Protein 4RIF (pdb70)

InterPro domains:
  IPR002213 UDP-glucuronosyl/UDP-glucosyltransferase [cd03784] (1-369)
  IPR010610 Erythromycin biosynthesis protein CIII-like, C-terminal domain [PF06722] (233-371)
  IPR048284 Erythromycin biosynthesis protein CIII-like, N-terminal domain [PF21036] (23-218)
  IPR050426 Glycosyltransferase 28 [PTHR48050] (197-358)

Radius of gyration: 26.52 Å; Cα contacts (8 Å, |Δi|>4): 1611; chains: 2; bounding box: 67×76×68 Å

B-factor: mean 25.2, std 16.49, range [6.06, 137.05]

Solvent-accessible surface area: 28889 Å² total; per-residue (Å²): 58,76,1,0,0,2,5,8,11,17,3,26,11,0,14,2,0,1,3,0,0,0,5,0,22,5,13,27,23,68,7,8,0,0,0,3,83,57,15,8,80,55,0,12,42,9,7,4,6,0,3,22,5,5,76,40,48,8,71,150,70,25,126,93,65,98,172,74,181,156,78,61,76,96,2,0,33,24,28,0,22,9,6,19,32,8,4,106,28,0,100,124,13,4,74,80,15,142,4,56,0,0,0,0,0,4,15,8,4,3,0,2,0,2,1,39,69,29,68,34,38,18,0,17,0,1,19,17,4,6,21,4,67,56,1,30,99,12,0,13,61,23,0,114,68,26,2,150,94,54,66,59,130,159,20,42,134,36,44,12,16,0,5,0,4,0,85,58,8,62,29,118,118,18,47,129,32,42,38,3,38,6,2,20,12,17,11,12,83,113,6,80,79,44,9,18,47,88,51,168,112,31,5,0,0,0,5,1,19,16,88,68,84,42,0,126,135,21,37,27,0,87,31,2,11,62,18,2,88,86,32,111,12,34,18,1,2,5,5,15,63,122,10,0,117,117,1,103,119,87,30,115,88,29,112,10,10,37,6,0,21,29,10,0,0,76,18,10,39,0,0,0,0,24,10,12,8,27,16,0,0,5,0,0,35,40,9,9,6,0,0,0,1,38,66,36,35,36,9,41,124,5,0,78,54,0,23,129,52,18,0,2,33,25,13,159,125,78,48,90,126,34,0,56,129,5,0,28,76,4,59,57,66,86,39,33,23,72,73,0,129,76,0,25,62,42,0,45,88,21,42,45,0,34,108,0,3,32,9,1,49,4,6,36,111,99,129,113,98,157,56,79,1,0,0,2,5,10,13,17,3,27,12,0,13,2,0,1,2,0,0,1,5,0,22,5,13,27,23,69,8,8,0,0,0,7,80,56,16,8,81,56,0,12,44,9,8,4,6,0,3,23,5,6,74,42,71,9,73,111,24,24,85,73,35,92,150,47,72,126,42,156,149,21,134,57,101,123,59,35,58,75,36,0,0,34,37,22,0,7,12,6,20,28,9,4,104,27,0,102,124,14,3,73,72,15,141,4,55,0,0,0,0,0,4,17,9,4,3,0,3,0,2,1,38,70,30,63,31,14,18,0,18,0,4,19,24,4,13,12,17,52,100,2,33,98,12,0,12,60,24,0,113,66,26,2,150,94,53,68,59,132,160,19,40,137,36,58,37,21,0,5,0,3,0,85,58,8,60,29,110,128,13,45,129,33,51,39,3,41,5,2,19,12,17,12,13,83,102,5,66,70,49,13,20,34,97,51,170,114,33,5,0,0,0,6,1,20,15,102,67,87,28,0,125,131,12,51,30,0,114,34,9,10,63,20,2,88,83,31,110,12,33,19,1,1,6,4,16,77,129,15,0,107,89,0,96,103,54,18,119,90,27,116,10,9,35,6,0,22,29,10,0,0,79,15,8,38,0,0,0,0,34,9,12,9,26,15,0,0,7,0,0,35,40,9,7,6,0,0,1,3,32,78,38,40,58,12,39,91,3,0,80,52,0,24,128,52,19,1,3,36,28,10,150,123,86,60,87,131,29,0,51,157,7,0,28,77,4,56,57,52,102,48,35,24,61,76,0,120,66,0,26,62,44,0,46,88,23,43,45,0,36,111,0,2,40,31,0,42,29,43,31,127,76,93,194,153,194

CATH classification: 3.40.50.2000 (+1 more: 3.40.50.2000)

Secondary structure (DSSP, 8-state):
-EEEEE--SSHHHHHHHHHHHHHHHHTT-EEEEEEEGGGHHHHHTBTS-EEEEE-GGGGGGGT--TT--HHHHHHHHHHHHHHHTTHHHHHHHHHHS--SEEEE-TT-HHHHHHHHHHT--EEEE-SSSS-TTTTHHHHHHHTHHHHHHTT-SSPPPPSEEEE---GGGS-TTPPP-EE----------B--HHHH---SS-EEEEE--S-HHHHT-HHHHHHHHHHTTTS--EEEEE--HHHHHHHHHHSTT-EEE---HHHHGGG-SEEEESS-HHHHHHHHHTT--EEE---SSS-HHHHHHHHHHTSEEE-SS--HHHHHHHHHHHHH-HHHHHHHHHHHHHHHTSPPHHHHHHHHHHHHTT-S--/-EEEEE--SSHHHHHHHHHHHHHHHHTT-EEEEEEEGGGHHHHHTBTS-EEEEE-GGGGGGGTB-TTS-B-PPP-SHHHHHHHHHHHHHHHHHTTHHHHHHHHHHS--SEEEE-TT-HHHHHHHHHHT--EEEE-SSSS-GGGGHHHHHHHTHHHHHHTT-SSPPPPSEEEE---GGGS-TTPPP-EE----------B--HHHH---SS-EEEEE--S-HHHHT-THHHHHHHHHTTTS--EEEEE--HHHHHHHHHHSTT-EEE---HHHHGGG-SEEEESS-HHHHHHHHHTT--EEE---SSTTHHHHHHHHHHTSEEE-SS--HHHHHHHHHHHHH-HHHHHHHHHHHHHHHTSPPHHHHHHHHHHHHHTGGG-

Structure (mmCIF, N/CA/C/O backbone):
data_4RIF
#
_entry.id   4RIF
#
_cell.length_a   57.970
_cell.length_b   59.710
_cell.length_c   71.990
_cell.angle_alpha   87.30
_cell.angle_beta   73.97
_cell.angle_gamma   64.92
#
_symmetry.space_group_name_H-M   'P 1'
#
loop_
_entity.id
_entity.type
_entity.pdbx_description
1 polymer 'Glycosyl transferase homolog'
2 non-polymer "2'-deoxy-5'-O-[(R)-{[(R)-{[(1S,3R,4R,5S)-3,4-dihydroxy-5-methylcyclohexyl]oxy}(hydroxy)phosphoryl]oxy}(hydroxy)phosphoryl]-3,4-dihydrothymidine"
3 water water
#
loop_
_atom_site.group_PDB
_atom_site.id
_atom_site.type_symbol
_atom_site.label_atom_id
_atom_site.label_alt_id
_atom_site.label_comp_id
_atom_site.label_asym_id
_atom_site.label_entity_id
_atom_site.label_seq_id
_atom_site.pdbx_PDB_ins_code
_atom_site.Cartn_x
_atom_site.Cartn_y
_atom_site.Cartn_z
_atom_site.occupancy
_atom_site.B_iso_or_equiv
_atom_site.auth_seq_id
_atom_site.auth_comp_id
_atom_site.auth_asym_id
_atom_site.auth_atom_id
_atom_site.pdbx_PDB_model_num
ATOM 1 N N . MET A 1 1 ? -9.221 -4.350 -24.032 1.00 15.75 1 MET A N 1
ATOM 2 C CA . MET A 1 1 ? -9.749 -5.505 -23.306 1.00 15.44 1 MET A CA 1
ATOM 3 C C . MET A 1 1 ? -10.376 -5.050 -21.983 1.00 15.86 1 MET A C 1
ATOM 4 O O . MET A 1 1 ? -10.214 -3.883 -21.600 1.00 14.50 1 MET A O 1
ATOM 9 N N . LYS A 1 2 ? -11.099 -5.960 -21.307 1.00 13.01 2 LYS A N 1
ATOM 10 C CA . LYS A 1 2 ? -11.720 -5.691 -20.009 1.00 12.50 2 LYS A CA 1
ATOM 11 C C . LYS A 1 2 ? -10.775 -6.159 -18.917 1.00 15.81 2 LYS A C 1
ATOM 12 O O . LYS A 1 2 ? -10.306 -7.305 -18.945 1.00 15.23 2 LYS A O 1
ATOM 18 N N . ILE A 1 3 ? -10.427 -5.260 -17.998 1.00 12.34 3 ILE A N 1
ATOM 19 C CA . ILE A 1 3 ? -9.509 -5.583 -16.906 1.00 9.39 3 ILE A CA 1
ATOM 20 C C . ILE A 1 3 ? -10.181 -5.274 -15.568 1.00 10.62 3 ILE A C 1
ATOM 21 O O . ILE A 1 3 ? -10.602 -4.144 -15.337 1.00 10.81 3 ILE A O 1
ATOM 26 N N . LEU A 1 4 ? -10.227 -6.261 -14.675 1.00 8.54 4 LEU A N 1
ATOM 27 C CA . LEU A 1 4 ? -10.795 -6.054 -13.362 1.00 8.95 4 LEU A CA 1
ATOM 28 C C . LEU A 1 4 ? -9.675 -5.902 -12.337 1.00 12.78 4 LEU A C 1
ATOM 29 O O . LEU A 1 4 ? -8.810 -6.782 -12.224 1.00 11.38 4 LEU A O 1
ATOM 34 N N . PHE A 1 5 ? -9.676 -4.782 -11.603 1.00 9.21 5 PHE A N 1
ATOM 35 C CA . PHE A 1 5 ? -8.707 -4.608 -10.508 1.00 9.12 5 PHE A CA 1
ATOM 36 C C . PHE A 1 5 ? -9.415 -4.910 -9.197 1.00 13.47 5 PHE A C 1
ATOM 37 O O . PHE A 1 5 ? -10.588 -4.549 -9.043 1.00 13.48 5 PHE A O 1
ATOM 45 N N . VAL A 1 6 ? -8.729 -5.580 -8.266 1.00 10.40 6 VAL A N 1
ATOM 46 C CA . VAL A 1 6 ? -9.303 -5.918 -6.961 1.00 10.25 6 VAL A CA 1
ATOM 47 C C . VAL A 1 6 ? -8.398 -5.323 -5.873 1.00 14.91 6 VAL A C 1
ATOM 48 O O . VAL A 1 6 ? -7.252 -5.758 -5.707 1.00 14.06 6 VAL A O 1
ATOM 52 N N . ALA A 1 7 ? -8.913 -4.300 -5.170 1.00 13.05 7 ALA A N 1
ATOM 53 C CA . ALA A 1 7 ? -8.195 -3.634 -4.081 1.00 14.00 7 ALA A CA 1
ATOM 54 C C . ALA A 1 7 ? -8.680 -4.240 -2.754 1.00 22.58 7 ALA A C 1
ATOM 55 O O . ALA A 1 7 ? -9.309 -5.306 -2.784 1.00 22.77 7 ALA A O 1
ATOM 57 N N . SER A 1 8 ? -8.367 -3.632 -1.598 1.00 22.25 8 SER A N 1
ATOM 58 C CA . SER A 1 8 ? -8.757 -4.254 -0.334 1.00 22.32 8 SER A CA 1
ATOM 59 C C . SER A 1 8 ? -9.595 -3.310 0.579 1.00 26.25 8 SER A C 1
ATOM 60 O O . SER A 1 8 ? -10.514 -2.642 0.095 1.00 26.17 8 SER A O 1
ATOM 63 N N . GLY A 1 9 ? -9.322 -3.338 1.888 1.00 21.71 9 GLY A N 1
ATOM 64 C CA . GLY A 1 9 ? -10.101 -2.609 2.877 1.00 21.56 9 GLY A CA 1
ATOM 65 C C . GLY A 1 9 ? -9.585 -1.261 3.328 1.00 24.79 9 GLY A C 1
ATOM 66 O O . GLY A 1 9 ? -10.220 -0.625 4.177 1.00 25.36 9 GLY A O 1
ATOM 67 N N . SER A 1 10 ? -8.442 -0.821 2.787 1.00 18.62 10 SER A N 1
ATOM 68 C CA . SER A 1 10 ? -7.851 0.463 3.191 1.00 16.80 10 SER A CA 1
ATOM 69 C C . SER A 1 10 ? -7.537 1.354 1.974 1.00 15.95 10 SER A C 1
ATOM 70 O O . SER A 1 10 ? -7.247 0.836 0.888 1.00 14.04 10 SER A O 1
ATOM 73 N N . PRO A 1 11 ? -7.601 2.699 2.128 1.00 12.98 11 PRO A N 1
ATOM 74 C CA . PRO A 1 11 ? -7.367 3.577 0.964 1.00 12.70 11 PRO A CA 1
ATOM 75 C C . PRO A 1 11 ? -6.017 3.335 0.275 1.00 13.64 11 PRO A C 1
ATOM 76 O O . PRO A 1 11 ? -5.966 3.407 -0.951 1.00 12.14 11 PRO A O 1
ATOM 80 N N . ALA A 1 12 ? -4.949 3.015 1.028 1.00 12.03 12 ALA A N 1
ATOM 81 C CA . ALA A 1 12 ? -3.615 2.773 0.457 1.00 12.19 12 ALA A CA 1
ATOM 82 C C . ALA A 1 12 ? -3.617 1.640 -0.582 1.00 14.72 12 ALA A C 1
ATOM 83 O O . ALA A 1 12 ? -2.846 1.706 -1.528 1.00 13.65 12 ALA A O 1
ATOM 85 N N . THR A 1 13 ? -4.489 0.624 -0.423 1.00 12.46 13 THR A N 1
ATOM 86 C CA . THR A 1 13 ? -4.569 -0.507 -1.355 1.00 12.38 13 THR A CA 1
ATOM 87 C C . THR A 1 13 ? -5.151 -0.036 -2.692 1.00 16.06 13 THR A C 1
ATOM 88 O O . THR A 1 13 ? -4.776 -0.569 -3.725 1.00 18.03 13 THR A O 1
ATOM 92 N N . VAL A 1 14 ? -6.022 0.986 -2.672 1.00 11.39 14 VAL A N 1
ATOM 93 C CA . VAL A 1 14 ? -6.591 1.594 -3.882 1.00 9.78 14 VAL A CA 1
ATOM 94 C C . VAL A 1 14 ? -5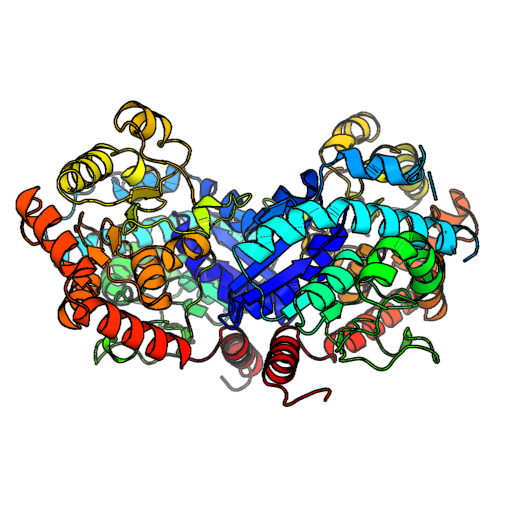.499 2.417 -4.558 1.00 12.89 14 VAL A C 1
ATOM 95 O O . VAL A 1 14 ? -5.278 2.303 -5.762 1.00 12.61 14 VAL A O 1
ATOM 99 N N . PHE A 1 15 ? -4.816 3.255 -3.768 1.00 9.70 15 PHE A N 1
ATOM 100 C CA . PHE A 1 15 ? -3.765 4.161 -4.241 1.00 9.11 15 PHE A CA 1
ATOM 101 C C . PHE A 1 15 ? -2.610 3.364 -4.900 1.00 14.39 15 PHE A C 1
ATOM 102 O O . PHE A 1 15 ? -2.123 3.751 -5.952 1.00 12.76 15 PHE A O 1
ATOM 110 N N . ALA A 1 16 ? -2.239 2.228 -4.318 1.00 12.37 16 ALA A N 1
ATOM 111 C CA . ALA A 1 16 ? -1.182 1.339 -4.823 1.00 13.20 16 ALA A CA 1
ATOM 112 C C . ALA A 1 16 ? -1.500 0.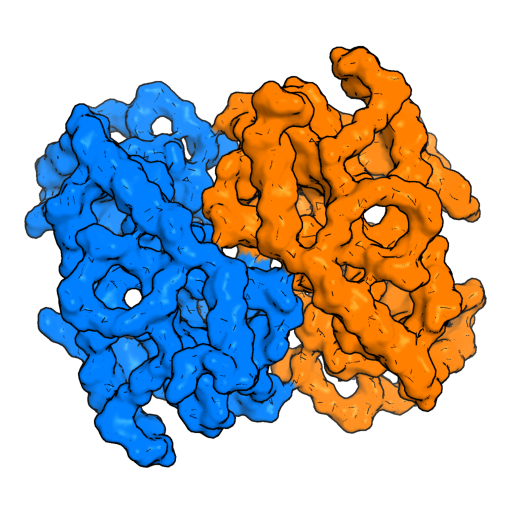761 -6.221 1.00 14.99 16 ALA A C 1
ATOM 113 O O . ALA A 1 16 ? -0.582 0.546 -7.015 1.00 15.54 16 ALA A O 1
ATOM 115 N N . LEU A 1 17 ? -2.789 0.513 -6.516 1.00 10.19 17 LEU A N 1
ATOM 116 C CA . LEU A 1 17 ? -3.211 -0.039 -7.804 1.00 10.11 17 LEU A CA 1
ATOM 117 C C . LEU A 1 17 ? -3.621 1.031 -8.842 1.00 13.97 17 LEU A C 1
ATOM 118 O O . LEU A 1 17 ? -3.702 0.716 -10.040 1.00 11.96 17 LEU A O 1
ATOM 123 N N . ALA A 1 18 ? -3.932 2.260 -8.395 1.00 11.54 18 ALA A N 1
ATOM 124 C CA . ALA A 1 18 ? -4.388 3.353 -9.291 1.00 12.04 18 ALA A CA 1
ATOM 125 C C . ALA A 1 18 ? -3.387 3.672 -10.440 1.00 13.97 18 ALA A C 1
ATOM 126 O O . ALA A 1 18 ? -3.863 3.818 -11.571 1.00 14.14 18 ALA A O 1
ATOM 128 N N . PRO A 1 19 ? -2.046 3.706 -10.269 1.00 11.37 19 PRO A N 1
ATOM 129 C CA . PRO A 1 19 ? -1.179 3.962 -11.444 1.00 11.34 19 PRO A CA 1
ATOM 130 C C . PRO A 1 19 ? -1.333 2.906 -12.553 1.00 11.97 19 PRO A C 1
ATOM 131 O O . PRO A 1 19 ? -1.531 3.279 -13.699 1.00 9.63 19 PRO A O 1
ATOM 135 N N . LEU A 1 20 ? -1.301 1.601 -12.226 1.00 8.28 20 LEU A N 1
ATOM 136 C CA . LEU A 1 20 ? -1.457 0.584 -13.280 1.00 7.28 20 LEU A CA 1
ATOM 137 C C . LEU A 1 20 ? -2.878 0.603 -13.868 1.00 11.40 20 LEU A C 1
ATOM 138 O O . LEU A 1 20 ? -3.032 0.450 -15.082 1.00 9.03 20 LEU A O 1
ATOM 143 N N . ALA A 1 21 ? -3.911 0.842 -13.028 1.00 7.90 21 ALA A N 1
ATOM 144 C CA . ALA A 1 21 ? -5.287 0.891 -13.549 1.00 8.14 21 ALA A CA 1
ATOM 145 C C . ALA A 1 21 ? -5.486 2.083 -14.487 1.00 10.86 21 ALA A C 1
ATOM 146 O O . ALA A 1 21 ? -6.089 1.925 -15.544 1.00 10.70 21 ALA A O 1
ATOM 148 N N . THR A 1 22 ? -4.941 3.262 -14.123 1.00 7.36 22 THR A N 1
ATOM 149 C CA . THR A 1 22 ? -5.096 4.448 -14.964 1.00 7.85 22 THR A CA 1
ATOM 150 C C . THR A 1 22 ? -4.224 4.301 -16.202 1.00 10.66 22 THR A C 1
ATOM 151 O O . THR A 1 22 ? -4.647 4.730 -17.262 1.00 11.11 22 THR A O 1
ATOM 155 N N . ALA A 1 23 ? -3.046 3.672 -16.088 1.00 10.05 23 ALA A N 1
ATOM 156 C CA . ALA A 1 23 ? -2.187 3.423 -17.255 1.00 10.75 23 ALA A CA 1
ATOM 157 C C . ALA A 1 23 ? -2.915 2.483 -18.258 1.00 11.23 23 ALA A C 1
ATOM 158 O O . ALA A 1 23 ? -2.827 2.686 -19.483 1.00 11.59 23 ALA A O 1
ATOM 160 N N . ALA A 1 24 ? -3.675 1.482 -17.755 1.00 9.64 24 ALA A N 1
ATOM 161 C CA . ALA A 1 24 ? -4.432 0.591 -18.635 1.00 9.10 24 ALA A CA 1
ATOM 162 C C . ALA A 1 24 ? -5.598 1.350 -19.300 1.00 11.79 24 ALA A C 1
ATOM 163 O O . ALA A 1 24 ? -5.836 1.180 -20.500 1.00 10.65 24 ALA A O 1
ATOM 165 N N . ARG A 1 25 ? -6.309 2.215 -18.539 1.00 9.60 25 ARG A N 1
ATOM 166 C CA . ARG A 1 25 ? -7.395 3.031 -19.104 1.00 9.26 25 ARG A CA 1
ATOM 167 C C . ARG A 1 25 ? -6.830 3.960 -20.199 1.00 10.38 25 ARG A C 1
ATOM 168 O O . ARG A 1 25 ? -7.443 4.133 -21.261 1.00 9.96 25 ARG A O 1
ATOM 176 N N . ASN A 1 26 ? -5.638 4.543 -19.945 1.00 9.01 26 ASN A N 1
ATOM 177 C CA . ASN A 1 26 ? -4.964 5.457 -20.890 1.00 7.88 26 ASN A CA 1
ATOM 178 C C . ASN A 1 26 ? -4.505 4.729 -22.154 1.00 12.11 26 ASN A C 1
ATOM 179 O O . ASN A 1 26 ? -4.266 5.379 -23.170 1.00 13.05 26 ASN A O 1
ATOM 184 N N . ALA A 1 27 ? -4.407 3.380 -22.098 1.00 8.94 27 ALA A N 1
ATOM 185 C CA . ALA A 1 27 ? -4.013 2.574 -23.254 1.00 9.50 27 ALA A CA 1
ATOM 186 C C . ALA A 1 27 ? -5.274 2.103 -24.048 1.00 14.73 27 ALA A C 1
ATOM 187 O O . ALA A 1 27 ? -5.145 1.434 -25.070 1.00 14.92 27 ALA A O 1
ATOM 189 N N . GLY A 1 28 ? -6.469 2.532 -23.607 1.00 11.27 28 GLY A N 1
ATOM 190 C CA . GLY A 1 28 ? -7.732 2.254 -24.285 1.00 9.85 28 GLY A CA 1
ATOM 191 C C . GLY A 1 28 ? -8.499 1.068 -23.731 1.00 15.89 28 GLY A C 1
ATOM 192 O O . GLY A 1 28 ? -9.493 0.649 -24.323 1.00 14.61 28 GLY A O 1
ATOM 193 N N . HIS A 1 29 ? -8.056 0.516 -22.594 1.00 12.97 29 HIS A N 1
ATOM 194 C CA . HIS A 1 29 ? -8.732 -0.663 -22.021 1.00 13.11 29 HIS A CA 1
ATOM 195 C C . HIS A 1 29 ? -9.910 -0.242 -21.147 1.00 14.31 29 HIS A C 1
ATOM 196 O O . HIS A 1 29 ? -9.954 0.898 -20.695 1.00 12.36 29 HIS A O 1
ATOM 203 N N . ASP A 1 30 ? -10.871 -1.157 -20.952 1.00 11.32 30 ASP A N 1
ATOM 204 C CA . ASP A 1 30 ? -12.064 -0.964 -20.122 1.00 10.44 30 ASP A CA 1
ATOM 205 C C . ASP A 1 30 ? -11.717 -1.486 -18.740 1.00 14.32 30 ASP A C 1
ATOM 206 O O . ASP A 1 30 ? -11.528 -2.696 -18.570 1.00 14.22 30 ASP A O 1
ATOM 211 N N . VAL A 1 31 ? -11.561 -0.577 -17.768 1.00 10.08 31 VAL A N 1
ATOM 212 C CA . VAL A 1 31 ? -11.062 -0.932 -16.438 1.00 10.11 31 VAL A CA 1
ATOM 213 C C . VAL A 1 31 ? -12.062 -0.615 -15.343 1.00 14.79 31 VAL A C 1
ATOM 214 O O . VAL A 1 31 ? -12.468 0.536 -15.178 1.00 12.32 31 VAL A O 1
ATOM 218 N N . PHE A 1 32 ? -12.355 -1.627 -14.520 1.00 11.81 32 PHE A N 1
ATOM 219 C CA . PHE A 1 32 ? -13.185 -1.515 -13.324 1.00 11.18 32 PHE A CA 1
ATOM 220 C C . PHE A 1 32 ? -12.326 -1.905 -12.128 1.00 11.92 32 PHE A C 1
ATOM 221 O O . PHE A 1 32 ? -11.473 -2.768 -12.266 1.00 10.56 32 PHE A O 1
ATOM 229 N N . MET A 1 33 ? -12.549 -1.282 -10.976 1.00 9.74 33 MET A N 1
ATOM 230 C CA . MET A 1 33 ? -11.830 -1.653 -9.753 1.00 8.36 33 MET A CA 1
ATOM 231 C C . MET A 1 33 ? -12.828 -1.880 -8.645 1.00 13.01 33 MET A C 1
ATOM 232 O O . MET A 1 33 ? -13.730 -1.069 -8.450 1.00 12.19 33 MET A O 1
ATOM 237 N N . GLY A 1 34 ? -12.637 -2.973 -7.911 1.00 11.91 34 GLY A N 1
ATOM 238 C CA . GLY A 1 34 ? -13.502 -3.317 -6.796 1.00 12.98 34 GLY A CA 1
ATOM 239 C C . GLY A 1 34 ? -12.789 -3.296 -5.463 1.00 15.14 34 GLY A C 1
ATOM 240 O O . GLY A 1 34 ? -11.596 -3.600 -5.373 1.00 14.89 34 GLY A O 1
ATOM 241 N N . ALA A 1 35 ? -13.553 -2.959 -4.408 1.00 11.40 35 ALA A N 1
ATOM 242 C CA . ALA A 1 35 ? -13.095 -2.964 -3.019 1.00 11.98 35 ALA A CA 1
ATOM 243 C C . ALA A 1 35 ? -14.282 -3.004 -2.052 1.00 16.98 35 ALA A C 1
ATOM 244 O O . ALA A 1 35 ? -15.455 -3.010 -2.454 1.00 16.07 35 ALA A O 1
ATOM 246 N N . VAL A 1 36 ? -13.967 -3.023 -0.758 1.00 15.39 36 VAL A N 1
ATOM 247 C CA . VAL A 1 36 ? -14.941 -2.974 0.325 1.00 16.20 36 VAL A CA 1
ATOM 248 C C . VAL A 1 36 ? -15.771 -1.709 0.106 1.00 17.51 36 VAL A C 1
ATOM 249 O O . VAL A 1 36 ? -15.230 -0.699 -0.340 1.00 15.12 36 VAL A O 1
ATOM 253 N N . GLU A 1 37 ? -17.076 -1.785 0.379 1.00 16.65 37 GLU A N 1
ATOM 254 C CA . GLU A 1 37 ? -18.060 -0.719 0.180 1.00 16.69 37 GLU A CA 1
ATOM 255 C C . GLU A 1 37 ? -17.558 0.696 0.571 1.00 19.59 37 GLU A C 1
ATOM 256 O O . GLU A 1 37 ? -17.719 1.620 -0.220 1.00 17.86 37 GLU A O 1
ATOM 262 N N . ASP A 1 38 ? -16.945 0.875 1.744 1.00 18.78 38 ASP A N 1
ATOM 263 C CA . ASP A 1 38 ? -16.522 2.221 2.139 1.00 19.16 38 ASP A CA 1
ATOM 264 C C . ASP A 1 38 ? -15.221 2.679 1.424 1.00 20.59 38 ASP A C 1
ATOM 265 O O . ASP A 1 38 ? -14.850 3.838 1.548 1.00 19.86 38 ASP A O 1
ATOM 270 N N . MET A 1 39 ? -14.585 1.815 0.613 1.00 16.53 39 MET A N 1
ATOM 271 C CA . MET A 1 39 ? -13.395 2.203 -0.172 1.00 13.82 39 MET A CA 1
ATOM 272 C C . MET A 1 39 ? -13.788 2.671 -1.570 1.00 16.44 39 MET A C 1
ATOM 273 O O . MET A 1 39 ? -12.976 3.276 -2.266 1.00 13.33 39 MET A O 1
ATOM 278 N N . VAL A 1 40 ? -15.056 2.427 -1.963 1.00 14.48 40 VAL A N 1
ATOM 279 C CA . VAL A 1 40 ? -15.602 2.804 -3.273 1.00 13.78 40 VAL A CA 1
ATOM 280 C C . VAL A 1 40 ? -15.407 4.324 -3.546 1.00 16.87 40 VAL A C 1
ATOM 281 O O . VAL A 1 40 ? -14.953 4.622 -4.649 1.00 15.83 40 VAL A O 1
ATOM 285 N N . PRO A 1 41 ? -15.647 5.286 -2.604 1.00 14.87 41 PRO A N 1
ATOM 286 C CA . PRO A 1 41 ? -15.394 6.702 -2.931 1.00 14.68 41 PRO A CA 1
ATOM 287 C C . PRO A 1 41 ? -13.918 6.991 -3.268 1.00 16.49 41 PRO A C 1
ATOM 288 O O . PRO A 1 41 ? -13.659 7.844 -4.101 1.00 14.27 41 PRO A O 1
ATOM 292 N N . TYR A 1 42 ? -12.961 6.235 -2.698 1.00 12.14 42 TYR A N 1
ATOM 293 C CA . TYR A 1 42 ? -11.532 6.413 -3.005 1.00 11.94 42 TYR A CA 1
ATOM 294 C C . TYR A 1 42 ? -11.203 5.947 -4.416 1.00 14.10 42 TYR A C 1
ATOM 295 O O . TYR A 1 42 ? -10.382 6.569 -5.086 1.00 13.02 42 TYR A O 1
ATOM 304 N N . ILE A 1 43 ? -11.852 4.871 -4.880 1.00 9.47 43 ILE A N 1
ATOM 305 C CA . ILE A 1 43 ? -11.664 4.383 -6.255 1.00 8.17 43 ILE A CA 1
ATOM 306 C C . ILE A 1 43 ? -12.231 5.410 -7.222 1.00 12.27 43 ILE A C 1
ATOM 307 O O . ILE A 1 43 ? -11.553 5.798 -8.181 1.00 11.12 43 ILE A O 1
ATOM 312 N N . ALA A 1 44 ? -13.470 5.859 -6.960 1.00 10.59 44 ALA A N 1
ATOM 313 C CA . ALA A 1 44 ? -14.154 6.833 -7.825 1.00 11.47 44 ALA A CA 1
ATOM 314 C C . ALA A 1 44 ? -13.351 8.145 -7.912 1.00 12.81 44 ALA A C 1
ATOM 315 O O . ALA A 1 44 ? -13.238 8.711 -8.997 1.00 11.99 44 ALA A O 1
ATOM 317 N N . SER A 1 45 ? -12.769 8.589 -6.789 1.00 10.41 45 SER A N 1
ATOM 318 C CA . SER A 1 45 ? -11.968 9.835 -6.740 1.00 11.87 45 SER A CA 1
ATOM 319 C C . SER A 1 45 ? -10.540 9.638 -7.269 1.00 15.65 45 SER A C 1
ATOM 320 O O . SER A 1 45 ? -9.773 10.602 -7.321 1.00 14.96 45 SER A O 1
ATOM 323 N N . ALA A 1 46 ? -10.202 8.412 -7.711 1.00 12.28 46 ALA A N 1
ATOM 324 C CA . ALA A 1 46 ? -8.946 8.128 -8.400 1.00 12.22 46 ALA A CA 1
ATOM 325 C C . ALA A 1 46 ? -9.250 8.106 -9.908 1.00 16.29 46 ALA A C 1
ATOM 326 O O . ALA A 1 46 ? -8.359 7.872 -10.740 1.00 14.77 46 ALA A O 1
ATOM 328 N N . GLY A 1 47 ? -10.512 8.408 -10.239 1.00 11.88 47 GLY A N 1
ATOM 329 C CA . GLY A 1 47 ? -11.020 8.488 -11.612 1.00 12.18 47 GLY A CA 1
ATOM 330 C C . GLY A 1 47 ? -11.242 7.151 -12.281 1.00 16.03 47 GLY A C 1
ATOM 331 O O . GLY A 1 47 ? -11.187 7.057 -13.521 1.00 15.75 47 GLY A O 1
ATOM 332 N N . ILE A 1 48 ? -11.510 6.101 -11.459 1.00 11.58 48 ILE A N 1
ATOM 333 C CA A ILE A 1 48 ? -11.710 4.721 -11.918 0.50 10.44 48 ILE A CA 1
ATOM 334 C CA B ILE A 1 48 ? -11.711 4.758 -11.977 0.50 10.72 48 ILE A CA 1
ATOM 335 C C . ILE A 1 48 ? -13.150 4.250 -11.664 1.00 13.82 48 ILE A C 1
ATOM 336 O O . ILE A 1 48 ? -13.616 4.438 -10.551 1.00 15.06 48 ILE A O 1
ATOM 345 N N . PRO A 1 49 ? -13.836 3.579 -12.634 1.00 12.44 49 PRO A N 1
ATOM 346 C CA . PRO A 1 49 ? -15.182 3.018 -12.356 1.00 11.99 49 PRO A CA 1
ATOM 347 C C . PRO A 1 49 ? -15.095 2.066 -11.147 1.00 13.72 49 PRO A C 1
ATOM 348 O O . PRO A 1 49 ? -14.193 1.226 -11.085 1.00 12.59 49 PRO A O 1
ATOM 352 N N . ALA A 1 50 ? -15.934 2.319 -10.131 1.00 12.02 50 ALA A N 1
ATOM 353 C CA . ALA A 1 50 ? -15.853 1.715 -8.795 1.00 12.22 50 ALA A CA 1
ATOM 354 C C . ALA A 1 50 ? -16.944 0.694 -8.460 1.00 15.17 50 ALA A C 1
ATOM 355 O O . ALA A 1 50 ? -18.134 1.011 -8.516 1.00 14.73 50 ALA A O 1
ATOM 357 N N . LEU A 1 51 ? -16.521 -0.517 -8.016 1.00 12.64 51 LEU A N 1
ATOM 358 C CA . LEU A 1 51 ? -17.453 -1.574 -7.629 1.00 12.45 51 LEU A CA 1
ATOM 359 C C . LEU A 1 51 ? -17.343 -1.861 -6.162 1.00 14.08 51 LEU A C 1
ATOM 360 O O . LEU A 1 51 ? -16.233 -1.936 -5.649 1.00 13.15 51 LEU A O 1
ATOM 365 N N . SER A 1 52 ? -18.487 -2.061 -5.489 1.00 13.67 52 SER A N 1
ATOM 366 C CA . SER A 1 52 ? -18.490 -2.514 -4.099 1.00 13.68 52 SER A CA 1
ATOM 367 C C . SER A 1 52 ? -18.522 -4.032 -4.141 1.00 17.03 52 SER A C 1
ATOM 368 O O . SER A 1 52 ? -19.475 -4.597 -4.696 1.00 16.07 52 SER A O 1
ATOM 371 N N . ILE A 1 53 ? -17.501 -4.696 -3.575 1.00 13.55 53 ILE A N 1
ATOM 372 C CA . ILE A 1 53 ? -17.465 -6.176 -3.620 1.00 13.01 53 ILE A CA 1
ATOM 373 C C . ILE A 1 53 ? -17.647 -6.835 -2.231 1.00 18.56 53 ILE A C 1
ATOM 374 O O . ILE A 1 53 ? -17.727 -8.070 -2.145 1.00 16.86 53 ILE A O 1
ATOM 379 N N . ALA A 1 54 ? -17.765 -6.032 -1.166 1.00 16.39 54 ALA A N 1
ATOM 380 C CA . ALA A 1 54 ? -17.958 -6.545 0.194 1.00 16.67 54 ALA A CA 1
ATOM 381 C C . ALA A 1 54 ? -18.552 -5.467 1.086 1.00 23.91 54 ALA A C 1
ATOM 382 O O . ALA A 1 54 ? -18.199 -4.294 0.922 1.00 23.96 54 ALA A O 1
ATOM 384 N N . PRO A 1 55 ? -19.435 -5.808 2.047 1.00 23.87 55 PRO A N 1
ATOM 385 C CA . PRO A 1 55 ? -19.935 -4.762 2.960 1.00 24.28 55 PRO A CA 1
ATOM 386 C C . PRO A 1 55 ? -18.825 -4.342 3.933 1.00 27.81 55 PRO A C 1
ATOM 387 O O . PRO A 1 55 ? -17.894 -5.116 4.174 1.00 27.25 55 PRO A O 1
ATOM 391 N N . SER A 1 56 ? -18.890 -3.110 4.462 1.00 25.80 56 SER A N 1
ATOM 392 C CA . SER A 1 56 ? -17.913 -2.575 5.422 1.00 26.19 56 SER A CA 1
ATOM 393 C C . SER A 1 56 ? -17.793 -3.448 6.679 1.00 31.68 56 SER A C 1
ATOM 394 O O . SER A 1 56 ? -16.735 -3.454 7.316 1.00 29.76 56 SER A O 1
ATOM 397 N N . SER A 1 57 ? -18.862 -4.207 6.999 1.00 31.81 57 SER A N 1
ATOM 398 C CA . SER A 1 57 ? -18.925 -5.118 8.152 1.00 33.91 57 SER A CA 1
ATOM 399 C C . SER A 1 57 ? -17.911 -6.280 8.052 1.00 39.80 57 SER A C 1
ATOM 400 O O . SER A 1 57 ? -17.640 -6.917 9.068 1.00 40.28 57 SER A O 1
ATOM 403 N N . ILE A 1 58 ? -17.339 -6.545 6.853 1.00 36.23 58 ILE A N 1
ATOM 404 C CA . ILE A 1 58 ? -16.362 -7.627 6.638 1.00 36.65 58 ILE A CA 1
ATOM 405 C C . ILE A 1 58 ? -15.075 -7.421 7.490 1.00 43.65 58 ILE A C 1
ATOM 406 O O . ILE A 1 58 ? -14.281 -8.358 7.641 1.00 40.79 58 ILE A O 1
ATOM 411 N N . ARG A 1 59 ? -14.897 -6.214 8.070 1.00 44.68 59 ARG A N 1
ATOM 412 C CA . ARG A 1 59 ? -13.758 -5.933 8.947 1.00 46.76 59 ARG A CA 1
ATOM 413 C C . ARG A 1 59 ? -13.950 -6.606 10.318 1.00 55.76 59 ARG A C 1
ATOM 414 O O . ARG A 1 59 ? -13.008 -6.635 11.107 1.00 56.31 59 ARG A O 1
ATOM 422 N N . ARG A 1 60 ? -15.138 -7.225 10.562 1.00 56.33 60 ARG A N 1
ATOM 423 C CA . ARG A 1 60 ? -15.437 -8.022 11.763 1.00 58.31 60 ARG A CA 1
ATOM 424 C C . ARG A 1 60 ? -14.594 -9.297 11.758 1.00 65.24 60 ARG A C 1
ATOM 425 O O . ARG A 1 60 ? -14.361 -9.878 12.817 1.00 65.46 60 ARG A O 1
ATOM 433 N N . TYR A 1 61 ? -14.122 -9.716 10.561 1.00 63.42 61 TYR A N 1
ATOM 434 C CA . TYR A 1 61 ? -13.290 -10.900 10.351 1.00 64.04 61 TYR A CA 1
ATOM 435 C C . TYR A 1 61 ? -11.829 -10.695 10.821 1.00 68.58 61 TYR A C 1
ATOM 436 O O . TYR A 1 61 ? -11.019 -11.621 10.723 1.00 66.70 61 TYR A O 1
ATOM 445 N N . ALA A 1 62 ? -11.510 -9.499 11.350 1.00 67.66 62 ALA A N 1
ATOM 446 C CA . ALA A 1 62 ? -10.202 -9.185 11.930 1.00 68.87 62 ALA A CA 1
ATOM 447 C C . ALA A 1 62 ? -10.171 -9.640 13.388 1.00 76.38 62 ALA A C 1
ATOM 448 O O . ALA A 1 62 ? -9.104 -9.937 13.913 1.00 76.14 62 ALA A O 1
ATOM 450 N N . THR A 1 63 ? -11.352 -9.713 14.031 1.00 76.15 63 THR A N 1
ATOM 451 C CA . THR A 1 63 ? -11.508 -10.135 15.426 1.00 77.71 63 THR A CA 1
ATOM 452 C C . THR A 1 63 ? -12.298 -11.455 15.528 1.00 84.14 63 THR A C 1
ATOM 453 O O . THR A 1 63 ? -12.351 -12.045 16.610 1.00 84.80 63 THR A O 1
ATOM 457 N N . MET A 1 64 ? -12.899 -11.918 14.413 1.00 81.48 64 MET A N 1
ATOM 458 C CA . MET A 1 64 ? -13.685 -13.158 14.366 1.00 82.47 64 MET A CA 1
ATOM 459 C C . MET A 1 64 ? -13.207 -14.094 13.260 1.00 86.64 64 MET A C 1
ATOM 460 O O . MET A 1 64 ? -12.579 -13.647 12.299 1.00 85.75 64 MET A O 1
ATOM 465 N N . ASP A 1 65 ? -13.542 -15.389 13.382 1.00 83.81 65 ASP A N 1
ATOM 466 C CA . ASP A 1 65 ? -13.244 -16.396 12.367 1.00 83.75 65 ASP A CA 1
ATOM 467 C C . ASP A 1 65 ? -14.556 -16.731 11.617 1.00 87.89 65 ASP A C 1
ATOM 468 O O . ASP A 1 65 ? -15.592 -16.126 11.913 1.00 87.18 65 ASP A O 1
ATOM 473 N N . ARG A 1 66 ? -14.511 -17.668 10.645 1.00 85.28 66 ARG A N 1
ATOM 474 C CA . ARG A 1 66 ? -15.670 -18.077 9.837 1.00 85.60 66 ARG A CA 1
ATOM 475 C C . ARG A 1 66 ? -16.791 -18.724 10.659 1.00 92.70 66 ARG A C 1
ATOM 476 O O . ARG A 1 66 ? -17.948 -18.691 10.230 1.00 92.94 66 ARG A O 1
ATOM 484 N N . GLU A 1 67 ? -16.455 -19.295 11.830 1.00 91.41 67 GLU A N 1
ATOM 485 C CA . GLU A 1 67 ? -17.413 -19.920 12.749 1.00 92.71 67 GLU A CA 1
ATOM 486 C C . GLU A 1 67 ? -18.040 -18.896 13.721 1.00 96.91 67 GLU A C 1
ATOM 487 O O . GLU A 1 67 ? -19.087 -19.183 14.309 1.00 97.22 67 GLU A O 1
ATOM 493 N N . GLY A 1 68 ? -17.376 -17.756 13.919 1.00 92.78 68 GLY A N 1
ATOM 494 C CA . GLY A 1 68 ? -17.837 -16.695 14.809 1.00 116.42 68 GLY A CA 1
ATOM 495 C C . GLY A 1 68 ? -17.105 -16.652 16.134 1.00 129.71 68 GLY A C 1
ATOM 496 O O . GLY A 1 68 ? -17.172 -15.655 16.854 1.00 84.22 68 GLY A O 1
ATOM 497 N N . GLU A 1 78 ? 5.944 -13.748 13.479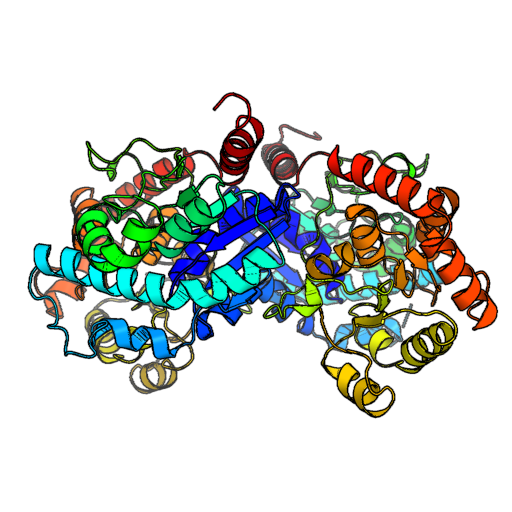 1.00 69.32 78 GLU A N 1
ATOM 498 C CA . GLU A 1 78 ? 5.413 -15.002 12.942 1.00 69.25 78 GLU A CA 1
ATOM 499 C C . GLU A 1 78 ? 3.889 -15.047 13.106 1.00 71.12 78 GLU A C 1
ATOM 500 O O . GLU A 1 78 ? 3.181 -15.463 12.182 1.00 70.19 78 GLU A O 1
ATOM 506 N N . GLU A 1 79 ? 3.392 -14.613 14.282 1.00 66.25 79 GLU A N 1
ATOM 507 C CA . GLU A 1 79 ? 1.959 -14.562 14.595 1.00 65.50 79 GLU A CA 1
ATOM 508 C C . GLU A 1 79 ? 1.246 -13.510 13.741 1.00 66.10 79 GLU A C 1
ATOM 509 O O . GLU A 1 79 ? 0.111 -13.745 13.325 1.00 65.35 79 GLU A O 1
ATOM 515 N N . GLU A 1 80 ? 1.920 -12.359 13.477 1.00 59.74 80 GLU A N 1
ATOM 516 C CA . GLU A 1 80 ? 1.414 -11.260 12.648 1.00 57.73 80 GLU A CA 1
ATOM 517 C C . GLU A 1 80 ? 1.179 -11.734 11.213 1.00 56.80 80 GLU A C 1
ATOM 518 O O . GLU A 1 80 ? 0.173 -11.355 10.616 1.00 55.68 80 GLU A O 1
ATOM 524 N N . LEU A 1 81 ? 2.103 -12.566 10.672 1.00 50.17 81 LEU A N 1
ATOM 525 C CA . LEU A 1 81 ? 2.006 -13.138 9.326 1.00 48.30 81 LEU A CA 1
ATOM 526 C C . LEU A 1 81 ? 0.800 -14.054 9.230 1.00 49.13 81 LEU A C 1
ATOM 527 O O . LEU A 1 81 ? 0.006 -13.916 8.300 1.00 48.15 81 LEU A O 1
ATOM 532 N N . ASP A 1 82 ? 0.658 -14.974 10.207 1.00 43.48 82 ASP A N 1
ATOM 533 C CA . ASP A 1 82 ? -0.441 -15.936 10.278 1.00 42.74 82 ASP A CA 1
ATOM 534 C C . ASP A 1 82 ? -1.773 -15.206 10.393 1.00 43.52 82 ASP A C 1
ATOM 535 O O . ASP A 1 82 ? -2.675 -15.480 9.602 1.00 41.70 82 ASP A O 1
ATOM 540 N N . PHE A 1 83 ? -1.870 -14.240 11.332 1.00 39.26 83 PHE A N 1
ATOM 541 C CA . PHE A 1 83 ? -3.066 -13.424 11.553 1.00 38.22 83 PHE A CA 1
ATOM 542 C C . PHE A 1 83 ? -3.496 -12.667 10.275 1.00 38.13 83 PHE A C 1
ATOM 543 O O . PHE A 1 83 ? -4.684 -12.665 9.970 1.00 36.31 83 PHE A O 1
ATOM 551 N N . ALA A 1 84 ? -2.551 -11.994 9.571 1.00 33.14 84 ALA A N 1
ATOM 552 C CA . ALA A 1 84 ? -2.842 -11.224 8.344 1.00 32.27 84 ALA A CA 1
ATOM 553 C C . ALA A 1 84 ? -3.336 -12.143 7.212 1.00 33.45 84 ALA A C 1
ATOM 554 O O . ALA A 1 84 ? -4.298 -11.802 6.521 1.00 32.55 84 ALA A O 1
ATOM 556 N N . GLY A 1 85 ? -2.688 -13.298 7.046 1.00 28.77 85 GLY A N 1
ATOM 557 C CA . GLY A 1 85 ? -3.065 -14.282 6.038 1.00 27.61 85 GLY A CA 1
ATOM 558 C C . GLY A 1 85 ? -4.499 -14.738 6.232 1.00 28.71 85 GLY A C 1
ATOM 559 O O . GLY A 1 85 ? -5.281 -14.746 5.278 1.00 25.59 85 GLY A O 1
ATOM 560 N N . HIS A 1 86 ? -4.868 -15.049 7.493 1.00 26.20 86 HIS A N 1
ATOM 561 C CA . HIS A 1 86 ? -6.222 -15.486 7.847 1.00 27.11 86 HIS A CA 1
ATOM 562 C C . HIS A 1 86 ? -7.228 -14.319 7.741 1.00 29.71 86 HIS A C 1
ATOM 563 O O . HIS A 1 86 ? -8.322 -14.535 7.230 1.00 27.84 86 HIS A O 1
ATOM 570 N N . TRP A 1 87 ? -6.846 -13.082 8.151 1.00 28.23 87 TRP A N 1
ATOM 571 C CA . TRP A 1 87 ? -7.744 -11.929 8.010 1.00 29.87 87 TRP A CA 1
ATOM 572 C C . TRP A 1 87 ? -8.043 -11.632 6.526 1.00 27.92 87 TRP A C 1
ATOM 573 O O . TRP A 1 87 ? -9.212 -11.583 6.150 1.00 26.74 87 TRP A O 1
ATOM 584 N N . PHE A 1 88 ? -7.001 -11.441 5.699 1.00 21.27 88 PHE A N 1
ATOM 585 C CA . PHE A 1 88 ? -7.180 -11.164 4.268 1.00 19.08 88 PHE A CA 1
ATOM 586 C C . PHE A 1 88 ? -7.872 -12.356 3.532 1.00 20.83 88 PHE A C 1
ATOM 587 O O . PHE A 1 88 ? -8.621 -12.130 2.580 1.00 19.65 88 PHE A O 1
ATOM 595 N N . GLY A 1 89 ? -7.675 -13.578 4.021 1.00 17.07 89 GLY A N 1
ATOM 596 C CA . GLY A 1 89 ? -8.330 -14.770 3.495 1.00 16.97 89 GLY A CA 1
ATOM 597 C C . GLY A 1 89 ? -9.835 -14.727 3.725 1.00 23.84 89 GLY A C 1
ATOM 598 O O . GLY A 1 89 ? -10.624 -15.046 2.823 1.00 22.29 89 GLY A O 1
ATOM 599 N N . ARG A 1 90 ? -10.255 -14.310 4.940 1.00 21.69 90 ARG A N 1
ATOM 600 C CA . ARG A 1 90 ? -11.677 -14.225 5.294 1.00 22.10 90 ARG A CA 1
ATOM 601 C C . ARG A 1 90 ? -12.331 -13.097 4.537 1.00 23.97 90 ARG A C 1
ATOM 602 O O . ARG A 1 90 ? -13.485 -13.232 4.124 1.00 21.37 90 ARG A O 1
ATOM 610 N N . MET A 1 91 ? -11.576 -11.992 4.331 1.00 21.11 91 MET A N 1
ATOM 611 C CA . MET A 1 91 ? -12.017 -10.837 3.561 1.00 22.31 91 MET A CA 1
ATOM 612 C C . MET A 1 91 ? -12.183 -11.218 2.096 1.00 23.41 91 MET A C 1
ATOM 613 O O . MET A 1 91 ? -13.163 -10.799 1.482 1.00 23.48 91 MET A O 1
ATOM 618 N N . ALA A 1 92 ? -11.257 -12.041 1.549 1.00 18.59 92 ALA A N 1
ATOM 619 C CA . ALA A 1 92 ? -11.355 -12.568 0.175 1.00 18.48 92 ALA A CA 1
ATOM 620 C C . ALA A 1 92 ? -12.611 -13.468 0.033 1.00 20.21 92 ALA A C 1
ATOM 621 O O . ALA A 1 92 ? -13.398 -13.298 -0.910 1.00 17.89 92 ALA A O 1
ATOM 623 N N . ALA A 1 93 ? -12.809 -14.394 0.991 1.00 18.19 93 ALA A N 1
ATOM 624 C CA . ALA A 1 93 ? -13.965 -15.297 1.007 1.00 17.90 93 ALA A CA 1
ATOM 625 C C . ALA A 1 93 ? -15.295 -14.502 1.026 1.00 21.40 93 ALA A C 1
ATOM 626 O O . ALA A 1 93 ? -16.231 -14.843 0.297 1.00 21.07 93 ALA A O 1
ATOM 628 N N . GLY A 1 94 ? -15.330 -13.414 1.801 1.00 17.74 94 GLY A N 1
ATOM 629 C CA . GLY A 1 94 ? -16.517 -12.568 1.910 1.00 17.36 94 GLY A CA 1
ATOM 630 C C . GLY A 1 94 ? -16.749 -11.663 0.710 1.00 20.74 94 GLY A C 1
ATOM 631 O O . GLY A 1 94 ? -17.782 -10.992 0.639 1.00 22.01 94 GLY A O 1
ATOM 632 N N . SER A 1 95 ? -15.778 -11.609 -0.221 1.00 15.13 95 SER A N 1
ATOM 633 C CA . SER A 1 95 ? -15.854 -10.769 -1.418 1.00 13.94 95 SER A CA 1
ATOM 634 C C . SER A 1 95 ? -16.301 -11.555 -2.649 1.00 15.86 95 SER A C 1
ATOM 635 O O . SER A 1 95 ? -16.640 -10.947 -3.658 1.00 13.38 95 SER A O 1
ATOM 638 N N . MET A 1 96 ? -16.277 -12.901 -2.579 1.00 14.31 96 MET A N 1
ATOM 639 C CA . MET A 1 96 ? -16.580 -13.757 -3.727 1.00 14.76 96 MET A CA 1
ATOM 640 C C . MET A 1 96 ? -18.013 -13.599 -4.259 1.00 17.68 96 MET A C 1
ATOM 641 O O . MET A 1 96 ? -18.169 -13.548 -5.476 1.00 17.49 96 MET A O 1
ATOM 646 N N . ASP A 1 97 ? -19.047 -13.529 -3.391 1.00 14.66 97 ASP A N 1
ATOM 647 C CA . ASP A 1 97 ? -20.443 -13.409 -3.870 1.00 14.94 97 ASP A CA 1
ATOM 648 C C . ASP A 1 97 ? -20.636 -12.211 -4.826 1.00 16.62 97 ASP A C 1
ATOM 649 O O . ASP A 1 97 ? -21.203 -12.383 -5.909 1.00 15.29 97 ASP A O 1
ATOM 654 N N . ALA A 1 98 ? -20.131 -11.017 -4.451 1.00 14.93 98 ALA A N 1
ATOM 655 C CA . ALA A 1 98 ? -20.291 -9.830 -5.301 1.00 14.97 98 ALA A CA 1
ATOM 656 C C . ALA A 1 98 ? -19.416 -9.905 -6.563 1.00 17.66 98 ALA A C 1
ATOM 657 O O . ALA A 1 98 ? -19.869 -9.496 -7.632 1.00 18.17 98 ALA A O 1
ATOM 659 N N . LEU A 1 99 ? -18.185 -10.457 -6.452 1.00 13.89 99 LEU A N 1
ATOM 660 C CA . LEU A 1 99 ? -17.291 -10.617 -7.615 1.00 13.09 99 LEU A CA 1
ATOM 661 C C . LEU A 1 99 ? -17.904 -11.553 -8.671 1.00 14.96 99 LEU A C 1
ATOM 662 O O . LEU A 1 99 ? -17.771 -11.311 -9.870 1.00 12.81 99 LEU A O 1
ATOM 667 N N . ARG A 1 100 ? -18.574 -12.610 -8.224 1.00 13.55 100 ARG A N 1
ATOM 668 C CA . ARG A 1 100 ? -19.251 -13.556 -9.120 1.00 13.47 100 ARG A CA 1
ATOM 669 C C . ARG A 1 100 ? -20.440 -12.880 -9.815 1.00 17.95 100 ARG A C 1
ATOM 670 O O . ARG A 1 100 ? -20.635 -13.078 -11.019 1.00 18.19 100 ARG A O 1
ATOM 678 N N . GLU A 1 101 ? -21.203 -12.055 -9.079 1.00 14.76 101 GLU A N 1
ATOM 679 C CA . GLU A 1 101 ? -22.354 -11.324 -9.645 1.00 14.81 101 GLU A CA 1
ATOM 680 C C . GLU A 1 101 ? -21.899 -10.309 -10.700 1.00 15.53 101 GLU A C 1
ATOM 681 O O . GLU A 1 101 ? -22.492 -10.196 -11.770 1.00 13.65 101 GLU A O 1
ATOM 687 N N . VAL A 1 102 ? -20.838 -9.569 -10.400 1.00 12.65 102 VAL A N 1
ATOM 688 C CA . VAL A 1 102 ? -20.346 -8.563 -11.335 1.00 11.32 102 VAL A CA 1
ATOM 689 C C . VAL A 1 102 ? -19.810 -9.240 -12.610 1.00 16.35 102 VAL A C 1
ATOM 690 O O . VAL A 1 102 ? -20.196 -8.853 -13.714 1.00 15.44 102 VAL A O 1
ATOM 694 N N . THR A 1 103 ? -18.935 -10.249 -12.451 1.00 15.18 103 THR A N 1
ATOM 695 C CA . THR A 1 103 ? -18.268 -10.887 -13.593 1.00 14.52 103 THR A CA 1
ATOM 696 C C . THR A 1 103 ? -19.209 -11.730 -14.446 1.00 18.78 103 THR A C 1
ATOM 697 O O . THR A 1 103 ? -18.881 -11.984 -15.599 1.00 18.66 103 THR A O 1
ATOM 701 N N . ALA A 1 104 ? -20.402 -12.074 -13.946 1.00 16.76 104 ALA A N 1
ATOM 702 C CA . ALA A 1 104 ? -21.391 -12.770 -14.775 1.00 17.46 104 ALA A CA 1
ATOM 703 C C . ALA A 1 104 ? -21.958 -11.778 -15.837 1.00 19.15 104 ALA A C 1
ATOM 704 O O . ALA A 1 104 ? -22.323 -12.175 -16.934 1.00 18.81 104 ALA A O 1
ATOM 706 N N . ASN A 1 105 ? -21.982 -10.491 -15.510 1.00 15.47 105 ASN A N 1
ATOM 707 C CA . ASN A 1 105 ? -22.503 -9.427 -16.378 1.00 14.34 105 ASN A CA 1
ATOM 708 C C . ASN A 1 105 ? -21.404 -8.688 -17.158 1.00 17.28 105 ASN A C 1
ATOM 709 O O . ASN A 1 105 ? -21.685 -8.138 -18.213 1.00 14.12 105 ASN A O 1
ATOM 714 N N . TRP A 1 106 ? -20.184 -8.629 -16.607 1.00 14.92 106 TRP A N 1
ATOM 715 C CA . TRP A 1 106 ? -19.043 -7.931 -17.219 1.00 14.09 106 TRP A CA 1
ATOM 716 C C . TRP A 1 106 ? -17.860 -8.835 -17.037 1.00 15.36 106 TRP A C 1
ATOM 717 O O . TRP A 1 106 ? -17.319 -8.903 -15.940 1.00 13.75 106 TRP A O 1
ATOM 728 N N . ARG A 1 107 ? -17.524 -9.610 -18.079 1.00 12.83 107 ARG A N 1
ATOM 729 C CA . ARG A 1 107 ? -16.499 -10.659 -17.997 1.00 11.98 107 ARG A CA 1
ATOM 730 C C . ARG A 1 107 ? -15.107 -10.116 -18.316 1.00 14.78 107 ARG A C 1
ATOM 731 O O . ARG A 1 107 ? -14.824 -9.767 -19.471 1.00 12.87 107 ARG A O 1
ATOM 739 N N . PRO A 1 108 ? -14.216 -10.000 -17.316 1.00 10.26 108 PRO A N 1
ATOM 740 C CA . PRO A 1 108 ? -12.888 -9.449 -17.620 1.00 11.26 108 PRO A CA 1
ATOM 741 C C . PRO A 1 108 ? -12.040 -10.451 -18.386 1.00 15.88 108 PRO A C 1
ATOM 742 O O . PRO A 1 108 ? -12.243 -11.663 -18.276 1.00 16.83 108 PRO A O 1
ATOM 746 N N . ASP A 1 109 ? -11.125 -9.936 -19.177 1.00 11.71 109 ASP A N 1
ATOM 747 C CA . ASP A 1 109 ? -10.145 -10.728 -19.935 1.00 11.57 109 ASP A CA 1
ATOM 748 C C . ASP A 1 109 ? -8.898 -10.991 -19.072 1.00 13.97 109 ASP A C 1
ATOM 749 O O . ASP A 1 109 ? -8.058 -11.830 -19.397 1.00 12.24 109 ASP A O 1
ATOM 754 N N . LEU A 1 110 ? -8.767 -10.235 -17.979 1.00 11.76 110 LEU A N 1
ATOM 755 C CA . LEU A 1 110 ? -7.620 -10.252 -17.073 1.00 11.19 110 LEU A CA 1
ATOM 756 C C . LEU A 1 110 ? -8.027 -9.718 -15.712 1.00 13.16 110 LEU A C 1
ATOM 757 O O . LEU A 1 110 ? -8.860 -8.825 -15.643 1.00 14.31 110 LEU A O 1
ATOM 762 N N . VAL A 1 111 ? -7.451 -10.268 -14.633 1.00 9.91 111 VAL A N 1
ATOM 763 C CA . VAL A 1 111 ? -7.734 -9.801 -13.279 1.00 9.31 111 VAL A CA 1
ATOM 764 C C . VAL A 1 111 ? -6.398 -9.397 -12.632 1.00 12.90 111 VAL A C 1
ATOM 765 O O . VAL A 1 111 ? -5.442 -10.173 -12.644 1.00 11.27 111 VAL A O 1
ATOM 769 N N . VAL A 1 112 ? -6.362 -8.186 -12.059 1.00 9.88 112 VAL A N 1
ATOM 770 C CA . VAL A 1 112 ? -5.182 -7.703 -11.341 1.00 8.95 112 VAL A CA 1
ATOM 771 C C . VAL A 1 112 ? -5.578 -7.533 -9.895 1.00 16.25 112 VAL A C 1
ATOM 772 O O . VAL A 1 112 ? -6.606 -6.919 -9.601 1.00 16.11 112 VAL A O 1
ATOM 776 N N . GLY A 1 113 ? -4.754 -8.061 -9.004 1.00 15.24 113 GLY A N 1
ATOM 777 C CA . GLY A 1 113 ? -4.962 -7.911 -7.571 1.00 15.18 113 GLY A CA 1
ATOM 778 C C . GLY A 1 113 ? -3.726 -7.347 -6.891 1.00 18.68 113 GLY A C 1
ATOM 779 O O . GLY A 1 113 ? -2.610 -7.504 -7.386 1.00 18.57 113 GLY A O 1
ATOM 780 N N . GLY A 1 114 ? -3.932 -6.717 -5.742 1.00 14.54 114 GLY A N 1
ATOM 781 C CA . GLY A 1 114 ? -2.855 -6.221 -4.892 1.00 14.07 114 GLY A CA 1
ATOM 782 C C . GLY A 1 114 ? -2.206 -7.389 -4.156 1.00 19.16 114 GLY A C 1
ATOM 783 O O . GLY A 1 114 ? -2.656 -8.531 -4.284 1.00 17.81 114 GLY A O 1
ATOM 784 N N . SER A 1 115 ? -1.162 -7.122 -3.356 1.00 16.81 115 SER A N 1
ATOM 785 C CA . SER A 1 115 ? -0.390 -8.158 -2.620 1.00 16.27 115 SER A CA 1
ATOM 786 C C . SER A 1 115 ? -1.249 -9.219 -1.893 1.00 19.72 115 SER A C 1
ATOM 787 O O . SER A 1 115 ? -0.945 -10.410 -1.992 1.00 18.75 115 SER A O 1
ATOM 790 N N . MET A 1 116 ? -2.275 -8.790 -1.138 1.00 16.69 116 MET A N 1
ATOM 791 C CA . MET A 1 116 ? -3.086 -9.732 -0.376 1.00 18.72 116 MET A CA 1
ATOM 792 C C . MET A 1 116 ? -4.581 -9.670 -0.752 1.00 20.49 116 MET A C 1
ATOM 793 O O . MET A 1 116 ? -5.442 -9.986 0.068 1.00 20.34 116 MET A O 1
ATOM 798 N N . SER A 1 117 ? -4.873 -9.336 -2.024 1.00 15.43 117 SER A N 1
ATOM 799 C CA . SER A 1 117 ? -6.237 -9.327 -2.574 1.00 14.13 117 SER A CA 1
ATOM 800 C C . SER A 1 117 ? -6.492 -10.715 -3.139 1.00 18.65 117 SER A C 1
ATOM 801 O O . SER A 1 117 ? -6.538 -10.907 -4.355 1.00 17.07 117 SER A O 1
ATOM 804 N N . PHE A 1 118 ? -6.575 -11.705 -2.261 1.00 13.55 118 PHE A N 1
ATOM 805 C CA . PHE A 1 118 ? -6.682 -13.111 -2.656 1.00 13.15 118 PHE A CA 1
ATOM 806 C C . PHE A 1 118 ? -7.939 -13.442 -3.467 1.00 15.59 118 PHE A C 1
ATOM 807 O O . PHE A 1 118 ? -7.926 -14.429 -4.202 1.00 14.99 118 PHE A O 1
ATOM 815 N N . ALA A 1 119 ? -9.008 -12.635 -3.361 1.00 12.98 119 ALA A N 1
ATOM 816 C CA . ALA A 1 119 ? -10.226 -12.898 -4.137 1.00 13.31 119 ALA A CA 1
ATOM 817 C C . ALA A 1 119 ? -9.949 -12.742 -5.643 1.00 16.18 119 ALA A C 1
ATOM 818 O O . ALA A 1 119 ? -10.644 -13.352 -6.448 1.00 15.35 119 ALA A O 1
ATOM 820 N N . ALA A 1 120 ? -8.931 -11.919 -6.012 1.00 13.11 120 ALA A N 1
ATOM 821 C CA . ALA A 1 120 ? -8.528 -11.719 -7.409 1.00 12.70 120 ALA A CA 1
ATOM 822 C C . ALA A 1 120 ? -8.005 -13.046 -7.979 1.00 15.29 120 ALA A C 1
ATOM 823 O O . ALA A 1 120 ? -8.338 -13.395 -9.112 1.00 13.58 120 ALA A O 1
ATOM 825 N N . ALA A 1 121 ? -7.215 -13.792 -7.180 1.00 11.39 121 ALA A N 1
ATOM 826 C CA . ALA A 1 121 ? -6.669 -15.101 -7.582 1.00 12.00 121 ALA A CA 1
ATOM 827 C C . ALA A 1 121 ? -7.808 -16.099 -7.835 1.00 16.18 121 ALA A C 1
ATOM 828 O O . ALA A 1 121 ? -7.814 -16.780 -8.862 1.00 15.43 121 ALA A O 1
ATOM 830 N N . LEU A 1 122 ? -8.783 -16.143 -6.914 1.00 12.13 122 LEU A N 1
ATOM 831 C CA . LEU A 1 122 ? -9.950 -17.024 -6.963 1.00 12.73 122 LEU A CA 1
ATOM 832 C C . LEU A 1 122 ? -10.897 -16.666 -8.116 1.00 14.49 122 LEU A C 1
ATOM 833 O O . LEU A 1 122 ? -11.301 -17.560 -8.837 1.00 14.29 122 LEU A O 1
ATOM 838 N N . ILE A 1 123 ? -11.226 -15.380 -8.320 1.00 11.19 123 ILE A N 1
ATOM 839 C CA . ILE A 1 123 ? -12.166 -15.044 -9.399 1.00 10.24 123 ILE A CA 1
ATOM 840 C C . ILE A 1 123 ? -11.515 -15.292 -10.791 1.00 15.49 123 ILE A C 1
ATOM 841 O O . ILE A 1 123 ? -12.196 -15.779 -11.698 1.00 13.62 123 ILE A O 1
ATOM 846 N N . ALA A 1 124 ? -10.197 -15.041 -10.923 1.00 13.20 124 ALA A N 1
ATOM 847 C CA . ALA A 1 124 ? -9.482 -15.278 -12.183 1.00 12.81 124 ALA A CA 1
ATOM 848 C C . ALA A 1 124 ? -9.494 -16.768 -12.539 1.00 13.73 124 ALA A C 1
ATOM 849 O O . ALA A 1 124 ? -9.694 -17.113 -13.702 1.00 13.35 124 ALA A O 1
ATOM 851 N N . ALA A 1 125 ? -9.303 -17.642 -11.529 1.00 10.69 125 ALA A N 1
ATOM 852 C CA . ALA A 1 125 ? -9.318 -19.091 -11.726 1.00 10.69 125 ALA A CA 1
ATOM 853 C C . ALA A 1 125 ? -10.722 -19.549 -12.099 1.00 14.98 125 ALA A C 1
ATOM 854 O O . ALA A 1 125 ? -10.888 -20.380 -12.977 1.00 15.86 125 ALA A O 1
ATOM 856 N N . GLU A 1 126 ? -11.744 -18.975 -11.459 1.00 12.39 126 GLU A N 1
ATOM 857 C CA . GLU A 1 126 ? -13.137 -19.338 -11.768 1.00 12.42 126 GLU A CA 1
ATOM 858 C C . GLU A 1 126 ? -13.499 -18.909 -13.202 1.00 16.95 126 GLU A C 1
ATOM 859 O O . GLU A 1 126 ? -14.171 -19.656 -13.911 1.00 17.09 126 GLU A O 1
ATOM 865 N N . LEU A 1 127 ? -12.980 -17.757 -13.653 1.00 13.24 127 LEU A N 1
ATOM 866 C CA . LEU A 1 127 ? -13.236 -17.255 -15.003 1.00 12.58 127 LEU A CA 1
ATOM 867 C C . LEU A 1 127 ? -12.344 -17.910 -16.073 1.00 16.64 127 LEU A C 1
ATOM 868 O O . LEU A 1 127 ? -12.661 -17.819 -17.261 1.00 14.69 127 LEU A O 1
ATOM 873 N N . GLY A 1 128 ? -11.243 -18.533 -15.652 1.00 14.95 128 GLY A N 1
ATOM 874 C CA . GLY A 1 128 ? -10.272 -19.108 -16.582 1.00 15.39 128 GLY A CA 1
ATOM 875 C C . GLY A 1 128 ? -9.511 -18.015 -17.325 1.00 18.17 128 GLY A C 1
ATOM 876 O O . GLY A 1 128 ? -9.287 -18.120 -18.534 1.00 17.93 128 GLY A O 1
ATOM 877 N N . VAL A 1 129 ? -9.159 -16.917 -16.626 1.00 13.12 129 VAL A N 1
ATOM 878 C CA . VAL A 1 129 ? -8.435 -15.793 -17.238 1.00 10.60 129 VAL A CA 1
ATOM 879 C C . VAL A 1 129 ? -7.123 -15.567 -16.466 1.00 15.06 129 VAL A C 1
ATOM 880 O O . VAL A 1 129 ? -7.050 -15.932 -15.279 1.00 14.19 129 VAL A O 1
ATOM 884 N N . PRO A 1 130 ? -6.080 -14.960 -17.076 1.00 12.54 130 PRO A N 1
ATOM 885 C CA . PRO A 1 130 ? -4.829 -14.749 -16.312 1.00 12.51 130 PRO A CA 1
ATOM 886 C C . PRO A 1 130 ? -5.013 -13.844 -15.097 1.00 15.24 130 PRO A C 1
ATOM 887 O O . PRO A 1 130 ? -5.791 -12.887 -15.109 1.00 13.46 130 PRO A O 1
ATOM 891 N N . TYR A 1 131 ? -4.299 -14.191 -14.024 1.00 12.78 131 TYR A N 1
ATOM 892 C CA . TYR A 1 131 ? -4.273 -13.452 -12.769 1.00 12.39 131 TYR A CA 1
ATOM 893 C C . TYR A 1 131 ? -2.907 -12.774 -12.616 1.00 13.80 131 TYR A C 1
ATOM 894 O O . TYR A 1 131 ? -1.865 -13.441 -12.696 1.00 12.90 131 TYR A O 1
ATOM 903 N N . VAL A 1 132 ? -2.925 -11.453 -12.395 1.00 10.32 132 VAL A N 1
ATOM 904 C CA . VAL A 1 132 ? -1.706 -10.666 -12.173 1.00 9.29 132 VAL A CA 1
ATOM 905 C C . VAL A 1 132 ? -1.713 -10.193 -10.717 1.00 13.26 132 VAL A C 1
ATOM 906 O O . VAL A 1 132 ? -2.686 -9.600 -10.255 1.00 10.66 132 VAL A O 1
ATOM 910 N N . ARG A 1 133 ? -0.619 -10.447 -10.000 1.00 11.97 133 ARG A N 1
ATOM 911 C CA . ARG A 1 133 ? -0.476 -9.972 -8.629 1.00 11.41 133 ARG A CA 1
ATOM 912 C C . ARG A 1 133 ? 0.475 -8.798 -8.641 1.00 14.23 133 ARG A C 1
ATOM 913 O O . ARG A 1 133 ? 1.614 -8.931 -9.095 1.00 13.91 133 ARG A O 1
ATOM 921 N N . GLN A 1 134 ? 0.010 -7.646 -8.155 1.00 9.30 134 GLN A N 1
ATOM 922 C CA . GLN A 1 134 ? 0.858 -6.463 -8.096 1.00 9.97 134 GLN A CA 1
ATOM 923 C C . GLN A 1 134 ? 1.199 -6.154 -6.649 1.00 14.74 134 GLN A C 1
ATOM 924 O O . GLN A 1 134 ? 0.291 -6.021 -5.831 1.00 13.10 134 GLN A O 1
ATOM 930 N N . ALA A 1 135 ? 2.502 -6.064 -6.328 1.00 13.18 135 ALA A N 1
ATOM 931 C CA . ALA A 1 135 ? 2.937 -5.721 -4.966 1.00 13.92 135 ALA A CA 1
ATOM 932 C C . ALA A 1 135 ? 2.403 -4.312 -4.608 1.00 19.22 135 ALA A C 1
ATOM 933 O O . ALA A 1 135 ? 2.479 -3.425 -5.458 1.00 18.85 135 ALA A O 1
ATOM 935 N N . TRP A 1 136 ? 1.822 -4.118 -3.396 1.00 16.14 136 TRP A N 1
ATOM 936 C CA . TRP A 1 136 ? 1.349 -2.779 -3.028 1.00 16.22 136 TRP A CA 1
ATOM 937 C C . TRP A 1 136 ? 2.371 -2.034 -2.150 1.00 19.33 136 TRP A C 1
ATOM 938 O O . TRP A 1 136 ? 2.151 -0.870 -1.799 1.00 18.29 136 TRP A O 1
ATOM 949 N N . ASP A 1 137 ? 3.494 -2.688 -1.832 1.00 14.75 137 AS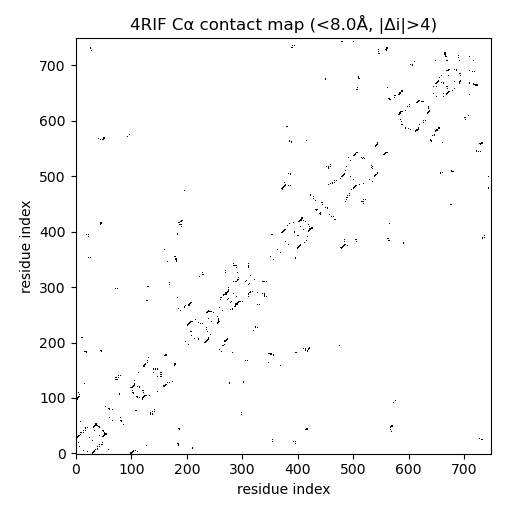P A N 1
ATOM 950 C CA . ASP A 1 137 ? 4.603 -2.059 -1.107 1.00 15.19 137 ASP A CA 1
ATOM 951 C C . ASP A 1 137 ? 5.902 -2.879 -1.305 1.00 18.76 137 ASP A C 1
ATOM 952 O O . ASP A 1 137 ? 5.916 -3.853 -2.069 1.00 17.17 137 ASP A O 1
ATOM 957 N N . THR A 1 138 ? 6.980 -2.502 -0.612 1.00 16.34 138 THR A N 1
ATOM 958 C CA . THR A 1 138 ? 8.267 -3.181 -0.767 1.00 17.63 138 THR A CA 1
ATOM 959 C C . THR A 1 138 ? 8.383 -4.437 0.123 1.00 23.58 138 THR A C 1
ATOM 960 O O . THR A 1 138 ? 9.415 -5.110 0.076 1.00 24.47 138 THR A O 1
ATOM 964 N N . GLY A 1 139 ? 7.339 -4.735 0.898 1.00 21.22 139 GLY A N 1
ATOM 965 C CA . GLY A 1 139 ? 7.267 -5.921 1.742 1.00 21.95 139 GLY A CA 1
ATOM 966 C C . GLY A 1 139 ? 7.078 -7.185 0.925 1.00 26.51 139 GLY A C 1
ATOM 967 O O . GLY A 1 139 ? 6.652 -7.130 -0.229 1.00 26.91 139 GLY A O 1
ATOM 968 N N . ASP A 1 140 ? 7.448 -8.317 1.491 1.00 24.51 140 ASP A N 1
ATOM 969 C CA . ASP A 1 140 ? 7.323 -9.586 0.778 1.00 25.72 140 ASP A CA 1
ATOM 970 C C . ASP A 1 140 ? 5.831 -9.889 0.547 1.00 33.49 140 ASP A C 1
ATOM 971 O O . ASP A 1 140 ? 5.097 -10.134 1.482 1.00 33.53 140 ASP A O 1
ATOM 976 N N . ALA A 1 141 ? 5.376 -9.697 -0.688 1.00 33.51 141 ALA A N 1
ATOM 977 C CA . ALA A 1 141 ? 3.964 -9.853 -1.064 1.00 35.10 141 ALA A CA 1
ATOM 978 C C . ALA A 1 141 ? 3.399 -11.253 -0.751 1.00 39.78 141 ALA A C 1
ATOM 979 O O . ALA A 1 141 ? 2.200 -11.347 -0.474 1.00 40.54 141 ALA A O 1
ATOM 981 N N . TRP A 1 142 ? 4.262 -12.302 -0.745 1.00 34.68 142 TRP A N 1
ATOM 982 C CA . TRP A 1 142 ? 3.985 -13.740 -0.613 1.00 34.94 142 TRP A CA 1
ATOM 983 C C . TRP A 1 142 ? 4.138 -14.386 0.804 1.00 39.44 142 TRP A C 1
ATOM 984 O O . TRP A 1 142 ? 3.850 -15.578 0.933 1.00 38.53 142 TRP A O 1
ATOM 995 N N . ARG A 1 143 ? 4.646 -13.662 1.814 1.00 37.00 143 ARG A N 1
ATOM 996 C CA . ARG A 1 143 ? 4.888 -14.173 3.191 1.00 37.55 143 ARG A CA 1
ATOM 997 C C . ARG A 1 143 ? 3.599 -14.687 3.897 1.00 40.62 143 ARG A C 1
ATOM 998 O O . ARG A 1 143 ? 3.698 -15.532 4.791 1.00 41.26 143 ARG A O 1
ATOM 1006 N N . THR A 1 144 ? 2.407 -14.189 3.495 1.00 33.50 144 THR A N 1
ATOM 1007 C CA . THR A 1 144 ? 1.123 -14.526 4.130 1.00 31.46 144 THR A CA 1
ATOM 1008 C C . THR A 1 144 ? 0.322 -15.613 3.369 1.00 32.06 144 THR A C 1
ATOM 1009 O O . THR A 1 144 ? -0.709 -16.061 3.880 1.00 32.38 144 THR A O 1
ATOM 1013 N N . ASP A 1 145 ? 0.801 -16.039 2.176 1.00 25.01 145 ASP A N 1
ATOM 1014 C CA . ASP A 1 145 ? 0.159 -17.032 1.305 1.00 23.56 145 ASP A CA 1
ATOM 1015 C C . ASP A 1 145 ? -0.125 -18.392 1.993 1.00 28.83 145 ASP A C 1
ATOM 1016 O O . ASP A 1 145 ? -1.246 -18.877 1.829 1.00 28.94 145 ASP A O 1
ATOM 1021 N N . PRO A 1 146 ? 0.782 -19.037 2.774 1.00 25.74 146 PRO A N 1
ATOM 1022 C CA . PRO A 1 146 ? 0.395 -20.312 3.391 1.00 25.54 146 PRO A CA 1
ATOM 1023 C C . PRO A 1 146 ? -0.802 -20.173 4.342 1.00 27.77 146 PRO A C 1
ATOM 1024 O O . PRO A 1 146 ? -1.674 -21.042 4.310 1.00 27.66 146 PRO A O 1
ATOM 1028 N N . ALA A 1 147 ? -0.870 -19.090 5.151 1.00 24.44 147 ALA A N 1
ATOM 1029 C CA . ALA A 1 147 ? -1.997 -18.857 6.082 1.00 24.34 147 ALA A CA 1
ATOM 1030 C C . ALA A 1 147 ? -3.288 -18.534 5.307 1.00 26.82 147 ALA A C 1
ATOM 1031 O O . ALA A 1 147 ? -4.379 -19.010 5.665 1.00 23.62 147 ALA A O 1
ATOM 1033 N N . ALA A 1 148 ? -3.151 -17.736 4.223 1.00 22.91 148 ALA A N 1
ATOM 1034 C CA . ALA A 1 148 ? -4.287 -17.416 3.364 1.00 22.00 148 ALA A CA 1
ATOM 1035 C C . ALA A 1 148 ? -4.808 -18.684 2.679 1.00 22.19 148 ALA A C 1
ATOM 1036 O O . ALA A 1 148 ? -6.022 -18.870 2.621 1.00 21.74 148 ALA A O 1
ATOM 1038 N N . SER A 1 149 ? -3.899 -19.563 2.176 1.00 19.36 149 SER A N 1
ATOM 1039 C CA . SER A 1 149 ? -4.293 -20.826 1.528 1.00 19.79 149 SER A CA 1
ATOM 1040 C C . SER A 1 149 ? -5.056 -21.724 2.507 1.00 22.83 149 SER A C 1
ATOM 1041 O O . SER A 1 149 ? -6.024 -22.358 2.108 1.00 20.84 149 SER A O 1
ATOM 1044 N N . ASP A 1 150 ? -4.648 -21.737 3.796 1.00 22.44 150 ASP A N 1
ATOM 1045 C CA . ASP A 1 150 ? -5.339 -22.508 4.836 1.00 23.82 150 ASP A CA 1
ATOM 1046 C C . ASP A 1 150 ? -6.764 -21.985 5.027 1.00 24.97 150 ASP A C 1
ATOM 1047 O O . ASP A 1 150 ? -7.712 -22.773 5.051 1.00 24.03 150 ASP A O 1
ATOM 1052 N N . GLU A 1 151 ? -6.910 -20.642 5.107 1.00 21.12 151 GLU A N 1
ATOM 1053 C CA . GLU A 1 151 ? -8.197 -19.988 5.305 1.00 20.74 151 GLU A CA 1
ATOM 1054 C C . GLU A 1 151 ? -9.157 -20.238 4.132 1.00 23.85 151 GLU A C 1
ATOM 1055 O O . GLU A 1 151 ? -10.359 -20.391 4.346 1.00 23.36 151 GLU A O 1
ATOM 1061 N N . LEU A 1 152 ? -8.623 -20.237 2.903 1.00 18.48 152 LEU A N 1
ATOM 1062 C CA . LEU A 1 152 ? -9.421 -20.366 1.693 1.00 17.99 152 LEU A CA 1
ATOM 1063 C C . LEU A 1 152 ? -9.517 -21.807 1.169 1.00 22.33 152 LEU A C 1
ATOM 1064 O O . LEU A 1 152 ? -9.995 -22.011 0.050 1.00 20.94 152 LEU A O 1
ATOM 1069 N N . ARG A 1 153 ? -9.158 -22.809 2.000 1.00 21.02 153 ARG A N 1
ATOM 1070 C CA . ARG A 1 153 ? -9.250 -24.220 1.618 1.00 22.33 153 ARG A CA 1
ATOM 1071 C C . ARG A 1 153 ? -10.637 -24.552 0.974 1.00 25.72 153 ARG A C 1
ATOM 1072 O O . ARG A 1 153 ? -10.598 -25.165 -0.092 1.00 24.13 153 ARG A O 1
ATOM 1080 N N . PRO A 1 154 ? -11.830 -24.095 1.480 1.00 24.04 154 PRO A N 1
ATOM 1081 C CA . PRO A 1 154 ? -13.106 -24.448 0.800 1.00 23.44 154 PRO A CA 1
ATOM 1082 C C . PRO A 1 154 ? -13.228 -23.910 -0.633 1.00 24.96 154 PRO A C 1
ATOM 1083 O O . PRO A 1 154 ? -13.687 -24.633 -1.528 1.00 23.63 154 PRO A O 1
ATOM 1087 N N . GLU A 1 155 ? -12.787 -22.651 -0.864 1.00 18.99 155 GLU A N 1
ATOM 1088 C CA . GLU A 1 155 ? -12.855 -22.023 -2.186 1.00 17.41 155 GLU A CA 1
ATOM 1089 C C . GLU A 1 155 ? -11.838 -22.680 -3.122 1.00 20.40 155 GLU A C 1
ATOM 1090 O O . GLU A 1 155 ? -12.140 -22.905 -4.291 1.00 19.44 155 GLU A O 1
ATOM 1096 N N . LEU A 1 156 ? -10.653 -23.038 -2.589 1.00 17.19 156 LEU A N 1
ATOM 1097 C CA . LEU A 1 156 ? -9.586 -23.687 -3.355 1.00 16.59 156 LEU A CA 1
ATOM 1098 C C . LEU A 1 156 ? -9.969 -25.119 -3.748 1.00 20.58 156 LEU A C 1
ATOM 1099 O O . LEU A 1 156 ? -9.721 -25.523 -4.881 1.00 20.03 156 LEU A O 1
ATOM 1104 N N . ARG A 1 157 ? -10.615 -25.860 -2.832 1.00 17.93 157 ARG A N 1
ATOM 1105 C CA . ARG A 1 157 ? -11.089 -27.236 -3.063 1.00 19.14 157 ARG A CA 1
ATOM 1106 C C . ARG A 1 157 ? -12.080 -27.280 -4.256 1.00 22.97 157 ARG A C 1
ATOM 1107 O O . ARG A 1 157 ? -11.975 -28.159 -5.117 1.00 22.04 157 ARG A O 1
ATOM 1115 N N . ALA A 1 158 ? -12.985 -26.294 -4.349 1.00 19.57 158 ALA A N 1
ATOM 1116 C CA . ALA A 1 158 ? -13.947 -26.213 -5.452 1.00 19.32 158 ALA A CA 1
ATOM 1117 C C . ALA A 1 158 ? -13.239 -26.115 -6.814 1.00 21.80 158 ALA A C 1
ATOM 1118 O O . ALA A 1 158 ? -13.751 -26.649 -7.798 1.00 22.01 158 ALA A O 1
ATOM 1120 N N . LEU A 1 159 ? -12.043 -25.486 -6.851 1.00 16.28 159 LEU A N 1
ATOM 1121 C CA . LEU A 1 159 ? -11.239 -25.305 -8.064 1.00 15.44 159 LEU A CA 1
ATOM 1122 C C . LEU A 1 159 ? -10.230 -26.446 -8.259 1.00 21.89 159 LEU A C 1
ATOM 1123 O O . LEU A 1 159 ? -9.454 -26.409 -9.216 1.00 23.18 159 LEU A O 1
ATOM 1128 N N . GLY A 1 160 ? -10.232 -27.415 -7.347 1.00 20.29 160 GLY A N 1
ATOM 1129 C CA . GLY A 1 160 ? -9.318 -28.556 -7.345 1.00 21.81 160 GLY A CA 1
ATOM 1130 C C . GLY A 1 160 ? -7.890 -28.138 -7.043 1.00 28.02 160 GLY A C 1
ATOM 1131 O O . GLY A 1 160 ? -6.947 -28.744 -7.557 1.00 28.46 160 GLY A O 1
ATOM 1132 N N . LEU A 1 161 ? -7.722 -27.080 -6.225 1.00 24.63 161 LEU A N 1
ATOM 1133 C CA . LEU A 1 161 ? -6.397 -26.525 -5.870 1.00 24.39 161 LEU A CA 1
ATOM 1134 C C . LEU A 1 161 ? -6.045 -26.832 -4.418 1.00 29.34 161 LEU A C 1
ATOM 1135 O O . LEU A 1 161 ? -6.928 -26.828 -3.562 1.00 28.05 161 LEU A O 1
ATOM 1140 N N . ASP A 1 162 ? -4.757 -27.135 -4.149 1.00 28.45 162 ASP A N 1
ATOM 1141 C CA . ASP A 1 162 ? -4.280 -27.483 -2.801 1.00 29.84 162 ASP A CA 1
ATOM 1142 C C . ASP A 1 162 ? -3.770 -26.252 -2.045 1.00 31.13 162 ASP A C 1
ATOM 1143 O O . ASP A 1 162 ? -3.568 -26.307 -0.830 1.00 32.58 162 ASP A O 1
ATOM 1148 N N . ARG A 1 163 ? -3.583 -25.140 -2.764 1.00 22.14 163 ARG A N 1
ATOM 1149 C CA . ARG A 1 163 ? -3.100 -23.861 -2.227 1.00 21.01 163 ARG A CA 1
ATOM 1150 C C . ARG A 1 163 ? -3.443 -22.739 -3.205 1.00 21.93 163 ARG A C 1
ATOM 1151 O O . ARG A 1 163 ? -3.852 -23.016 -4.335 1.00 21.03 163 ARG A O 1
ATOM 1159 N N . LEU A 1 164 ? -3.213 -21.484 -2.815 1.00 19.60 164 LEU A N 1
ATOM 1160 C CA . LEU A 1 164 ? -3.430 -20.371 -3.749 1.00 19.48 164 LEU A CA 1
ATOM 1161 C C . LEU A 1 164 ? -2.551 -20.577 -4.997 1.00 23.66 164 LEU A C 1
ATOM 1162 O O . LEU A 1 164 ? -1.398 -20.994 -4.861 1.00 23.03 164 LEU A O 1
ATOM 1167 N N . PRO A 1 165 ? -3.092 -20.400 -6.216 1.00 22.65 165 PRO A N 1
ATOM 1168 C CA . PRO A 1 165 ? -2.268 -20.637 -7.404 1.00 23.73 165 PRO A CA 1
ATOM 1169 C C . PRO A 1 165 ? -1.242 -19.533 -7.621 1.00 28.47 165 PRO A C 1
ATOM 1170 O O . PRO A 1 165 ? -1.468 -18.383 -7.217 1.00 27.46 165 PRO A O 1
ATOM 1174 N N . ASP A 1 166 ? -0.108 -19.879 -8.263 1.00 25.07 166 ASP A N 1
ATOM 1175 C CA . ASP A 1 166 ? 0.892 -18.875 -8.634 1.00 23.72 166 ASP A CA 1
ATOM 1176 C C . ASP A 1 166 ? 0.275 -17.916 -9.645 1.00 22.44 166 ASP A C 1
ATOM 1177 O O . ASP A 1 166 ? -0.454 -18.362 -10.535 1.00 22.65 166 ASP A O 1
ATOM 1182 N N . PRO A 1 167 ? 0.521 -16.602 -9.551 1.00 16.56 167 PRO A N 1
ATOM 1183 C CA . PRO A 1 167 ? -0.040 -15.696 -10.573 1.00 14.24 167 PRO A CA 1
ATOM 1184 C C . PRO A 1 167 ? 0.574 -15.971 -11.944 1.00 17.47 167 PRO A C 1
ATOM 1185 O O . PRO A 1 167 ? 1.680 -16.525 -12.016 1.00 17.92 167 PRO A O 1
ATOM 1189 N N . ALA A 1 168 ? -0.126 -15.602 -13.028 1.00 13.07 168 ALA A N 1
ATOM 1190 C CA . ALA A 1 168 ? 0.417 -15.729 -14.389 1.00 13.87 168 ALA A CA 1
ATOM 1191 C C . ALA A 1 168 ? 1.616 -14.767 -14.520 1.00 17.24 168 ALA A C 1
ATOM 1192 O O . ALA A 1 168 ? 2.583 -15.039 -15.245 1.00 14.85 168 ALA A O 1
ATOM 1194 N N . LEU A 1 169 ? 1.547 -13.657 -13.766 1.00 13.87 169 LEU A N 1
ATOM 1195 C CA . LEU A 1 169 ? 2.609 -12.663 -13.688 1.00 13.44 169 LEU A CA 1
ATOM 1196 C C . LEU A 1 169 ? 2.606 -11.966 -12.349 1.00 14.78 169 LEU A C 1
ATOM 1197 O O . LEU A 1 169 ? 1.546 -11.552 -11.881 1.00 12.62 169 LEU A O 1
ATOM 1202 N N . PHE A 1 170 ? 3.820 -11.779 -11.762 1.00 11.84 170 PHE A N 1
ATOM 1203 C CA . PHE A 1 170 ? 4.011 -11.003 -10.534 1.00 11.08 170 PHE A CA 1
ATOM 1204 C C . PHE A 1 170 ? 4.616 -9.662 -10.942 1.00 13.77 170 PHE A C 1
ATOM 1205 O O . PHE A 1 170 ? 5.622 -9.647 -11.644 1.00 14.70 170 PHE A O 1
ATOM 1213 N N . VAL A 1 171 ? 3.958 -8.549 -10.577 1.00 9.77 171 VAL A N 1
ATOM 1214 C CA . VAL A 1 171 ? 4.441 -7.193 -10.867 1.00 9.57 171 VAL A CA 1
ATOM 1215 C C . VAL A 1 171 ? 4.975 -6.656 -9.554 1.00 14.47 171 VAL A C 1
ATOM 1216 O O . VAL A 1 171 ? 4.217 -6.489 -8.582 1.00 13.37 171 VAL A O 1
ATOM 1220 N N . ASP A 1 172 ? 6.298 -6.406 -9.513 1.00 11.84 172 ASP A N 1
ATOM 1221 C CA . ASP A 1 172 ? 6.932 -5.958 -8.274 1.00 11.38 172 ASP A CA 1
ATOM 1222 C C . ASP A 1 172 ? 7.479 -4.544 -8.419 1.00 15.50 172 ASP A C 1
ATOM 1223 O O . ASP A 1 172 ? 8.006 -4.170 -9.467 1.00 15.67 172 ASP A O 1
ATOM 1228 N N . ILE A 1 173 ? 7.333 -3.758 -7.355 1.00 11.53 173 ILE A N 1
ATOM 1229 C CA . ILE A 1 173 ? 7.754 -2.341 -7.332 1.00 11.21 173 ILE A CA 1
ATOM 1230 C C . ILE A 1 173 ? 8.939 -2.141 -6.372 1.00 17.03 173 ILE A C 1
ATOM 1231 O O . ILE A 1 173 ? 9.375 -0.999 -6.160 1.00 15.53 173 ILE A O 1
ATOM 1236 N N . CYS A 1 174 ? 9.451 -3.247 -5.783 1.00 14.49 174 CYS A N 1
ATOM 1237 C CA . CYS A 1 174 ? 10.565 -3.176 -4.850 1.00 15.15 174 CYS A CA 1
ATOM 1238 C C . CYS A 1 174 ? 11.875 -2.843 -5.569 1.00 20.25 174 CYS A C 1
ATOM 1239 O O . CYS A 1 174 ? 12.309 -3.624 -6.410 1.00 21.45 174 CYS A O 1
ATOM 1242 N N . PRO A 1 175 ? 12.544 -1.718 -5.225 1.00 16.54 175 PRO A N 1
ATOM 1243 C CA . PRO A 1 175 ? 13.846 -1.419 -5.855 1.00 16.89 175 PRO A CA 1
ATOM 1244 C C . PRO A 1 175 ? 14.896 -2.514 -5.570 1.00 20.46 175 PRO A C 1
ATOM 1245 O O . PRO A 1 175 ? 14.846 -3.134 -4.501 1.00 19.19 175 PRO A O 1
ATOM 1249 N N . PRO A 1 176 ? 15.828 -2.775 -6.527 1.00 18.83 176 PRO A N 1
ATOM 1250 C CA . PRO A 1 176 ? 16.800 -3.886 -6.356 1.00 19.73 176 PRO A CA 1
ATOM 1251 C C . PRO A 1 176 ? 17.569 -3.919 -5.030 1.00 24.63 176 PRO A C 1
ATOM 1252 O O . PRO A 1 176 ? 17.793 -5.012 -4.516 1.00 25.66 176 PRO A O 1
ATOM 1256 N N . SER A 1 177 ? 17.964 -2.758 -4.468 1.00 19.10 177 SER A N 1
ATOM 1257 C CA . SER A 1 177 ? 18.719 -2.764 -3.208 1.00 18.91 177 SER A CA 1
ATOM 1258 C C . SER A 1 177 ? 17.902 -3.245 -1.994 1.00 22.59 177 SER A C 1
ATOM 1259 O O . SER A 1 177 ? 18.493 -3.674 -0.999 1.00 22.88 177 SER A O 1
ATOM 1262 N N . LEU A 1 178 ? 16.573 -3.238 -2.082 1.00 17.82 178 LEU A N 1
ATOM 1263 C CA . LEU A 1 178 ? 15.741 -3.695 -0.957 1.00 17.74 178 LEU A CA 1
ATOM 1264 C C . LEU A 1 178 ? 15.071 -5.052 -1.219 1.00 21.36 178 LEU A C 1
ATOM 1265 O O . LEU A 1 178 ? 14.333 -5.543 -0.360 1.00 20.92 178 LEU A O 1
ATOM 1270 N N . ARG A 1 179 ? 15.271 -5.616 -2.420 1.00 18.98 179 ARG A N 1
ATOM 1271 C CA . ARG A 1 179 ? 14.611 -6.855 -2.820 1.00 19.33 179 ARG A CA 1
ATOM 1272 C C . ARG A 1 179 ? 15.353 -8.064 -2.240 1.00 25.97 179 ARG A C 1
ATOM 1273 O O . ARG A 1 179 ? 16.553 -8.219 -2.486 1.00 22.51 179 ARG A O 1
ATOM 1281 N N . PRO A 1 180 ? 14.663 -8.922 -1.439 1.00 26.52 180 PRO A N 1
ATOM 1282 C CA . PRO A 1 180 ? 15.360 -10.075 -0.841 1.00 28.26 180 PRO A CA 1
ATOM 1283 C C . PRO A 1 180 ? 15.856 -11.061 -1.891 1.00 33.75 180 PRO A C 1
ATOM 1284 O O . PRO A 1 180 ? 15.330 -11.118 -3.007 1.00 32.76 180 PRO A O 1
ATOM 1288 N N . ALA A 1 181 ? 16.913 -11.805 -1.527 1.00 34.37 181 ALA A N 1
ATOM 1289 C CA . ALA A 1 181 ? 17.574 -12.809 -2.372 1.00 35.89 181 ALA A CA 1
ATOM 1290 C C . ALA A 1 181 ? 16.628 -13.933 -2.827 1.00 40.23 181 ALA A C 1
ATOM 1291 O O . ALA A 1 181 ? 16.803 -14.455 -3.929 1.00 41.85 181 ALA A O 1
ATOM 1293 N N . THR A 1 182 ? 15.617 -14.153 -1.989 1.00 35.14 182 THR A N 1
ATOM 1294 C CA . THR A 1 182 ? 14.609 -15.183 -2.124 1.00 34.77 182 THR A CA 1
ATOM 1295 C C . THR A 1 182 ? 13.337 -14.755 -2.903 1.00 36.57 182 THR A C 1
ATOM 1296 O O . THR A 1 182 ? 12.400 -15.550 -3.055 1.00 36.20 182 THR A O 1
ATOM 1300 N N . ALA A 1 183 ? 13.323 -13.519 -3.409 1.00 30.30 183 ALA A N 1
ATOM 1301 C CA . ALA A 1 183 ? 12.125 -12.927 -4.028 1.00 28.49 183 ALA A CA 1
ATOM 1302 C C . ALA A 1 183 ? 11.751 -13.656 -5.347 1.00 30.70 183 ALA A C 1
ATOM 1303 O O . ALA A 1 183 ? 12.670 -14.013 -6.098 1.00 29.16 183 ALA A O 1
ATOM 1305 N N . PRO A 1 184 ? 10.442 -13.941 -5.614 1.00 27.45 184 PRO A N 1
ATOM 1306 C CA . PRO A 1 184 ? 10.085 -14.675 -6.848 1.00 27.70 184 PRO A CA 1
ATOM 1307 C C . PRO A 1 184 ? 10.326 -13.839 -8.112 1.00 30.18 184 PRO A C 1
ATOM 1308 O O . PRO A 1 184 ? 10.320 -12.602 -8.013 1.00 28.33 184 PRO A O 1
ATOM 1312 N N . PRO A 1 185 ? 10.545 -14.460 -9.304 1.00 25.73 185 PRO A N 1
ATOM 1313 C CA . PRO A 1 185 ? 10.763 -13.652 -10.524 1.00 24.48 185 PRO A CA 1
ATOM 1314 C C . PRO A 1 185 ? 9.578 -12.723 -10.802 1.00 24.40 185 PRO A C 1
ATOM 1315 O O . PRO A 1 185 ? 8.421 -13.080 -10.542 1.00 22.81 185 PRO A O 1
ATOM 1319 N N . ALA A 1 186 ? 9.866 -11.510 -11.283 1.00 19.26 186 ALA A N 1
ATOM 1320 C CA . ALA A 1 186 ? 8.794 -10.565 -11.528 1.00 17.72 186 ALA A CA 1
ATOM 1321 C C . ALA A 1 186 ? 9.050 -9.633 -12.677 1.00 18.41 186 ALA A C 1
ATOM 1322 O O . ALA A 1 186 ? 10.193 -9.360 -13.035 1.00 17.47 186 ALA A O 1
ATOM 1324 N N . GLN A 1 187 ? 7.958 -9.091 -13.202 1.00 14.28 187 GLN A N 1
ATOM 1325 C CA . GLN A 1 187 ? 7.979 -7.952 -14.110 1.00 12.71 187 GLN A CA 1
ATOM 1326 C C . GLN A 1 187 ? 8.160 -6.764 -13.175 1.00 15.34 187 GLN A C 1
ATOM 1327 O O . GLN A 1 187 ? 7.303 -6.550 -12.317 1.00 14.98 187 GLN A O 1
ATOM 1333 N N . MET A 1 188 ? 9.276 -6.047 -13.255 1.00 12.30 188 MET A N 1
ATOM 1334 C CA . MET A 1 188 ? 9.491 -4.884 -12.389 1.00 11.09 188 MET A CA 1
ATOM 1335 C C . MET A 1 188 ? 8.668 -3.691 -12.880 1.00 12.03 188 MET A C 1
ATOM 1336 O O . MET A 1 188 ? 8.349 -3.600 -14.073 1.00 11.04 188 MET A O 1
ATOM 1341 N N . MET A 1 189 ? 8.320 -2.778 -11.954 1.00 9.56 189 MET A N 1
ATOM 1342 C CA . MET A 1 189 ? 7.561 -1.575 -12.300 1.00 9.09 189 MET A CA 1
ATOM 1343 C C . MET A 1 189 ? 7.998 -0.392 -11.454 1.00 13.53 189 MET A C 1
ATOM 1344 O O . MET A 1 189 ? 8.260 -0.549 -10.265 1.00 13.90 189 MET A O 1
ATOM 1349 N N . ARG A 1 190 ? 8.026 0.789 -12.058 1.00 9.90 190 ARG A N 1
ATOM 1350 C CA . ARG A 1 190 ? 8.310 2.022 -11.349 1.00 11.36 190 ARG A CA 1
ATOM 1351 C C . ARG A 1 190 ? 7.060 2.424 -10.564 1.00 17.34 190 ARG A C 1
ATOM 1352 O O . ARG A 1 190 ? 6.026 2.736 -11.170 1.00 16.54 190 ARG A O 1
ATOM 1360 N N . TRP A 1 191 ? 7.165 2.457 -9.232 1.00 14.51 191 TRP A N 1
ATOM 1361 C CA . TRP A 1 191 ? 6.049 2.893 -8.400 1.00 13.99 191 TRP A CA 1
ATOM 1362 C C . TRP A 1 191 ? 5.873 4.416 -8.545 1.00 14.66 191 TRP A C 1
ATOM 1363 O O . TRP A 1 191 ? 6.877 5.140 -8.593 1.00 12.67 191 TRP A O 1
ATOM 1374 N N . VAL A 1 192 ? 4.616 4.900 -8.574 1.00 9.39 192 VAL A N 1
ATOM 1375 C CA . VAL A 1 192 ? 4.344 6.345 -8.589 1.00 10.34 192 VAL A CA 1
ATOM 1376 C C . VAL A 1 192 ? 3.202 6.604 -7.586 1.00 14.87 192 VAL A C 1
ATOM 1377 O O . VAL A 1 192 ? 2.342 5.732 -7.393 1.00 12.04 192 VAL A O 1
ATOM 1381 N N . PRO A 1 193 ? 3.203 7.758 -6.893 1.00 14.14 193 PRO A N 1
ATOM 1382 C CA . PRO A 1 193 ? 2.112 8.012 -5.931 1.00 14.59 193 PRO A CA 1
ATOM 1383 C C . PRO A 1 193 ? 0.796 8.315 -6.638 1.00 18.81 193 PRO A C 1
ATOM 1384 O O . PRO A 1 193 ? 0.795 8.899 -7.718 1.00 17.83 193 PRO A O 1
ATOM 1388 N N . ALA A 1 194 ? -0.316 7.884 -6.049 1.00 16.13 194 ALA A N 1
ATOM 1389 C CA . ALA A 1 194 ? -1.664 8.150 -6.574 1.00 16.08 194 ALA A CA 1
ATOM 1390 C C . ALA A 1 194 ? -2.634 8.255 -5.390 1.00 19.09 194 ALA A C 1
ATOM 1391 O O . ALA A 1 194 ? -3.708 7.647 -5.388 1.00 17.37 194 ALA A O 1
ATOM 1393 N N . ASN A 1 195 ? -2.223 9.009 -4.357 1.00 13.76 195 ASN A N 1
ATOM 1394 C CA . ASN A 1 195 ? -3.012 9.143 -3.135 1.00 13.60 195 ASN A CA 1
ATOM 1395 C C . ASN A 1 195 ? -4.163 10.114 -3.348 1.00 16.08 195 ASN A C 1
ATOM 1396 O O . ASN A 1 195 ? -4.142 10.863 -4.323 1.00 15.50 195 ASN A O 1
ATOM 1401 N N . GLY A 1 196 ? -5.151 10.089 -2.441 1.00 12.35 196 GLY A N 1
ATOM 1402 C CA . GLY A 1 196 ? -6.334 10.949 -2.483 1.00 11.39 196 GLY A CA 1
ATOM 1403 C C . GLY A 1 196 ? -5.963 12.413 -2.566 1.00 13.75 196 GLY A C 1
ATOM 1404 O O . GLY A 1 196 ? -5.035 12.865 -1.895 1.00 12.22 196 GLY A O 1
ATOM 1405 N N . GLN A 1 197 ? -6.660 13.149 -3.422 1.00 11.52 197 GLN A N 1
ATOM 1406 C CA . GLN A 1 197 ? -6.362 14.552 -3.662 1.00 12.83 197 GLN A CA 1
ATOM 1407 C C . GLN A 1 197 ? -7.377 15.502 -3.038 1.00 16.82 197 GLN A C 1
ATOM 1408 O O . GLN A 1 197 ? -8.487 15.111 -2.691 1.00 14.08 197 GLN A O 1
ATOM 1414 N N . ARG A 1 198 ? -6.965 16.771 -2.893 1.00 15.52 198 ARG A N 1
ATOM 1415 C CA . ARG A 1 198 ? -7.747 17.857 -2.286 1.00 16.74 198 ARG A CA 1
ATOM 1416 C C . ARG A 1 198 ? -7.422 19.152 -2.985 1.00 19.58 198 ARG A C 1
ATOM 1417 O O . ARG A 1 198 ? -6.472 19.193 -3.778 1.00 18.93 198 ARG A O 1
ATOM 1425 N N . ARG A 1 199 ? -8.157 20.233 -2.646 1.00 14.38 199 ARG A N 1
ATOM 1426 C CA . ARG A 1 199 ? -7.814 21.570 -3.127 1.00 13.11 199 ARG A CA 1
ATOM 1427 C C . ARG A 1 199 ? -6.470 21.910 -2.492 1.00 15.68 199 ARG A C 1
ATOM 1428 O O . ARG A 1 199 ? -6.331 21.799 -1.267 1.00 13.93 199 ARG A O 1
ATOM 1436 N N . LEU A 1 200 ? -5.474 22.286 -3.295 1.00 13.99 200 LEU A N 1
ATOM 1437 C CA . LEU A 1 200 ? -4.163 22.622 -2.726 1.00 14.10 200 LEU A CA 1
ATOM 1438 C C . LEU A 1 200 ? -4.151 24.020 -2.112 1.00 17.73 200 LEU A C 1
ATOM 1439 O O . LEU A 1 200 ? -4.773 24.953 -2.641 1.00 16.35 200 LEU A O 1
ATOM 1444 N N . GLU A 1 201 ? -3.430 24.159 -0.992 1.00 15.87 201 GLU A N 1
ATOM 1445 C CA . GLU A 1 201 ? -3.227 25.444 -0.311 1.00 16.13 201 GLU A CA 1
ATOM 1446 C C . GLU A 1 201 ? -1.725 25.721 -0.382 1.00 18.27 201 GLU A C 1
ATOM 1447 O O . GLU A 1 201 ? -0.965 24.750 -0.416 1.00 15.62 201 GLU A O 1
ATOM 1453 N N . PRO A 1 202 ? -1.273 27.000 -0.434 1.00 14.87 202 PRO A N 1
ATOM 1454 C CA . PRO A 1 202 ? 0.163 27.270 -0.613 1.00 14.23 202 PRO A CA 1
ATOM 1455 C C . PRO A 1 202 ? 1.119 26.595 0.381 1.00 18.27 202 PRO A C 1
ATOM 1456 O O . PRO A 1 202 ? 2.182 26.161 -0.058 1.00 18.71 202 PRO A O 1
ATOM 1460 N N . TRP A 1 203 ? 0.747 26.434 1.670 1.00 15.65 203 TRP A N 1
ATOM 1461 C CA . TRP A 1 203 ? 1.624 25.781 2.647 1.00 16.00 203 TRP A CA 1
ATOM 1462 C C . TRP A 1 203 ? 1.996 24.319 2.242 1.00 18.43 203 TRP A C 1
ATOM 1463 O O . TRP A 1 203 ? 3.044 23.813 2.664 1.00 18.62 203 TRP A O 1
ATOM 1474 N N . MET A 1 204 ? 1.122 23.644 1.464 1.00 13.29 204 MET A N 1
ATOM 1475 C CA . MET A 1 204 ? 1.332 22.253 1.039 1.00 12.46 204 MET A CA 1
ATOM 1476 C C . MET A 1 204 ? 2.518 22.078 0.088 1.00 17.97 204 MET A C 1
ATOM 1477 O O . MET A 1 204 ? 3.145 21.020 0.102 1.00 16.77 204 MET A O 1
ATOM 1482 N N . TYR A 1 205 ? 2.799 23.075 -0.757 1.00 15.70 205 TYR A N 1
ATOM 1483 C CA . TYR A 1 205 ? 3.872 22.960 -1.756 1.00 15.96 205 TYR A CA 1
ATOM 1484 C C . TYR A 1 205 ? 4.987 23.984 -1.547 1.00 22.54 205 TYR A C 1
ATOM 1485 O O . TYR A 1 205 ? 5.910 24.044 -2.354 1.00 23.51 205 TYR A O 1
ATOM 1494 N N . THR A 1 206 ? 4.927 24.747 -0.455 1.00 21.64 206 THR A N 1
ATOM 1495 C CA . THR A 1 206 ? 5.932 25.749 -0.096 1.00 24.11 206 THR A CA 1
ATOM 1496 C C . THR A 1 206 ? 6.516 25.387 1.267 1.00 32.66 206 THR A C 1
ATOM 1497 O O . THR A 1 206 ? 5.786 24.929 2.141 1.00 32.57 206 THR A O 1
ATOM 1501 N N . LYS A 1 207 ? 7.812 25.611 1.455 1.00 33.31 207 LYS A N 1
ATOM 1502 C CA . LYS A 1 207 ? 8.473 25.392 2.740 1.00 33.97 207 LYS A CA 1
ATOM 1503 C C . LYS A 1 207 ? 8.937 26.752 3.316 1.00 38.52 207 LYS A C 1
ATOM 1504 O O . LYS A 1 207 ? 9.074 27.719 2.563 1.00 38.81 207 LYS A O 1
ATOM 1510 N N . GLY A 1 208 ? 9.096 26.817 4.638 1.00 35.01 208 GLY A N 1
ATOM 1511 C CA . GLY A 1 208 ? 9.575 27.990 5.367 1.00 35.38 208 GLY A CA 1
ATOM 1512 C C . GLY A 1 208 ? 11.064 27.897 5.639 1.00 39.03 208 GLY A C 1
ATOM 1513 O O . GLY A 1 208 ? 11.767 27.130 4.974 1.00 36.32 208 GLY A O 1
ATOM 1514 N N . ASN A 1 209 ? 11.561 28.669 6.622 1.00 38.05 209 ASN A N 1
ATOM 1515 C CA . ASN A 1 209 ? 12.986 28.682 6.973 1.00 38.48 209 ASN A CA 1
ATOM 1516 C C . ASN A 1 209 ? 13.368 27.519 7.896 1.00 42.72 209 ASN A C 1
ATOM 1517 O O . ASN A 1 209 ? 14.544 27.133 7.944 1.00 44.97 209 ASN A O 1
ATOM 1522 N N . ARG A 1 210 ? 12.389 26.953 8.611 1.00 35.07 210 ARG A N 1
ATOM 1523 C CA . ARG A 1 210 ? 12.638 25.841 9.524 1.00 32.31 210 ARG A CA 1
ATOM 1524 C C . ARG A 1 210 ? 12.513 24.502 8.810 1.00 27.85 210 ARG A C 1
ATOM 1525 O O . ARG A 1 210 ? 11.679 24.405 7.917 1.00 22.16 210 ARG A O 1
ATOM 1533 N N . PRO A 1 211 ? 13.218 23.423 9.243 1.00 25.00 211 PRO A N 1
ATOM 1534 C CA . PRO A 1 211 ? 12.943 22.109 8.652 1.00 24.17 211 PRO A CA 1
ATOM 1535 C C . PRO A 1 211 ? 11.476 21.715 8.910 1.00 24.37 211 PRO A C 1
ATOM 1536 O O . PRO A 1 211 ? 10.870 22.148 9.908 1.00 21.88 211 PRO A O 1
ATOM 1540 N N . ARG A 1 212 ? 10.899 20.948 7.984 1.00 18.44 212 ARG A N 1
ATOM 1541 C CA . ARG A 1 212 ? 9.520 20.505 8.077 1.00 16.40 212 ARG A CA 1
ATOM 1542 C C . ARG A 1 212 ? 9.491 18.990 8.319 1.00 18.19 212 ARG A C 1
ATOM 1543 O O . ARG A 1 212 ? 10.129 18.219 7.590 1.00 17.94 212 ARG A O 1
ATOM 1551 N N . ILE A 1 213 ? 8.765 18.596 9.373 1.00 12.99 213 ILE A N 1
ATOM 1552 C CA . ILE A 1 213 ? 8.585 17.194 9.777 1.00 12.05 213 ILE A CA 1
ATOM 1553 C C . ILE A 1 213 ? 7.126 16.854 9.566 1.00 18.11 213 ILE A C 1
ATOM 1554 O O . ILE A 1 213 ? 6.243 17.524 10.120 1.00 17.92 213 ILE A O 1
ATOM 1559 N N . LEU A 1 214 ? 6.875 15.831 8.758 1.00 13.23 214 LEU A N 1
ATOM 1560 C CA . LEU A 1 214 ? 5.534 15.321 8.567 1.00 14.38 214 LEU A CA 1
ATOM 1561 C C . LEU A 1 214 ? 5.368 14.108 9.472 1.00 18.18 214 LEU A C 1
ATOM 1562 O O . LEU A 1 214 ? 6.248 13.247 9.487 1.00 17.58 214 LEU A O 1
ATOM 1567 N N . VAL A 1 215 ? 4.254 14.033 10.205 1.00 14.90 215 VAL A N 1
ATOM 1568 C CA . VAL A 1 215 ? 3.923 12.903 11.100 1.00 15.54 215 VAL A CA 1
ATOM 1569 C C . VAL A 1 215 ? 2.602 12.290 10.604 1.00 15.99 215 VAL A C 1
ATOM 1570 O O . VAL A 1 215 ? 1.664 13.033 10.302 1.00 15.61 215 VAL A O 1
ATOM 1574 N N . THR A 1 216 ? 2.528 10.957 10.517 1.00 12.49 216 THR A N 1
ATOM 1575 C CA . THR A 1 216 ? 1.294 10.325 10.014 1.00 14.01 216 THR A CA 1
ATOM 1576 C C . THR A 1 216 ? 1.137 8.930 10.594 1.00 17.07 216 THR A C 1
ATOM 1577 O O . THR A 1 216 ? 2.121 8.314 10.990 1.00 17.62 216 THR A O 1
ATOM 1581 N N . SER A 1 217 ? -0.100 8.431 10.648 1.00 14.24 217 SER A N 1
ATOM 1582 C CA . SER A 1 217 ? -0.360 7.051 11.074 1.00 15.03 217 SER A CA 1
ATOM 1583 C C . SER A 1 217 ? -1.156 6.308 9.979 1.00 18.91 217 SER A C 1
ATOM 1584 O O . SER A 1 217 ? -1.775 5.286 10.252 1.00 18.82 217 SER A O 1
ATOM 1587 N N . GLY A 1 218 ? -1.087 6.804 8.736 1.00 15.73 218 GLY A N 1
ATOM 1588 C CA . GLY A 1 218 ? -1.759 6.155 7.610 1.00 15.05 218 GLY A CA 1
ATOM 1589 C C . GLY A 1 218 ? -3.212 6.518 7.395 1.00 18.06 218 GLY A C 1
ATOM 1590 O O . GLY A 1 218 ? -3.736 7.433 8.030 1.00 18.25 218 GLY A O 1
ATOM 1591 N N . SER A 1 219 ? -3.881 5.748 6.524 1.00 15.12 219 SER A N 1
ATOM 1592 C CA . SER A 1 219 ? -5.244 6.020 6.080 1.00 15.36 219 SER A CA 1
ATOM 1593 C C . SER A 1 219 ? -6.316 5.068 6.653 1.00 19.88 219 SER A C 1
ATOM 1594 O O . SER A 1 219 ? -7.484 5.203 6.285 1.00 18.87 219 SER A O 1
ATOM 1597 N N . ARG A 1 220 ? -5.942 4.136 7.553 1.00 18.55 220 ARG A N 1
ATOM 1598 C CA . ARG A 1 220 ? -6.899 3.202 8.167 1.00 19.81 220 ARG A CA 1
ATOM 1599 C C . ARG A 1 220 ? -7.557 3.864 9.363 1.00 25.59 220 ARG A C 1
ATOM 1600 O O . ARG A 1 220 ? -6.858 4.310 10.284 1.00 24.73 220 ARG A O 1
ATOM 1608 N N . LEU A 1 221 ? -8.893 3.928 9.365 1.00 24.81 221 LEU A N 1
ATOM 1609 C CA . LEU A 1 221 ? -9.633 4.570 10.457 1.00 27.25 221 LEU A CA 1
ATOM 1610 C C . LEU A 1 221 ? -9.273 3.994 11.846 1.00 32.71 221 LEU A C 1
ATOM 1611 O O . LEU A 1 221 ? -9.120 4.781 12.782 1.00 31.93 221 LEU A O 1
ATOM 1616 N N . VAL A 1 222 ? -9.081 2.659 11.970 1.00 32.24 222 VAL A N 1
ATOM 1617 C CA . VAL A 1 222 ? -8.740 2.013 13.252 1.00 34.31 222 VAL A CA 1
ATOM 1618 C C . VAL A 1 222 ? -7.425 2.589 13.839 1.00 39.95 222 VAL A C 1
ATOM 1619 O O . VAL A 1 222 ? -7.385 2.916 15.027 1.00 40.17 222 VAL A O 1
ATOM 1623 N N . PHE A 1 223 ? -6.395 2.781 12.997 1.00 37.15 223 PHE A N 1
ATOM 1624 C CA . PHE A 1 223 ? -5.110 3.347 13.403 1.00 37.52 223 PHE A CA 1
ATOM 1625 C C . PHE A 1 223 ? -5.212 4.849 13.681 1.00 38.12 223 PHE A C 1
ATOM 1626 O O . PHE A 1 223 ? -4.754 5.304 14.731 1.00 38.32 223 PHE A O 1
ATOM 1634 N N . ALA A 1 224 ? -5.811 5.611 12.745 1.00 30.39 224 ALA A N 1
ATOM 1635 C CA . ALA A 1 224 ? -5.964 7.061 12.827 1.00 29.47 224 ALA A CA 1
ATOM 1636 C C . ALA A 1 224 ? -6.732 7.534 14.075 1.00 31.94 224 ALA A C 1
ATOM 1637 O O . ALA A 1 224 ? -6.431 8.615 14.581 1.00 30.85 224 ALA A O 1
ATOM 1639 N N . LYS A 1 225 ? -7.704 6.733 14.572 1.00 27.69 225 LYS A N 1
ATOM 1640 C CA . LYS A 1 225 ? -8.506 7.061 15.760 1.00 28.34 225 LYS A CA 1
ATOM 1641 C C . LYS A 1 225 ? -7.648 7.110 17.048 1.00 33.19 225 LYS A C 1
ATOM 1642 O O . LYS A 1 225 ? -8.029 7.777 18.006 1.00 33.93 225 LYS A O 1
ATOM 1648 N N . LYS A 1 226 ? -6.493 6.424 17.060 1.00 30.15 226 LYS A N 1
ATOM 1649 C CA . LYS A 1 226 ? -5.574 6.397 18.213 1.00 30.48 226 LYS A CA 1
ATOM 1650 C C . LYS A 1 226 ? -4.678 7.633 18.108 1.00 34.25 226 LYS A C 1
ATOM 1651 O O . LYS A 1 226 ? -3.499 7.540 17.770 1.00 33.23 226 LYS A O 1
ATOM 1657 N N . THR A 1 227 ? -5.268 8.807 18.367 1.00 31.50 227 THR A N 1
ATOM 1658 C CA . THR A 1 227 ? -4.643 10.124 18.214 1.00 31.65 227 THR A CA 1
ATOM 1659 C C . THR A 1 227 ? -3.457 10.362 19.161 1.00 36.72 227 THR A C 1
ATOM 1660 O O . THR A 1 227 ? -2.627 11.222 18.858 1.00 36.66 227 THR A O 1
ATOM 1664 N N . GLY A 1 228 ? -3.369 9.581 20.245 1.00 32.46 228 GLY A N 1
ATOM 1665 C CA . GLY A 1 228 ? -2.285 9.658 21.217 1.00 32.65 228 GLY A CA 1
ATOM 1666 C C . GLY A 1 228 ? -0.933 9.369 20.595 1.00 33.73 228 GLY A C 1
ATOM 1667 O O . GLY A 1 228 ? 0.070 9.946 21.023 1.00 32.86 228 GLY A O 1
ATOM 1668 N N . PHE A 1 229 ? -0.912 8.492 19.559 1.00 27.86 229 PHE A N 1
ATOM 1669 C CA . PHE A 1 229 ? 0.286 8.136 18.795 1.00 26.23 229 PHE A CA 1
ATOM 1670 C C . PHE A 1 229 ? 0.832 9.390 18.115 1.00 27.93 229 PHE A C 1
ATOM 1671 O O . PHE A 1 229 ? 2.004 9.706 18.298 1.00 25.62 229 PHE A O 1
ATOM 1679 N N . LEU A 1 230 ? -0.017 10.121 17.365 1.00 25.00 230 LEU A N 1
ATOM 1680 C CA . LEU A 1 230 ? 0.408 11.332 16.666 1.00 24.88 230 LEU A CA 1
ATOM 1681 C C . LEU A 1 230 ? 0.705 12.472 17.641 1.00 28.00 230 LEU A C 1
ATOM 1682 O O . LEU A 1 230 ? 1.676 13.196 17.440 1.00 24.80 230 LEU A O 1
ATOM 1687 N N . ARG A 1 231 ? -0.094 12.604 18.715 1.00 27.02 231 ARG A N 1
ATOM 1688 C CA . ARG A 1 231 ? 0.069 13.658 19.723 1.00 28.55 231 ARG A CA 1
ATOM 1689 C C . ARG A 1 231 ? 1.423 13.537 20.451 1.00 32.10 231 ARG A C 1
ATOM 1690 O O . ARG A 1 231 ? 2.094 14.556 20.662 1.00 31.49 231 ARG A O 1
ATOM 1698 N N . GLY A 1 232 ? 1.800 12.301 20.793 1.00 28.08 232 GLY A N 1
ATOM 1699 C CA . GLY A 1 232 ? 3.061 11.981 21.450 1.00 27.26 232 GLY A CA 1
ATOM 1700 C C . GLY A 1 232 ? 4.233 12.316 20.557 1.00 29.08 232 GLY A C 1
ATOM 1701 O O . GLY A 1 232 ? 5.158 12.991 20.996 1.00 27.85 232 GLY A O 1
ATOM 1702 N N . LEU A 1 233 ? 4.160 11.916 19.265 1.00 24.95 233 LEU A N 1
ATOM 1703 C CA . LEU A 1 233 ? 5.209 12.184 18.274 1.00 24.36 233 LEU A CA 1
ATOM 1704 C C . LEU A 1 233 ? 5.399 13.678 18.028 1.00 25.30 233 LEU A C 1
ATOM 1705 O O . LEU A 1 233 ? 6.543 14.137 17.967 1.00 23.33 233 LEU A O 1
ATOM 1710 N N . VAL A 1 234 ? 4.298 14.447 17.974 1.00 21.85 234 VAL A N 1
ATOM 1711 C CA . VAL A 1 234 ? 4.384 15.906 17.785 1.00 22.30 234 VAL A CA 1
ATOM 1712 C C . VAL A 1 234 ? 5.062 16.549 19.023 1.00 25.31 234 VAL A C 1
ATOM 1713 O O . VAL A 1 234 ? 5.947 17.402 18.878 1.00 23.67 234 VAL A O 1
ATOM 1717 N N . ALA A 1 235 ? 4.683 16.091 20.227 1.00 23.88 235 ALA A N 1
ATOM 1718 C CA . ALA A 1 235 ? 5.280 16.559 21.487 1.00 24.36 235 ALA A CA 1
ATOM 1719 C C . ALA A 1 235 ? 6.788 16.260 21.541 1.00 29.05 235 ALA A C 1
ATOM 1720 O O . ALA A 1 235 ? 7.541 17.096 22.027 1.00 29.29 235 ALA A O 1
ATOM 1722 N N . ASP A 1 236 ? 7.231 15.095 21.001 1.00 25.53 236 ASP A N 1
ATOM 1723 C CA . ASP A 1 236 ? 8.648 14.690 20.950 1.00 24.80 236 ASP A CA 1
ATOM 1724 C C . ASP A 1 236 ? 9.528 15.664 20.144 1.00 29.31 236 ASP A C 1
ATOM 1725 O O . ASP A 1 236 ? 10.732 15.709 20.361 1.00 28.15 236 ASP A O 1
ATOM 1730 N N . MET A 1 237 ? 8.942 16.409 19.192 1.00 26.68 237 MET A N 1
ATOM 1731 C CA . MET A 1 237 ? 9.708 17.293 18.316 1.00 27.27 237 MET A CA 1
ATOM 1732 C C . MET A 1 237 ? 9.810 18.732 18.824 1.00 34.83 237 MET A C 1
ATOM 1733 O O . MET A 1 237 ? 10.423 19.543 18.142 1.00 34.26 237 MET A O 1
ATOM 1738 N N . ALA A 1 238 ? 9.269 19.032 20.024 1.00 35.13 238 ALA A N 1
ATOM 1739 C CA . ALA A 1 238 ? 9.292 20.371 20.631 1.00 37.54 238 ALA A CA 1
ATOM 1740 C C . ALA A 1 238 ? 10.710 20.975 20.711 1.00 43.39 238 ALA A C 1
ATOM 1741 O O . ALA A 1 238 ? 10.871 22.151 20.392 1.00 43.77 238 ALA A O 1
ATOM 1743 N N . ALA A 1 239 ? 11.730 20.173 21.087 1.00 41.19 239 ALA A N 1
ATOM 1744 C CA . ALA A 1 239 ? 13.122 20.636 21.226 1.00 42.35 239 ALA A CA 1
ATOM 1745 C C . ALA A 1 239 ? 13.756 21.018 19.885 1.00 45.61 239 ALA A C 1
ATOM 1746 O O . ALA A 1 239 ? 14.713 21.797 19.865 1.00 45.53 239 ALA A O 1
ATOM 1748 N N . LEU A 1 240 ? 13.230 20.476 18.770 1.00 40.05 240 LEU A N 1
ATOM 1749 C CA . LEU A 1 240 ? 13.738 20.799 17.438 1.00 38.71 240 LEU A CA 1
ATOM 1750 C C . LEU A 1 240 ? 13.133 22.119 16.979 1.00 39.43 240 LEU A C 1
ATOM 1751 O O . LEU A 1 240 ? 11.979 22.420 17.298 1.00 37.41 240 LEU A O 1
ATOM 1756 N N . ASP A 1 241 ? 13.905 22.932 16.270 1.00 36.04 241 ASP A N 1
ATOM 1757 C CA . ASP A 1 241 ? 13.349 24.185 15.752 1.00 36.29 241 ASP A CA 1
ATOM 1758 C C . ASP A 1 241 ? 12.733 23.792 14.425 1.00 36.42 241 ASP A C 1
ATOM 1759 O O . ASP A 1 241 ? 13.398 23.896 13.395 1.00 36.43 241 ASP A O 1
ATOM 1764 N N . ALA A 1 242 ? 11.539 23.173 14.467 1.00 29.29 242 ALA A N 1
ATOM 1765 C CA . ALA A 1 242 ? 10.944 22.612 13.254 1.00 26.72 242 ALA A CA 1
ATOM 1766 C C . ALA A 1 242 ? 9.456 22.803 13.163 1.00 27.85 242 ALA A C 1
ATOM 1767 O O . ALA A 1 242 ? 8.759 22.824 14.180 1.00 28.27 242 ALA A O 1
ATOM 1769 N N . GLU A 1 243 ? 8.964 22.908 11.915 1.00 19.82 243 GLU A N 1
ATOM 1770 C CA . GLU A 1 243 ? 7.547 22.984 11.614 1.00 18.60 243 GLU A CA 1
ATOM 1771 C C . GLU A 1 243 ? 7.034 21.548 11.573 1.00 23.17 243 GLU A C 1
ATOM 1772 O O . GLU A 1 243 ? 7.642 20.706 10.906 1.00 23.22 243 GLU A O 1
ATOM 1778 N N . VAL A 1 244 ? 5.946 21.264 12.301 1.00 19.59 244 VAL A N 1
ATOM 1779 C CA . VAL A 1 244 ? 5.382 19.905 12.349 1.00 19.06 244 VAL A CA 1
ATOM 1780 C C . VAL A 1 244 ? 3.994 19.922 11.720 1.00 22.50 244 VAL A C 1
ATOM 1781 O O . VAL A 1 244 ? 3.149 20.739 12.091 1.00 23.56 244 VAL A O 1
ATOM 1785 N N . VAL A 1 245 ? 3.787 19.022 10.748 1.00 18.07 245 VAL A N 1
ATOM 1786 C CA . VAL A 1 245 ? 2.528 18.865 10.018 1.00 17.39 245 VAL A CA 1
ATOM 1787 C C . VAL A 1 245 ? 1.994 17.456 10.275 1.00 19.21 245 VAL A C 1
ATOM 1788 O O . VAL A 1 245 ? 2.748 16.495 10.136 1.00 17.94 245 VAL A O 1
ATOM 1792 N N . ILE A 1 246 ? 0.699 17.329 10.628 1.00 15.49 246 ILE A N 1
ATOM 1793 C CA . ILE A 1 246 ? 0.096 16.010 10.850 1.00 16.07 246 ILE A CA 1
ATOM 1794 C C . ILE A 1 246 ? -0.742 15.641 9.630 1.00 20.08 246 ILE A C 1
ATOM 1795 O O . ILE A 1 246 ? -1.691 16.352 9.314 1.00 19.68 246 ILE A O 1
ATOM 1800 N N . ALA A 1 247 ? -0.415 14.520 8.969 1.00 17.39 247 ALA A N 1
ATOM 1801 C CA . ALA A 1 247 ? -1.232 14.020 7.868 1.00 16.22 247 ALA A CA 1
ATOM 1802 C C . ALA A 1 247 ? -2.078 12.883 8.442 1.00 17.96 247 ALA A C 1
ATOM 1803 O O . ALA A 1 247 ? -1.535 11.873 8.896 1.00 17.84 247 ALA A O 1
ATOM 1805 N N . THR A 1 248 ? -3.388 13.090 8.547 1.00 13.29 248 THR A N 1
ATOM 1806 C CA . THR A 1 248 ? -4.281 12.075 9.119 1.00 14.04 248 THR A CA 1
ATOM 1807 C C . THR A 1 248 ? -5.662 12.229 8.486 1.00 18.25 248 THR A C 1
ATOM 1808 O O . THR A 1 248 ? -5.855 13.100 7.643 1.00 17.83 248 THR A O 1
ATOM 1812 N N . LEU A 1 249 ? -6.596 11.344 8.841 1.00 16.12 249 LEU A N 1
ATOM 1813 C CA . LEU A 1 249 ? -7.951 11.416 8.301 1.00 15.70 249 LEU A CA 1
ATOM 1814 C C . LEU A 1 249 ? -8.658 12.680 8.812 1.00 19.19 249 LEU A C 1
ATOM 1815 O O . LEU A 1 249 ? -8.509 13.042 9.978 1.00 17.55 249 LEU A O 1
ATOM 1820 N N . ASP A 1 250 ? -9.426 13.350 7.938 1.00 18.04 250 ASP A N 1
ATOM 1821 C CA . ASP A 1 250 ? -10.164 14.550 8.327 1.00 19.79 250 ASP A CA 1
ATOM 1822 C C . ASP A 1 250 ? -11.134 14.262 9.480 1.00 26.03 250 ASP A C 1
ATOM 1823 O O . ASP A 1 250 ? -11.285 15.102 10.355 1.00 26.91 250 ASP A O 1
ATOM 1828 N N . GLU A 1 251 ? -11.703 13.048 9.526 1.00 25.07 251 GLU A N 1
ATOM 1829 C CA . GLU A 1 251 ? -12.641 12.568 10.546 1.00 26.37 251 GLU A CA 1
ATOM 1830 C C . GLU A 1 251 ? -12.030 12.580 11.968 1.00 31.38 251 GLU A C 1
ATOM 1831 O O . GLU A 1 251 ? -12.774 12.731 12.932 1.00 32.38 251 GLU A O 1
ATOM 1837 N N . VAL A 1 252 ? -10.699 12.420 12.103 1.00 27.49 252 VAL A N 1
ATOM 1838 C CA . VAL A 1 252 ? -10.042 12.379 13.421 1.00 27.67 252 VAL A CA 1
ATOM 1839 C C . VAL A 1 252 ? -9.220 13.662 13.709 1.00 33.22 252 VAL A C 1
ATOM 1840 O O . VAL A 1 252 ? -8.789 13.866 14.849 1.00 32.22 252 VAL A O 1
ATOM 1844 N N . ALA A 1 253 ? -9.048 14.504 12.693 1.00 31.54 253 ALA A N 1
ATOM 1845 C CA . ALA A 1 253 ? -8.206 15.668 12.766 1.00 32.22 253 ALA A CA 1
ATOM 1846 C C . ALA A 1 253 ? -8.731 16.677 13.752 1.00 39.60 253 ALA A C 1
ATOM 1847 O O . ALA A 1 253 ? -7.987 17.324 14.412 1.00 37.57 253 ALA A O 1
ATOM 1849 N N . GLU A 1 254 ? -10.034 16.792 13.821 1.00 41.29 254 GLU A N 1
ATOM 1850 C CA . GLU A 1 254 ? -10.666 17.815 14.647 1.00 44.12 254 GLU A CA 1
ATOM 1851 C C . GLU A 1 254 ? -10.231 17.826 16.105 1.00 51.13 254 GLU A C 1
ATOM 1852 O O . GLU A 1 254 ? -9.818 18.834 16.627 1.00 50.38 254 GLU A O 1
ATOM 1858 N N . GLU A 1 255 ? -10.291 16.653 16.718 1.00 49.58 255 GLU A N 1
ATOM 1859 C CA . GLU A 1 255 ? -9.829 16.396 18.082 1.00 50.61 255 GLU A CA 1
ATOM 1860 C C . GLU A 1 255 ? -8.362 16.818 18.253 1.00 54.43 255 GLU A C 1
ATOM 1861 O O . GLU A 1 255 ? -8.026 17.444 19.263 1.00 54.55 255 GLU A O 1
ATOM 1867 N N . LEU A 1 256 ? -7.508 16.532 17.245 1.00 50.03 256 LEU A N 1
ATOM 1868 C CA . LEU A 1 256 ? -6.084 16.891 17.265 1.00 49.93 256 LEU A CA 1
ATOM 1869 C C . LEU A 1 256 ? -5.849 18.403 17.153 1.00 55.79 256 LEU A C 1
ATOM 1870 O O . LEU A 1 256 ? -4.864 18.899 17.707 1.00 56.14 256 LEU A O 1
ATOM 1875 N N . ARG A 1 257 ? -6.732 19.125 16.431 1.00 53.00 257 ARG A N 1
ATOM 1876 C CA . ARG A 1 257 ? -6.623 20.572 16.227 1.00 53.48 257 ARG A CA 1
ATOM 1877 C C . ARG A 1 257 ? -6.790 21.338 17.547 1.00 60.39 257 ARG A C 1
ATOM 1878 O O . ARG A 1 257 ? -5.992 22.240 17.818 1.00 60.24 257 ARG A O 1
ATOM 1886 N N . THR A 1 258 ? -7.795 20.956 18.371 1.00 59.08 258 THR A N 1
ATOM 1887 C CA . THR A 1 258 ? -8.098 21.585 19.663 1.00 60.60 258 THR A CA 1
ATOM 1888 C C . THR A 1 258 ? -6.978 21.328 20.686 1.00 66.32 258 THR A C 1
ATOM 1889 O O . THR A 1 258 ? -6.652 22.225 21.468 1.00 66.85 258 THR A O 1
ATOM 1893 N N . GLU A 1 259 ? -6.393 20.112 20.669 1.00 62.58 259 GLU A N 1
ATOM 1894 C CA . GLU A 1 259 ? -5.313 19.699 21.572 1.00 62.36 259 GLU A CA 1
ATOM 1895 C C . GLU A 1 259 ? -3.965 20.295 21.174 1.00 65.05 259 GLU A C 1
ATOM 1896 O O . GLU A 1 259 ? -3.153 20.570 22.057 1.00 64.39 259 GLU A O 1
ATOM 1902 N N . LEU A 1 260 ? -3.709 20.470 19.856 1.00 60.95 260 LEU A N 1
ATOM 1903 C CA . LEU A 1 260 ? -2.422 20.980 19.377 1.00 60.57 260 LEU A CA 1
ATOM 1904 C C . LEU A 1 260 ? -2.533 22.295 18.567 1.00 65.76 260 LEU A C 1
ATOM 1905 O O . LEU A 1 260 ? -2.461 22.269 17.333 1.00 65.80 260 LEU A O 1
ATOM 1910 N N . PRO A 1 261 ? -2.605 23.463 19.256 1.00 62.73 261 PRO A N 1
ATOM 1911 C CA . PRO A 1 261 ? -2.661 24.748 18.532 1.00 61.98 261 PRO A CA 1
ATOM 1912 C C . PRO A 1 261 ? -1.392 25.014 17.699 1.00 62.53 261 PRO A C 1
ATOM 1913 O O . PRO A 1 261 ? -0.286 24.610 18.075 1.00 62.69 261 PRO A O 1
ATOM 1917 N N . GLY A 1 262 ? -1.591 25.617 16.529 1.00 55.15 262 GLY A N 1
ATOM 1918 C CA . GLY A 1 262 ? -0.520 25.947 15.597 1.00 52.82 262 GLY A CA 1
ATOM 1919 C C . GLY A 1 262 ? -0.022 24.809 14.727 1.00 51.02 262 GLY A C 1
ATOM 1920 O O . GLY A 1 262 ? 0.802 25.046 13.842 1.00 50.43 262 GLY A O 1
ATOM 1921 N N . VAL A 1 263 ? -0.496 23.565 14.965 1.00 42.60 263 VAL A N 1
ATOM 1922 C CA . VAL A 1 263 ? -0.101 22.395 14.181 1.00 39.17 263 VAL A CA 1
ATOM 1923 C C . VAL A 1 263 ? -1.243 22.050 13.209 1.00 36.00 263 VAL A C 1
ATOM 1924 O O . VAL A 1 263 ? -2.385 21.824 13.626 1.00 34.60 263 VAL A O 1
ATOM 1928 N N . ARG A 1 264 ? -0.918 21.986 11.920 1.00 27.32 264 ARG A N 1
ATOM 1929 C CA . ARG A 1 264 ? -1.878 21.611 10.890 1.00 25.56 264 ARG A CA 1
ATOM 1930 C C . ARG A 1 264 ? -2.163 20.128 10.988 1.00 24.95 264 ARG A C 1
ATOM 1931 O O . ARG A 1 264 ? -1.229 19.335 11.151 1.00 23.11 264 ARG A O 1
ATOM 1939 N N . ALA A 1 265 ? -3.452 19.761 10.984 1.00 18.93 265 ALA A N 1
ATOM 1940 C CA . ALA A 1 265 ? -3.854 18.354 11.070 1.00 17.45 265 ALA A CA 1
ATOM 1941 C C . ALA A 1 265 ? -5.006 18.109 10.120 1.00 19.95 265 ALA A C 1
ATOM 1942 O O . ALA A 1 265 ? -5.942 18.897 10.085 1.00 18.18 265 ALA A O 1
ATOM 1944 N N . GLY A 1 266 ? -4.901 17.052 9.326 1.00 17.14 266 GLY A N 1
ATOM 1945 C CA . GLY A 1 266 ? -5.934 16.711 8.352 1.00 16.57 266 GLY A CA 1
ATOM 1946 C C . GLY A 1 266 ? -5.338 16.065 7.131 1.00 19.47 266 GLY A C 1
ATOM 1947 O O . GLY A 1 266 ? -4.126 15.821 7.088 1.00 17.70 266 GLY A O 1
ATOM 1948 N N . TRP A 1 267 ? -6.189 15.749 6.141 1.00 16.85 267 TRP A N 1
ATOM 1949 C CA . TRP A 1 267 ? -5.708 15.083 4.933 1.00 15.57 267 TRP A CA 1
ATOM 1950 C C . TRP A 1 267 ? -4.942 16.054 4.086 1.00 18.06 267 TRP A C 1
ATOM 1951 O O . TRP A 1 267 ? -5.454 17.102 3.722 1.00 17.94 267 TRP A O 1
ATOM 1962 N N . VAL A 1 268 ? -3.707 15.707 3.783 1.00 13.67 268 VAL A N 1
ATOM 1963 C CA . VAL A 1 268 ? -2.855 16.483 2.890 1.00 12.33 268 VAL A CA 1
ATOM 1964 C C . VAL A 1 268 ? -2.298 15.474 1.876 1.00 15.78 268 VAL A C 1
ATOM 1965 O O . VAL A 1 268 ? -1.759 14.461 2.303 1.00 14.28 268 VAL A O 1
ATOM 1969 N N . PRO A 1 269 ? -2.479 15.675 0.549 1.00 13.00 269 PRO A N 1
ATOM 1970 C CA . PRO A 1 269 ? -1.952 14.687 -0.410 1.00 13.42 269 PRO A CA 1
ATOM 1971 C C . PRO A 1 269 ? -0.464 14.505 -0.184 1.00 16.30 269 PRO A C 1
ATOM 1972 O O . PRO A 1 269 ? 0.301 15.458 -0.314 1.00 14.31 269 PRO A O 1
ATOM 1976 N N . LEU A 1 270 ? -0.064 13.293 0.220 1.00 13.03 270 LEU A N 1
ATOM 1977 C CA . LEU A 1 270 ? 1.330 13.045 0.595 1.00 13.54 270 LEU A CA 1
ATOM 1978 C C . LEU A 1 270 ? 2.306 13.332 -0.534 1.00 16.32 270 LEU A C 1
ATOM 1979 O O . LEU A 1 270 ? 3.345 13.906 -0.256 1.00 17.32 270 LEU A O 1
ATOM 1984 N N . ASP A 1 271 ? 1.958 13.015 -1.788 1.00 13.16 271 ASP A N 1
ATOM 1985 C CA . ASP A 1 271 ? 2.820 13.257 -2.950 1.00 13.69 271 ASP A CA 1
ATOM 1986 C C . ASP A 1 271 ? 3.151 14.756 -3.126 1.00 16.48 271 ASP A C 1
ATOM 1987 O O . ASP A 1 271 ? 4.225 15.098 -3.617 1.00 14.55 271 ASP A O 1
ATOM 1992 N N . VAL A 1 272 ? 2.235 15.636 -2.707 1.00 12.30 272 VAL A N 1
ATOM 1993 C CA . VAL A 1 272 ? 2.417 17.089 -2.843 1.00 12.29 272 VAL A CA 1
ATOM 1994 C C . VAL A 1 272 ? 3.342 17.626 -1.736 1.00 17.09 272 VAL A C 1
ATOM 1995 O O . VAL A 1 272 ? 4.285 18.379 -2.021 1.00 16.03 272 VAL A O 1
ATOM 1999 N N . VAL A 1 273 ? 3.049 17.271 -0.480 1.00 12.51 273 VAL A N 1
ATOM 2000 C CA . VAL A 1 273 ? 3.743 17.823 0.688 1.00 11.95 273 VAL A CA 1
ATOM 2001 C C . VAL A 1 273 ? 5.099 17.144 0.995 1.00 16.34 273 VAL A C 1
ATOM 2002 O O . VAL A 1 273 ? 6.012 17.851 1.419 1.00 15.12 273 VAL A O 1
ATOM 2006 N N . VAL A 1 274 ? 5.250 15.825 0.759 1.00 13.38 274 VAL A N 1
ATOM 2007 C CA . VAL A 1 274 ? 6.492 15.111 1.086 1.00 14.10 274 VAL A CA 1
ATOM 2008 C C . VAL A 1 274 ? 7.744 15.783 0.436 1.00 19.00 274 VAL A C 1
ATOM 2009 O O . VAL A 1 274 ? 8.693 15.987 1.189 1.00 20.34 274 VAL A O 1
ATOM 2013 N N . PRO A 1 275 ? 7.768 16.238 -0.846 1.00 16.06 275 PRO A N 1
ATOM 2014 C CA . PRO A 1 275 ? 8.978 16.903 -1.365 1.00 16.71 275 PRO A CA 1
ATOM 2015 C C . PRO A 1 275 ? 9.384 18.173 -0.593 1.00 21.37 275 PRO A C 1
ATOM 2016 O O . PRO A 1 275 ? 10.539 18.580 -0.710 1.00 23.65 275 PRO A O 1
ATOM 2020 N N . THR A 1 276 ? 8.473 18.769 0.222 1.00 16.27 276 THR A N 1
ATOM 2021 C CA . THR A 1 276 ? 8.775 19.956 1.050 1.00 16.59 276 THR A CA 1
ATOM 2022 C C . THR A 1 276 ? 9.323 19.554 2.447 1.00 20.02 276 THR A C 1
ATOM 2023 O O . THR A 1 276 ? 9.707 20.436 3.222 1.00 18.49 276 THR A O 1
ATOM 2027 N N . CYS A 1 277 ? 9.298 18.250 2.778 1.00 15.58 277 CYS A N 1
ATOM 2028 C CA . CYS A 1 277 ? 9.667 17.751 4.102 1.00 15.64 277 CYS A CA 1
ATOM 2029 C C . CYS A 1 277 ? 11.134 17.338 4.199 1.00 19.60 277 CYS A C 1
ATOM 2030 O O . CYS A 1 277 ? 11.711 16.802 3.249 1.00 18.72 277 CYS A O 1
ATOM 2033 N N . ASP A 1 278 ? 11.714 17.536 5.399 1.00 16.45 278 ASP A N 1
ATOM 2034 C CA . ASP A 1 278 ? 13.067 17.064 5.702 1.00 15.72 278 ASP A CA 1
ATOM 2035 C C . ASP A 1 278 ? 13.003 15.606 6.208 1.00 19.60 278 ASP A C 1
ATOM 2036 O O . ASP A 1 278 ? 13.964 14.847 6.064 1.00 18.82 278 ASP A O 1
ATOM 2041 N N . VAL A 1 279 ? 11.891 15.255 6.876 1.00 15.92 279 VAL A N 1
ATOM 2042 C CA . VAL A 1 279 ? 11.685 13.920 7.472 1.00 15.09 279 VAL A CA 1
ATOM 2043 C C . VAL A 1 279 ? 10.206 13.561 7.396 1.00 16.99 279 VAL A C 1
ATOM 2044 O O . VAL A 1 279 ? 9.342 14.415 7.652 1.00 15.40 279 VAL A O 1
ATOM 2048 N N . VAL A 1 280 ? 9.932 12.285 7.135 1.00 12.42 280 VAL A N 1
ATOM 2049 C CA . VAL A 1 280 ? 8.584 11.709 7.186 1.00 12.35 280 VAL A CA 1
ATOM 2050 C C . VAL A 1 280 ? 8.593 10.705 8.340 1.00 16.62 280 VAL A C 1
ATOM 2051 O O . VAL A 1 280 ? 9.362 9.740 8.300 1.00 16.40 280 VAL A O 1
ATOM 2055 N N . VAL A 1 281 ? 7.741 10.931 9.354 1.00 13.66 281 VAL A N 1
ATOM 2056 C CA . VAL A 1 281 ? 7.630 10.075 10.549 1.00 13.29 281 VAL A CA 1
ATOM 2057 C C . VAL A 1 281 ? 6.338 9.292 10.432 1.00 16.68 281 VAL A C 1
ATOM 2058 O O . VAL A 1 281 ? 5.279 9.896 10.254 1.00 17.13 281 VAL A O 1
ATOM 2062 N N . HIS A 1 282 ? 6.414 7.950 10.505 1.00 13.95 282 HIS A N 1
ATOM 2063 C CA . HIS A 1 282 ? 5.215 7.126 10.353 1.00 14.51 282 HIS A CA 1
ATOM 2064 C C . HIS A 1 282 ? 5.244 5.838 11.184 1.00 18.25 282 HIS A C 1
ATOM 2065 O O . HIS A 1 282 ? 6.222 5.545 11.868 1.00 17.25 282 HIS A O 1
ATOM 2072 N N . HIS A 1 283 ? 4.122 5.098 11.135 1.00 17.24 283 HIS A N 1
ATOM 2073 C CA . HIS A 1 283 ? 3.806 3.872 11.893 1.00 16.42 283 HIS A CA 1
ATOM 2074 C C . HIS A 1 283 ? 4.272 2.549 11.270 1.00 22.92 283 HIS A C 1
ATOM 2075 O O . HIS A 1 283 ? 3.876 1.495 11.780 1.00 23.96 283 HIS A O 1
ATOM 2082 N N . ALA A 1 284 ? 5.075 2.589 10.192 1.00 18.46 284 ALA A N 1
ATOM 2083 C CA . ALA A 1 284 ? 5.522 1.441 9.365 1.00 17.30 284 ALA A CA 1
ATOM 2084 C C . ALA A 1 284 ? 4.524 1.145 8.239 1.00 19.94 284 ALA A C 1
ATOM 2085 O O . ALA A 1 284 ? 4.091 -0.003 8.043 1.00 19.80 284 ALA A O 1
ATOM 2087 N N . GLY A 1 285 ? 4.048 2.205 7.616 1.00 16.14 285 GLY A N 1
ATOM 2088 C CA . GLY A 1 285 ? 3.137 2.139 6.478 1.00 16.23 285 GLY A CA 1
ATOM 2089 C C . GLY A 1 285 ? 3.942 2.071 5.196 1.00 18.74 285 GLY A C 1
ATOM 2090 O O . GLY A 1 285 ? 4.730 2.976 4.919 1.00 17.71 285 GLY A O 1
ATOM 2091 N N . GLY A 1 286 ? 3.782 0.980 4.448 1.00 13.97 286 GLY A N 1
ATOM 2092 C CA . GLY A 1 286 ? 4.539 0.725 3.228 1.00 13.24 286 GLY A CA 1
ATOM 2093 C C . GLY A 1 286 ? 4.403 1.730 2.092 1.00 15.79 286 GLY A C 1
ATOM 2094 O O . GLY A 1 286 ? 5.383 1.985 1.375 1.00 15.16 286 GLY A O 1
ATOM 2095 N N . VAL A 1 287 ? 3.192 2.290 1.900 1.00 10.95 287 VAL A N 1
ATOM 2096 C CA . VAL A 1 287 ? 2.945 3.246 0.802 1.00 9.64 287 VAL A CA 1
ATOM 2097 C C . VAL A 1 287 ? 3.484 4.616 1.211 1.00 14.48 287 VAL A C 1
ATOM 2098 O O . VAL A 1 287 ? 4.037 5.318 0.362 1.00 13.68 287 VAL A O 1
ATOM 2102 N N . THR A 1 288 ? 3.404 4.973 2.515 1.00 11.26 288 THR A N 1
ATOM 2103 C CA . THR A 1 288 ? 4.033 6.213 3.008 1.00 10.50 288 THR A CA 1
ATOM 2104 C C . THR A 1 288 ? 5.562 6.055 2.847 1.00 14.90 288 THR A C 1
ATOM 2105 O O . THR A 1 288 ? 6.235 6.997 2.418 1.00 15.28 288 THR A O 1
ATOM 2109 N N . ALA A 1 289 ? 6.107 4.848 3.151 1.00 10.69 289 ALA A N 1
ATOM 2110 C CA . ALA A 1 289 ? 7.541 4.583 2.998 1.00 11.58 289 ALA A CA 1
ATOM 2111 C C . ALA A 1 289 ? 7.984 4.782 1.549 1.00 16.35 289 ALA A C 1
ATOM 2112 O O . ALA A 1 289 ? 9.015 5.422 1.304 1.00 16.05 289 ALA A O 1
ATOM 2114 N N . LEU A 1 290 ? 7.186 4.265 0.589 1.00 11.63 290 LEU A N 1
ATOM 2115 C CA . LEU A 1 290 ? 7.479 4.432 -0.830 1.00 12.18 290 LEU A CA 1
ATOM 2116 C C . LEU A 1 290 ? 7.407 5.905 -1.236 1.00 15.22 290 LEU A C 1
ATOM 2117 O O . LEU A 1 290 ? 8.249 6.345 -2.025 1.00 14.64 290 LEU A O 1
ATOM 2122 N N . THR A 1 291 ? 6.406 6.667 -0.717 1.00 10.86 291 THR A N 1
ATOM 2123 C CA . THR A 1 291 ? 6.262 8.096 -1.043 1.00 10.75 291 THR A CA 1
ATOM 2124 C C . THR A 1 291 ? 7.537 8.889 -0.616 1.00 12.83 291 THR A C 1
ATOM 2125 O O . THR A 1 291 ? 8.016 9.724 -1.372 1.00 12.11 291 THR A O 1
ATOM 2129 N N . ALA A 1 292 ? 8.084 8.589 0.574 1.00 11.86 292 ALA A N 1
ATOM 2130 C C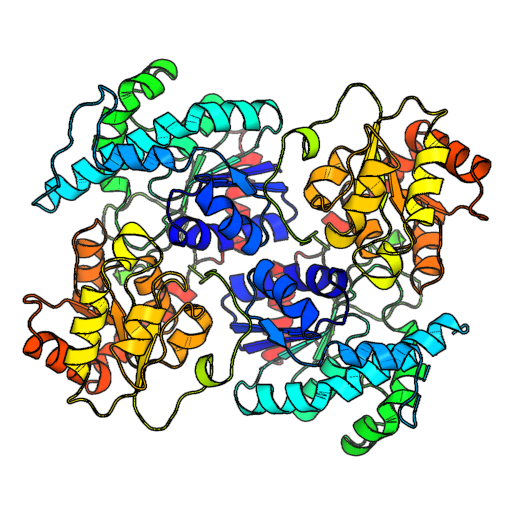A . ALA A 1 292 ? 9.294 9.241 1.095 1.00 11.68 292 ALA A CA 1
ATOM 2131 C C . ALA A 1 292 ? 10.520 8.852 0.261 1.00 13.45 292 ALA A C 1
ATOM 2132 O O . ALA A 1 292 ? 11.239 9.738 -0.193 1.00 11.80 292 ALA A O 1
ATOM 2134 N N . MET A 1 293 ? 10.715 7.543 0.006 1.00 12.52 293 MET A N 1
ATOM 2135 C CA . MET A 1 293 ? 11.844 7.027 -0.802 1.00 13.81 293 MET A CA 1
ATOM 2136 C C . MET A 1 293 ? 11.824 7.604 -2.217 1.00 18.33 293 MET A C 1
ATOM 2137 O O . MET A 1 293 ? 12.873 7.984 -2.743 1.00 18.66 293 MET A O 1
ATOM 2142 N N . ASN A 1 294 ? 10.627 7.667 -2.818 1.00 12.55 294 ASN A N 1
ATOM 2143 C CA . ASN A 1 294 ? 10.446 8.195 -4.171 1.00 11.43 294 ASN A CA 1
ATOM 2144 C C . ASN A 1 294 ? 10.872 9.671 -4.261 1.00 15.99 294 ASN A C 1
ATOM 2145 O O . ASN A 1 294 ? 11.437 10.085 -5.284 1.00 14.99 294 ASN A O 1
ATOM 2150 N N . ALA A 1 295 ? 10.572 10.472 -3.209 1.00 13.02 295 ALA A N 1
ATOM 2151 C CA . ALA A 1 295 ? 10.912 11.898 -3.193 1.00 14.54 295 ALA A CA 1
ATOM 2152 C C . ALA A 1 295 ? 12.330 12.161 -2.630 1.00 17.72 295 ALA A C 1
ATOM 2153 O O . ALA A 1 295 ? 12.730 13.324 -2.539 1.00 17.33 295 ALA A O 1
ATOM 2155 N N . GLY A 1 296 ? 13.076 11.101 -2.291 1.00 13.51 296 GLY A N 1
ATOM 2156 C CA . GLY A 1 296 ? 14.426 11.202 -1.726 1.00 13.59 296 GLY A CA 1
ATOM 2157 C C . GLY A 1 296 ? 14.439 11.810 -0.336 1.00 19.18 296 GLY A C 1
ATOM 2158 O O . GLY A 1 296 ? 15.397 12.487 0.042 1.00 18.26 296 GLY A O 1
ATOM 2159 N N . VAL A 1 297 ? 13.381 11.546 0.453 1.00 14.59 297 VAL A N 1
ATOM 2160 C CA . VAL A 1 297 ? 13.213 12.139 1.788 1.00 13.88 297 VAL A CA 1
ATOM 2161 C C . VAL A 1 297 ? 13.491 11.084 2.868 1.00 15.83 297 VAL A C 1
ATOM 2162 O O . VAL A 1 297 ? 12.870 10.025 2.858 1.00 15.44 297 VAL A O 1
ATOM 2166 N N . PRO A 1 298 ? 14.388 11.385 3.833 1.00 13.70 298 PRO A N 1
ATOM 2167 C CA . PRO A 1 298 ? 14.626 10.425 4.944 1.00 13.16 298 PRO A CA 1
ATOM 2168 C C . PRO A 1 298 ? 13.349 10.164 5.752 1.00 18.44 298 PRO A C 1
ATOM 2169 O O . PRO A 1 298 ? 12.459 11.014 5.814 1.00 17.42 298 PRO A O 1
ATOM 2173 N N . GLN A 1 299 ? 13.250 8.987 6.370 1.00 16.21 299 GLN A N 1
ATOM 2174 C CA . GLN A 1 299 ? 12.043 8.679 7.132 1.00 14.95 299 GLN A CA 1
ATOM 2175 C C . GLN A 1 299 ? 12.369 8.088 8.489 1.00 16.08 299 GLN A C 1
ATOM 2176 O O . GLN A 1 299 ? 13.419 7.477 8.672 1.00 14.80 299 GLN A O 1
ATOM 2182 N N . LEU A 1 300 ? 11.476 8.325 9.446 1.00 13.70 300 LEU A N 1
ATOM 2183 C CA . LEU A 1 300 ? 11.570 7.789 10.793 1.00 14.37 300 LEU A CA 1
ATOM 2184 C C . LEU A 1 300 ? 10.430 6.798 10.962 1.00 16.25 300 LEU A C 1
ATOM 2185 O O . LEU A 1 300 ? 9.269 7.185 10.888 1.00 14.51 300 LEU A O 1
ATOM 2190 N N . ILE A 1 301 ? 10.763 5.519 11.151 1.00 14.28 301 ILE A N 1
ATOM 2191 C CA . ILE A 1 301 ? 9.741 4.488 11.321 1.00 13.34 301 ILE A CA 1
ATOM 2192 C C . ILE A 1 301 ? 9.593 4.174 12.815 1.00 18.04 301 ILE A C 1
ATOM 2193 O O . ILE A 1 301 ? 10.578 3.825 13.469 1.00 17.52 301 ILE A O 1
ATOM 2198 N N . VAL A 1 302 ? 8.372 4.354 13.356 1.00 14.75 302 VAL A N 1
ATOM 2199 C CA . VAL A 1 302 ? 8.023 4.091 14.757 1.00 16.29 302 VAL A CA 1
ATOM 2200 C C . VAL A 1 302 ? 7.030 2.916 14.700 1.00 23.36 302 VAL A C 1
ATOM 2201 O O . VAL A 1 302 ? 5.821 3.155 14.620 1.00 21.65 302 VAL A O 1
ATOM 2205 N N . PRO A 1 303 ? 7.542 1.657 14.585 1.00 23.64 303 PRO A N 1
ATOM 2206 C CA . PRO A 1 303 ? 6.648 0.504 14.371 1.00 25.22 303 PRO A CA 1
ATOM 2207 C C . PRO A 1 303 ? 5.532 0.350 15.390 1.00 33.60 303 PRO A C 1
ATOM 2208 O O . PRO A 1 303 ? 5.764 0.413 16.598 1.00 33.73 303 PRO A O 1
ATOM 2212 N N . GLN A 1 304 ? 4.302 0.203 14.869 1.00 33.30 304 GLN A N 1
ATOM 2213 C CA . GLN A 1 304 ? 3.075 -0.002 15.642 1.00 34.52 304 GLN A CA 1
ATOM 2214 C C . GLN A 1 304 ? 2.455 -1.366 15.265 1.00 41.52 304 GLN A C 1
ATOM 2215 O O . GLN A 1 304 ? 1.237 -1.478 15.099 1.00 41.26 304 GLN A O 1
ATOM 2221 N N . GLY A 1 305 ? 3.308 -2.381 15.120 1.00 40.71 305 GLY A N 1
ATOM 2222 C CA . GLY A 1 305 ? 2.899 -3.713 14.693 1.00 41.58 305 GLY A CA 1
ATOM 2223 C C . GLY A 1 305 ? 2.685 -3.712 13.193 1.00 46.61 305 GLY A C 1
ATOM 2224 O O . GLY A 1 305 ? 3.219 -2.852 12.487 1.00 47.19 305 GLY A O 1
ATOM 2225 N N . GLY A 1 306 ? 1.887 -4.641 12.701 1.00 42.56 306 GLY A N 1
ATOM 2226 C CA . GLY A 1 306 ? 1.648 -4.713 11.267 1.00 41.87 306 GLY A CA 1
ATOM 2227 C C . GLY A 1 306 ? 2.684 -5.557 10.555 1.00 44.48 306 GLY A C 1
ATOM 2228 O O . GLY A 1 306 ? 3.654 -6.021 11.168 1.00 44.83 306 GLY A O 1
ATOM 2229 N N . ASN A 1 307 ? 2.494 -5.749 9.248 1.00 39.19 307 ASN A N 1
ATOM 2230 C CA . ASN A 1 307 ? 3.338 -6.644 8.464 1.00 37.92 307 ASN A CA 1
ATOM 2231 C C . ASN A 1 307 ? 4.427 -5.950 7.610 1.00 36.25 307 ASN A C 1
ATOM 2232 O O . ASN A 1 307 ? 5.107 -6.639 6.850 1.00 36.34 307 ASN A O 1
ATOM 2237 N N . PHE A 1 308 ? 4.659 -4.631 7.783 1.00 27.18 308 PHE A N 1
ATOM 2238 C CA . PHE A 1 308 ? 5.704 -3.942 7.012 1.00 24.85 308 PHE A CA 1
ATOM 2239 C C . PHE A 1 308 ? 6.990 -3.680 7.851 1.00 29.49 308 PHE A C 1
ATOM 2240 O O . PHE A 1 308 ? 8.000 -3.229 7.300 1.00 27.84 308 PHE A O 1
ATOM 2248 N N . VAL A 1 309 ? 6.962 -3.982 9.164 1.00 27.18 309 VAL A N 1
ATOM 2249 C CA . VAL A 1 309 ? 8.083 -3.727 10.081 1.00 27.60 309 VAL A CA 1
ATOM 2250 C C . VAL A 1 309 ? 9.408 -4.328 9.531 1.00 30.53 309 VAL A C 1
ATOM 2251 O O . VAL A 1 309 ? 10.384 -3.588 9.406 1.00 29.75 309 VAL A O 1
ATOM 2255 N N . GLU A 1 310 ? 9.417 -5.617 9.138 1.00 27.77 310 GLU A N 1
ATOM 2256 C CA . GLU A 1 310 ? 10.611 -6.255 8.569 1.00 28.25 310 GLU A CA 1
ATOM 2257 C C . GLU A 1 310 ? 11.097 -5.513 7.303 1.00 29.51 310 GLU A C 1
ATOM 2258 O O . GLU A 1 310 ? 12.292 -5.265 7.199 1.00 27.96 310 GLU A O 1
ATOM 2264 N N . ALA A 1 311 ? 10.189 -5.132 6.369 1.00 25.02 311 ALA A N 1
ATOM 2265 C CA . ALA A 1 311 ? 10.584 -4.410 5.151 1.00 25.01 311 ALA A CA 1
ATOM 2266 C C . ALA A 1 311 ? 11.090 -3.000 5.463 1.00 28.06 311 ALA A C 1
ATOM 2267 O O . ALA A 1 311 ? 12.013 -2.513 4.803 1.00 27.54 311 ALA A O 1
ATOM 2269 N N . GLY A 1 312 ? 10.503 -2.373 6.485 1.00 24.44 312 GLY A N 1
ATOM 2270 C CA . GLY A 1 312 ? 10.946 -1.062 6.960 1.00 22.73 312 GLY A CA 1
ATOM 2271 C C . GLY A 1 312 ? 12.364 -1.124 7.501 1.00 23.24 312 GLY A C 1
ATOM 2272 O O . GLY A 1 312 ? 13.148 -0.188 7.324 1.00 22.32 312 GLY A O 1
ATOM 2273 N N . LEU A 1 313 ? 12.724 -2.276 8.121 1.00 19.84 313 LEU A N 1
ATOM 2274 C CA . LEU A 1 313 ? 14.069 -2.505 8.646 1.00 18.38 313 LEU A CA 1
ATOM 2275 C C . LEU A 1 313 ? 15.101 -2.575 7.506 1.00 21.89 313 LEU A C 1
ATOM 2276 O O . LEU A 1 313 ? 16.230 -2.162 7.703 1.00 23.53 313 LEU A O 1
ATOM 2281 N N . ARG A 1 314 ? 14.700 -3.014 6.297 1.00 18.80 314 ARG A N 1
ATOM 2282 C CA . ARG A 1 314 ? 15.589 -3.034 5.115 1.00 17.58 314 ARG A CA 1
ATOM 2283 C C . ARG A 1 314 ? 15.927 -1.629 4.642 1.00 19.22 314 ARG A C 1
ATOM 2284 O O . ARG A 1 314 ? 17.039 -1.396 4.154 1.00 19.65 314 ARG A O 1
ATOM 2292 N N . ILE A 1 315 ? 14.967 -0.692 4.776 1.00 14.87 315 ILE A N 1
ATOM 2293 C CA . ILE A 1 315 ? 15.161 0.715 4.396 1.00 14.69 315 ILE A CA 1
ATOM 2294 C C . ILE A 1 315 ? 16.157 1.343 5.375 1.00 18.90 315 ILE A C 1
ATOM 2295 O O . ILE A 1 315 ? 17.053 2.075 4.956 1.00 18.49 315 ILE A O 1
ATOM 2300 N N . SER A 1 316 ? 16.000 1.036 6.670 1.00 18.30 316 SER A N 1
ATOM 2301 C CA . SER A 1 316 ? 16.881 1.479 7.759 1.00 19.79 316 SER A CA 1
ATOM 2302 C C . SER A 1 316 ? 18.307 0.937 7.562 1.00 24.20 316 SER A C 1
ATOM 2303 O O . SER A 1 316 ? 19.267 1.698 7.675 1.00 23.02 316 SER A O 1
ATOM 2306 N N . ASP A 1 317 ? 18.438 -0.380 7.261 1.00 22.83 317 ASP A N 1
ATOM 2307 C CA . ASP A 1 317 ? 19.730 -1.050 7.021 1.00 23.16 317 ASP A CA 1
ATOM 2308 C C . ASP A 1 317 ? 20.440 -0.454 5.814 1.00 25.10 317 ASP A C 1
ATOM 2309 O O . ASP A 1 317 ? 21.664 -0.347 5.827 1.00 24.11 317 ASP A O 1
ATOM 2314 N N . PHE A 1 318 ? 19.665 -0.009 4.789 1.00 19.90 318 PHE A N 1
ATOM 2315 C CA . PHE A 1 318 ? 20.218 0.639 3.603 1.00 18.97 318 PHE A CA 1
ATOM 2316 C C . PHE A 1 318 ? 20.769 2.030 3.983 1.00 24.29 318 PHE A C 1
ATOM 2317 O O . PHE A 1 318 ? 21.695 2.531 3.338 1.00 24.26 318 PHE A O 1
ATOM 2325 N N . GLY A 1 319 ? 20.190 2.632 5.025 1.00 19.41 319 GLY A N 1
ATOM 2326 C CA . GLY A 1 319 ? 20.605 3.933 5.514 1.00 18.27 319 GLY A CA 1
ATOM 2327 C C . GLY A 1 319 ? 19.740 5.098 5.065 1.00 19.37 319 GLY A C 1
ATOM 2328 O O . GLY A 1 319 ? 20.137 6.248 5.254 1.00 18.02 319 GLY A O 1
ATOM 2329 N N . ALA A 1 320 ? 18.548 4.826 4.494 1.00 15.25 320 ALA A N 1
ATOM 2330 C CA . ALA A 1 320 ? 17.624 5.892 4.053 1.00 14.18 320 ALA A CA 1
ATOM 2331 C C . ALA A 1 320 ? 16.561 6.190 5.126 1.00 18.40 320 ALA A C 1
ATOM 2332 O O . ALA A 1 320 ? 15.628 6.963 4.891 1.00 18.16 320 ALA A O 1
ATOM 2334 N N . ALA A 1 321 ? 16.695 5.545 6.292 1.00 15.58 321 ALA A N 1
ATOM 2335 C CA . ALA A 1 321 ? 15.748 5.663 7.395 1.00 14.88 321 ALA A CA 1
ATOM 2336 C C . ALA A 1 321 ? 16.370 5.276 8.705 1.00 18.45 321 ALA A C 1
ATOM 2337 O O . ALA A 1 321 ? 17.462 4.710 8.735 1.00 17.07 321 ALA A O 1
ATOM 2339 N N . ILE A 1 322 ? 15.625 5.519 9.790 1.00 15.68 322 ILE A N 1
ATOM 2340 C CA . ILE A 1 322 ? 15.927 5.024 11.137 1.00 16.27 322 ILE A CA 1
ATOM 2341 C C . ILE A 1 322 ? 14.651 4.348 11.647 1.00 19.01 322 ILE A C 1
ATOM 2342 O O . ILE A 1 322 ? 13.576 4.929 11.556 1.00 17.30 322 ILE A O 1
ATOM 2347 N N . THR A 1 323 ? 14.765 3.107 12.125 1.00 17.13 323 THR A N 1
ATOM 2348 C CA . THR A 1 323 ? 13.667 2.426 12.791 1.00 17.76 323 THR A CA 1
ATOM 2349 C C . THR A 1 323 ? 13.992 2.517 14.269 1.00 22.50 323 THR A C 1
ATOM 2350 O O . THR A 1 323 ? 15.064 2.058 14.660 1.00 20.67 323 THR A O 1
ATOM 2354 N N . VAL A 1 324 ? 13.124 3.144 15.079 1.00 21.54 324 VAL A N 1
ATOM 2355 C CA . VAL A 1 324 ? 13.412 3.249 16.518 1.00 23.47 324 VAL A CA 1
ATOM 2356 C C . VAL A 1 324 ? 13.185 1.877 17.198 1.00 28.92 324 VAL A C 1
ATOM 2357 O O . VAL A 1 324 ? 12.212 1.194 16.880 1.00 27.07 324 VAL A O 1
ATOM 2361 N N . ASP A 1 325 ? 14.092 1.475 18.111 1.00 30.00 325 ASP A N 1
ATOM 2362 C CA . ASP A 1 325 ? 13.987 0.196 18.847 1.00 31.62 325 ASP A CA 1
ATOM 2363 C C . ASP A 1 325 ? 12.778 0.198 19.802 1.00 35.67 325 ASP A C 1
ATOM 2364 O O . ASP A 1 325 ? 12.144 -0.839 20.004 1.00 36.44 325 ASP A O 1
ATOM 2369 N N . GLU A 1 326 ? 12.457 1.374 20.359 1.00 31.21 326 GLU A N 1
ATOM 2370 C CA . GLU A 1 326 ? 11.345 1.642 21.281 1.00 30.81 326 GLU A CA 1
ATOM 2371 C C . GLU A 1 326 ? 10.770 3.002 20.985 1.00 28.85 326 GLU A C 1
ATOM 2372 O O . GLU A 1 326 ? 11.540 3.917 20.681 1.00 27.84 326 GLU A O 1
ATOM 2378 N N . ASN A 1 327 ? 9.446 3.164 21.124 1.00 21.75 327 ASN A N 1
ATOM 2379 C CA . ASN A 1 327 ? 8.816 4.455 20.940 1.00 20.76 327 ASN A CA 1
ATOM 2380 C C . ASN A 1 327 ? 8.963 5.257 22.236 1.00 22.10 327 ASN A C 1
ATOM 2381 O O . ASN A 1 327 ? 8.080 5.216 23.096 1.00 21.45 327 ASN A O 1
ATOM 2386 N N . THR A 1 328 ? 10.077 5.971 22.380 1.00 19.04 328 THR A N 1
ATOM 2387 C CA . THR A 1 328 ? 10.308 6.844 23.544 1.00 19.65 328 THR A CA 1
ATOM 2388 C C . THR A 1 328 ? 10.551 8.258 23.026 1.00 23.83 328 THR A C 1
ATOM 2389 O O . THR A 1 328 ? 11.128 8.370 21.947 1.00 23.62 328 THR A O 1
ATOM 2393 N N . PRO A 1 329 ? 10.219 9.346 23.768 1.00 20.05 329 PRO A N 1
ATOM 2394 C CA . PRO A 1 329 ? 10.462 10.699 23.220 1.00 19.66 329 PRO A CA 1
ATOM 2395 C C . PRO A 1 329 ? 11.928 10.966 22.890 1.00 23.46 329 PRO A C 1
ATOM 2396 O O . PRO A 1 329 ? 12.204 11.574 21.850 1.00 22.87 329 PRO A O 1
ATOM 2400 N N . GLU A 1 330 ? 12.857 10.481 23.746 1.00 21.55 330 GLU A N 1
ATOM 2401 C CA . GLU A 1 330 ? 14.300 10.650 23.568 1.00 22.68 330 GLU A CA 1
ATOM 2402 C C . GLU A 1 330 ? 14.773 9.995 22.262 1.00 25.73 330 GLU A C 1
ATOM 2403 O O . GLU A 1 330 ? 15.531 10.620 21.520 1.00 26.26 330 GLU A O 1
ATOM 2409 N N . ALA A 1 331 ? 14.340 8.757 21.992 1.00 22.00 331 ALA A N 1
ATOM 2410 C CA . ALA A 1 331 ? 14.724 8.022 20.787 1.00 21.81 331 ALA A CA 1
ATOM 2411 C C . ALA A 1 331 ? 14.155 8.694 19.529 1.00 23.56 331 ALA A C 1
ATOM 2412 O O . ALA A 1 331 ? 14.862 8.808 18.535 1.00 23.14 331 ALA A O 1
ATOM 2414 N N . VAL A 1 332 ? 12.903 9.164 19.585 1.00 18.73 332 VAL A N 1
ATOM 2415 C CA . VAL A 1 332 ? 12.248 9.824 18.452 1.00 18.50 332 VAL A CA 1
ATOM 2416 C C . VAL A 1 332 ? 12.942 11.167 18.145 1.00 22.26 332 VAL A C 1
ATOM 2417 O O . VAL A 1 332 ? 13.310 11.381 16.992 1.00 21.05 332 VAL A O 1
ATOM 2421 N N . GLU A 1 333 ? 13.146 12.042 19.153 1.00 21.53 333 GLU A N 1
ATOM 2422 C CA . GLU A 1 333 ? 13.790 13.346 18.932 1.00 21.92 333 GLU A CA 1
ATOM 2423 C C . GLU A 1 333 ? 15.239 13.184 18.425 1.00 25.78 333 GLU A C 1
ATOM 2424 O O . GLU A 1 333 ? 15.628 13.914 17.511 1.00 25.06 333 GLU A O 1
ATOM 2430 N N . LYS A 1 334 ? 16.016 12.222 18.987 1.00 22.61 334 LYS A N 1
ATOM 2431 C CA . LYS A 1 334 ? 17.411 11.987 18.574 1.00 23.25 334 LYS A CA 1
ATOM 2432 C C . LYS A 1 334 ? 17.479 11.512 17.114 1.00 24.97 334 LYS A C 1
ATOM 2433 O O . LYS A 1 334 ? 18.292 12.026 16.346 1.00 23.33 334 LYS A O 1
ATOM 2439 N N . ALA A 1 335 ? 16.614 10.554 16.736 1.00 21.04 335 ALA A N 1
ATOM 2440 C CA . ALA A 1 335 ? 16.556 10.026 15.369 1.00 20.59 335 ALA A CA 1
ATOM 2441 C C . ALA A 1 335 ? 16.161 11.126 14.376 1.00 23.56 335 ALA A C 1
ATOM 2442 O O . ALA A 1 335 ? 16.796 11.235 13.334 1.00 22.12 335 ALA A O 1
ATOM 2444 N N . CYS A 1 336 ? 15.194 11.987 14.733 1.00 22.87 336 CYS A N 1
ATOM 2445 C CA . CYS A 1 336 ? 14.760 13.114 13.904 1.00 25.24 336 CYS A CA 1
ATOM 2446 C C . CYS A 1 336 ? 15.881 14.113 13.681 1.00 26.07 336 CYS A C 1
ATOM 2447 O O . CYS A 1 336 ? 16.012 14.626 12.574 1.00 22.37 336 CYS A O 1
ATOM 2450 N N . GLY A 1 337 ? 16.655 14.393 14.730 1.00 23.42 337 GLY A N 1
ATOM 2451 C CA . GLY A 1 337 ? 17.798 15.304 14.652 1.00 22.82 337 GLY A CA 1
ATOM 2452 C C . GLY A 1 337 ? 18.843 14.772 13.692 1.00 25.41 337 GLY A C 1
ATOM 2453 O O . GLY A 1 337 ? 19.400 15.528 12.895 1.00 25.64 337 GLY A O 1
ATOM 2454 N N . GLU A 1 338 ? 19.069 13.449 13.737 1.00 23.29 338 GLU A N 1
ATOM 2455 C CA . GLU A 1 338 ? 20.030 12.738 12.898 1.00 23.36 338 GLU A CA 1
ATOM 2456 C C . GLU A 1 338 ? 19.568 12.743 11.432 1.00 25.66 338 GLU A C 1
ATOM 2457 O O . GLU A 1 338 ? 20.347 13.085 10.542 1.00 26.25 338 GLU A O 1
ATOM 2463 N N . LEU A 1 339 ? 18.292 12.434 11.188 1.00 20.45 339 LEU A N 1
ATOM 2464 C CA . LEU A 1 339 ? 17.724 12.412 9.835 1.00 20.65 339 LEU A CA 1
ATOM 2465 C C . LEU A 1 339 ? 17.770 13.799 9.164 1.00 27.31 339 LEU A C 1
ATOM 2466 O O . LEU A 1 339 ? 18.006 13.872 7.959 1.00 26.52 339 LEU A O 1
ATOM 2471 N N . ILE A 1 340 ? 17.600 14.884 9.951 1.00 27.01 340 ILE A N 1
ATOM 2472 C CA . ILE A 1 340 ? 17.687 16.271 9.470 1.00 27.44 340 ILE A CA 1
ATOM 2473 C C . ILE A 1 340 ? 19.170 16.668 9.279 1.00 31.90 340 ILE A C 1
ATOM 2474 O O . ILE A 1 340 ? 19.532 17.175 8.215 1.00 30.83 340 ILE A O 1
ATOM 2479 N N . GLY A 1 341 ? 19.977 16.440 10.322 1.00 29.22 341 GLY A N 1
ATOM 2480 C CA . GLY A 1 341 ? 21.379 16.848 10.439 1.00 29.64 341 GLY A CA 1
ATOM 2481 C C . GLY A 1 341 ? 22.458 16.087 9.693 1.00 33.32 341 GLY A C 1
ATOM 2482 O O . GLY A 1 341 ? 23.434 16.700 9.255 1.00 34.05 341 GLY A O 1
ATOM 2483 N N . ASN A 1 342 ? 22.340 14.761 9.593 1.00 27.40 342 ASN A N 1
ATOM 2484 C CA . ASN A 1 342 ? 23.339 13.946 8.899 1.00 26.45 342 ASN A CA 1
ATOM 2485 C C . ASN A 1 342 ? 22.905 13.792 7.431 1.00 29.73 342 ASN A C 1
ATOM 2486 O O . ASN A 1 342 ? 21.881 13.151 7.186 1.00 27.80 342 ASN A O 1
ATOM 2491 N N . PRO A 1 343 ? 23.663 14.357 6.453 1.00 26.54 343 PRO A N 1
ATOM 2492 C CA . PRO A 1 343 ? 23.237 14.280 5.037 1.00 25.61 343 PRO A CA 1
ATOM 2493 C C . PRO A 1 343 ? 23.270 12.883 4.401 1.00 27.59 343 PRO A C 1
ATOM 2494 O O . PRO A 1 343 ? 22.700 12.724 3.307 1.00 26.39 343 PRO A O 1
ATOM 2498 N N . SER A 1 344 ? 23.885 11.876 5.067 1.00 23.91 344 SER A N 1
ATOM 2499 C CA . SER A 1 344 ? 23.964 10.515 4.536 1.00 23.22 344 SER A CA 1
ATOM 2500 C C . SER A 1 344 ? 22.575 9.896 4.353 1.00 24.53 344 SER A C 1
ATOM 2501 O O . SER A 1 344 ? 22.372 9.200 3.362 1.00 23.46 344 SER A O 1
ATOM 2504 N N . TYR A 1 345 ? 21.620 10.170 5.276 1.00 19.42 345 TYR A N 1
ATOM 2505 C CA . TYR A 1 345 ? 20.252 9.636 5.185 1.00 18.65 345 TYR A CA 1
ATOM 2506 C C . TYR A 1 345 ? 19.542 10.135 3.928 1.00 20.77 345 TYR A C 1
ATOM 2507 O O . TYR A 1 345 ? 18.966 9.311 3.212 1.00 19.92 345 TYR A O 1
ATOM 2516 N N . ALA A 1 346 ? 19.616 11.451 3.629 1.00 17.10 346 ALA A N 1
ATOM 2517 C CA . ALA A 1 346 ? 18.992 12.000 2.422 1.00 17.50 346 ALA A CA 1
ATOM 2518 C C . ALA A 1 346 ? 19.704 11.486 1.167 1.00 21.23 346 ALA A C 1
ATOM 2519 O O . ALA A 1 346 ? 19.033 11.226 0.184 1.00 19.66 346 ALA A O 1
ATOM 2521 N N . GLU A 1 347 ? 21.043 11.306 1.215 1.00 19.31 347 GLU A N 1
ATOM 2522 C CA . GLU A 1 347 ? 21.854 10.767 0.115 1.00 19.50 347 GLU A CA 1
ATOM 2523 C C . GLU A 1 347 ? 21.382 9.340 -0.238 1.00 20.98 347 GLU A C 1
ATOM 2524 O O . GLU A 1 347 ? 21.177 9.043 -1.408 1.00 19.93 347 GLU A O 1
ATOM 2530 N N . ARG A 1 348 ? 21.160 8.475 0.777 1.00 17.45 348 ARG A N 1
ATOM 2531 C CA . ARG A 1 348 ? 20.683 7.098 0.569 1.00 15.89 348 ARG A CA 1
ATOM 2532 C C . ARG A 1 348 ? 19.244 7.096 0.059 1.00 18.34 348 ARG A C 1
ATOM 2533 O O . ARG A 1 348 ? 18.924 6.301 -0.822 1.00 17.23 348 ARG A O 1
ATOM 2541 N N . ALA A 1 349 ? 18.390 8.021 0.560 1.00 14.19 349 ALA A N 1
ATOM 2542 C CA . ALA A 1 349 ? 16.995 8.139 0.108 1.00 14.17 349 ALA A CA 1
ATOM 2543 C C . ALA A 1 349 ? 16.978 8.512 -1.365 1.00 17.67 349 ALA A C 1
ATOM 2544 O O . ALA A 1 349 ? 16.199 7.937 -2.119 1.00 15.59 349 ALA A O 1
ATOM 2546 N N . ARG A 1 350 ? 17.888 9.418 -1.800 1.00 13.87 350 ARG A N 1
ATOM 2547 C CA . ARG A 1 350 ? 17.979 9.806 -3.209 1.00 13.93 350 ARG A CA 1
ATOM 2548 C C . ARG A 1 350 ? 18.442 8.624 -4.089 1.00 17.51 350 ARG A C 1
ATOM 2549 O O . ARG A 1 350 ? 18.006 8.541 -5.239 1.00 16.83 350 ARG A O 1
ATOM 2557 N N . GLU A 1 351 ? 19.286 7.712 -3.552 1.00 15.55 351 GLU A N 1
ATOM 2558 C CA . GLU A 1 351 ? 19.741 6.511 -4.276 1.00 15.53 351 GLU A CA 1
ATOM 2559 C C . GLU A 1 351 ? 18.550 5.564 -4.514 1.00 18.29 351 GLU A C 1
ATOM 2560 O O . GLU A 1 351 ? 18.408 5.029 -5.609 1.00 15.88 351 GLU A O 1
ATOM 2566 N N . LEU A 1 352 ? 17.670 5.418 -3.516 1.00 14.24 352 LEU A N 1
ATOM 2567 C CA . LEU A 1 352 ? 16.461 4.599 -3.653 1.00 13.75 352 LEU A CA 1
ATOM 2568 C C . LEU A 1 352 ? 15.501 5.230 -4.633 1.00 17.08 352 LEU A C 1
ATOM 2569 O O . LEU A 1 352 ? 14.914 4.503 -5.450 1.00 16.68 352 LEU A O 1
ATOM 2574 N N . SER A 1 353 ? 15.393 6.574 -4.622 1.00 14.68 353 SER A N 1
ATOM 2575 C CA . SER A 1 353 ? 14.555 7.306 -5.595 1.00 14.34 353 SER A CA 1
ATOM 2576 C C . SER A 1 353 ? 15.031 7.000 -7.027 1.00 18.02 353 SER A C 1
ATOM 2577 O O . SER A 1 353 ? 14.211 6.739 -7.911 1.00 16.92 353 SER A O 1
ATOM 2580 N N . ALA A 1 354 ? 16.366 7.033 -7.239 1.00 16.63 354 ALA A N 1
ATOM 2581 C CA . ALA A 1 354 ? 17.013 6.763 -8.524 1.00 16.77 354 ALA A CA 1
ATOM 2582 C C . ALA A 1 354 ? 16.762 5.307 -8.971 1.00 17.37 354 ALA A C 1
ATOM 2583 O O . ALA A 1 354 ? 16.522 5.072 -10.156 1.00 17.72 354 ALA A O 1
ATOM 2585 N N . GLU A 1 355 ? 16.795 4.342 -8.040 1.00 14.39 355 GLU A N 1
ATOM 2586 C CA . GLU A 1 355 ? 16.515 2.932 -8.359 1.00 13.40 355 GLU A CA 1
ATOM 2587 C C . GLU A 1 355 ? 15.059 2.754 -8.812 1.00 16.15 355 GLU A C 1
ATOM 2588 O O . GLU A 1 355 ? 14.808 2.075 -9.813 1.00 16.87 355 GLU A O 1
ATOM 2594 N N . ILE A 1 356 ? 14.106 3.386 -8.091 1.00 12.39 356 ILE A N 1
ATOM 2595 C CA . ILE A 1 356 ? 12.671 3.329 -8.452 1.00 11.50 356 ILE A CA 1
ATOM 2596 C C . ILE A 1 356 ? 12.489 3.928 -9.872 1.00 15.56 356 ILE A C 1
ATOM 2597 O O . ILE A 1 356 ? 11.833 3.309 -10.715 1.00 13.71 356 ILE A O 1
ATOM 2602 N N . ALA A 1 357 ? 13.122 5.110 -10.136 1.00 12.80 357 ALA A N 1
ATOM 2603 C CA . ALA A 1 357 ? 13.010 5.838 -11.407 1.00 12.06 357 ALA A CA 1
ATOM 2604 C C . ALA A 1 357 ? 13.492 5.026 -12.618 1.00 15.24 357 ALA A C 1
ATOM 2605 O O . ALA A 1 357 ? 12.976 5.229 -13.721 1.00 15.74 357 ALA A O 1
ATOM 2607 N N . ALA A 1 358 ? 14.464 4.122 -12.424 1.00 11.83 358 ALA A N 1
ATOM 2608 C CA . ALA A 1 358 ? 15.055 3.306 -13.492 1.00 12.29 358 ALA A CA 1
ATOM 2609 C C . ALA A 1 358 ? 14.177 2.093 -13.860 1.00 16.61 358 ALA A C 1
ATOM 2610 O O . ALA A 1 358 ? 14.468 1.402 -14.843 1.00 17.55 358 ALA A O 1
ATOM 2612 N N . LEU A 1 359 ? 13.117 1.829 -13.090 1.00 10.87 359 LEU A N 1
ATOM 2613 C CA . LEU A 1 359 ? 12.279 0.637 -13.357 1.00 10.68 359 LEU A CA 1
ATOM 2614 C C . LEU A 1 359 ? 11.233 0.889 -14.477 1.00 13.10 359 LEU A C 1
ATOM 2615 O O . LEU A 1 359 ? 10.937 2.065 -14.771 1.00 12.84 359 LEU A O 1
ATOM 2620 N N . PRO A 1 360 ? 10.716 -0.180 -15.151 1.00 10.67 360 PRO A N 1
ATOM 2621 C CA . PRO A 1 360 ? 9.742 0.027 -16.253 1.00 10.51 360 PRO A CA 1
ATOM 2622 C C . PRO A 1 360 ? 8.503 0.810 -15.809 1.00 14.08 360 PRO A C 1
ATOM 2623 O O . PRO A 1 360 ? 7.946 0.568 -14.726 1.00 12.13 360 PRO A O 1
ATOM 2627 N N . LEU A 1 361 ? 8.081 1.765 -16.636 1.00 9.84 361 LEU A N 1
ATOM 2628 C CA . LEU A 1 361 ? 6.915 2.584 -16.305 1.00 9.17 361 LEU A CA 1
ATOM 2629 C C . LEU A 1 361 ? 5.628 1.773 -16.279 1.00 13.13 361 LEU A C 1
ATOM 2630 O O . LEU A 1 361 ? 5.515 0.833 -17.059 1.00 11.39 361 LEU A O 1
ATOM 2635 N N . PRO A 1 362 ? 4.595 2.180 -15.495 1.00 11.70 362 PRO A N 1
ATOM 2636 C CA . PRO A 1 362 ? 3.296 1.492 -15.575 1.00 11.26 362 PRO A CA 1
ATOM 2637 C C . PRO A 1 362 ? 2.794 1.379 -17.021 1.00 14.71 362 PRO A C 1
ATOM 2638 O O . PRO A 1 362 ? 2.296 0.324 -17.377 1.00 11.99 362 PRO A O 1
ATOM 2642 N N . ALA A 1 363 ? 2.991 2.420 -17.881 1.00 12.22 363 ALA A N 1
ATOM 2643 C CA . ALA A 1 363 ? 2.557 2.361 -19.293 1.00 11.44 363 ALA A CA 1
ATOM 2644 C C . ALA A 1 363 ? 3.235 1.193 -20.035 1.00 15.38 363 ALA A C 1
ATOM 2645 O O . ALA A 1 363 ? 2.583 0.533 -20.848 1.00 15.89 363 ALA A O 1
ATOM 2647 N N . GLU A 1 364 ? 4.516 0.918 -19.724 1.00 11.47 364 GLU A N 1
ATOM 2648 C CA . GLU A 1 364 ? 5.263 -0.186 -20.336 1.00 11.99 364 GLU A CA 1
ATOM 2649 C C . GLU A 1 364 ? 4.748 -1.517 -19.802 1.00 13.28 364 GLU A C 1
ATOM 2650 O O . GLU A 1 364 ? 4.662 -2.475 -20.559 1.00 13.82 364 GLU A O 1
ATOM 2656 N N . VAL A 1 365 ? 4.370 -1.577 -18.503 1.00 9.50 365 VAL A N 1
ATOM 2657 C CA . VAL A 1 365 ? 3.842 -2.802 -17.873 1.00 9.09 365 VAL A CA 1
ATOM 2658 C C . VAL A 1 365 ? 2.486 -3.166 -18.485 1.00 13.11 365 VAL A C 1
ATOM 2659 O O . VAL A 1 365 ? 2.235 -4.343 -18.679 1.00 14.00 365 VAL A O 1
ATOM 2663 N N . VAL A 1 366 ? 1.677 -2.177 -18.908 1.00 8.98 366 VAL A N 1
ATOM 2664 C CA . VAL A 1 366 ? 0.396 -2.455 -19.596 1.00 8.60 366 VAL A CA 1
ATOM 2665 C C . VAL A 1 366 ? 0.649 -3.325 -20.861 1.00 13.95 366 VAL A C 1
ATOM 2666 O O . VAL A 1 366 ? -0.132 -4.235 -21.142 1.00 12.55 366 VAL A O 1
ATOM 2670 N N . GLY A 1 367 ? 1.758 -3.063 -21.561 1.00 13.09 367 GLY A N 1
ATOM 2671 C CA . GLY A 1 367 ? 2.187 -3.841 -22.727 1.00 14.32 367 GLY A CA 1
ATOM 2672 C C . GLY A 1 367 ? 2.427 -5.304 -22.400 1.00 18.93 367 GLY A C 1
ATOM 2673 O O . GLY A 1 367 ? 2.080 -6.188 -23.195 1.00 18.55 367 GLY A O 1
ATOM 2674 N N . ALA A 1 368 ? 2.990 -5.579 -21.194 1.00 14.59 368 ALA A N 1
ATOM 2675 C CA . ALA A 1 368 ? 3.214 -6.945 -20.703 1.00 14.94 368 ALA A CA 1
ATOM 2676 C C . ALA A 1 368 ? 1.862 -7.611 -20.420 1.00 17.82 368 ALA A C 1
ATOM 2677 O O . ALA A 1 368 ? 1.695 -8.781 -20.746 1.00 16.72 368 ALA A O 1
ATOM 2679 N N . LEU A 1 369 ? 0.883 -6.859 -19.873 1.00 14.73 369 LEU A N 1
ATOM 2680 C CA . LEU A 1 369 ? -0.477 -7.376 -19.610 1.00 14.80 369 LEU A CA 1
ATOM 2681 C C . LEU A 1 369 ? -1.177 -7.751 -20.913 1.00 17.34 369 LEU A C 1
ATOM 2682 O O . LEU A 1 369 ? -1.811 -8.808 -20.991 1.00 15.66 369 LEU A O 1
ATOM 2687 N N . GLU A 1 370 ? -1.034 -6.895 -21.951 1.00 14.59 370 GLU A N 1
ATOM 2688 C CA . GLU A 1 370 ? -1.615 -7.138 -23.286 1.00 13.08 370 GLU A CA 1
ATOM 2689 C C . GLU A 1 370 ? -1.023 -8.425 -23.895 1.00 17.06 370 GLU A C 1
ATOM 2690 O O . GLU A 1 370 ? -1.764 -9.293 -24.360 1.00 15.97 370 GLU A O 1
ATOM 2696 N N . GLY A 1 371 ? 0.297 -8.550 -23.820 1.00 15.24 371 GLY A N 1
ATOM 2697 C CA . GLY A 1 371 ? 1.028 -9.709 -24.324 1.00 15.53 371 GLY A CA 1
ATOM 2698 C C . GLY A 1 371 ? 0.672 -10.990 -23.600 1.00 19.56 371 GLY A C 1
ATOM 2699 O O . GLY A 1 371 ? 0.596 -12.061 -24.206 1.00 18.97 371 GLY A O 1
ATOM 2700 N N . LEU A 1 372 ? 0.408 -10.857 -22.286 1.00 16.46 372 LEU A N 1
ATOM 2701 C CA . LEU A 1 372 ? 0.009 -11.967 -21.439 1.00 17.30 372 LEU A CA 1
ATOM 2702 C C . LEU A 1 372 ? -1.379 -12.488 -21.893 1.00 21.47 372 LEU A C 1
ATOM 2703 O O . LEU A 1 372 ? -1.547 -13.686 -22.099 1.00 22.49 372 LEU A O 1
ATOM 2708 N N . VAL A 1 373 ? -2.336 -11.578 -22.105 1.00 17.75 373 VAL A N 1
ATOM 2709 C CA . VAL A 1 373 ? -3.694 -11.899 -22.557 1.00 17.63 373 VAL A CA 1
ATOM 2710 C C . VAL A 1 373 ? -3.679 -12.415 -24.024 1.00 21.19 373 VAL A C 1
ATOM 2711 O O . VAL A 1 373 ? -4.479 -13.282 -24.363 1.00 20.91 373 VAL A O 1
ATOM 2715 N N . GLU A 1 374 ? -2.762 -11.927 -24.868 1.00 19.58 374 GLU A N 1
ATOM 2716 C CA . GLU A 1 374 ? -2.694 -12.391 -26.266 1.00 21.17 374 GLU A CA 1
ATOM 2717 C C . GLU A 1 374 ? -1.905 -13.709 -26.385 1.00 26.25 374 GLU A C 1
ATOM 2718 O O . GLU A 1 374 ? -1.635 -14.143 -27.500 1.00 27.04 374 GLU A O 1
ATOM 2724 N N . ASN A 1 375 ? -1.522 -14.331 -25.237 1.00 22.17 375 ASN A N 1
ATOM 2725 C CA . ASN A 1 375 ? -0.745 -15.578 -25.133 1.00 23.24 375 ASN A CA 1
ATOM 2726 C C . ASN A 1 375 ? 0.643 -15.485 -25.805 1.00 28.04 375 ASN A C 1
ATOM 2727 O O . ASN A 1 375 ? 1.159 -16.503 -26.291 1.00 28.25 375 ASN A O 1
ATOM 2732 N N . LEU A 1 376 ? 1.274 -14.293 -25.766 1.00 24.32 376 LEU A N 1
ATOM 2733 C CA . LEU A 1 376 ? 2.607 -14.077 -26.351 1.00 24.14 376 LEU A CA 1
ATOM 2734 C C . LEU A 1 376 ? 3.720 -14.106 -25.287 1.00 26.39 376 LEU A C 1
ATOM 2735 O O . LEU A 1 376 ? 4.842 -14.530 -25.581 1.00 26.01 376 LEU A O 1
ATOM 2740 N N . TYR A 1 377 ? 3.406 -13.628 -24.070 1.00 20.54 377 TYR A N 1
ATOM 2741 C CA . TYR A 1 377 ? 4.331 -13.504 -22.940 1.00 19.83 377 TYR A CA 1
ATOM 2742 C C . TYR A 1 377 ? 3.975 -14.393 -21.761 1.00 23.89 377 TYR A C 1
ATOM 2743 O O . TYR A 1 377 ? 2.798 -14.672 -21.535 1.00 21.90 377 TYR A O 1
ATOM 2752 N N . PHE A 1 378 ? 5.002 -14.771 -20.958 1.00 22.55 378 PHE A N 1
ATOM 2753 C CA . PHE A 1 378 ? 4.902 -15.585 -19.732 1.00 22.80 378 PHE A CA 1
ATOM 2754 C C . PHE A 1 378 ? 4.065 -16.864 -19.981 1.00 28.09 378 PHE A C 1
ATOM 2755 O O . PHE A 1 378 ? 3.195 -17.222 -19.184 1.00 28.62 378 PHE A O 1
ATOM 2763 N N . GLN A 1 379 ? 4.336 -17.526 -21.118 1.00 25.17 379 GLN A N 1
ATOM 2764 C CA . GLN A 1 379 ? 3.685 -18.763 -21.541 1.00 42.99 379 GLN A CA 1
ATOM 2765 C C . GLN A 1 379 ? 4.550 -19.965 -21.192 1.00 88.09 379 GLN A C 1
ATOM 2766 O O . GLN A 1 379 ? 4.070 -20.899 -20.556 1.00 59.50 379 GLN A O 1
ATOM 2772 N N . MET B 1 1 ? 9.819 16.113 -14.001 1.00 14.55 1 MET B N 1
ATOM 2773 C CA . MET B 1 1 ? 9.721 17.565 -14.080 1.00 15.50 1 MET B CA 1
ATOM 2774 C C . MET B 1 1 ? 8.372 18.032 -13.519 1.00 17.29 1 MET B C 1
ATOM 2775 O O . MET B 1 1 ? 7.493 17.200 -13.257 1.00 14.87 1 MET B O 1
ATOM 2780 N N . LYS B 1 2 ? 8.220 19.363 -13.325 1.00 14.37 2 LYS B N 1
ATOM 2781 C CA . LYS B 1 2 ? 6.970 19.956 -12.852 1.00 12.43 2 LYS B CA 1
ATOM 2782 C C . LYS B 1 2 ? 6.142 20.368 -14.064 1.00 13.83 2 LYS B C 1
ATOM 2783 O O . LYS B 1 2 ? 6.642 21.080 -14.933 1.00 16.09 2 LYS B O 1
ATOM 2789 N N . ILE B 1 3 ? 4.900 19.883 -14.155 1.00 8.43 3 ILE B N 1
ATOM 2790 C CA . ILE B 1 3 ? 4.017 20.200 -15.273 1.00 6.06 3 ILE B CA 1
ATOM 2791 C C . ILE B 1 3 ? 2.722 20.807 -14.739 1.00 10.03 3 ILE B C 1
ATOM 2792 O O . ILE B 1 3 ? 2.038 20.184 -13.926 1.00 9.78 3 ILE B O 1
ATOM 2797 N N . LEU B 1 4 ? 2.376 22.008 -15.216 1.00 8.18 4 LEU B N 1
ATOM 2798 C CA . LEU B 1 4 ? 1.125 22.637 -14.813 1.00 7.93 4 LEU B CA 1
ATOM 2799 C C . LEU B 1 4 ? 0.071 22.449 -15.913 1.00 12.69 4 LEU B C 1
ATOM 2800 O O . LEU B 1 4 ? 0.310 22.826 -17.066 1.00 11.82 4 LEU B O 1
ATOM 2805 N N . PHE B 1 5 ? -1.091 21.872 -15.557 1.00 7.84 5 PHE B N 1
ATOM 2806 C CA . PHE B 1 5 ? -2.199 21.770 -16.513 1.00 7.27 5 PHE B CA 1
ATOM 2807 C C . PHE B 1 5 ? -3.197 22.881 -16.194 1.00 12.55 5 PHE B C 1
ATOM 2808 O O . PHE B 1 5 ? -3.413 23.175 -15.019 1.00 11.32 5 PHE B O 1
ATOM 2816 N N . VAL B 1 6 ? -3.766 23.518 -17.225 1.00 8.44 6 VAL B N 1
ATOM 2817 C CA . VAL B 1 6 ? -4.754 24.590 -17.034 1.00 8.11 6 VAL B CA 1
ATOM 2818 C C . VAL B 1 6 ? -6.051 24.171 -17.749 1.00 12.92 6 VAL B C 1
ATOM 2819 O O . VAL B 1 6 ? -6.087 24.096 -18.984 1.00 10.70 6 VAL B O 1
ATOM 2823 N N . ALA B 1 7 ? -7.099 23.864 -16.960 1.00 10.34 7 ALA B N 1
ATOM 2824 C CA . ALA B 1 7 ? -8.414 23.485 -17.494 1.00 10.94 7 ALA B CA 1
ATOM 2825 C C . ALA B 1 7 ? -9.312 24.751 -17.509 1.00 17.44 7 ALA B C 1
ATOM 2826 O O . ALA B 1 7 ? -8.778 25.856 -17.403 1.00 18.45 7 ALA B O 1
ATOM 2828 N N . SER B 1 8 ? -10.633 24.618 -17.670 1.00 16.41 8 SER B N 1
ATOM 2829 C CA . SER B 1 8 ? -11.471 25.809 -17.762 1.00 16.96 8 SER B CA 1
ATOM 2830 C C . SER B 1 8 ? -12.652 25.798 -16.762 1.00 21.36 8 SER B C 1
ATOM 2831 O O . SER B 1 8 ? -12.458 25.462 -15.590 1.00 22.35 8 SER B O 1
ATOM 2834 N N . GLY B 1 9 ? -13.823 26.246 -17.212 1.00 16.21 9 GLY B N 1
ATOM 2835 C CA . GLY B 1 9 ? -14.988 26.427 -16.358 1.00 16.49 9 GLY B CA 1
ATOM 2836 C C . GLY B 1 9 ? -16.025 25.337 -16.337 1.00 19.99 9 GLY B C 1
ATOM 2837 O O . GLY B 1 9 ? -17.030 25.478 -15.634 1.00 21.02 9 GLY B O 1
ATOM 2838 N N . SER B 1 10 ? -15.801 24.248 -17.080 1.00 15.60 10 SER B N 1
ATOM 2839 C CA . SER B 1 10 ? -16.762 23.140 -17.122 1.00 15.34 10 SER B CA 1
ATOM 2840 C C . SER B 1 10 ? -16.085 21.780 -16.855 1.00 16.02 10 SER B C 1
ATOM 2841 O O . SER B 1 10 ? -14.903 21.611 -17.175 1.00 14.11 10 SER B O 1
ATOM 2844 N N . PRO B 1 11 ? -16.804 20.804 -16.239 1.00 11.71 11 PRO B N 1
ATOM 2845 C CA . PRO B 1 11 ? -16.169 19.506 -15.920 1.00 10.76 11 PRO B CA 1
ATOM 2846 C C . PRO B 1 11 ? -15.542 18.819 -17.137 1.00 12.60 11 PRO B C 1
ATOM 2847 O O . PRO B 1 11 ? -14.479 18.231 -16.976 1.00 11.31 11 PRO B O 1
ATOM 2851 N N . ALA B 1 12 ? -16.147 18.934 -18.347 1.00 10.98 12 ALA B N 1
ATOM 2852 C CA . ALA B 1 12 ? -15.607 18.310 -19.564 1.00 11.19 12 ALA B CA 1
ATOM 2853 C C . ALA B 1 12 ? -14.181 18.780 -19.885 1.00 14.27 12 ALA B C 1
ATOM 2854 O O . ALA B 1 12 ? -13.416 18.002 -20.433 1.00 14.16 12 ALA B O 1
ATOM 2856 N N . THR B 1 13 ? -13.829 20.032 -19.555 1.00 12.65 13 THR B N 1
ATOM 2857 C CA . THR B 1 13 ? -12.484 20.581 -19.816 1.00 12.11 13 THR B CA 1
ATOM 2858 C C . THR B 1 13 ? -11.454 19.890 -18.917 1.00 16.94 13 THR B C 1
ATOM 2859 O O . THR B 1 13 ? -10.313 19.720 -19.331 1.00 18.07 13 THR B O 1
ATOM 2863 N N . VAL B 1 14 ? -11.869 19.466 -17.712 1.00 12.19 14 VAL B N 1
ATOM 2864 C CA . VAL B 1 14 ? -11.014 18.717 -16.774 1.00 10.52 14 VAL B CA 1
ATOM 2865 C C . VAL B 1 14 ? -10.839 17.301 -17.322 1.00 13.82 14 VAL B C 1
ATOM 2866 O O . VAL B 1 14 ? -9.723 16.794 -17.398 1.00 13.32 14 VAL B O 1
ATOM 2870 N N . PHE B 1 15 ? -11.958 16.664 -17.692 1.00 10.64 15 PHE B N 1
ATOM 2871 C CA . PHE B 1 15 ? -12.000 15.293 -18.194 1.00 9.61 15 PHE B CA 1
ATOM 2872 C C . PHE B 1 15 ? -11.148 15.146 -19.466 1.00 13.55 15 PHE B C 1
ATOM 2873 O O . PHE B 1 15 ? -10.423 14.173 -19.609 1.00 12.43 15 PHE B O 1
ATOM 2881 N N . ALA B 1 16 ? -11.197 16.145 -20.354 1.00 11.01 16 ALA B N 1
ATOM 2882 C CA . ALA B 1 16 ? -10.421 16.163 -21.595 1.00 12.78 16 ALA B CA 1
ATOM 2883 C C . ALA B 1 16 ? -8.892 16.154 -21.353 1.00 14.58 16 ALA B C 1
ATOM 2884 O O . ALA B 1 16 ? -8.158 15.568 -22.155 1.00 15.56 16 ALA B O 1
ATOM 2886 N N . LEU B 1 17 ? -8.429 16.784 -20.267 1.00 11.09 17 LEU B N 1
ATOM 2887 C CA . LEU B 1 17 ? -7.007 16.871 -19.928 1.00 12.24 17 LEU B CA 1
ATOM 2888 C C . LEU B 1 17 ? -6.517 15.776 -18.957 1.00 14.72 17 LEU B C 1
ATOM 2889 O O . LEU B 1 17 ? -5.301 15.561 -18.850 1.00 14.04 17 LEU B O 1
ATOM 2894 N N . ALA B 1 18 ? -7.442 15.107 -18.238 1.00 12.26 18 ALA B N 1
ATOM 2895 C CA . ALA B 1 18 ? -7.091 14.065 -17.252 1.00 11.78 18 ALA B CA 1
ATOM 2896 C C . ALA B 1 18 ? -6.265 12.888 -17.860 1.00 13.41 18 ALA B C 1
ATOM 2897 O O . ALA B 1 18 ? -5.286 12.504 -17.223 1.00 14.28 18 ALA B O 1
ATOM 2899 N N . PRO B 1 19 ? -6.530 12.340 -19.066 1.00 10.32 19 PRO B N 1
ATOM 2900 C CA . PRO B 1 19 ? -5.644 11.265 -19.581 1.00 10.46 19 PRO B CA 1
ATOM 2901 C C . PRO B 1 19 ? -4.180 11.703 -19.729 1.00 14.67 19 PRO B C 1
ATOM 2902 O O . PRO B 1 19 ? -3.300 11.007 -19.232 1.00 14.06 19 PRO B O 1
ATOM 2906 N N . LEU B 1 20 ? -3.904 12.858 -20.359 1.00 11.18 20 LEU B N 1
ATOM 2907 C CA . LEU B 1 20 ? -2.508 13.295 -20.493 1.00 10.47 20 LEU B CA 1
ATOM 2908 C C . LEU B 1 20 ? -1.889 13.654 -19.124 1.00 11.88 20 LEU B C 1
ATOM 2909 O O . LEU B 1 20 ? -0.715 13.331 -18.893 1.00 10.53 20 LEU B O 1
ATOM 2914 N N . ALA B 1 21 ? -2.664 14.259 -18.211 1.00 8.56 21 ALA B N 1
ATOM 2915 C CA . ALA B 1 21 ? -2.132 14.616 -16.891 1.00 7.51 21 ALA B CA 1
ATOM 2916 C C . ALA B 1 21 ? -1.804 13.363 -16.079 1.00 10.56 21 ALA B C 1
ATOM 2917 O O . ALA B 1 21 ? -0.748 13.311 -15.449 1.00 10.03 21 ALA B O 1
ATOM 2919 N N . THR B 1 22 ? -2.678 12.334 -16.137 1.00 7.06 22 THR B N 1
ATOM 2920 C CA . THR B 1 22 ? -2.434 11.107 -15.389 1.00 6.41 22 THR B CA 1
ATOM 2921 C C . THR B 1 22 ? -1.313 10.324 -16.059 1.00 9.32 22 THR B C 1
ATOM 2922 O O . THR B 1 22 ? -0.531 9.717 -15.364 1.00 9.50 22 THR B O 1
ATOM 2926 N N . ALA B 1 23 ? -1.209 10.377 -17.394 1.00 9.18 23 ALA B N 1
ATOM 2927 C CA . ALA B 1 23 ? -0.114 9.697 -18.108 1.00 10.14 23 ALA B CA 1
ATOM 2928 C C . ALA B 1 23 ? 1.245 10.347 -17.716 1.00 11.17 23 ALA B C 1
ATOM 2929 O O . ALA B 1 23 ? 2.243 9.629 -17.546 1.00 10.65 23 ALA B O 1
ATOM 2931 N N . ALA B 1 24 ? 1.278 11.702 -17.512 1.00 7.72 24 ALA B N 1
ATOM 2932 C CA . ALA B 1 24 ? 2.510 12.367 -17.084 1.00 7.68 24 ALA B CA 1
ATOM 2933 C C . ALA B 1 24 ? 2.849 11.992 -15.629 1.00 9.72 24 ALA B C 1
ATOM 2934 O O . ALA B 1 24 ? 4.015 11.721 -15.315 1.00 10.25 24 ALA B O 1
ATOM 2936 N N . ARG B 1 25 ? 1.832 11.925 -14.743 1.00 8.34 25 ARG B N 1
ATOM 2937 C CA . ARG B 1 25 ? 2.057 11.504 -13.340 1.00 8.80 25 ARG B CA 1
ATOM 2938 C C . ARG B 1 25 ? 2.595 10.047 -13.315 1.00 11.80 25 ARG B C 1
ATOM 2939 O O . ARG B 1 25 ? 3.513 9.730 -12.546 1.00 11.29 25 ARG B O 1
ATOM 2947 N N . ASN B 1 26 ? 2.029 9.181 -14.166 1.00 11.86 26 ASN B N 1
ATOM 2948 C CA . ASN B 1 26 ? 2.438 7.766 -14.284 1.00 11.24 26 ASN B CA 1
ATOM 2949 C C . ASN B 1 26 ? 3.858 7.619 -14.843 1.00 12.93 26 ASN B C 1
ATOM 2950 O O . ASN B 1 26 ? 4.461 6.551 -14.702 1.00 14.01 26 ASN B O 1
ATOM 2955 N N . ALA B 1 27 ? 4.393 8.685 -15.486 1.00 10.13 27 ALA B N 1
ATOM 2956 C CA . ALA B 1 27 ? 5.758 8.680 -16.011 1.00 10.72 27 ALA B CA 1
ATOM 2957 C C . ALA B 1 27 ? 6.755 9.247 -14.964 1.00 14.10 27 ALA B C 1
ATOM 2958 O O . ALA B 1 27 ? 7.960 9.288 -15.222 1.00 15.05 27 ALA B O 1
ATOM 2960 N N . GLY B 1 28 ? 6.250 9.588 -13.765 1.00 10.63 28 GLY B N 1
ATOM 2961 C CA . GLY B 1 28 ? 7.067 10.069 -12.653 1.00 8.90 28 GLY B CA 1
ATOM 2962 C C . GLY B 1 28 ? 7.131 11.586 -12.518 1.00 14.71 28 GLY B C 1
ATOM 2963 O O . GLY B 1 28 ? 7.926 12.104 -11.720 1.00 14.37 28 GLY B O 1
ATOM 2964 N N . HIS B 1 29 ? 6.321 12.314 -13.299 1.00 10.01 29 HIS B N 1
ATOM 2965 C CA . HIS B 1 29 ? 6.369 13.792 -13.234 1.00 10.76 29 HIS B CA 1
ATOM 2966 C C . HIS B 1 29 ? 5.477 14.327 -12.113 1.00 13.13 29 HIS B C 1
ATOM 2967 O O . HIS B 1 29 ? 4.569 13.628 -11.668 1.00 11.58 29 HIS B O 1
ATOM 2974 N N . ASP B 1 30 ? 5.758 15.562 -11.658 1.00 10.81 30 ASP B N 1
ATOM 2975 C CA . ASP B 1 30 ? 4.999 16.267 -10.616 1.00 10.98 30 ASP B CA 1
ATOM 2976 C C . ASP B 1 30 ? 3.968 17.121 -11.330 1.00 13.22 30 ASP B C 1
ATOM 2977 O O . ASP B 1 30 ? 4.337 18.075 -12.017 1.00 11.63 30 ASP B O 1
ATOM 2982 N N . VAL B 1 31 ? 2.688 16.728 -11.245 1.00 9.88 31 VAL B N 1
ATOM 2983 C CA . VAL B 1 31 ? 1.624 17.363 -12.042 1.00 9.77 31 VAL B CA 1
ATOM 2984 C C . VAL B 1 31 ? 0.556 18.019 -11.177 1.00 14.48 31 VAL B C 1
ATOM 2985 O O . VAL B 1 31 ? -0.083 17.343 -10.370 1.00 13.92 31 VAL B O 1
ATOM 2989 N N . PHE B 1 32 ? 0.298 19.305 -11.434 1.00 10.15 32 PHE B N 1
ATOM 2990 C CA . PHE B 1 32 ? -0.775 20.092 -10.820 1.00 10.67 32 PHE B CA 1
ATOM 2991 C C . PHE B 1 32 ? -1.725 20.527 -11.920 1.00 12.60 32 PHE B C 1
ATOM 2992 O O . PHE B 1 32 ? -1.270 20.797 -13.025 1.00 11.90 32 PHE B O 1
ATOM 3000 N N . MET B 1 33 ? -3.022 20.605 -11.635 1.00 9.12 33 MET B N 1
ATOM 3001 C CA . MET B 1 33 ? -3.996 21.104 -12.608 1.00 8.91 33 MET B CA 1
ATOM 3002 C C . MET B 1 33 ? -4.826 22.198 -11.961 1.00 14.69 33 MET B C 1
ATOM 3003 O O . MET B 1 33 ? -5.272 22.046 -10.831 1.00 12.55 33 MET B O 1
ATOM 3008 N N . GLY B 1 34 ? -5.023 23.285 -12.693 1.00 13.11 34 GLY B N 1
ATOM 3009 C CA . GLY B 1 34 ? -5.807 24.417 -12.220 1.00 12.42 34 GLY B CA 1
ATOM 3010 C C . GLY B 1 34 ? -7.049 24.650 -13.048 1.00 14.30 34 GLY B C 1
ATOM 3011 O O . GLY B 1 34 ? -7.060 24.392 -14.255 1.00 13.03 34 GLY B O 1
ATOM 3012 N N . ALA B 1 35 ? -8.101 25.162 -12.408 1.00 10.08 35 ALA B N 1
ATOM 3013 C CA . ALA B 1 35 ? -9.363 25.551 -13.056 1.00 9.69 35 ALA B CA 1
ATOM 3014 C C . ALA B 1 35 ? -10.101 26.556 -12.162 1.00 14.84 35 ALA B C 1
ATOM 3015 O O . ALA B 1 35 ? -9.624 26.899 -11.072 1.00 14.68 35 ALA B O 1
ATOM 3017 N N . VAL B 1 36 ? -11.290 26.989 -12.602 1.00 12.73 36 VAL B N 1
ATOM 3018 C CA . VAL B 1 36 ? -12.151 27.858 -11.815 1.00 14.41 36 VAL B CA 1
ATOM 3019 C C . VAL B 1 36 ? -12.478 27.104 -10.507 1.00 16.07 36 VAL B C 1
ATOM 3020 O O . VAL B 1 36 ? -12.529 25.870 -10.496 1.00 15.93 36 VAL B O 1
ATOM 3024 N N . GLU B 1 37 ? -12.643 27.844 -9.412 1.00 13.82 37 GLU B N 1
ATOM 3025 C CA . GLU B 1 37 ? -12.870 27.338 -8.056 1.00 14.64 37 GLU B CA 1
ATOM 3026 C C . GLU B 1 37 ? -13.886 26.158 -7.962 1.00 18.80 37 GLU B C 1
ATOM 3027 O O . GLU B 1 37 ? -13.595 25.159 -7.296 1.00 18.67 37 GLU B O 1
ATOM 3033 N N . ASP B 1 38 ? -15.044 26.255 -8.613 1.00 15.85 38 ASP B N 1
ATOM 3034 C CA . ASP B 1 38 ? -16.022 25.177 -8.487 1.00 16.16 38 ASP B CA 1
ATOM 3035 C C . ASP B 1 38 ? -15.673 23.928 -9.348 1.00 17.69 38 ASP B C 1
ATOM 3036 O O . ASP B 1 38 ? -16.329 22.904 -9.206 1.00 16.61 38 ASP B O 1
ATOM 3041 N N . MET B 1 39 ? -14.595 23.981 -10.165 1.00 14.25 39 MET B N 1
ATOM 3042 C CA . MET B 1 39 ? -14.161 22.812 -10.941 1.00 12.52 39 MET B CA 1
ATOM 3043 C C . MET B 1 39 ? -13.092 22.023 -10.194 1.00 16.53 39 MET B C 1
ATOM 3044 O O . MET B 1 39 ? -12.778 20.897 -10.575 1.00 14.96 39 MET B O 1
ATOM 3049 N N . VAL B 1 40 ? -12.559 22.602 -9.101 1.00 14.82 40 VAL B N 1
ATOM 3050 C CA . VAL B 1 40 ? -11.521 21.984 -8.269 1.00 14.10 40 VAL B CA 1
ATOM 3051 C C . VAL B 1 40 ? -11.969 20.575 -7.768 1.00 16.59 40 VAL B C 1
ATOM 3052 O O . VAL B 1 40 ? -11.150 19.661 -7.877 1.00 14.53 40 VAL B O 1
ATOM 3056 N N . PRO B 1 41 ? -13.226 20.323 -7.298 1.00 15.03 41 PRO B N 1
ATOM 3057 C CA . PRO B 1 41 ? -13.573 18.948 -6.868 1.00 14.68 41 PRO B CA 1
ATOM 3058 C C . PRO B 1 41 ? -13.476 17.927 -8.016 1.00 16.33 41 PRO B C 1
ATOM 3059 O O . PRO B 1 41 ? -13.119 16.789 -7.763 1.00 14.07 41 PRO B O 1
ATOM 3063 N N . TYR B 1 42 ? -13.729 18.341 -9.274 1.00 11.61 42 TYR B N 1
ATOM 3064 C CA . TYR B 1 42 ? -13.623 17.448 -10.433 1.00 11.67 42 TYR B CA 1
ATOM 3065 C C . TYR B 1 42 ? -12.180 17.077 -10.721 1.00 13.82 42 TYR B C 1
ATOM 3066 O O . TYR B 1 42 ? -11.906 15.949 -11.117 1.00 12.13 42 TYR B O 1
ATOM 3075 N N . ILE B 1 43 ? -11.246 18.029 -10.538 1.00 9.80 43 ILE B N 1
ATOM 3076 C CA . ILE B 1 43 ? -9.818 17.740 -10.726 1.00 8.32 43 ILE B CA 1
ATOM 3077 C C . ILE B 1 43 ? -9.374 16.764 -9.653 1.00 11.05 43 ILE B C 1
ATOM 3078 O O . ILE B 1 43 ? -8.730 15.746 -9.963 1.00 10.25 43 ILE B O 1
ATOM 3083 N N . ALA B 1 44 ? -9.722 17.063 -8.386 1.00 8.72 44 ALA B N 1
ATOM 3084 C CA . ALA B 1 44 ? -9.320 16.207 -7.258 1.00 9.29 44 ALA B CA 1
ATOM 3085 C C . ALA B 1 44 ? -9.881 14.774 -7.409 1.00 13.53 44 ALA B C 1
ATOM 3086 O O . ALA B 1 44 ? -9.171 13.802 -7.118 1.00 12.21 44 ALA B O 1
ATOM 3088 N N . SER B 1 45 ? -11.115 14.648 -7.911 1.00 11.88 45 SER B N 1
ATOM 3089 C CA . SER B 1 45 ? -11.763 13.336 -8.119 1.00 13.11 45 SER B CA 1
ATOM 3090 C C . SER B 1 45 ? -11.309 12.651 -9.424 1.00 17.50 45 SER B C 1
ATOM 3091 O O . SER B 1 45 ? -11.757 11.540 -9.729 1.00 17.68 45 SER B O 1
ATOM 3094 N N . ALA B 1 46 ? -10.382 13.281 -10.154 1.00 13.30 46 ALA B N 1
ATOM 3095 C CA . ALA B 1 46 ? -9.712 12.682 -11.318 1.00 14.35 46 ALA B CA 1
ATOM 3096 C C . ALA B 1 46 ? -8.348 12.178 -10.850 1.00 15.98 46 ALA B C 1
ATOM 3097 O O . ALA B 1 46 ? -7.574 11.599 -11.628 1.00 13.97 46 ALA B O 1
ATOM 3099 N N . GLY B 1 47 ? -8.089 12.370 -9.552 1.00 12.60 47 GLY B N 1
ATOM 3100 C CA . GLY B 1 47 ? -6.873 11.934 -8.870 1.00 12.94 47 GLY B CA 1
ATOM 3101 C C . GLY B 1 47 ? -5.662 12.801 -9.134 1.00 15.36 47 GLY B C 1
ATOM 3102 O O . GLY B 1 47 ? -4.518 12.335 -9.063 1.00 13.69 47 GLY B O 1
ATOM 3103 N N . ILE B 1 48 ? -5.907 14.076 -9.460 1.00 11.85 48 ILE B N 1
ATOM 3104 C CA . ILE B 1 48 ? -4.851 15.048 -9.770 1.00 10.89 48 ILE B CA 1
ATOM 3105 C C . ILE B 1 48 ? -4.823 16.187 -8.717 1.00 13.47 48 ILE B C 1
ATOM 3106 O O . ILE B 1 48 ? -5.887 16.708 -8.367 1.00 12.04 48 ILE B O 1
ATOM 3111 N N . PRO B 1 49 ? -3.612 16.624 -8.240 1.00 11.08 49 PRO B N 1
ATOM 3112 C CA . PRO B 1 49 ? -3.541 17.781 -7.311 1.00 10.80 49 PRO B CA 1
ATOM 3113 C C . PRO B 1 49 ? -4.213 18.994 -7.948 1.00 14.25 49 PRO B C 1
ATOM 3114 O O . PRO B 1 49 ? -3.956 19.293 -9.108 1.00 12.19 49 PRO B O 1
ATOM 3118 N N . ALA B 1 50 ? -5.172 19.610 -7.216 1.00 11.64 50 ALA B N 1
ATOM 3119 C CA . ALA B 1 50 ? -6.097 20.613 -7.728 1.00 11.47 50 ALA B CA 1
ATOM 3120 C C . ALA B 1 50 ? -5.880 22.040 -7.219 1.00 13.99 50 ALA B C 1
ATOM 3121 O O . ALA B 1 50 ? -5.892 22.297 -6.008 1.00 15.41 50 ALA B O 1
ATOM 3123 N N . LEU B 1 51 ? -5.758 22.986 -8.166 1.00 11.91 51 LEU B N 1
ATOM 3124 C CA . LEU B 1 51 ? -5.573 24.407 -7.830 1.00 12.31 51 LEU B CA 1
ATOM 3125 C C . LEU B 1 51 ? -6.760 25.223 -8.268 1.00 14.32 51 LEU B C 1
ATOM 3126 O O . LEU B 1 51 ? -7.249 25.025 -9.377 1.00 13.02 51 LEU B O 1
ATOM 3131 N N . SER B 1 52 ? -7.193 26.164 -7.421 1.00 12.83 52 SER B N 1
ATOM 3132 C CA . SER B 1 52 ? -8.226 27.123 -7.821 1.00 13.02 52 SER B CA 1
ATOM 3133 C C . SER B 1 52 ? -7.506 28.319 -8.439 1.00 16.15 52 SER B C 1
ATOM 3134 O O . SER B 1 52 ? -6.677 28.941 -7.764 1.00 15.55 52 SER B O 1
ATOM 3137 N N . ILE B 1 53 ? -7.788 28.638 -9.712 1.00 12.93 53 ILE B N 1
ATOM 3138 C CA . ILE B 1 53 ? -7.085 29.773 -10.358 1.00 12.66 53 ILE B CA 1
ATOM 3139 C C . ILE B 1 53 ? -8.030 30.975 -10.671 1.00 16.62 53 ILE B C 1
ATOM 3140 O O . ILE B 1 53 ? -7.566 32.031 -11.135 1.00 15.87 53 ILE B O 1
ATOM 3145 N N . ALA B 1 54 ? -9.334 30.825 -10.387 1.00 14.12 54 ALA B N 1
ATOM 3146 C CA . ALA B 1 54 ? -10.303 31.913 -10.606 1.00 13.34 54 ALA B CA 1
ATOM 3147 C C . ALA B 1 54 ? -11.528 31.697 -9.730 1.00 17.23 54 ALA B C 1
ATOM 3148 O O . ALA B 1 54 ? -11.941 30.541 -9.559 1.00 14.42 54 ALA B O 1
ATOM 3150 N N . PRO B 1 55 ? -12.158 32.765 -9.187 1.00 15.95 55 PRO B N 1
ATOM 3151 C CA . PRO B 1 55 ? -13.419 32.554 -8.447 1.00 15.78 55 PRO B CA 1
ATOM 3152 C C . PRO B 1 55 ? -14.550 32.156 -9.406 1.00 18.67 55 PRO B C 1
ATOM 3153 O O . PRO B 1 55 ? -14.476 32.455 -10.600 1.00 16.76 55 PRO B O 1
ATOM 3157 N N . SER B 1 56 ? -15.584 31.458 -8.902 1.00 16.05 56 SER B N 1
ATOM 3158 C CA . SER B 1 56 ? -16.731 31.010 -9.703 1.00 16.64 56 SER B CA 1
ATOM 3159 C C . SER B 1 56 ? -17.457 32.187 -10.387 1.00 21.92 56 SER B C 1
ATOM 3160 O O . SER B 1 56 ? -18.058 31.994 -11.443 1.00 22.33 56 SER B O 1
ATOM 3163 N N . SER B 1 57 ? -17.324 33.404 -9.825 1.00 17.95 57 SER B N 1
ATOM 3164 C CA . SER B 1 57 ? -17.908 34.647 -10.363 1.00 18.16 57 SER B CA 1
ATOM 3165 C C . SER B 1 57 ? -17.316 35.048 -11.742 1.00 21.73 57 SER B C 1
ATOM 3166 O O . SER B 1 57 ? -17.911 35.878 -12.444 1.00 21.95 57 SER B O 1
ATOM 3169 N N . ILE B 1 58 ? -16.162 34.467 -12.136 1.00 17.15 58 ILE B N 1
ATOM 3170 C CA . ILE B 1 58 ? -15.513 34.713 -13.431 1.00 17.15 58 ILE B CA 1
ATOM 3171 C C . ILE B 1 58 ? -16.457 34.415 -14.614 1.00 19.67 58 ILE B C 1
ATOM 3172 O O . ILE B 1 58 ? -16.238 34.935 -15.713 1.00 17.05 58 ILE B O 1
ATOM 3177 N N . ARG B 1 59 ? -17.504 33.601 -14.385 1.00 18.83 59 ARG B N 1
ATOM 3178 C CA . ARG B 1 59 ? -18.490 33.261 -15.423 1.00 20.17 59 ARG B CA 1
ATOM 3179 C C . ARG B 1 59 ? -19.350 34.463 -15.810 1.00 24.92 59 ARG B C 1
ATOM 3180 O O . ARG B 1 59 ? -19.974 34.417 -16.864 1.00 24.42 59 ARG B O 1
ATOM 3188 N N . ARG B 1 60 ? -19.279 35.581 -15.051 1.00 22.58 60 ARG B N 1
ATOM 3189 C CA . ARG B 1 60 ? -19.969 36.833 -15.409 1.00 21.60 60 ARG B CA 1
ATOM 3190 C C . ARG B 1 60 ? -19.451 37.366 -16.765 1.00 24.70 60 ARG B C 1
ATOM 3191 O O . ARG B 1 60 ? -20.150 38.140 -17.426 1.00 23.90 60 ARG B O 1
ATOM 3199 N N . TYR B 1 61 ? -18.210 36.950 -17.168 1.00 19.25 61 TYR B N 1
ATOM 3200 C CA . TYR B 1 61 ? -17.545 37.392 -18.397 1.00 18.50 61 TYR B CA 1
ATOM 3201 C C . TYR B 1 61 ? -18.211 36.848 -19.678 1.00 20.69 61 TYR B C 1
ATOM 3202 O O . TYR B 1 61 ? -17.910 37.325 -20.785 1.00 19.67 61 TYR B O 1
ATOM 3211 N N . ALA B 1 62 ? -19.156 35.919 -19.531 1.00 18.45 62 ALA B N 1
ATOM 3212 C CA . ALA B 1 62 ? -19.967 35.452 -20.662 1.00 19.47 62 ALA B CA 1
ATOM 3213 C C . ALA B 1 62 ? -21.058 36.507 -20.979 1.00 25.24 62 ALA B C 1
ATOM 3214 O O . ALA B 1 62 ? -21.535 36.557 -22.111 1.00 26.61 62 ALA B O 1
ATOM 3216 N N . THR B 1 63 ? -21.419 37.380 -19.996 1.00 21.39 63 THR B N 1
ATOM 3217 C CA . THR B 1 63 ? -22.503 38.364 -20.185 1.00 21.30 63 THR B CA 1
ATOM 3218 C C . THR B 1 63 ? -22.062 39.833 -20.024 1.00 26.40 63 THR B C 1
ATOM 3219 O O . THR B 1 63 ? -22.822 40.734 -20.404 1.00 25.89 63 THR B O 1
ATOM 3223 N N . MET B 1 64 ? -20.857 40.086 -19.475 1.00 22.89 64 MET B N 1
ATOM 3224 C CA . MET B 1 64 ? -20.296 41.434 -19.315 1.00 24.54 64 MET B CA 1
ATOM 3225 C C . MET B 1 64 ? -18.879 41.441 -19.838 1.00 24.70 64 MET B C 1
ATOM 3226 O O . MET B 1 64 ? -18.223 40.400 -19.803 1.00 23.14 64 MET B O 1
ATOM 3231 N N . ASP B 1 65 ? -18.401 42.592 -20.322 1.00 20.92 65 ASP B N 1
ATOM 3232 C CA . ASP B 1 65 ? -17.022 42.699 -20.779 1.00 21.00 65 ASP B CA 1
ATOM 3233 C C . ASP B 1 65 ? -16.139 43.246 -19.639 1.00 26.03 65 ASP B C 1
ATOM 3234 O O . ASP B 1 65 ? -16.621 43.423 -18.524 1.00 25.57 65 ASP B O 1
ATOM 3239 N N . ARG B 1 66 ? -14.862 43.519 -19.929 1.00 25.31 66 ARG B N 1
ATOM 3240 C CA . ARG B 1 66 ? -13.879 44.049 -18.972 1.00 26.17 66 ARG B CA 1
ATOM 3241 C C . ARG B 1 66 ? -14.203 45.464 -18.489 1.00 33.14 66 ARG B C 1
ATOM 3242 O O . ARG B 1 66 ? -13.771 45.837 -17.393 1.00 33.18 66 ARG B O 1
ATOM 3250 N N . GLU B 1 67 ? -14.929 46.252 -19.309 1.00 31.20 67 GLU B N 1
ATOM 3251 C CA . GLU B 1 67 ? -15.348 47.618 -18.962 1.00 32.25 67 GLU B CA 1
ATOM 3252 C C . GLU B 1 67 ? -16.667 47.586 -18.146 1.00 35.29 67 GLU B C 1
ATOM 3253 O O . GLU B 1 67 ? -17.107 48.617 -17.653 1.00 35.15 67 GLU B O 1
ATOM 3259 N N . GLY B 1 68 ? -17.226 46.382 -17.967 1.00 31.00 68 GLY B N 1
ATOM 3260 C CA . GLY B 1 68 ? -18.463 46.122 -17.231 1.00 30.64 68 GLY B CA 1
ATOM 3261 C C . GLY B 1 68 ? -19.720 46.283 -18.069 1.00 33.90 68 GLY B C 1
ATOM 3262 O O . GLY B 1 68 ? -20.833 46.259 -17.529 1.00 34.57 68 GLY B O 1
ATOM 3263 N N . ASN B 1 69 ? -19.561 46.438 -19.399 1.00 28.03 69 ASN B N 1
ATOM 3264 C CA . ASN B 1 69 ? -20.681 46.669 -20.320 1.00 27.47 69 ASN B CA 1
ATOM 3265 C C . ASN B 1 69 ? -21.348 45.352 -20.790 1.00 27.72 69 ASN B C 1
ATOM 3266 O O . ASN B 1 69 ? -20.658 44.332 -20.910 1.00 24.79 69 ASN B O 1
ATOM 3271 N N . PRO B 1 70 ? -22.684 45.373 -21.063 1.00 23.30 70 PRO B N 1
ATOM 3272 C CA . PRO B 1 70 ? -23.371 44.139 -21.507 1.00 23.31 70 PRO B CA 1
ATOM 3273 C C . PRO B 1 70 ? -22.812 43.594 -22.817 1.00 25.75 70 PRO B C 1
ATOM 3274 O O . PRO B 1 70 ? -22.353 44.367 -23.673 1.00 24.72 70 PRO B O 1
ATOM 3278 N N . VAL B 1 71 ? -22.858 42.258 -22.959 1.00 23.36 71 VAL B N 1
ATOM 3279 C CA . VAL B 1 71 ? -22.366 41.533 -24.129 1.00 23.22 71 VAL B CA 1
ATOM 3280 C C . VAL B 1 71 ? -23.532 40.864 -24.846 1.00 25.25 71 VAL B C 1
ATOM 3281 O O . VAL B 1 71 ? -24.261 40.067 -24.269 1.00 22.78 71 VAL B O 1
ATOM 3285 N N . ARG B 1 72 ? -23.670 41.169 -26.132 1.00 24.19 72 ARG B N 1
ATOM 3286 C CA . ARG B 1 72 ? -24.706 40.599 -26.974 1.00 25.43 72 ARG B CA 1
ATOM 3287 C C . ARG B 1 72 ? -24.521 39.107 -27.208 1.00 29.76 72 ARG B C 1
ATOM 3288 O O . ARG B 1 72 ? -23.413 38.640 -27.443 1.00 27.71 72 ARG B O 1
ATOM 3296 N N . MET B 1 73 ? -25.622 38.363 -27.113 1.00 29.41 73 MET B N 1
ATOM 3297 C CA . MET B 1 73 ? -25.659 36.922 -27.352 1.00 30.69 73 MET B CA 1
ATOM 3298 C C . MET B 1 73 ? -25.380 36.681 -28.853 1.00 34.15 73 MET B C 1
ATOM 3299 O O . MET B 1 73 ? -25.918 37.426 -29.677 1.00 33.06 73 MET B O 1
ATOM 3304 N N . PRO B 1 74 ? -24.469 35.745 -29.228 1.00 30.51 74 PRO B N 1
ATOM 3305 C CA . PRO B 1 74 ? -24.201 35.525 -30.665 1.00 31.25 74 PRO B CA 1
ATOM 3306 C C . PRO B 1 74 ? -25.424 34.945 -31.388 1.00 38.19 74 PRO B C 1
ATOM 3307 O O . PRO B 1 74 ? -26.166 34.140 -30.808 1.00 36.98 74 PRO B O 1
ATOM 3311 N N . GLU B 1 75 ? -25.622 35.342 -32.648 1.00 38.26 75 GLU B N 1
ATOM 3312 C CA . GLU B 1 75 ? -26.76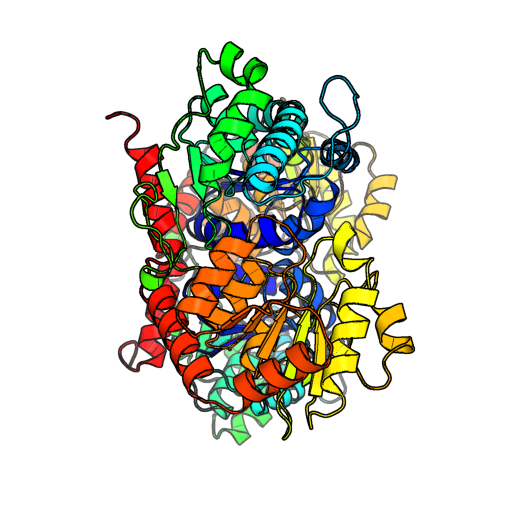2 34.882 -33.452 1.00 40.35 75 GLU B CA 1
ATOM 3313 C C . GLU B 1 75 ? -26.348 34.070 -34.704 1.00 46.20 75 GLU B C 1
ATOM 3314 O O . GLU B 1 75 ? -27.219 33.420 -35.299 1.00 47.33 75 GLU B O 1
ATOM 3320 N N . THR B 1 76 ? -25.049 34.133 -35.122 1.00 41.35 76 THR B N 1
ATOM 3321 C CA . THR B 1 76 ? -24.519 33.432 -36.311 1.00 40.55 76 THR B CA 1
ATOM 3322 C C . THR B 1 76 ? -23.249 32.587 -35.973 1.00 42.45 76 THR B C 1
ATOM 3323 O O . THR B 1 76 ? -22.637 32.841 -34.928 1.00 40.51 76 THR B O 1
ATOM 3327 N N . PRO B 1 77 ? -22.814 31.607 -36.832 1.00 38.48 77 PRO B N 1
ATOM 3328 C CA . PRO B 1 77 ? -21.602 30.825 -36.507 1.00 36.80 77 PRO B CA 1
ATOM 3329 C C . PRO B 1 77 ? -20.357 31.706 -36.362 1.00 36.82 77 PRO B C 1
ATOM 3330 O O . PRO B 1 77 ? -19.544 31.474 -35.457 1.00 34.18 77 PRO B O 1
ATOM 3334 N N . GLU B 1 78 ? -20.232 32.735 -37.232 1.00 32.00 78 GLU B N 1
ATOM 3335 C CA . GLU B 1 78 ? -19.140 33.710 -37.206 1.00 31.91 78 GLU B CA 1
ATOM 3336 C C . GLU B 1 78 ? -19.165 34.478 -35.873 1.00 34.52 78 GLU B C 1
ATOM 3337 O O . GLU B 1 78 ? -18.106 34.713 -35.281 1.00 31.85 78 GLU B O 1
ATOM 3343 N N . GLU B 1 79 ? -20.387 34.866 -35.405 1.00 30.19 79 GLU B N 1
ATOM 3344 C CA . GLU B 1 79 ? -20.584 35.589 -34.152 1.00 28.83 79 GLU B CA 1
ATOM 3345 C C . GLU B 1 79 ? -20.247 34.695 -32.965 1.00 29.63 79 GLU B C 1
ATOM 3346 O O . GLU B 1 79 ? -19.706 35.203 -31.984 1.00 28.00 79 GLU B O 1
ATOM 3352 N N . GLU B 1 80 ? -20.574 33.380 -33.049 1.00 25.41 80 GLU B N 1
ATOM 3353 C CA . GLU B 1 80 ? -20.296 32.389 -32.005 1.00 26.05 80 GLU B CA 1
ATOM 3354 C C . GLU B 1 80 ? -18.790 32.253 -31.777 1.00 28.12 80 GLU B C 1
ATOM 3355 O O . GLU B 1 80 ? -18.369 32.146 -30.627 1.00 25.13 80 GLU B O 1
ATOM 3361 N N . LEU B 1 81 ? -17.990 32.269 -32.873 1.00 25.60 81 LEU B N 1
ATOM 3362 C CA . LEU B 1 81 ? -16.529 32.181 -32.820 1.00 25.93 81 LEU B CA 1
ATOM 3363 C C . LEU B 1 81 ? -15.960 33.398 -32.115 1.00 26.11 81 LEU B C 1
ATOM 3364 O O . LEU B 1 81 ? -15.146 33.246 -31.203 1.00 25.15 81 LEU B O 1
ATOM 3369 N N . ASP B 1 82 ? -16.412 34.600 -32.527 1.00 22.02 82 ASP B N 1
ATOM 3370 C CA . ASP B 1 82 ? -15.975 35.879 -31.956 1.00 22.25 82 ASP B CA 1
ATOM 3371 C C . ASP B 1 82 ? -16.333 35.947 -30.477 1.00 24.62 82 ASP B C 1
ATOM 3372 O O . ASP B 1 82 ? -15.449 36.226 -29.658 1.00 23.57 82 ASP B O 1
ATOM 3377 N N . PHE B 1 83 ? -17.605 35.633 -30.131 1.00 20.03 83 PHE B N 1
ATOM 3378 C CA . PHE B 1 83 ? -18.105 35.618 -28.753 1.00 19.99 83 PHE B CA 1
ATOM 3379 C C . PHE B 1 83 ? -17.276 34.665 -27.856 1.00 22.07 83 PHE B C 1
ATOM 3380 O O . PHE B 1 83 ? -16.938 35.053 -26.747 1.00 21.83 83 PHE B O 1
ATOM 3388 N N . ALA B 1 84 ? -16.996 33.428 -28.309 1.00 18.34 84 ALA B N 1
ATOM 3389 C CA . ALA B 1 84 ? -16.243 32.437 -27.521 1.00 17.38 84 ALA B CA 1
ATOM 3390 C C . ALA B 1 84 ? -14.795 32.904 -27.277 1.00 18.97 84 ALA B C 1
ATOM 3391 O O . ALA B 1 84 ? -14.293 32.783 -26.151 1.00 16.73 84 ALA B O 1
ATOM 3393 N N . GLY B 1 85 ? -14.169 33.475 -28.302 1.00 14.24 85 GLY B N 1
ATOM 3394 C CA . GLY B 1 85 ? -12.806 33.999 -28.192 1.00 14.94 85 GLY B CA 1
ATOM 3395 C C . GLY B 1 85 ? -12.712 35.098 -27.146 1.00 17.19 85 GLY B C 1
ATOM 3396 O O . GLY B 1 85 ? -11.802 35.096 -26.307 1.00 14.31 85 GLY B O 1
ATOM 3397 N N . HIS B 1 86 ? -13.702 36.004 -27.146 1.00 13.78 86 HIS B N 1
ATOM 3398 C CA . HIS B 1 86 ? -13.751 37.103 -26.182 1.00 13.80 86 HIS B CA 1
ATOM 3399 C C . HIS B 1 86 ? -14.129 36.601 -24.776 1.00 16.34 86 HIS B C 1
ATOM 3400 O O . HIS B 1 86 ? -13.512 37.029 -23.805 1.00 14.22 86 HIS B O 1
ATOM 3407 N N . TRP B 1 87 ? -15.103 35.686 -24.656 1.00 16.07 87 TRP B N 1
ATOM 3408 C CA . TRP B 1 87 ? -15.512 35.169 -23.357 1.00 17.34 87 TRP B CA 1
ATOM 3409 C C . TRP B 1 87 ? -14.341 34.393 -22.695 1.00 17.53 87 TRP B C 1
ATOM 3410 O O . TRP B 1 87 ? -14.000 34.689 -21.545 1.00 14.29 87 TRP B O 1
ATOM 3421 N N . PHE B 1 88 ? -13.718 33.434 -23.425 1.00 12.57 88 PHE B N 1
ATOM 3422 C CA . PHE B 1 88 ? -12.590 32.656 -22.900 1.00 11.02 88 PHE B CA 1
ATOM 3423 C C . PHE B 1 88 ? -11.355 33.529 -22.671 1.00 12.24 88 PHE B C 1
ATOM 3424 O O . PHE B 1 88 ? -10.616 33.287 -21.709 1.00 11.39 88 PHE B O 1
ATOM 3432 N N . GLY B 1 89 ? -11.164 34.550 -23.511 1.00 10.02 89 GLY B N 1
ATOM 3433 C CA . GLY B 1 89 ? -10.111 35.543 -23.358 1.00 9.98 89 GLY B CA 1
ATOM 3434 C C . GLY B 1 89 ? -10.255 36.311 -22.048 1.00 15.17 89 GLY B C 1
ATOM 3435 O O . GLY B 1 89 ? -9.271 36.521 -21.341 1.00 14.70 89 GLY B O 1
ATOM 3436 N N . ARG B 1 90 ? -11.493 36.684 -21.676 1.00 13.05 90 ARG B N 1
ATOM 3437 C CA . ARG B 1 90 ? -11.758 37.418 -20.429 1.00 13.47 90 ARG B CA 1
ATOM 3438 C C . ARG B 1 90 ? -11.540 36.505 -19.211 1.00 17.85 90 ARG B C 1
ATOM 3439 O O . ARG B 1 90 ? -10.970 36.938 -18.198 1.00 17.78 90 ARG B O 1
ATOM 3447 N N . MET B 1 91 ? -11.985 35.248 -19.318 1.00 13.70 91 MET B N 1
ATOM 3448 C CA . MET B 1 91 ? -11.791 34.265 -18.248 1.00 13.93 91 MET B CA 1
ATOM 3449 C C . MET B 1 91 ? -10.303 34.006 -18.040 1.00 17.63 91 MET B C 1
ATOM 3450 O O . MET B 1 91 ? -9.876 33.849 -16.896 1.00 15.48 91 MET B O 1
ATOM 3455 N N . ALA B 1 92 ? -9.510 34.001 -19.137 1.00 14.77 92 ALA B N 1
ATOM 3456 C CA . ALA B 1 92 ? -8.044 33.832 -19.084 1.00 14.51 92 ALA B CA 1
ATOM 3457 C C . ALA B 1 92 ? -7.432 35.002 -18.320 1.00 16.08 92 ALA B C 1
ATOM 3458 O O . ALA B 1 92 ? -6.685 34.796 -17.364 1.00 16.37 92 ALA B O 1
ATOM 3460 N N . ALA B 1 93 ? -7.813 36.234 -18.695 1.00 12.21 93 ALA B N 1
ATOM 3461 C CA . ALA B 1 93 ? -7.331 37.459 -18.035 1.00 13.38 93 ALA B CA 1
ATOM 3462 C C . ALA B 1 93 ? -7.633 37.413 -16.510 1.00 17.58 93 ALA B C 1
ATOM 3463 O O . ALA B 1 93 ? -6.786 37.795 -15.700 1.00 15.95 93 ALA B O 1
ATOM 3465 N N . GLY B 1 94 ? -8.807 36.889 -16.143 1.00 15.39 94 GLY B N 1
ATOM 3466 C CA . GLY B 1 94 ? -9.206 36.814 -14.737 1.00 15.71 94 GLY B CA 1
ATOM 3467 C C . GLY B 1 94 ? -8.567 35.677 -13.960 1.00 17.46 94 GLY B C 1
ATOM 3468 O O . GLY B 1 94 ? -8.772 35.567 -12.745 1.00 15.94 94 GLY B O 1
ATOM 3469 N N . SER B 1 95 ? -7.810 34.801 -14.662 1.00 11.26 95 SER B N 1
ATOM 3470 C CA . SER B 1 95 ? -7.132 33.665 -14.054 1.00 10.82 95 SER B CA 1
ATOM 3471 C C . SER B 1 95 ? -5.652 33.959 -13.797 1.00 14.95 95 SER B C 1
ATOM 3472 O O . SER B 1 95 ? -4.999 33.195 -13.097 1.00 13.04 95 SER B O 1
ATOM 3475 N N . MET B 1 96 ? -5.117 35.037 -14.400 1.00 12.80 96 MET B N 1
ATOM 3476 C CA . MET B 1 96 ? -3.690 35.371 -14.303 1.00 12.47 96 MET B CA 1
ATOM 3477 C C . MET B 1 96 ? -3.217 35.659 -12.870 1.00 16.04 96 MET B C 1
ATOM 3478 O O . MET B 1 96 ? -2.138 35.198 -12.525 1.00 15.86 96 MET B O 1
ATOM 3483 N N . ASP B 1 97 ? -3.976 36.423 -12.047 1.00 11.99 97 ASP B N 1
ATOM 3484 C CA . ASP B 1 97 ? -3.525 36.746 -10.678 1.00 12.76 97 ASP B CA 1
ATOM 3485 C C . ASP B 1 97 ? -3.183 35.480 -9.860 1.00 14.88 97 ASP B C 1
ATOM 3486 O O . ASP B 1 97 ? -2.106 35.416 -9.266 1.00 13.51 97 ASP B O 1
ATOM 3491 N N . ALA B 1 98 ? -4.066 34.460 -9.878 1.00 12.00 98 ALA B N 1
ATOM 3492 C CA . ALA B 1 98 ? -3.828 33.245 -9.107 1.00 11.22 98 ALA B CA 1
ATOM 3493 C C . ALA B 1 98 ? -2.709 32.381 -9.726 1.00 15.54 98 ALA B C 1
ATOM 3494 O O . ALA B 1 98 ? -1.912 31.812 -8.987 1.00 14.57 98 ALA B O 1
ATOM 3496 N N . LEU B 1 99 ? -2.622 32.323 -11.077 1.00 12.35 99 LEU B N 1
ATOM 3497 C CA . LEU B 1 99 ? -1.568 31.564 -11.765 1.00 11.34 99 LEU B CA 1
ATOM 3498 C C . LEU B 1 99 ? -0.184 32.135 -11.460 1.00 13.80 99 LEU B C 1
ATOM 3499 O O . LEU B 1 99 ? 0.765 31.376 -11.310 1.00 12.49 99 LEU B O 1
ATOM 3504 N N . ARG B 1 100 ? -0.074 33.464 -11.362 1.00 10.75 100 ARG B N 1
ATOM 3505 C CA . ARG B 1 100 ? 1.182 34.128 -11.018 1.00 11.04 100 ARG B CA 1
ATOM 3506 C C . ARG B 1 100 ? 1.565 33.826 -9.563 1.00 15.40 100 ARG B C 1
ATOM 3507 O O . ARG B 1 100 ? 2.732 33.578 -9.284 1.00 15.48 100 ARG B O 1
ATOM 3515 N N . GLU B 1 101 ? 0.582 33.813 -8.644 1.00 13.11 101 GLU B N 1
ATOM 3516 C CA . GLU B 1 101 ? 0.827 33.505 -7.228 1.00 12.57 101 GLU B CA 1
ATOM 3517 C C . GLU B 1 101 ? 1.295 32.057 -7.053 1.00 15.49 101 GLU B C 1
ATOM 3518 O O . GLU B 1 101 ? 2.264 31.813 -6.337 1.00 13.69 101 GLU B O 1
ATOM 3524 N N . VAL B 1 102 ? 0.620 31.104 -7.698 1.00 12.30 102 VAL B N 1
ATOM 3525 C CA . VAL B 1 102 ? 1.001 29.683 -7.600 1.00 11.17 102 VAL B CA 1
ATOM 3526 C C . VAL B 1 102 ? 2.411 29.457 -8.161 1.00 16.41 102 VAL B C 1
ATOM 3527 O O . VAL B 1 102 ? 3.263 28.884 -7.472 1.00 16.32 102 VAL B O 1
ATOM 3531 N N . THR B 1 103 ? 2.649 29.905 -9.419 1.00 13.87 103 THR B N 1
ATOM 3532 C CA . THR B 1 103 ? 3.892 29.638 -10.156 1.00 13.64 103 THR B CA 1
ATOM 3533 C C . THR B 1 103 ? 5.100 30.374 -9.569 1.00 18.98 103 THR B C 1
ATOM 3534 O O . THR B 1 103 ? 6.216 29.942 -9.836 1.00 18.99 103 THR B O 1
ATOM 3538 N N . ALA B 1 104 ? 4.892 31.368 -8.695 1.00 16.03 104 ALA B N 1
ATOM 3539 C CA . ALA B 1 104 ? 5.994 32.004 -7.972 1.00 16.57 104 ALA B CA 1
ATOM 3540 C C . ALA B 1 104 ? 6.519 31.048 -6.877 1.00 18.43 104 ALA B C 1
ATOM 3541 O O . ALA B 1 104 ? 7.693 31.080 -6.544 1.00 19.60 104 ALA B O 1
ATOM 3543 N N . ASN B 1 105 ? 5.649 30.170 -6.366 1.00 14.01 105 ASN B N 1
ATOM 3544 C CA . ASN B 1 105 ? 5.988 29.201 -5.311 1.00 13.58 105 ASN B CA 1
ATOM 3545 C C . ASN B 1 105 ? 6.316 27.795 -5.848 1.00 16.03 105 ASN B C 1
ATOM 3546 O O . ASN B 1 105 ? 7.051 27.049 -5.203 1.00 14.47 105 ASN B O 1
ATOM 3551 N N . TRP B 1 106 ? 5.733 27.423 -6.984 1.00 12.34 106 TRP B N 1
ATOM 3552 C CA . TRP B 1 106 ? 5.897 26.112 -7.618 1.00 12.24 106 TRP B CA 1
ATOM 3553 C C . TRP B 1 106 ? 6.056 26.390 -9.094 1.00 14.89 106 TRP B C 1
ATOM 3554 O O . TRP B 1 106 ? 5.073 26.668 -9.779 1.00 13.50 106 TRP B O 1
ATOM 3565 N N . ARG B 1 107 ? 7.310 26.432 -9.564 1.00 12.89 107 ARG B N 1
ATOM 3566 C CA . ARG B 1 107 ? 7.638 26.866 -10.931 1.00 12.71 107 ARG B CA 1
ATOM 3567 C C . ARG B 1 107 ? 7.589 25.687 -11.901 1.00 15.35 107 ARG B C 1
ATOM 3568 O O . ARG B 1 107 ? 8.448 24.811 -11.848 1.00 13.13 107 ARG B O 1
ATOM 3576 N N . PRO B 1 108 ? 6.589 25.622 -12.806 1.00 12.44 108 PRO B N 1
ATOM 3577 C CA . PRO B 1 108 ? 6.539 24.469 -13.720 1.00 12.38 108 PRO B CA 1
ATOM 3578 C C . PRO B 1 108 ? 7.609 24.580 -14.779 1.00 15.95 108 PRO B C 1
ATOM 3579 O O . PRO B 1 108 ? 8.045 25.695 -15.119 1.00 15.85 108 PRO B O 1
ATOM 3583 N N . ASP B 1 109 ? 8.053 23.432 -15.263 1.00 11.35 109 ASP B N 1
ATOM 3584 C CA . ASP B 1 109 ? 9.029 23.318 -16.350 1.00 10.44 109 ASP B CA 1
ATOM 3585 C C . ASP B 1 109 ? 8.303 23.343 -17.708 1.00 13.28 109 ASP B C 1
ATOM 3586 O O . ASP B 1 109 ? 8.926 23.527 -18.751 1.00 11.65 109 ASP B O 1
ATOM 3591 N N . LEU B 1 110 ? 6.984 23.123 -17.679 1.00 10.46 110 LEU B N 1
ATOM 3592 C CA . LEU B 1 110 ? 6.122 23.018 -18.858 1.00 11.10 110 LEU B CA 1
ATOM 3593 C C . LEU B 1 110 ? 4.689 23.341 -18.480 1.00 13.03 110 LEU B C 1
ATOM 3594 O O . LEU B 1 110 ? 4.285 23.039 -17.358 1.00 12.09 110 LEU B O 1
ATOM 3599 N N . VAL B 1 111 ? 3.929 23.958 -19.401 1.00 9.03 111 VAL B N 1
ATOM 3600 C CA . VAL B 1 111 ? 2.531 24.303 -19.141 1.00 8.62 111 VAL B CA 1
ATOM 3601 C C . VAL B 1 111 ? 1.688 23.680 -20.247 1.00 12.60 111 VAL B C 1
ATOM 3602 O O . VAL B 1 111 ? 1.978 23.881 -21.429 1.00 11.99 111 VAL B O 1
ATOM 3606 N N . VAL B 1 112 ? 0.654 22.914 -19.859 1.00 8.96 112 VAL B N 1
ATOM 3607 C CA . VAL B 1 112 ? -0.284 22.335 -20.820 1.00 8.91 112 VAL B CA 1
ATOM 3608 C C . VAL B 1 112 ? -1.633 22.996 -20.607 1.00 13.70 112 VAL B C 1
ATOM 3609 O O . VAL B 1 112 ? -2.103 23.084 -19.474 1.00 14.89 112 VAL B O 1
ATOM 3613 N N . GLY B 1 113 ? -2.254 23.424 -21.689 1.00 12.09 113 GLY B N 1
ATOM 3614 C CA . GLY B 1 113 ? -3.581 24.025 -21.644 1.00 11.57 113 GLY B CA 1
ATOM 3615 C C . GLY B 1 113 ? -4.525 23.329 -22.598 1.00 16.25 113 GLY B C 1
ATOM 3616 O O . GLY B 1 113 ? -4.085 22.762 -23.604 1.00 15.92 113 GLY B O 1
ATOM 3617 N N . GLY B 1 114 ? -5.822 23.402 -22.299 1.00 11.78 114 GLY B N 1
ATOM 3618 C CA . GLY B 1 114 ? -6.886 22.903 -23.170 1.00 11.35 114 GLY B CA 1
ATOM 3619 C C . GLY B 1 114 ? -7.048 23.847 -24.357 1.00 16.71 114 GLY B C 1
ATOM 3620 O O . GLY B 1 114 ? -6.392 24.897 -24.401 1.00 16.54 114 GLY B O 1
ATOM 3621 N N . SER B 1 115 ? -7.947 23.515 -25.306 1.00 13.78 115 SER B N 1
ATOM 3622 C CA . SER B 1 115 ? -8.182 24.303 -26.526 1.00 12.35 115 SER B CA 1
ATOM 3623 C C . SER B 1 115 ? -8.296 25.834 -26.309 1.00 17.66 115 SER B C 1
ATOM 3624 O O . SER B 1 115 ? -7.675 26.601 -27.052 1.00 18.33 115 SER B O 1
ATOM 3627 N N . MET B 1 116 ? -9.109 26.271 -25.333 1.00 13.33 116 MET B N 1
ATOM 3628 C CA . MET B 1 116 ? -9.304 27.707 -25.125 1.00 14.78 116 MET B CA 1
ATOM 3629 C C . MET B 1 116 ? -8.903 28.168 -23.711 1.00 16.59 116 MET B C 1
ATOM 3630 O O . MET B 1 116 ? -9.431 29.158 -23.193 1.00 16.65 116 MET B O 1
ATOM 3635 N N . SER B 1 117 ? -7.918 27.481 -23.112 1.00 12.16 117 SER B N 1
ATOM 3636 C CA . SER B 1 117 ? -7.335 27.852 -21.819 1.00 11.59 117 SER B CA 1
ATOM 3637 C C . SER B 1 117 ? -6.186 28.809 -22.107 1.00 15.99 117 SER B C 1
ATOM 3638 O O . SER B 1 117 ? -5.017 28.462 -21.963 1.00 16.24 117 SER B O 1
ATOM 3641 N N . PHE B 1 118 ? -6.518 30.015 -22.582 1.00 11.58 118 PHE B N 1
ATOM 3642 C CA . PHE B 1 118 ? -5.515 30.993 -23.031 1.00 10.25 118 PHE B CA 1
ATOM 3643 C C . PHE B 1 118 ? -4.571 31.451 -21.939 1.00 14.29 118 PHE B C 1
ATOM 3644 O O . PHE B 1 118 ? -3.470 31.894 -22.269 1.00 14.33 118 PHE B O 1
ATOM 3652 N N . ALA B 1 119 ? -4.966 31.341 -20.647 1.00 13.43 119 ALA B N 1
ATOM 3653 C CA . ALA B 1 119 ? -4.085 31.736 -19.541 1.00 13.49 119 ALA B CA 1
ATOM 3654 C C . ALA B 1 119 ? -2.833 30.852 -19.503 1.00 16.36 119 ALA B C 1
ATOM 3655 O O . ALA B 1 119 ? -1.795 31.302 -19.020 1.00 15.12 119 ALA B O 1
ATOM 3657 N N . ALA B 1 120 ? -2.936 29.596 -19.997 1.00 12.20 120 ALA B N 1
ATOM 3658 C CA . ALA B 1 120 ? -1.796 28.674 -20.071 1.00 11.39 120 ALA B CA 1
ATOM 3659 C C . ALA B 1 120 ? -0.731 29.247 -21.020 1.00 12.93 120 ALA B C 1
ATOM 3660 O O . ALA B 1 120 ? 0.451 29.196 -20.701 1.00 12.17 120 ALA B O 1
ATOM 3662 N N . ALA B 1 121 ? -1.158 29.817 -22.165 1.00 9.86 121 ALA B N 1
ATOM 3663 C CA . ALA B 1 121 ? -0.241 30.440 -23.146 1.00 10.51 121 ALA B CA 1
ATOM 3664 C C . ALA B 1 121 ? 0.481 31.625 -22.515 1.00 14.40 121 ALA B C 1
ATOM 3665 O O . ALA B 1 121 ? 1.702 31.740 -22.639 1.00 12.71 121 ALA B O 1
ATOM 3667 N N . LEU B 1 122 ? -0.282 32.470 -21.779 1.00 11.57 122 LEU B N 1
ATOM 3668 C CA . LEU B 1 122 ? 0.263 33.666 -21.125 1.00 12.15 122 LEU B CA 1
ATOM 3669 C C . LEU B 1 122 ? 1.202 33.317 -19.983 1.00 14.00 122 LEU B C 1
ATOM 3670 O O . LEU B 1 122 ? 2.267 33.919 -19.895 1.00 11.92 122 LEU B O 1
ATOM 3675 N N . ILE B 1 123 ? 0.819 32.376 -19.093 1.00 9.87 123 ILE B N 1
ATOM 3676 C CA . ILE B 1 123 ? 1.692 32.074 -17.947 1.00 9.64 123 ILE B CA 1
ATOM 3677 C C . ILE B 1 123 ? 2.999 31.388 -18.423 1.00 14.48 123 ILE B C 1
ATOM 3678 O O . ILE B 1 123 ? 4.064 31.678 -17.875 1.00 14.27 123 ILE B O 1
ATOM 3683 N N . ALA B 1 124 ? 2.922 30.557 -19.475 1.00 11.54 124 ALA B N 1
ATOM 3684 C CA . ALA B 1 124 ? 4.110 29.876 -20.024 1.00 11.21 124 ALA B CA 1
ATOM 3685 C C . ALA B 1 124 ? 5.092 30.911 -20.590 1.00 14.10 124 ALA B C 1
ATOM 3686 O O . ALA B 1 124 ? 6.294 30.790 -20.377 1.00 13.94 124 ALA B O 1
ATOM 3688 N N . ALA B 1 125 ? 4.568 31.934 -21.281 1.00 11.85 125 ALA B N 1
ATOM 3689 C CA . ALA B 1 125 ? 5.388 33.015 -21.853 1.00 10.56 125 ALA B CA 1
ATOM 3690 C C . ALA B 1 125 ? 6.020 33.827 -20.736 1.00 14.29 125 ALA B C 1
ATOM 3691 O O . ALA B 1 125 ? 7.192 34.168 -20.821 1.00 13.79 125 ALA B O 1
ATOM 3693 N N . GLU B 1 126 ? 5.258 34.112 -19.667 1.00 11.52 126 GLU B N 1
ATOM 3694 C CA . GLU B 1 126 ? 5.786 34.880 -18.529 1.00 10.52 126 GLU B CA 1
ATOM 3695 C C . GLU B 1 126 ? 6.893 34.097 -17.827 1.00 15.55 126 GLU B C 1
ATOM 3696 O O . GLU B 1 126 ? 7.915 34.682 -17.468 1.00 16.01 126 GLU B O 1
ATOM 3702 N N . LEU B 1 127 ? 6.739 32.767 -17.716 1.00 13.26 127 LEU B N 1
ATOM 3703 C CA . LEU B 1 127 ? 7.736 31.913 -17.071 1.00 13.40 127 LEU B CA 1
ATOM 3704 C C . LEU B 1 127 ? 8.918 31.564 -17.978 1.00 17.49 127 LEU B C 1
ATOM 3705 O O . LEU B 1 127 ? 9.961 31.133 -17.471 1.00 16.32 127 LEU B O 1
ATOM 3710 N N . GLY B 1 128 ? 8.757 31.743 -19.294 1.00 13.12 128 GLY B N 1
ATOM 3711 C CA . GLY B 1 128 ? 9.793 31.367 -20.249 1.00 12.78 128 GLY B CA 1
ATOM 3712 C C . GLY B 1 128 ? 9.919 29.854 -20.348 1.00 15.55 128 GLY B C 1
ATOM 3713 O O . GLY B 1 128 ? 11.019 29.319 -20.411 1.00 15.13 128 GLY B O 1
ATOM 3714 N N . VAL B 1 129 ? 8.784 29.135 -20.320 1.00 10.84 129 VAL B N 1
ATOM 3715 C CA . VAL B 1 129 ? 8.787 27.673 -20.407 1.00 10.67 129 VAL B CA 1
ATOM 3716 C C . VAL B 1 129 ? 7.910 27.243 -21.615 1.00 14.21 129 VAL B C 1
ATOM 3717 O O . VAL B 1 129 ? 7.036 28.014 -22.019 1.00 12.53 129 VAL B O 1
ATOM 3721 N N . PRO B 1 130 ? 8.126 26.054 -22.214 1.00 13.10 130 PRO B N 1
ATOM 3722 C CA . PRO B 1 130 ? 7.284 25.667 -23.363 1.00 13.42 130 PRO B CA 1
ATOM 3723 C C . PRO B 1 130 ? 5.795 25.550 -22.996 1.00 15.26 130 PRO B C 1
ATOM 3724 O O . PRO B 1 130 ? 5.422 25.156 -21.887 1.00 13.45 130 PRO B O 1
ATOM 3728 N N . TYR B 1 131 ? 4.955 25.932 -23.944 1.00 13.40 131 TYR B N 1
ATOM 3729 C CA . TYR B 1 131 ? 3.504 25.870 -23.832 1.00 13.32 131 TYR B CA 1
ATOM 3730 C C . TYR B 1 131 ? 2.980 24.800 -24.786 1.00 13.21 131 TYR B C 1
ATOM 3731 O O . TYR B 1 131 ? 3.294 24.820 -25.975 1.00 12.61 131 TYR B O 1
ATOM 3740 N N . VAL B 1 132 ? 2.185 23.870 -24.259 1.00 9.23 132 VAL B N 1
ATOM 3741 C CA . VAL B 1 132 ? 1.544 22.814 -25.052 1.00 9.19 132 VAL B CA 1
ATOM 3742 C C . VAL B 1 132 ? 0.038 23.066 -25.051 1.00 13.31 132 VAL B C 1
ATOM 3743 O O . VAL B 1 132 ? -0.566 23.238 -23.989 1.00 12.46 132 VAL B O 1
ATOM 3747 N N . ARG B 1 133 ? -0.566 23.075 -26.231 1.00 9.94 133 ARG B N 1
ATOM 3748 C CA . ARG B 1 133 ? -2.007 23.223 -26.350 1.00 10.01 133 ARG B CA 1
ATOM 3749 C C . ARG B 1 133 ? -2.594 21.867 -26.691 1.00 14.26 133 ARG B C 1
ATOM 3750 O O . ARG B 1 133 ? -2.212 21.274 -27.700 1.00 15.75 133 ARG B O 1
ATOM 3758 N N . GLN B 1 134 ? -3.507 21.371 -25.860 1.00 10.01 134 GLN B N 1
ATOM 3759 C CA . GLN B 1 134 ? -4.146 20.086 -26.133 1.00 10.42 134 GLN B CA 1
ATOM 3760 C C . GLN B 1 134 ? -5.601 20.306 -26.520 1.00 15.19 134 GLN B C 1
ATOM 3761 O O . GLN B 1 134 ? -6.327 20.950 -25.768 1.00 14.84 134 GLN B O 1
ATOM 3767 N N . ALA B 1 135 ? -6.015 19.797 -27.692 1.00 12.54 135 ALA B N 1
ATOM 3768 C CA . ALA B 1 135 ? -7.409 19.909 -28.138 1.00 13.53 135 ALA B CA 1
ATOM 3769 C C . ALA B 1 135 ? -8.315 19.182 -27.144 1.00 17.18 135 ALA B C 1
ATOM 3770 O O . ALA B 1 135 ? -7.961 18.072 -26.731 1.00 16.53 135 ALA B O 1
ATOM 3772 N N . TRP B 1 136 ? -9.451 19.805 -26.723 1.00 13.77 136 TRP B N 1
ATOM 3773 C CA . TRP B 1 136 ? -10.364 19.113 -25.823 1.00 15.19 136 TRP B CA 1
ATOM 3774 C C . TRP B 1 136 ? -11.543 18.444 -26.564 1.00 20.16 136 TRP B C 1
ATOM 3775 O O . TRP B 1 136 ? -12.350 17.746 -25.932 1.00 20.52 136 TRP B O 1
ATOM 3786 N N . ASP B 1 137 ? -11.626 18.615 -27.900 1.00 15.25 137 ASP B N 1
ATOM 3787 C CA . ASP B 1 137 ? -12.632 17.955 -28.734 1.00 14.87 137 ASP B CA 1
ATOM 3788 C C . ASP B 1 137 ? -12.200 18.024 -30.209 1.00 18.88 137 ASP B C 1
ATOM 3789 O O . ASP B 1 137 ? -11.160 18.621 -30.521 1.00 17.36 137 ASP B O 1
ATOM 3794 N N . THR B 1 138 ? -13.030 17.491 -31.113 1.00 16.08 138 THR B N 1
ATOM 3795 C CA . THR B 1 138 ? -12.682 17.420 -32.527 1.00 16.56 138 THR B CA 1
ATOM 3796 C C . THR B 1 138 ? -12.947 18.748 -33.271 1.00 22.27 138 THR B C 1
ATOM 3797 O O . THR B 1 138 ? -12.645 18.835 -34.454 1.00 22.98 138 THR B O 1
ATOM 3801 N N . GLY B 1 139 ? -13.465 19.758 -32.574 1.00 19.71 139 GLY B N 1
ATOM 3802 C CA . GLY B 1 139 ? -13.712 21.082 -33.138 1.00 20.95 139 GLY B CA 1
ATOM 3803 C C . GLY B 1 139 ? -12.446 21.890 -33.349 1.00 25.67 139 GLY B C 1
ATOM 3804 O O . GLY B 1 139 ? -11.410 21.581 -32.749 1.00 26.63 139 GLY B O 1
ATOM 3805 N N . ASP B 1 140 ? -12.518 22.918 -34.218 1.00 22.82 140 ASP B N 1
ATOM 3806 C CA . ASP B 1 140 ? -11.428 23.845 -34.576 1.00 23.86 140 ASP B CA 1
ATOM 3807 C C . ASP B 1 140 ? -11.380 25.049 -33.618 1.00 30.19 140 ASP B C 1
ATOM 3808 O O . ASP B 1 140 ? -11.704 26.178 -34.014 1.00 30.86 140 ASP B O 1
ATOM 3813 N N . ALA B 1 141 ? -10.942 24.818 -32.372 1.00 27.94 141 ALA B N 1
ATOM 3814 C CA . ALA B 1 141 ? -10.875 25.879 -31.364 1.00 28.78 141 ALA B CA 1
ATOM 3815 C C . ALA B 1 141 ? -9.888 26.988 -31.743 1.00 31.39 141 ALA B C 1
ATOM 3816 O O . ALA B 1 141 ? -10.130 28.146 -31.365 1.00 30.72 141 ALA B O 1
ATOM 3818 N N . TRP B 1 142 ? -8.801 26.652 -32.520 1.00 27.08 142 TRP B N 1
ATOM 3819 C CA . TRP B 1 142 ? -7.818 27.636 -32.997 1.00 27.58 142 TRP B CA 1
ATOM 3820 C C . TRP B 1 142 ? -8.498 28.748 -33.793 1.00 26.32 142 TRP B C 1
ATOM 3821 O O . TRP B 1 142 ? -7.896 29.792 -33.967 1.00 24.31 142 TRP B O 1
ATOM 3832 N N . ARG B 1 143 ? -9.735 28.521 -34.302 1.00 21.30 143 ARG B N 1
ATOM 3833 C CA . ARG B 1 143 ? -10.431 29.552 -35.080 1.00 21.59 143 ARG B CA 1
ATOM 3834 C C . ARG B 1 143 ? -10.883 30.739 -34.203 1.00 23.30 143 ARG B C 1
ATOM 3835 O O . ARG B 1 143 ? -11.182 31.805 -34.752 1.00 22.49 143 ARG B O 1
ATOM 3843 N N . THR B 1 144 ? -10.904 30.570 -32.853 1.00 18.61 144 THR B N 1
ATOM 3844 C CA . THR B 1 144 ? -11.302 31.642 -31.918 1.00 17.10 144 THR B CA 1
ATOM 3845 C C . THR B 1 144 ? -10.094 32.494 -31.487 1.00 19.61 144 THR B C 1
ATOM 3846 O O . THR B 1 144 ? -10.300 33.506 -30.821 1.00 18.96 144 THR B O 1
ATOM 3850 N N . ASP B 1 145 ? -8.848 32.063 -31.831 1.00 15.63 145 ASP B N 1
ATOM 3851 C CA . ASP B 1 145 ? -7.577 32.737 -31.489 1.00 14.19 145 ASP B CA 1
ATOM 3852 C C . ASP B 1 145 ? -7.544 34.214 -31.910 1.00 18.53 145 ASP B C 1
ATOM 3853 O O . ASP B 1 145 ? -7.087 34.998 -31.096 1.00 18.20 145 ASP B O 1
ATOM 3858 N N . PRO B 1 146 ? -8.000 34.655 -33.116 1.00 17.13 146 PRO B N 1
ATOM 3859 C CA . PRO B 1 146 ? -7.953 36.095 -33.416 1.00 16.49 146 PRO B CA 1
ATOM 3860 C C . PRO B 1 146 ? -8.820 36.916 -32.450 1.00 19.08 146 PRO B C 1
ATOM 3861 O O . PRO B 1 146 ? -8.371 37.972 -32.003 1.00 18.55 146 PRO B O 1
ATOM 3865 N N . ALA B 1 147 ? -10.020 36.411 -32.079 1.00 14.44 147 ALA B N 1
ATOM 3866 C CA . ALA B 1 147 ? -10.916 37.115 -31.147 1.00 13.83 147 ALA B CA 1
ATOM 3867 C C . ALA B 1 147 ? -10.314 37.114 -29.721 1.00 16.50 147 ALA B C 1
ATOM 3868 O O . ALA B 1 147 ? -10.350 38.137 -29.037 1.00 14.13 147 ALA B O 1
ATOM 3870 N N . ALA B 1 148 ? -9.709 35.975 -29.312 1.00 13.56 148 ALA B N 1
ATOM 3871 C CA . ALA B 1 148 ? -9.031 35.868 -28.015 1.00 13.82 148 ALA B CA 1
ATOM 3872 C C . ALA B 1 148 ? -7.831 36.804 -27.963 1.00 16.09 148 ALA B C 1
ATOM 3873 O O . ALA B 1 148 ? -7.636 37.460 -26.935 1.00 15.26 148 ALA B O 1
ATOM 3875 N N . SER B 1 149 ? -7.033 36.880 -29.062 1.00 12.84 149 SER B N 1
ATOM 3876 C CA . SER B 1 149 ? -5.864 37.782 -29.132 1.00 14.50 149 SER B CA 1
ATOM 3877 C C . SER B 1 149 ? -6.294 39.249 -28.987 1.00 20.00 149 SER B C 1
ATOM 3878 O O . SER B 1 149 ? -5.600 40.021 -28.332 1.00 18.99 149 SER B O 1
ATOM 3881 N N . ASP B 1 150 ? -7.461 39.623 -29.568 1.00 16.73 150 ASP B N 1
ATOM 3882 C CA . ASP B 1 150 ? -7.996 40.989 -29.442 1.00 16.73 150 ASP B CA 1
ATOM 3883 C C . ASP B 1 150 ? -8.324 41.287 -27.976 1.00 18.68 150 ASP B C 1
ATOM 3884 O O . ASP B 1 150 ? -7.929 42.334 -27.453 1.00 16.80 150 ASP B O 1
ATOM 3889 N N . GLU B 1 151 ? -8.996 40.328 -27.298 1.00 16.12 151 GLU B N 1
ATOM 3890 C CA . GLU B 1 151 ? -9.399 40.467 -25.902 1.00 15.22 151 GLU B CA 1
ATOM 3891 C C . GLU B 1 151 ? -8.202 40.589 -24.963 1.00 18.58 151 GLU B C 1
ATOM 3892 O O . GLU B 1 151 ? -8.265 41.333 -23.985 1.00 18.73 151 GLU B O 1
ATOM 3898 N N . LEU B 1 152 ? -7.134 39.828 -25.242 1.00 13.96 152 LEU B N 1
ATOM 3899 C CA . LEU B 1 152 ? -5.960 39.772 -24.389 1.00 13.03 152 LEU B CA 1
ATOM 3900 C C . LEU B 1 152 ? -4.842 40.737 -24.817 1.00 17.75 152 LEU B C 1
ATOM 3901 O O . LEU B 1 152 ? -3.735 40.639 -24.287 1.00 17.38 152 LEU B O 1
ATOM 3906 N N . ARG B 1 153 ? -5.144 41.717 -25.693 1.00 14.84 153 ARG B N 1
ATOM 3907 C CA . ARG B 1 153 ? -4.168 42.716 -26.131 1.00 15.85 153 ARG B CA 1
ATOM 3908 C C . ARG B 1 153 ? -3.378 43.320 -24.924 1.00 22.11 153 ARG B C 1
ATOM 3909 O O . ARG B 1 153 ? -2.151 43.340 -25.039 1.00 21.56 153 ARG B O 1
ATOM 3917 N N . PRO B 1 154 ? -3.975 43.698 -23.747 1.00 20.09 154 PRO B N 1
ATOM 3918 C CA . PRO B 1 154 ? -3.143 44.257 -22.645 1.00 19.77 154 PRO B CA 1
ATOM 3919 C C . PRO B 1 154 ? -2.098 43.275 -22.089 1.00 20.25 154 PRO B C 1
ATOM 3920 O O . PRO B 1 154 ? -0.954 43.665 -21.841 1.00 19.15 154 PRO B O 1
ATOM 3924 N N . GLU B 1 155 ? -2.478 41.996 -21.913 1.00 15.63 155 GLU B N 1
ATOM 3925 C CA . GLU B 1 155 ? -1.578 40.969 -21.381 1.00 14.37 155 GLU B CA 1
ATOM 3926 C C . GLU B 1 155 ? -0.510 40.631 -22.420 1.00 17.35 155 GLU B C 1
ATOM 3927 O O . GLU B 1 155 ? 0.644 40.443 -22.058 1.00 17.76 155 GLU B O 1
ATOM 3933 N N . LEU B 1 156 ? -0.888 40.619 -23.722 1.00 14.45 156 LEU B N 1
ATOM 3934 C CA . LEU B 1 156 ? 0.035 40.318 -24.819 1.00 13.75 156 LEU B CA 1
ATOM 3935 C C . LEU B 1 156 ? 1.054 41.455 -25.005 1.00 17.43 156 LEU B C 1
ATOM 3936 O O . LEU B 1 156 ? 2.235 41.180 -25.209 1.00 16.13 156 LEU B O 1
ATOM 3941 N N . ARG B 1 157 ? 0.602 42.721 -24.893 1.00 15.35 157 ARG B N 1
ATOM 3942 C CA . ARG B 1 157 ? 1.446 43.920 -25.006 1.00 15.86 157 ARG B CA 1
ATOM 3943 C C . ARG B 1 157 ? 2.582 43.887 -23.957 1.00 19.78 157 ARG B C 1
ATOM 3944 O O . ARG B 1 157 ? 3.724 44.155 -24.293 1.00 21.10 157 ARG B O 1
ATOM 3952 N N . ALA B 1 158 ? 2.279 43.489 -22.718 1.00 17.48 158 ALA B N 1
ATOM 3953 C CA . ALA B 1 158 ? 3.276 43.372 -21.648 1.00 16.77 158 ALA B CA 1
ATOM 3954 C C . ALA B 1 158 ? 4.402 42.396 -22.021 1.00 19.06 158 ALA B C 1
ATOM 3955 O O . ALA B 1 158 ? 5.539 42.616 -21.626 1.00 19.10 158 ALA B O 1
ATOM 3957 N N . LEU B 1 159 ? 4.095 41.352 -22.805 1.00 16.17 159 LEU B N 1
ATOM 3958 C CA . LEU B 1 159 ? 5.050 40.336 -23.264 1.00 16.01 159 LEU B CA 1
ATOM 3959 C C . LEU B 1 159 ? 5.678 40.700 -24.618 1.00 21.21 159 LEU B C 1
ATOM 3960 O O . LEU B 1 159 ? 6.459 39.914 -25.153 1.00 22.66 159 LEU B O 1
ATOM 3965 N N . GLY B 1 160 ? 5.303 41.851 -25.170 1.00 18.94 160 GLY B N 1
ATOM 3966 C CA . GLY B 1 160 ? 5.763 42.333 -26.467 1.00 20.34 160 GLY B CA 1
ATOM 3967 C C . GLY B 1 160 ? 5.231 41.499 -27.617 1.00 26.56 160 GLY B C 1
ATOM 3968 O O . GLY B 1 160 ? 5.912 41.334 -28.633 1.00 27.18 160 GLY B O 1
ATOM 3969 N N . LEU B 1 161 ? 4.013 40.945 -27.453 1.00 23.63 161 LEU B N 1
ATOM 3970 C CA . LEU B 1 161 ? 3.384 40.070 -28.458 1.00 23.13 161 LEU B CA 1
ATOM 3971 C C . LEU B 1 161 ? 2.213 40.768 -29.136 1.00 26.83 161 LEU B C 1
ATOM 3972 O O . LEU B 1 161 ? 1.488 41.512 -28.475 1.00 26.49 161 LEU B O 1
ATOM 3977 N N . ASP B 1 162 ? 2.043 40.546 -30.459 1.00 23.58 162 ASP B N 1
ATOM 3978 C CA . ASP B 1 162 ? 0.977 41.181 -31.249 1.00 25.28 162 ASP B CA 1
ATOM 3979 C C . ASP B 1 162 ? -0.282 40.303 -31.313 1.00 26.07 162 ASP B C 1
ATOM 3980 O O . ASP B 1 162 ? -1.344 40.771 -31.719 1.00 26.62 162 ASP B O 1
ATOM 3985 N N . ARG B 1 163 ? -0.153 39.040 -30.899 1.00 19.28 163 ARG B N 1
ATOM 3986 C CA . ARG B 1 163 ? -1.225 38.033 -30.880 1.00 17.52 163 ARG B CA 1
ATOM 3987 C C . ARG B 1 163 ? -0.839 36.890 -29.950 1.00 17.41 163 ARG B C 1
ATOM 3988 O O . ARG B 1 163 ? 0.307 36.825 -29.508 1.00 16.03 163 ARG B O 1
ATOM 3996 N N . LEU B 1 164 ? -1.769 35.955 -29.684 1.00 14.36 164 LEU B N 1
ATOM 3997 C CA . LEU B 1 164 ? -1.422 34.796 -28.868 1.00 13.94 164 LEU B CA 1
ATOM 3998 C C . LEU B 1 164 ? -0.253 34.038 -29.544 1.00 18.91 164 LEU B C 1
ATOM 3999 O O . LEU B 1 164 ? -0.244 33.903 -30.763 1.00 17.41 164 LEU B O 1
ATOM 4004 N N . PRO B 1 165 ? 0.785 33.624 -28.796 1.00 18.33 165 PRO B N 1
ATOM 4005 C CA . PRO B 1 165 ? 1.904 32.936 -29.449 1.00 18.87 165 PRO B CA 1
ATOM 4006 C C . PRO B 1 165 ? 1.534 31.521 -29.880 1.00 22.02 165 PRO B C 1
ATOM 4007 O O . PRO B 1 165 ? 0.658 30.892 -29.267 1.00 19.51 165 PRO B O 1
ATOM 4011 N N . ASP B 1 166 ? 2.201 31.014 -30.937 1.00 19.22 166 ASP B N 1
ATOM 4012 C CA . ASP B 1 166 ? 2.001 29.623 -31.350 1.00 19.15 166 ASP B CA 1
ATOM 4013 C C . ASP B 1 166 ? 2.476 28.700 -30.231 1.00 18.02 166 ASP B C 1
ATOM 4014 O O . ASP B 1 166 ? 3.505 28.980 -29.615 1.00 16.16 166 ASP B O 1
ATOM 4019 N N . PRO B 1 167 ? 1.765 27.602 -29.921 1.00 13.97 167 PRO B N 1
ATOM 4020 C CA . PRO B 1 167 ? 2.288 26.700 -28.883 1.00 13.52 167 PRO B CA 1
ATOM 4021 C C . PRO B 1 167 ? 3.595 26.045 -29.342 1.00 16.91 167 PRO B C 1
ATOM 4022 O O . PRO B 1 167 ? 3.847 25.959 -30.553 1.00 16.89 167 PRO B O 1
ATOM 4026 N N . ALA B 1 168 ? 4.446 25.616 -28.400 1.00 13.02 168 ALA B N 1
ATOM 4027 C CA . ALA B 1 168 ? 5.676 24.879 -28.749 1.00 12.86 168 ALA B CA 1
ATOM 4028 C C . ALA B 1 168 ? 5.265 23.538 -29.392 1.00 16.99 168 ALA B C 1
ATOM 4029 O O . ALA B 1 168 ? 5.962 23.002 -30.255 1.00 17.98 168 ALA B O 1
ATOM 4031 N N . LEU B 1 169 ? 4.096 23.028 -28.980 1.00 12.61 169 LEU B N 1
ATOM 4032 C CA . LEU B 1 169 ? 3.505 21.810 -29.523 1.00 12.49 169 LEU B CA 1
ATOM 4033 C C . LEU B 1 169 ? 1.993 21.841 -29.409 1.00 17.37 169 LEU B C 1
ATOM 4034 O O . LEU B 1 169 ? 1.468 22.191 -28.351 1.00 14.75 169 LEU B O 1
ATOM 4039 N N . PHE B 1 170 ? 1.298 21.430 -30.484 1.00 14.16 170 PHE B N 1
ATOM 4040 C CA . PHE B 1 170 ? -0.158 21.254 -30.493 1.00 12.89 170 PHE B CA 1
ATOM 4041 C C . PHE B 1 170 ? -0.432 19.758 -30.424 1.00 14.74 170 PHE B C 1
ATOM 4042 O O . PHE B 1 170 ? 0.130 19.003 -31.216 1.00 15.41 170 PHE B O 1
ATOM 4050 N N . VAL B 1 171 ? -1.219 19.322 -29.436 1.00 10.15 171 VAL B N 1
ATOM 4051 C CA . VAL B 1 171 ? -1.599 17.907 -29.281 1.00 9.63 171 VAL B CA 1
ATOM 4052 C C . VAL B 1 171 ? -3.047 17.806 -29.711 1.00 15.29 171 VAL B C 1
ATOM 4053 O O . VAL B 1 171 ? -3.934 18.416 -29.087 1.00 13.20 171 VAL B O 1
ATOM 4057 N N . ASP B 1 172 ? -3.284 17.066 -30.814 1.00 13.04 172 ASP B N 1
ATOM 4058 C CA . ASP B 1 172 ? -4.625 16.958 -31.364 1.00 12.81 172 ASP B CA 1
ATOM 4059 C C . ASP B 1 172 ? -5.168 15.538 -31.258 1.00 16.39 172 ASP B C 1
ATOM 4060 O O . ASP B 1 172 ? -4.435 14.571 -31.439 1.00 17.65 172 ASP B O 1
ATOM 4065 N N . ILE B 1 173 ? -6.456 15.420 -30.963 1.00 12.23 173 ILE B N 1
ATOM 4066 C CA . ILE B 1 173 ? -7.137 14.122 -30.772 1.00 11.95 173 ILE B CA 1
ATOM 4067 C C . ILE B 1 173 ? -8.158 13.864 -31.892 1.00 17.24 173 ILE B C 1
ATOM 4068 O O . ILE B 1 173 ? -8.881 12.859 -31.855 1.00 17.88 173 ILE B O 1
ATOM 4073 N N . CYS B 1 174 ? -8.227 14.770 -32.878 1.00 15.70 174 CYS B N 1
ATOM 4074 C CA . CYS B 1 174 ? -9.172 14.641 -33.971 1.00 15.89 174 CYS B CA 1
ATOM 4075 C C . CYS B 1 174 ? -8.766 13.503 -34.927 1.00 20.84 174 CYS B C 1
ATOM 4076 O O . CYS B 1 174 ? -7.689 13.566 -35.519 1.00 20.55 174 CYS B O 1
ATOM 4079 N N . PRO B 1 175 ? -9.637 12.478 -35.133 1.00 18.59 175 PRO B N 1
ATOM 4080 C CA . PRO B 1 175 ? -9.292 11.402 -36.086 1.00 18.96 175 PRO B CA 1
ATOM 4081 C C . PRO B 1 175 ? -9.127 11.937 -37.516 1.00 22.38 175 PRO B C 1
ATOM 4082 O O . PRO B 1 175 ? -9.794 12.919 -37.858 1.00 20.86 175 PRO B O 1
ATOM 4086 N N . PRO B 1 176 ? -8.232 11.327 -38.343 1.0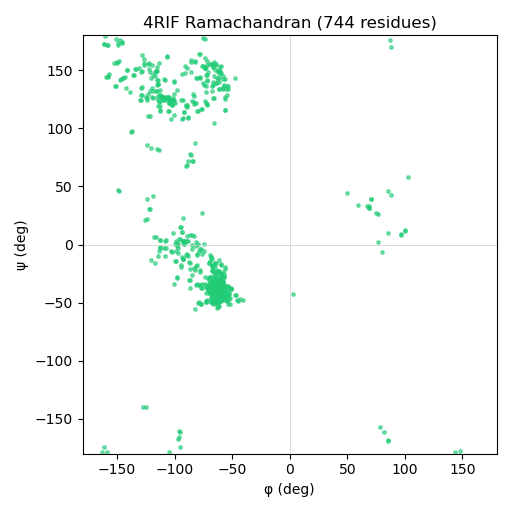0 20.14 176 PRO B N 1
ATOM 4087 C CA . PRO B 1 176 ? -7.955 11.876 -39.693 1.00 20.30 176 PRO B CA 1
ATOM 4088 C C . PRO B 1 176 ? -9.175 12.156 -40.571 1.00 23.48 176 PRO B C 1
ATOM 4089 O O . PRO B 1 176 ? -9.147 13.159 -41.298 1.00 23.42 176 PRO B O 1
ATOM 4093 N N . SER B 1 177 ? -10.230 11.302 -40.537 1.00 19.05 177 SER B N 1
ATOM 4094 C CA . SER B 1 177 ? -11.404 11.534 -41.407 1.00 19.06 177 SER B CA 1
ATOM 4095 C C . SER B 1 177 ? -12.196 12.810 -41.034 1.00 22.15 177 SER B C 1
ATOM 4096 O O . SER B 1 177 ? -12.928 13.343 -41.869 1.00 21.79 177 SER B O 1
ATOM 4099 N N . LEU B 1 178 ? -12.017 13.330 -39.815 1.00 16.96 178 LEU B N 1
ATOM 4100 C CA . LEU B 1 178 ? -12.752 14.525 -39.401 1.00 17.14 178 LEU B CA 1
ATOM 4101 C C . LEU B 1 178 ? -11.852 15.765 -39.287 1.00 21.41 178 LEU B C 1
ATOM 4102 O O . LEU B 1 178 ? -12.344 16.844 -38.948 1.00 20.78 178 LEU B O 1
ATOM 4107 N N . ARG B 1 179 ? -10.542 15.606 -39.514 1.00 18.53 179 ARG B N 1
ATOM 4108 C CA . ARG B 1 179 ? -9.570 16.692 -39.328 1.00 18.35 179 ARG B CA 1
ATOM 4109 C C . ARG B 1 179 ? -9.529 17.587 -40.539 1.00 21.33 179 ARG B C 1
ATOM 4110 O O . ARG B 1 179 ? -9.200 17.089 -41.606 1.00 19.43 179 ARG B O 1
ATOM 4118 N N . PRO B 1 180 ? -9.816 18.903 -40.403 1.00 20.39 180 PRO B N 1
ATOM 4119 C CA . PRO B 1 180 ? -9.787 19.781 -41.588 1.00 20.52 180 PRO B CA 1
ATOM 4120 C C . PRO B 1 180 ? -8.378 19.907 -42.174 1.00 22.60 180 PRO B C 1
ATOM 4121 O O . PRO B 1 180 ? -7.383 19.779 -41.456 1.00 19.51 180 PRO B O 1
ATOM 4125 N N . ALA B 1 181 ? -8.299 20.119 -43.482 1.00 21.56 181 ALA B N 1
ATOM 4126 C CA . ALA B 1 181 ? -7.041 20.234 -44.225 1.00 23.60 181 ALA B CA 1
ATOM 4127 C C . ALA B 1 181 ? -6.153 21.401 -43.744 1.00 28.27 181 ALA B C 1
ATOM 4128 O O . ALA B 1 181 ? -4.925 21.310 -43.832 1.00 28.40 181 ALA B O 1
ATOM 4130 N N . THR B 1 182 ? -6.487 22.661 -43.415 1.00 25.06 182 THR B N 1
ATOM 4131 C CA . THR B 1 182 ? -5.358 23.487 -42.782 1.00 25.35 182 THR B CA 1
ATOM 4132 C C . THR B 1 182 ? -5.285 23.478 -41.169 1.00 27.52 182 THR B C 1
ATOM 4133 O O . THR B 1 182 ? -4.733 24.333 -40.393 1.00 25.07 182 THR B O 1
ATOM 4137 N N . ALA B 1 183 ? -5.851 22.456 -40.623 1.00 23.80 183 ALA B N 1
ATOM 4138 C CA . ALA B 1 183 ? -5.520 22.377 -39.202 1.00 23.75 183 ALA B CA 1
ATOM 4139 C C . ALA B 1 183 ? -4.016 22.557 -39.009 1.00 27.96 183 ALA B C 1
ATOM 4140 O O . ALA B 1 183 ? -3.229 22.083 -39.828 1.00 26.43 183 ALA B O 1
ATOM 4142 N N . PRO B 1 184 ? -3.578 23.234 -37.941 1.00 27.33 184 PRO B N 1
ATOM 4143 C CA . PRO B 1 184 ? -2.129 23.410 -37.749 1.00 27.36 184 PRO B CA 1
ATOM 4144 C C . PRO B 1 184 ? -1.420 22.064 -37.522 1.00 28.98 184 PRO B C 1
ATOM 4145 O O . PRO B 1 184 ? -2.087 21.108 -37.102 1.00 28.30 184 PRO B O 1
ATOM 4149 N N . PRO B 1 185 ? -0.096 21.945 -37.821 1.00 25.11 185 PRO B N 1
ATOM 4150 C CA . PRO B 1 185 ? 0.598 20.655 -37.586 1.00 24.30 185 PRO B CA 1
ATOM 4151 C C . PRO B 1 185 ? 0.502 20.229 -36.121 1.00 24.00 185 PRO B C 1
ATOM 4152 O O . PRO B 1 185 ? 0.493 21.080 -35.233 1.00 21.40 185 PRO B O 1
ATOM 4156 N N . ALA B 1 186 ? 0.393 18.931 -35.860 1.00 20.33 186 ALA B N 1
ATOM 4157 C CA . ALA B 1 186 ? 0.226 18.479 -34.479 1.00 19.95 186 ALA B CA 1
ATOM 4158 C C . ALA B 1 186 ? 0.795 17.134 -34.188 1.00 19.81 186 ALA B C 1
ATOM 4159 O O . ALA B 1 186 ? 0.910 16.292 -35.076 1.00 19.09 186 ALA B O 1
ATOM 4161 N N . GLN B 1 187 ? 1.089 16.914 -32.899 1.00 13.23 187 GLN B N 1
ATOM 4162 C CA . GLN B 1 187 ? 1.392 15.611 -32.347 1.00 13.35 187 GLN B CA 1
ATOM 4163 C C . GLN B 1 187 ? 0.016 14.977 -32.141 1.00 16.44 187 GLN B C 1
ATOM 4164 O O . GLN B 1 187 ? -0.780 15.520 -31.379 1.00 15.42 187 GLN B O 1
ATOM 4170 N N . MET B 1 188 ? -0.308 13.902 -32.862 1.00 15.65 188 MET B N 1
ATOM 4171 C CA . MET B 1 188 ? -1.620 13.258 -32.701 1.00 15.19 188 MET B CA 1
ATOM 4172 C C . MET B 1 188 ? -1.665 12.435 -31.402 1.00 15.78 188 MET B C 1
ATOM 4173 O O . MET B 1 188 ? -0.625 11.991 -30.906 1.00 15.11 188 MET B O 1
ATOM 4178 N N . MET B 1 189 ? -2.873 12.252 -30.845 1.00 11.02 189 MET B N 1
ATOM 4179 C CA . MET B 1 189 ? -3.041 11.471 -29.617 1.00 9.80 189 MET B CA 1
ATOM 4180 C C . MET B 1 189 ? -4.354 10.692 -29.657 1.00 14.36 189 MET B C 1
ATOM 4181 O O . MET B 1 189 ? -5.364 11.210 -30.125 1.00 15.63 189 MET B O 1
ATOM 4186 N N . ARG B 1 190 ? -4.343 9.481 -29.110 1.00 11.04 190 ARG B N 1
ATOM 4187 C CA . ARG B 1 190 ? -5.537 8.677 -28.960 1.00 10.63 190 ARG B CA 1
ATOM 4188 C C . ARG B 1 190 ? -6.329 9.228 -27.781 1.00 14.75 190 ARG B C 1
ATOM 4189 O O . ARG B 1 190 ? -5.847 9.172 -26.640 1.00 12.97 190 ARG B O 1
ATOM 4197 N N . TRP B 1 191 ? -7.533 9.727 -28.043 1.00 12.78 191 TRP B N 1
ATOM 4198 C CA . TRP B 1 191 ? -8.397 10.227 -26.976 1.00 13.49 191 TRP B CA 1
ATOM 4199 C C . TRP B 1 191 ? -8.921 9.040 -26.166 1.00 14.89 191 TRP B C 1
ATOM 4200 O O . TRP B 1 191 ? -9.275 8.016 -26.755 1.00 13.96 191 TRP B O 1
ATOM 4211 N N . VAL B 1 192 ? -9.011 9.197 -24.828 1.00 10.22 192 VAL B N 1
ATOM 4212 C CA . VAL B 1 192 ? -9.612 8.167 -23.972 1.00 10.55 192 VAL B CA 1
ATOM 4213 C C . VAL B 1 192 ? -10.538 8.888 -22.976 1.00 15.00 192 VAL B C 1
ATOM 4214 O O . VAL B 1 192 ? -10.265 10.044 -22.595 1.00 11.68 192 VAL B O 1
ATOM 4218 N N . PRO B 1 193 ? -11.666 8.265 -22.591 1.00 14.82 193 PRO B N 1
ATOM 4219 C CA . PRO B 1 193 ? -12.568 8.947 -21.648 1.00 15.23 193 PRO B CA 1
ATOM 4220 C C . PRO B 1 193 ? -11.987 8.973 -20.243 1.00 17.73 193 PRO B C 1
ATOM 4221 O O . PRO B 1 193 ? -11.291 8.031 -19.845 1.00 15.85 193 PRO B O 1
ATOM 4225 N N . ALA B 1 194 ? -12.255 10.048 -19.505 1.00 13.53 194 ALA B N 1
ATOM 4226 C CA . ALA B 1 194 ? -11.813 10.205 -18.115 1.00 13.38 194 ALA B CA 1
ATOM 4227 C C . ALA B 1 194 ? -12.851 11.052 -17.370 1.00 16.55 194 ALA B C 1
ATOM 4228 O O . ALA B 1 194 ? -12.512 11.999 -16.650 1.00 15.21 194 ALA B O 1
ATOM 4230 N N . ASN B 1 195 ? -14.138 10.699 -17.555 1.00 13.89 195 ASN B N 1
ATOM 4231 C CA . ASN B 1 195 ? -15.241 11.455 -16.958 1.00 12.95 195 ASN B CA 1
ATOM 4232 C C . ASN B 1 195 ? -15.392 11.087 -15.494 1.00 15.68 195 ASN B C 1
ATOM 4233 O O . ASN B 1 195 ? -14.821 10.076 -15.068 1.00 15.51 195 ASN B O 1
ATOM 4238 N N . GLY B 1 196 ? -16.129 11.914 -14.741 1.00 12.99 196 GLY B N 1
ATOM 4239 C CA . GLY B 1 196 ? -16.401 11.723 -13.317 1.00 12.49 196 GLY B CA 1
ATOM 4240 C C . GLY B 1 196 ? -16.990 10.359 -13.031 1.00 16.18 196 GLY B C 1
ATOM 4241 O O . GLY B 1 196 ? -17.854 9.867 -13.775 1.00 13.38 196 GLY B O 1
ATOM 4242 N N . GLN B 1 197 ? -16.494 9.723 -11.974 1.00 13.20 197 GLN B N 1
ATOM 4243 C CA . GLN B 1 197 ? -16.906 8.373 -11.629 1.00 13.35 197 GLN B CA 1
ATOM 4244 C C . GLN B 1 197 ? -17.815 8.310 -10.407 1.00 18.34 197 GLN B C 1
ATOM 4245 O O . GLN B 1 197 ? -17.890 9.245 -9.620 1.00 16.34 197 GLN B O 1
ATOM 4251 N N . ARG B 1 198 ? -18.522 7.176 -10.268 1.00 17.45 198 ARG B N 1
ATOM 4252 C CA . ARG B 1 198 ? -19.473 6.894 -9.192 1.00 18.37 198 ARG B CA 1
ATOM 4253 C C . ARG B 1 198 ? -19.413 5.417 -8.848 1.00 20.87 198 ARG B C 1
ATOM 4254 O O . ARG B 1 198 ? -18.778 4.645 -9.579 1.00 19.11 198 ARG B O 1
ATOM 4262 N N . ARG B 1 199 ? -20.133 5.002 -7.790 1.00 17.27 199 ARG B N 1
ATOM 4263 C CA . ARG B 1 199 ? -20.300 3.572 -7.484 1.00 16.33 199 ARG B CA 1
ATOM 4264 C C . ARG B 1 199 ? -21.121 2.999 -8.630 1.00 18.14 199 ARG B C 1
ATOM 4265 O O . ARG B 1 199 ? -22.170 3.551 -8.949 1.00 15.37 199 ARG B O 1
ATOM 4273 N N . LEU B 1 200 ? -20.637 1.931 -9.283 1.00 15.32 200 LEU B N 1
ATOM 4274 C CA . LEU B 1 200 ? -21.386 1.353 -10.401 1.00 15.07 200 LEU B CA 1
ATOM 4275 C C . LEU B 1 200 ? -22.549 0.486 -9.932 1.00 18.58 200 LEU B C 1
ATOM 4276 O O . LEU B 1 200 ? -22.449 -0.209 -8.928 1.00 16.78 200 LEU B O 1
ATOM 4281 N N . GLU B 1 201 ? -23.654 0.527 -10.688 1.00 17.23 201 GLU B N 1
ATOM 4282 C CA . GLU B 1 201 ? -24.838 -0.316 -10.447 1.00 16.68 201 GLU B CA 1
ATOM 4283 C C . GLU B 1 201 ? -24.998 -1.205 -11.671 1.00 18.72 201 GLU B C 1
ATOM 4284 O O . GLU B 1 201 ? -24.605 -0.761 -12.751 1.00 16.65 201 GLU B O 1
ATOM 4290 N N . PRO B 1 202 ? -25.520 -2.458 -11.558 1.00 15.40 202 PRO B N 1
ATOM 4291 C CA . PRO B 1 202 ? -25.562 -3.349 -12.725 1.00 15.58 202 PRO B CA 1
ATOM 4292 C C . PRO B 1 202 ? -26.234 -2.786 -13.981 1.00 18.29 202 PRO B C 1
ATOM 4293 O O . PRO B 1 202 ? -25.721 -3.060 -15.055 1.00 17.07 202 PRO B O 1
ATOM 4297 N N . TRP B 1 203 ? -27.315 -1.976 -13.877 1.00 16.11 203 TRP B N 1
ATOM 4298 C CA . TRP B 1 203 ? -27.970 -1.402 -15.074 1.00 15.73 203 TRP B CA 1
ATOM 4299 C C . TRP B 1 203 ? -26.984 -0.568 -15.957 1.00 18.58 203 TRP B C 1
ATOM 4300 O O . TRP B 1 203 ? -27.210 -0.436 -17.173 1.00 19.09 203 TRP B O 1
ATOM 4311 N N . MET B 1 204 ? -25.937 0.019 -15.342 1.00 13.63 204 MET B N 1
ATOM 4312 C CA . MET B 1 204 ? -24.969 0.866 -16.040 1.00 13.15 204 MET B CA 1
ATOM 4313 C C . MET B 1 204 ? -24.122 0.096 -17.061 1.00 19.35 204 MET B C 1
ATOM 4314 O O . MET B 1 204 ? -23.755 0.663 -18.076 1.00 18.53 204 MET B O 1
ATOM 4319 N N . TYR B 1 205 ? -23.794 -1.176 -16.782 1.00 16.90 205 TYR B N 1
ATOM 4320 C CA . TYR B 1 205 ? -22.930 -1.956 -17.673 1.00 16.89 205 TYR B CA 1
ATOM 4321 C C . TYR B 1 205 ? -23.631 -3.166 -18.285 1.00 23.33 205 TYR B C 1
ATOM 4322 O O . TYR B 1 205 ? -22.991 -3.938 -18.999 1.00 23.59 205 TYR B O 1
ATOM 4331 N N . THR B 1 206 ? -24.942 -3.297 -18.055 1.00 21.58 206 THR B N 1
ATOM 4332 C CA . THR B 1 206 ? -25.767 -4.380 -18.601 1.00 24.01 206 THR B CA 1
ATOM 4333 C C . THR B 1 206 ? -26.887 -3.789 -19.439 1.00 30.99 206 THR B C 1
ATOM 4334 O O . THR B 1 206 ? -27.397 -2.727 -19.113 1.00 31.57 206 THR B O 1
ATOM 4338 N N . LYS B 1 207 ? -27.306 -4.503 -20.466 1.00 30.81 207 LYS B N 1
ATOM 4339 C CA . LYS B 1 207 ? -28.378 -4.076 -21.351 1.00 31.96 207 LYS B CA 1
ATOM 4340 C C . LYS B 1 207 ? -29.524 -5.090 -21.306 1.00 36.07 207 LYS B C 1
ATOM 4341 O O . LYS B 1 207 ? -29.305 -6.252 -20.972 1.00 36.22 207 LYS B O 1
ATOM 4347 N N . GLY B 1 208 ? -30.729 -4.624 -21.606 1.00 30.83 208 GLY B N 1
ATOM 4348 C CA . GLY B 1 208 ? -31.926 -5.450 -21.668 1.00 29.51 208 GLY B CA 1
ATOM 4349 C C . GLY B 1 208 ? -32.196 -5.893 -23.089 1.00 31.44 208 GLY B C 1
ATOM 4350 O O . GLY B 1 208 ? -31.295 -5.853 -23.933 1.00 28.27 208 GLY B O 1
ATOM 4351 N N . ASN B 1 209 ? -33.440 -6.324 -23.371 1.00 30.64 209 ASN B N 1
ATOM 4352 C CA . ASN B 1 209 ? -33.827 -6.808 -24.702 1.00 32.09 209 ASN B CA 1
ATOM 4353 C C . ASN B 1 209 ? -34.188 -5.672 -25.652 1.00 37.66 209 ASN B C 1
ATOM 4354 O O . ASN B 1 209 ? -34.142 -5.864 -26.873 1.00 39.57 209 ASN B O 1
ATOM 4359 N N . ARG B 1 210 ? -34.513 -4.483 -25.114 1.00 31.75 210 ARG B N 1
ATOM 4360 C CA . ARG B 1 210 ? -34.877 -3.331 -25.938 1.00 30.20 210 ARG B CA 1
ATOM 4361 C C . ARG B 1 210 ? -33.642 -2.502 -26.270 1.00 30.11 210 ARG B C 1
ATOM 4362 O O . ARG B 1 210 ? -32.743 -2.439 -25.425 1.00 25.86 210 ARG B O 1
ATOM 4370 N N . PRO B 1 211 ? -33.612 -1.754 -27.399 1.00 26.90 211 PRO B N 1
ATOM 4371 C CA . PRO B 1 211 ? -32.490 -0.828 -27.611 1.00 26.81 211 PRO B CA 1
ATOM 4372 C C . PRO B 1 211 ? -32.465 0.233 -26.502 1.00 27.00 211 PRO B C 1
ATOM 4373 O O . PRO B 1 211 ? -33.514 0.566 -25.928 1.00 24.99 211 PRO B O 1
ATOM 4377 N N . ARG B 1 212 ? -31.262 0.725 -26.173 1.00 21.03 212 ARG B N 1
ATOM 4378 C CA . ARG B 1 212 ? -31.068 1.704 -25.118 1.00 18.93 212 ARG B CA 1
ATOM 4379 C C . ARG B 1 212 ? -30.633 3.039 -25.743 1.00 21.73 212 ARG B C 1
ATOM 4380 O O . ARG B 1 212 ? -29.682 3.088 -26.531 1.00 20.99 212 ARG B O 1
ATOM 4388 N N . ILE B 1 213 ? -31.358 4.098 -25.406 1.00 16.38 213 ILE B N 1
ATOM 4389 C CA . ILE B 1 213 ? -31.104 5.465 -25.884 1.00 16.77 213 ILE B CA 1
ATOM 4390 C C . ILE B 1 213 ? -30.659 6.282 -24.700 1.00 21.78 213 ILE B C 1
ATOM 4391 O O . ILE B 1 213 ? -31.373 6.350 -23.694 1.00 21.47 213 ILE B O 1
ATOM 4396 N N . LEU B 1 214 ? -29.472 6.891 -24.799 1.00 18.52 214 LEU B N 1
ATOM 4397 C CA . LEU B 1 214 ? -28.979 7.801 -23.771 1.00 18.08 214 LEU B CA 1
ATOM 4398 C C . LEU B 1 214 ? -29.208 9.231 -24.238 1.00 18.84 214 LEU B C 1
ATOM 4399 O O . LEU B 1 214 ? -28.854 9.559 -25.355 1.00 18.64 214 LEU B O 1
ATOM 4404 N N . VAL B 1 215 ? -29.813 10.057 -23.381 1.00 14.12 215 VAL B N 1
ATOM 4405 C CA . VAL B 1 215 ? -30.086 11.488 -23.657 1.00 14.89 215 VAL B CA 1
ATOM 4406 C C . VAL B 1 215 ? -29.267 12.305 -22.643 1.00 18.06 215 VAL B C 1
ATOM 4407 O O . VAL B 1 215 ? -29.267 11.981 -21.456 1.00 17.25 215 VAL B O 1
ATOM 4411 N N . THR B 1 216 ? -28.542 13.326 -23.106 1.00 14.93 216 THR B N 1
ATOM 4412 C CA . THR B 1 216 ? -27.741 14.150 -22.187 1.00 15.62 216 THR B CA 1
ATOM 4413 C C . THR B 1 216 ? -27.620 15.582 -22.692 1.00 17.63 216 THR B C 1
ATOM 4414 O O . THR B 1 216 ? -27.771 15.821 -23.884 1.00 15.97 216 THR B O 1
ATOM 4418 N N . SER B 1 217 ? -27.365 16.527 -21.782 1.00 14.47 217 SER B N 1
ATOM 4419 C CA . SER B 1 217 ? -27.135 17.928 -22.145 1.00 14.97 217 SER B CA 1
ATOM 4420 C C . SER B 1 217 ? -25.805 18.408 -21.571 1.00 18.67 217 SER B C 1
ATOM 4421 O O . SER B 1 217 ? -25.568 19.616 -21.471 1.00 16.93 217 SER B O 1
ATOM 4424 N N . GLY B 1 218 ? -24.918 17.461 -21.265 1.00 15.57 218 GLY B N 1
ATOM 4425 C CA . GLY B 1 218 ? -23.590 17.813 -20.783 1.00 15.59 218 GLY B CA 1
ATOM 4426 C C . GLY B 1 218 ? -23.461 18.063 -19.293 1.00 18.73 218 GLY B C 1
ATOM 4427 O O . GLY B 1 218 ? -24.376 17.788 -18.510 1.00 16.17 218 GLY B O 1
ATOM 4428 N N . SER B 1 219 ? -22.304 18.609 -18.906 1.00 14.61 219 SER B N 1
ATOM 4429 C CA . SER B 1 219 ? -21.944 18.777 -17.508 1.00 14.36 219 SER B CA 1
ATOM 4430 C C . SER B 1 219 ? -21.975 20.242 -17.017 1.00 16.18 219 SER B C 1
ATOM 4431 O O . SER B 1 219 ? -21.620 20.476 -15.860 1.00 13.18 219 SER B O 1
ATOM 4434 N N . ARG B 1 220 ? -22.373 21.210 -17.862 1.00 14.34 220 ARG B N 1
ATOM 4435 C CA . ARG B 1 220 ? -22.433 22.630 -17.457 1.00 15.48 220 ARG B CA 1
ATOM 4436 C C . ARG B 1 220 ? -23.738 22.900 -16.736 1.00 19.92 220 ARG B C 1
ATOM 4437 O O . ARG B 1 220 ? -24.806 22.647 -17.298 1.00 18.52 220 ARG B O 1
ATOM 4445 N N . LEU B 1 221 ? -23.664 23.387 -15.490 1.00 19.54 221 LEU B N 1
ATOM 4446 C CA . LEU B 1 221 ? -24.860 23.655 -14.687 1.00 21.07 221 LEU B CA 1
ATOM 4447 C C . LEU B 1 221 ? -25.823 24.611 -15.401 1.00 26.45 221 LEU B C 1
ATOM 4448 O O . LEU B 1 221 ? -27.029 24.359 -15.378 1.00 26.14 221 LEU B O 1
ATOM 4453 N N . VAL B 1 222 ? -25.288 25.664 -16.066 1.00 24.81 222 VAL B N 1
ATOM 4454 C CA . VAL B 1 222 ? -26.088 26.668 -16.782 1.00 26.53 222 VAL B CA 1
ATOM 4455 C C . VAL B 1 222 ? -26.969 25.994 -17.857 1.00 31.17 222 VAL B C 1
ATOM 4456 O O . VAL B 1 222 ? -28.141 26.358 -17.994 1.00 31.22 222 VAL B O 1
ATOM 4460 N N . PHE B 1 223 ? -26.428 24.993 -18.578 1.00 27.61 223 PHE B N 1
ATOM 4461 C CA . PHE B 1 223 ? -27.217 24.326 -19.602 1.00 27.93 223 PHE B CA 1
ATOM 4462 C C . PHE B 1 223 ? -28.054 23.162 -19.036 1.00 29.25 223 PHE B C 1
ATOM 4463 O O . PHE B 1 223 ? -29.211 23.013 -19.449 1.00 28.66 223 PHE B O 1
ATOM 4471 N N . ALA B 1 224 ? -27.517 22.399 -18.060 1.00 23.01 224 ALA B N 1
ATOM 4472 C CA . ALA B 1 224 ? -28.224 21.277 -17.421 1.00 22.76 224 ALA B CA 1
ATOM 4473 C C . ALA B 1 224 ? -29.522 21.706 -16.689 1.00 25.96 224 ALA B C 1
ATOM 4474 O O . ALA B 1 224 ? -30.481 20.933 -16.668 1.00 24.97 224 ALA B O 1
ATOM 4476 N N . LYS B 1 225 ? -29.566 22.941 -16.134 1.00 21.77 225 LYS B N 1
ATOM 4477 C CA . LYS B 1 225 ? -30.739 23.479 -15.431 1.00 22.70 225 LYS B CA 1
ATOM 4478 C C . LYS B 1 225 ? -31.959 23.632 -16.375 1.00 26.49 225 LYS B C 1
ATOM 4479 O O . LYS B 1 225 ? -33.093 23.634 -15.902 1.00 27.18 225 LYS B O 1
ATOM 4485 N N . LYS B 1 226 ? -31.727 23.734 -17.699 1.00 22.34 226 LYS B N 1
ATOM 4486 C CA . LYS B 1 226 ? -32.800 23.834 -18.707 1.00 22.51 226 LYS B CA 1
ATOM 4487 C C . LYS B 1 226 ? -33.275 22.411 -19.025 1.00 23.91 226 LYS B C 1
ATOM 4488 O O . LYS B 1 226 ? -32.990 21.861 -20.094 1.00 23.33 226 LYS B O 1
ATOM 4494 N N . THR B 1 227 ? -33.986 21.814 -18.056 1.00 19.49 227 THR B N 1
ATOM 4495 C CA . THR B 1 227 ? -34.442 20.409 -18.095 1.00 18.88 227 THR B CA 1
ATOM 4496 C C . THR B 1 227 ? -35.480 20.134 -19.197 1.00 22.15 227 THR B C 1
ATOM 4497 O O . THR B 1 227 ? -35.660 18.969 -19.567 1.00 20.73 227 THR B O 1
ATOM 4501 N N . GLY B 1 228 ? -36.103 21.188 -19.733 1.00 19.50 228 GLY B N 1
ATOM 4502 C CA . GLY B 1 228 ? -37.075 21.117 -20.821 1.00 18.63 228 GLY B CA 1
ATOM 4503 C C . GLY B 1 228 ? -36.475 20.495 -22.070 1.00 21.14 228 GLY B C 1
ATOM 4504 O O . GLY B 1 228 ? -37.174 19.822 -22.832 1.00 20.07 228 GLY B O 1
ATOM 4505 N N . PHE B 1 229 ? -35.147 20.706 -22.275 1.00 17.39 229 PHE B N 1
ATOM 4506 C CA . PHE B 1 229 ? -34.403 20.163 -23.405 1.00 17.02 229 PHE B CA 1
ATOM 4507 C C . PHE B 1 229 ? -34.432 18.641 -23.330 1.00 19.78 229 PHE B C 1
ATOM 4508 O O . PHE B 1 229 ? -34.835 17.994 -24.297 1.00 19.60 229 PHE B O 1
ATOM 4516 N N . LEU B 1 230 ? -34.045 18.074 -22.168 1.00 16.17 230 LEU B N 1
ATOM 4517 C CA . LEU B 1 230 ? -34.025 16.628 -21.979 1.00 16.39 230 LEU B CA 1
ATOM 4518 C C . LEU B 1 230 ? -35.435 16.053 -21.941 1.00 20.49 230 LEU B C 1
ATOM 4519 O O . LEU B 1 230 ? -35.653 14.994 -22.505 1.00 21.51 230 LEU B O 1
ATOM 4524 N N . ARG B 1 231 ? -36.386 16.752 -21.303 1.00 17.76 231 ARG B N 1
ATOM 4525 C CA . ARG B 1 231 ? -37.774 16.318 -21.160 1.00 18.72 231 ARG B CA 1
ATOM 4526 C C . ARG B 1 231 ? -38.461 16.171 -22.529 1.00 23.18 231 ARG B C 1
ATOM 4527 O O . ARG B 1 231 ? -39.143 15.171 -22.759 1.00 20.84 231 ARG B O 1
ATOM 4535 N N . GLY B 1 232 ? -38.231 17.146 -23.415 1.00 21.46 232 GLY B N 1
ATOM 4536 C CA . GLY B 1 232 ? -38.789 17.156 -24.765 1.00 21.82 232 GLY B CA 1
ATOM 4537 C C . GLY B 1 232 ? -38.270 16.000 -25.587 1.00 24.99 232 GLY B C 1
ATOM 4538 O O . GLY B 1 232 ? -39.056 15.266 -26.194 1.00 24.07 232 GLY B O 1
ATOM 4539 N N . LEU B 1 233 ? -36.937 15.803 -25.542 1.00 18.51 233 LEU B N 1
ATOM 4540 C CA . LEU B 1 233 ? -36.262 14.727 -26.262 1.00 18.76 233 LEU B CA 1
ATOM 4541 C C . LEU B 1 233 ? -36.708 13.341 -25.779 1.00 23.89 233 LEU B C 1
ATOM 4542 O O . LEU B 1 233 ? -36.970 12.478 -26.621 1.00 23.98 233 LEU B O 1
ATOM 4547 N N . VAL B 1 234 ? -36.869 13.147 -24.454 1.00 20.86 234 VAL B N 1
ATOM 4548 C CA . VAL B 1 234 ? -37.340 11.869 -23.895 1.00 21.10 234 VAL B CA 1
ATOM 4549 C C . VAL B 1 234 ? -38.785 11.615 -24.364 1.00 27.57 234 VAL B C 1
ATOM 4550 O O . VAL B 1 234 ? -39.092 10.499 -24.776 1.00 26.72 234 VAL B O 1
ATOM 4554 N N . ALA B 1 235 ? -39.642 12.656 -24.354 1.00 26.18 235 ALA B N 1
ATOM 4555 C CA . ALA B 1 235 ? -41.029 12.559 -24.822 1.00 28.27 235 ALA B CA 1
ATOM 4556 C C . ALA B 1 235 ? -41.097 12.151 -26.303 1.00 33.46 235 ALA B C 1
ATOM 4557 O O . ALA B 1 235 ? -41.964 11.354 -26.671 1.00 32.35 235 ALA B O 1
ATOM 4559 N N . ASP B 1 236 ? -40.154 12.660 -27.135 1.00 29.98 236 ASP B N 1
ATOM 4560 C CA . ASP B 1 236 ? -40.072 12.330 -28.564 1.00 30.15 236 ASP B CA 1
ATOM 4561 C C . ASP B 1 236 ? -39.842 10.819 -28.833 1.00 35.59 236 ASP B C 1
ATOM 4562 O O . ASP B 1 236 ? -40.198 10.343 -29.907 1.00 35.41 236 ASP B O 1
ATOM 4567 N N . MET B 1 237 ? -39.245 10.090 -27.890 1.00 32.50 237 MET B N 1
ATOM 4568 C CA . MET B 1 237 ? -38.890 8.665 -28.061 1.00 34.23 237 MET B CA 1
ATOM 4569 C C . MET B 1 237 ? -39.950 7.684 -27.568 1.00 38.37 237 MET B C 1
ATOM 4570 O O . MET B 1 237 ? -39.719 6.469 -27.648 1.00 36.28 237 MET B O 1
ATOM 4575 N N . ALA B 1 238 ? -41.104 8.190 -27.086 1.00 37.76 238 ALA B N 1
ATOM 4576 C CA . ALA B 1 238 ? -42.208 7.376 -26.564 1.00 39.49 238 ALA B CA 1
ATOM 4577 C C . ALA B 1 238 ? -42.662 6.282 -27.546 1.00 45.88 238 ALA B C 1
ATOM 4578 O O . ALA B 1 238 ? -42.866 5.149 -27.116 1.00 46.80 238 ALA B O 1
ATOM 4580 N N . ALA B 1 239 ? -42.782 6.609 -28.853 1.00 43.51 239 ALA B N 1
ATOM 4581 C CA . ALA B 1 239 ? -43.241 5.677 -29.901 1.00 44.04 239 ALA B CA 1
ATOM 4582 C C . ALA B 1 239 ? -42.252 4.535 -30.146 1.00 46.36 239 ALA B C 1
ATOM 4583 O O . ALA B 1 239 ? -42.653 3.497 -30.668 1.00 46.03 239 ALA B O 1
ATOM 4585 N N . LEU B 1 240 ? -40.970 4.722 -29.780 1.00 41.07 240 LEU B N 1
ATOM 4586 C CA . LEU B 1 240 ? -39.961 3.684 -29.955 1.00 40.75 240 LEU B CA 1
ATOM 4587 C C . LEU B 1 240 ? -40.064 2.686 -28.813 1.00 43.96 240 LEU B C 1
ATOM 4588 O O . LEU B 1 240 ? -40.369 3.071 -27.677 1.00 42.95 240 LEU B O 1
ATOM 4593 N N . ASP B 1 241 ? -39.849 1.399 -29.116 1.00 40.56 241 ASP B N 1
ATOM 4594 C CA . ASP B 1 241 ? -39.830 0.373 -28.081 1.00 40.92 241 ASP B CA 1
ATOM 4595 C C . ASP B 1 241 ? -38.405 0.382 -27.551 1.00 40.81 241 ASP B C 1
ATOM 4596 O O . ASP B 1 241 ? -37.570 -0.414 -27.985 1.00 40.17 241 ASP B O 1
ATOM 4601 N N . ALA B 1 242 ? -38.090 1.387 -26.719 1.00 33.96 242 ALA B N 1
ATOM 4602 C CA . ALA B 1 242 ? -36.721 1.568 -26.258 1.00 31.46 242 ALA B CA 1
ATOM 4603 C C . ALA B 1 242 ? -36.624 1.993 -24.815 1.00 31.22 242 ALA B C 1
ATOM 4604 O O . ALA B 1 242 ? -37.502 2.692 -24.306 1.00 31.82 242 ALA B O 1
ATOM 4606 N N . GLU B 1 243 ? -35.521 1.589 -24.161 1.00 23.81 243 GLU B N 1
ATOM 4607 C CA . GLU B 1 243 ? -35.192 2.011 -22.814 1.00 22.62 243 GLU B CA 1
ATOM 4608 C C . GLU B 1 243 ? -34.510 3.380 -22.950 1.00 27.20 243 GLU B C 1
ATOM 4609 O O . GLU B 1 243 ? -33.587 3.517 -23.760 1.00 27.19 243 GLU B O 1
ATOM 4615 N N . VAL B 1 244 ? -34.981 4.393 -22.216 1.00 23.57 244 VAL B N 1
ATOM 4616 C CA . VAL B 1 244 ? -34.388 5.738 -22.299 1.00 22.14 244 VAL B CA 1
ATOM 4617 C C . VAL B 1 244 ? -33.732 6.048 -20.969 1.00 22.89 244 VAL B C 1
ATOM 4618 O O . VAL B 1 244 ? -34.366 5.890 -19.928 1.00 23.22 244 VAL B O 1
ATOM 4622 N N . VAL B 1 245 ? -32.457 6.476 -21.002 1.00 16.70 245 VAL B N 1
ATOM 4623 C CA . VAL B 1 245 ? -31.672 6.826 -19.826 1.00 16.09 245 VAL B CA 1
ATOM 4624 C C . VAL B 1 245 ? -31.232 8.279 -19.967 1.00 18.48 245 VAL B C 1
ATOM 4625 O O . VAL B 1 245 ? -30.738 8.662 -21.027 1.00 17.28 245 VAL B O 1
ATOM 4629 N N . ILE B 1 246 ? -31.407 9.082 -18.903 1.00 14.69 246 ILE B N 1
ATOM 4630 C CA . ILE B 1 246 ? -30.952 10.477 -18.915 1.00 14.40 246 ILE B CA 1
ATOM 4631 C C . ILE B 1 246 ? -29.639 10.573 -18.144 1.00 18.56 246 ILE B C 1
ATOM 4632 O O . ILE B 1 246 ? -29.604 10.218 -16.958 1.00 18.06 246 ILE B O 1
ATOM 4637 N N . ALA B 1 247 ? -28.586 11.101 -18.794 1.00 14.05 247 ALA B N 1
ATOM 4638 C CA . ALA B 1 247 ? -27.324 11.384 -18.110 1.00 13.99 247 ALA B CA 1
ATOM 4639 C C . ALA B 1 247 ? -27.276 12.879 -17.877 1.00 15.62 247 ALA B C 1
ATOM 4640 O O . ALA B 1 247 ? -27.266 13.665 -18.841 1.00 12.89 247 ALA B O 1
ATOM 4642 N N . THR B 1 248 ? -27.436 13.286 -16.610 1.00 13.08 248 THR B N 1
ATOM 4643 C CA . THR B 1 248 ? -27.427 14.722 -16.271 1.00 12.56 248 THR B CA 1
ATOM 4644 C C . THR B 1 248 ? -26.865 14.925 -14.860 1.00 17.86 248 THR B C 1
ATOM 4645 O O . THR B 1 248 ? -26.640 13.951 -14.149 1.00 17.05 248 THR B O 1
ATOM 4649 N N . LEU B 1 249 ? -26.627 16.186 -14.463 1.00 13.91 249 LEU B N 1
ATOM 4650 C CA . LEU B 1 249 ? -26.108 16.491 -13.128 1.00 13.34 249 LEU B CA 1
ATOM 4651 C C . LEU B 1 249 ? -27.072 16.016 -12.041 1.00 16.23 249 LEU B C 1
ATOM 4652 O O . LEU B 1 249 ? -28.283 16.151 -12.208 1.00 14.98 249 LEU B O 1
ATOM 4657 N N . ASP B 1 250 ? -26.546 15.447 -10.938 1.00 13.95 250 ASP B N 1
ATOM 4658 C CA . ASP B 1 250 ? -27.419 14.947 -9.858 1.00 15.57 250 ASP B CA 1
ATOM 4659 C C . ASP B 1 250 ? -28.340 16.066 -9.309 1.00 22.26 250 ASP B C 1
ATOM 4660 O O . ASP B 1 250 ? -29.493 15.810 -8.980 1.00 20.61 250 ASP B O 1
ATOM 4665 N N . GLU B 1 251 ? -27.821 17.296 -9.272 1.00 20.78 251 GLU B N 1
ATOM 4666 C CA . GLU B 1 251 ? -28.460 18.521 -8.781 1.00 22.61 251 GLU B CA 1
ATOM 4667 C C . GLU B 1 251 ? -29.749 18.877 -9.544 1.00 27.02 251 GLU B C 1
ATOM 4668 O O . GLU B 1 251 ? -30.624 19.545 -8.983 1.00 28.17 251 GLU B O 1
ATOM 4674 N N . VAL B 1 252 ? -29.877 18.451 -10.814 1.00 22.89 252 VAL B N 1
ATOM 4675 C CA . VAL B 1 252 ? -31.056 18.823 -11.616 1.00 23.68 252 VAL B CA 1
ATOM 4676 C C . VAL B 1 252 ? -31.958 17.604 -11.966 1.00 28.26 252 VAL B C 1
ATOM 4677 O O . VAL B 1 252 ? -33.046 17.790 -12.522 1.00 29.04 252 VAL B O 1
ATOM 4681 N N . ALA B 1 253 ? -31.526 16.386 -11.615 1.00 24.52 253 ALA B N 1
ATOM 4682 C CA . ALA B 1 253 ? -32.175 15.129 -11.991 1.00 24.65 253 ALA B CA 1
ATOM 4683 C C . ALA B 1 253 ? -33.556 14.842 -11.371 1.00 30.09 253 ALA B C 1
ATOM 4684 O O . ALA B 1 253 ? -34.368 14.246 -12.080 1.00 29.59 253 ALA B O 1
ATOM 4686 N N . GLU B 1 254 ? -33.806 15.161 -10.075 1.00 28.84 254 GLU B N 1
ATOM 4687 C CA . GLU B 1 254 ? -35.077 14.826 -9.400 1.00 30.60 254 GLU B CA 1
ATOM 4688 C C . GLU B 1 254 ? -36.297 15.308 -10.203 1.00 32.91 254 GLU B C 1
ATOM 4689 O O . GLU B 1 254 ? -37.221 14.523 -10.415 1.00 31.40 254 GLU B O 1
ATOM 4695 N N . GLU B 1 255 ? -36.255 16.562 -10.695 1.00 29.16 255 GLU B N 1
ATOM 4696 C CA . GLU B 1 255 ? -37.291 17.167 -11.528 1.00 29.69 255 GLU B CA 1
ATOM 4697 C C . GLU B 1 255 ? -37.591 16.261 -12.734 1.00 32.31 255 GLU B C 1
ATOM 4698 O O . GLU B 1 255 ? -38.758 15.972 -13.006 1.00 32.40 255 GLU B O 1
ATOM 4704 N N . LEU B 1 256 ? -36.537 15.779 -13.416 1.00 26.96 256 LEU B N 1
ATOM 4705 C CA . LEU B 1 256 ? -36.669 14.896 -14.578 1.00 26.80 256 LEU B CA 1
ATOM 4706 C C . LEU B 1 256 ? -37.233 13.521 -14.188 1.00 30.13 256 LEU B C 1
ATOM 4707 O O . LEU B 1 256 ? -38.024 12.953 -14.956 1.00 29.60 256 LEU B O 1
ATOM 4712 N N . ARG B 1 257 ? -36.875 13.013 -12.991 1.00 25.38 257 ARG B N 1
ATOM 4713 C CA . ARG B 1 257 ? -37.367 11.716 -12.500 1.00 25.40 257 ARG B CA 1
ATOM 4714 C C . ARG B 1 257 ? -38.873 11.777 -12.222 1.00 32.11 257 ARG B C 1
ATOM 4715 O O . ARG B 1 257 ? -39.597 10.884 -12.664 1.00 31.97 257 ARG B O 1
ATOM 4723 N N . THR B 1 258 ? -39.359 12.857 -11.555 1.00 30.00 258 THR B N 1
ATOM 4724 C CA . THR B 1 258 ? -40.788 12.995 -11.240 1.00 31.34 258 THR B CA 1
ATOM 4725 C C . THR B 1 258 ? -41.620 13.251 -12.521 1.00 33.68 258 THR B C 1
ATOM 4726 O O . THR B 1 258 ? -42.740 12.746 -12.616 1.00 33.26 258 THR B O 1
ATOM 4730 N N . GLU B 1 259 ? -41.062 13.984 -13.505 1.00 27.61 259 GLU B N 1
ATOM 4731 C CA . GLU B 1 259 ? -41.751 14.297 -14.761 1.00 27.64 259 GLU B CA 1
ATOM 4732 C C . GLU B 1 259 ? -41.758 13.131 -15.751 1.00 31.34 259 GLU B C 1
ATOM 4733 O O . GLU B 1 259 ? -42.612 13.093 -16.641 1.00 29.37 259 GLU B O 1
ATOM 4739 N N . LEU B 1 260 ? -40.795 12.205 -15.633 1.00 26.85 260 LEU B N 1
ATOM 4740 C CA . LEU B 1 260 ? -40.678 11.115 -16.600 1.00 26.69 260 LEU B CA 1
ATOM 4741 C C . LEU B 1 260 ? -40.724 9.760 -15.917 1.00 28.61 260 LEU B C 1
ATOM 4742 O O . LEU B 1 260 ? -39.685 9.188 -15.628 1.00 25.72 260 LEU B O 1
ATOM 4747 N N . PRO B 1 261 ? -41.936 9.224 -15.685 1.00 26.59 261 PRO B N 1
ATOM 4748 C CA . PRO B 1 261 ? -42.045 7.915 -15.028 1.00 26.84 261 PRO B CA 1
ATOM 4749 C C . PRO B 1 261 ? -41.236 6.814 -15.715 1.00 28.25 261 PRO B C 1
ATOM 4750 O O . PRO B 1 261 ? -41.244 6.725 -16.939 1.00 27.17 261 PRO B O 1
ATOM 4754 N N . GLY B 1 262 ? -40.501 6.043 -14.923 1.00 23.39 262 GLY B N 1
ATOM 4755 C CA . GLY B 1 262 ? -39.710 4.907 -15.401 1.00 22.90 262 GLY B CA 1
ATOM 4756 C C . GLY B 1 262 ? -38.398 5.224 -16.092 1.00 25.10 262 GLY B C 1
ATOM 4757 O O . GLY B 1 262 ? -37.712 4.318 -16.567 1.00 24.44 262 GLY B O 1
ATOM 4758 N N . VAL B 1 263 ? -38.040 6.510 -16.170 1.00 19.55 263 VAL B N 1
ATOM 4759 C CA . VAL B 1 263 ? -36.789 6.933 -16.793 1.00 19.59 263 VAL B CA 1
ATOM 4760 C C . VAL B 1 263 ? -35.754 7.258 -15.699 1.00 22.02 263 VAL B C 1
ATOM 4761 O O . VAL B 1 263 ? -36.017 8.105 -14.833 1.00 22.38 263 VAL B O 1
ATOM 4765 N N . ARG B 1 264 ? -34.569 6.629 -15.781 1.00 15.50 264 ARG B N 1
ATOM 4766 C CA . ARG B 1 264 ? -33.449 6.918 -14.882 1.00 15.60 264 ARG B CA 1
ATOM 4767 C C . ARG B 1 264 ? -32.858 8.267 -15.239 1.00 20.65 264 ARG B C 1
ATOM 4768 O O . ARG B 1 264 ? -32.697 8.562 -16.425 1.00 21.65 264 ARG B O 1
ATOM 4776 N N . ALA B 1 265 ? -32.553 9.099 -14.231 1.00 16.15 265 ALA B N 1
ATOM 4777 C CA . ALA B 1 265 ? -31.971 10.422 -14.447 1.00 15.14 265 ALA B CA 1
ATOM 4778 C C . ALA B 1 265 ? -30.965 10.698 -13.365 1.00 20.26 265 ALA B C 1
ATOM 4779 O O . ALA B 1 265 ? -31.249 10.427 -12.201 1.00 20.35 265 ALA B O 1
ATOM 4781 N N . GLY B 1 266 ? -29.798 11.213 -13.753 1.00 17.07 266 GLY B N 1
ATOM 4782 C CA . GLY B 1 266 ? -28.701 11.509 -12.837 1.00 15.90 266 GLY B CA 1
ATOM 4783 C C . GLY B 1 266 ? -27.348 11.235 -13.463 1.00 17.71 266 GLY B C 1
ATOM 4784 O O . GLY B 1 266 ? -27.270 10.900 -14.654 1.00 14.86 266 GLY B O 1
ATOM 4785 N N . TRP B 1 267 ? -26.260 11.442 -12.682 1.00 13.88 267 TRP B N 1
ATOM 4786 C CA . TRP B 1 267 ? -24.907 11.244 -13.195 1.00 12.91 267 TRP B CA 1
ATOM 4787 C C . TRP B 1 267 ? -24.614 9.780 -13.362 1.00 15.63 267 TRP B C 1
ATOM 4788 O O . TRP B 1 267 ? -24.693 9.009 -12.409 1.00 15.17 267 TRP B O 1
ATOM 4799 N N . VAL B 1 268 ? -24.274 9.403 -14.584 1.00 11.02 268 VAL B N 1
ATOM 4800 C CA . VAL B 1 268 ? -23.862 8.037 -14.900 1.00 10.19 268 VAL B CA 1
ATOM 4801 C C . VAL B 1 268 ? -22.541 8.177 -15.676 1.00 14.34 268 VAL B C 1
ATOM 4802 O O . VAL B 1 268 ? -22.519 8.935 -16.640 1.00 13.87 268 VAL B O 1
ATOM 4806 N N . PRO B 1 269 ? -21.422 7.542 -15.240 1.00 12.12 269 PRO B N 1
ATOM 4807 C CA . PRO B 1 269 ? -20.158 7.709 -15.985 1.00 12.08 269 PRO B CA 1
ATOM 4808 C C . PRO B 1 269 ? -20.380 7.298 -17.436 1.00 14.41 269 PRO B C 1
ATOM 4809 O O . PRO B 1 269 ? -20.724 6.145 -17.702 1.00 11.62 269 PRO B O 1
ATOM 4813 N N . LEU B 1 270 ? -20.246 8.262 -18.357 1.00 13.16 270 LEU B N 1
ATOM 4814 C CA . LEU B 1 270 ? -20.565 8.023 -19.767 1.00 12.79 270 LEU B CA 1
ATOM 4815 C C . LEU B 1 270 ? -19.745 6.893 -20.374 1.00 16.46 270 LEU B C 1
ATOM 4816 O O . LEU B 1 270 ? -20.312 6.109 -21.110 1.00 16.77 270 LEU B O 1
ATOM 4821 N N . ASP B 1 271 ? -18.456 6.762 -20.016 1.00 14.01 271 ASP B N 1
ATOM 4822 C CA . ASP B 1 271 ? -17.574 5.709 -20.544 1.00 14.89 271 ASP B CA 1
ATOM 4823 C C . ASP B 1 271 ? -18.082 4.299 -20.217 1.00 19.76 271 ASP B C 1
ATOM 4824 O O . ASP B 1 271 ? -17.840 3.367 -20.990 1.00 18.88 271 ASP B O 1
ATOM 4829 N N . VAL B 1 272 ? -18.760 4.141 -19.069 1.00 16.29 272 VAL B N 1
ATOM 4830 C CA . VAL B 1 272 ? -19.274 2.843 -18.626 1.00 15.19 272 VAL B CA 1
ATOM 4831 C C . VAL B 1 272 ? -20.584 2.512 -19.381 1.00 16.96 272 VAL B C 1
ATOM 4832 O O . VAL B 1 272 ? -20.712 1.408 -19.899 1.00 16.18 272 VAL B O 1
ATOM 4836 N N . VAL B 1 273 ? -21.547 3.447 -19.421 1.00 12.98 273 VAL B N 1
ATOM 4837 C CA . VAL B 1 273 ? -22.885 3.203 -19.977 1.00 12.28 273 VAL B CA 1
ATOM 4838 C C . VAL B 1 273 ? -22.958 3.286 -21.527 1.00 17.50 273 VAL B C 1
ATOM 4839 O O . VAL B 1 273 ? -23.707 2.494 -22.121 1.00 16.21 273 VAL B O 1
ATOM 4843 N N . VAL B 1 274 ? -22.172 4.161 -22.168 1.00 14.05 274 VAL B N 1
ATOM 4844 C CA . VAL B 1 274 ? -22.256 4.362 -23.625 1.00 15.22 274 VAL B CA 1
ATOM 4845 C C . VAL B 1 274 ? -22.048 3.022 -24.401 1.00 21.70 274 VAL B C 1
ATOM 4846 O O . VAL B 1 274 ? -22.883 2.770 -25.267 1.00 21.73 274 VAL B O 1
ATOM 4850 N N . PRO B 1 275 ? -21.106 2.094 -24.046 1.00 19.73 275 PRO B N 1
ATOM 4851 C CA . PRO B 1 275 ? -21.006 0.824 -24.797 1.00 19.94 275 PRO B CA 1
ATOM 4852 C C . PRO B 1 275 ? -22.276 -0.037 -24.778 1.00 23.64 275 PRO B C 1
ATOM 4853 O O . PRO B 1 275 ? -22.399 -0.904 -25.641 1.00 23.67 275 PRO B O 1
ATOM 4857 N N . THR B 1 276 ? -23.217 0.202 -23.829 1.00 18.12 276 THR B N 1
ATOM 4858 C CA . THR B 1 276 ? -24.501 -0.522 -23.752 1.00 17.89 276 THR B CA 1
ATOM 4859 C C . THR B 1 276 ? -25.586 0.175 -24.606 1.00 20.83 276 THR B C 1
ATOM 4860 O O . THR B 1 276 ? -26.657 -0.373 -24.781 1.00 19.08 276 THR B O 1
ATOM 4864 N N . CYS B 1 277 ? -25.320 1.388 -25.116 1.00 19.01 277 CYS B N 1
ATOM 4865 C CA . CYS B 1 277 ? -26.318 2.178 -25.834 1.00 18.99 277 CYS B CA 1
ATOM 4866 C C . CYS B 1 277 ? -26.321 1.924 -27.341 1.00 21.43 277 CYS B C 1
ATOM 4867 O O . CYS B 1 277 ? -25.280 1.656 -27.938 1.00 18.97 277 CYS B O 1
ATOM 4870 N N . ASP B 1 278 ? -27.517 2.023 -27.948 1.00 17.45 278 ASP B N 1
ATOM 4871 C CA . ASP B 1 278 ? -27.693 1.961 -29.397 1.00 18.21 278 ASP B CA 1
ATOM 4872 C C . ASP B 1 278 ? -27.531 3.364 -29.997 1.00 21.75 278 ASP B C 1
ATOM 4873 O O . ASP B 1 278 ? -27.148 3.501 -31.155 1.00 21.49 278 ASP B O 1
ATOM 4878 N N . VAL B 1 279 ? -27.883 4.403 -29.229 1.00 18.10 279 VAL B N 1
ATOM 4879 C CA . VAL B 1 279 ? -27.825 5.805 -29.669 1.00 17.57 279 VAL B CA 1
ATOM 4880 C C . VAL B 1 279 ? -27.498 6.692 -28.483 1.00 19.12 279 VAL B C 1
ATOM 4881 O O . VAL B 1 279 ? -28.047 6.490 -27.397 1.00 17.59 279 VAL B O 1
ATOM 4885 N N . VAL B 1 280 ? -26.670 7.719 -28.718 1.00 14.23 280 VAL B N 1
ATOM 4886 C CA . VAL B 1 280 ? -26.389 8.789 -27.769 1.00 14.11 280 VAL B CA 1
ATOM 4887 C C . VAL B 1 280 ? -26.998 10.075 -28.367 1.00 17.76 280 VAL B C 1
ATOM 4888 O O . VAL B 1 280 ? -26.596 10.496 -29.451 1.00 17.89 280 VAL B O 1
ATOM 4892 N N . VAL B 1 281 ? -27.950 10.683 -27.665 1.00 13.38 281 VAL B N 1
ATOM 4893 C CA . VAL B 1 281 ? -28.626 11.915 -28.083 1.00 13.29 281 VAL B CA 1
ATOM 4894 C C . VAL B 1 281 ? -28.078 13.055 -27.227 1.00 18.58 281 VAL B C 1
ATOM 4895 O O . VAL B 1 281 ? -28.095 12.956 -25.997 1.00 17.43 281 VAL B O 1
ATOM 4899 N N . HIS B 1 282 ? -27.569 14.132 -27.867 1.00 14.99 282 HIS B N 1
ATOM 4900 C CA . HIS B 1 282 ? -26.971 15.225 -27.106 1.00 14.97 282 HIS B CA 1
ATOM 4901 C C . HIS B 1 282 ? -27.145 16.591 -27.798 1.00 19.54 282 HIS B C 1
ATOM 4902 O O . HIS B 1 282 ? -27.697 16.690 -28.900 1.00 19.46 282 HIS B O 1
ATOM 4909 N N . HIS B 1 283 ? -26.731 17.633 -27.078 1.00 16.22 283 HIS B N 1
ATOM 4910 C CA . HIS B 1 283 ? -26.832 19.064 -27.391 1.00 17.01 283 HIS B CA 1
ATOM 4911 C C . HIS B 1 283 ? -25.701 19.610 -28.263 1.00 21.89 283 HIS B C 1
ATOM 4912 O O . HIS B 1 283 ? -25.602 20.837 -28.398 1.00 22.52 283 HIS B O 1
ATOM 4919 N N . ALA B 1 284 ? -24.830 18.737 -28.798 1.00 17.21 284 ALA B N 1
ATOM 4920 C CA . ALA B 1 284 ? -23.608 19.081 -29.568 1.00 16.85 284 ALA B CA 1
ATOM 4921 C C . ALA B 1 284 ? -22.415 19.344 -28.630 1.00 20.16 284 ALA B C 1
ATOM 4922 O O . ALA B 1 284 ? -21.706 20.346 -28.731 1.00 20.57 284 ALA B O 1
ATOM 4924 N N . GLY B 1 285 ? -22.264 18.445 -27.680 1.00 15.62 285 GLY B N 1
ATOM 4925 C CA . GLY B 1 285 ? -21.162 18.434 -26.734 1.00 15.27 285 GLY B CA 1
ATOM 4926 C C . GLY B 1 285 ? -20.045 17.601 -27.321 1.00 17.22 285 GLY B C 1
ATOM 4927 O O . GLY B 1 285 ? -20.253 16.420 -27.621 1.00 14.87 285 GLY B O 1
ATOM 4928 N N . GLY B 1 286 ? -18.884 18.223 -27.529 1.00 13.44 286 GLY B N 1
ATOM 4929 C CA . GLY B 1 286 ? -17.731 17.567 -28.151 1.00 13.08 286 GLY B CA 1
ATOM 4930 C C . GLY B 1 286 ? -17.152 16.349 -27.449 1.00 16.48 286 GLY B C 1
ATOM 4931 O O . GLY B 1 286 ? -16.700 15.406 -28.114 1.00 15.08 286 GLY B O 1
ATOM 4932 N N . VAL B 1 287 ? -17.133 16.357 -26.104 1.00 11.48 287 VAL B N 1
ATOM 4933 C CA . VAL B 1 287 ? -16.559 15.236 -25.322 1.00 11.24 287 VAL B CA 1
ATOM 4934 C C . VAL B 1 287 ? -17.569 14.082 -25.293 1.00 13.98 287 VAL B C 1
ATOM 4935 O O . VAL B 1 287 ? -17.158 12.927 -25.390 1.00 13.03 287 VAL B O 1
ATOM 4939 N N . THR B 1 288 ? -18.879 14.392 -25.252 1.00 11.89 288 THR B N 1
ATOM 4940 C CA . THR B 1 288 ? -19.928 13.343 -25.376 1.00 11.25 288 THR B CA 1
ATOM 4941 C C . THR B 1 288 ? -19.822 12.738 -26.791 1.00 13.66 288 THR B C 1
ATOM 4942 O O . THR B 1 288 ? -19.886 11.527 -26.940 1.00 12.86 288 THR B O 1
ATOM 4946 N N . ALA B 1 289 ? -19.593 13.590 -27.827 1.00 11.68 289 ALA B N 1
ATOM 4947 C CA . ALA B 1 289 ? -19.441 13.105 -29.209 1.00 12.53 289 ALA B CA 1
ATOM 4948 C C . ALA B 1 289 ? -18.262 12.143 -29.317 1.00 17.63 289 ALA B C 1
ATOM 4949 O O . ALA B 1 289 ? -18.397 11.092 -29.942 1.00 19.03 289 ALA B O 1
ATOM 4951 N N . LEU B 1 290 ? -17.111 12.491 -28.694 1.00 14.01 290 LEU B N 1
ATOM 4952 C CA . LEU B 1 290 ? -15.932 11.624 -28.688 1.00 13.40 290 LEU B CA 1
ATOM 4953 C C . LEU B 1 290 ? -16.216 10.317 -27.951 1.00 16.32 290 LEU B C 1
ATOM 4954 O O . LEU B 1 290 ? -15.765 9.261 -28.406 1.00 14.37 290 LEU B O 1
ATOM 4959 N N . THR B 1 291 ? -16.940 10.373 -26.814 1.00 12.93 291 THR B N 1
ATOM 4960 C CA . THR B 1 291 ? -17.281 9.156 -26.033 1.00 13.05 291 THR B CA 1
ATOM 4961 C C . THR B 1 291 ? -18.105 8.162 -26.895 1.00 15.64 291 THR B C 1
ATOM 4962 O O . THR B 1 291 ? -17.841 6.955 -26.863 1.00 14.73 291 THR B O 1
ATOM 4966 N N . ALA B 1 292 ? -19.062 8.676 -27.681 1.00 13.57 292 ALA B N 1
ATOM 4967 C CA . ALA B 1 292 ? -19.906 7.859 -28.570 1.00 13.61 292 ALA B CA 1
ATOM 4968 C C . ALA B 1 292 ? -19.077 7.280 -29.715 1.00 16.99 292 ALA B C 1
ATOM 4969 O O . ALA B 1 292 ? -19.119 6.070 -29.931 1.00 17.24 292 ALA B O 1
ATOM 4971 N N . MET B 1 293 ? -18.287 8.124 -30.407 1.00 15.10 293 MET B N 1
ATOM 4972 C CA . MET B 1 293 ? -17.412 7.698 -31.520 1.00 15.28 293 MET B CA 1
ATOM 4973 C C . MET B 1 293 ? -16.400 6.647 -31.065 1.00 17.97 293 MET B C 1
ATOM 4974 O O . MET B 1 293 ? -16.161 5.678 -31.775 1.00 17.94 293 MET B O 1
ATOM 4979 N N . ASN B 1 294 ? -15.802 6.855 -29.884 1.00 13.36 294 ASN B N 1
ATOM 4980 C CA . ASN B 1 294 ? -14.819 5.931 -29.311 1.00 12.85 294 ASN B CA 1
ATOM 4981 C C . ASN B 1 294 ? -15.424 4.545 -29.067 1.00 16.87 294 ASN B C 1
ATOM 4982 O O . ASN B 1 294 ? -14.740 3.530 -29.274 1.00 16.66 294 ASN B O 1
ATOM 4987 N N . ALA B 1 295 ? -16.699 4.491 -28.631 1.00 14.68 295 ALA B N 1
ATOM 4988 C CA . ALA B 1 295 ? -17.367 3.222 -28.352 1.00 15.55 295 ALA B CA 1
ATOM 4989 C C . ALA B 1 295 ? -18.088 2.644 -29.591 1.00 19.01 295 ALA B C 1
ATOM 4990 O O . ALA B 1 295 ? -18.732 1.598 -29.482 1.00 16.91 295 ALA B O 1
ATOM 4992 N N . GLY B 1 296 ? -17.976 3.317 -30.747 1.00 16.76 296 GLY B N 1
ATOM 4993 C CA . GLY B 1 296 ? -18.626 2.872 -31.987 1.00 17.22 296 GLY B CA 1
ATOM 4994 C C . GLY B 1 296 ? -20.141 2.986 -31.938 1.00 20.68 296 GLY B C 1
ATOM 4995 O O . GLY B 1 296 ? -20.853 2.204 -32.572 1.00 19.00 296 GLY B O 1
ATOM 4996 N N . VAL B 1 297 ? -20.649 4.000 -31.216 1.00 16.61 297 VAL B N 1
ATOM 4997 C CA . VAL B 1 297 ? -22.087 4.179 -31.004 1.00 16.13 297 VAL B CA 1
ATOM 4998 C C . VAL B 1 297 ? -22.610 5.362 -31.838 1.00 20.75 297 VAL B C 1
ATOM 4999 O O . VAL B 1 297 ? -22.090 6.477 -31.721 1.00 19.40 297 VAL B O 1
ATOM 5003 N N . PRO B 1 298 ? -23.674 5.140 -32.657 1.00 16.56 298 PRO B N 1
ATOM 5004 C CA . PRO B 1 298 ? -24.267 6.263 -33.423 1.00 16.22 298 PRO B CA 1
ATOM 5005 C C . PRO B 1 298 ? -24.785 7.369 -32.503 1.00 19.95 298 PRO B C 1
ATOM 5006 O O . PRO B 1 298 ? -25.119 7.108 -31.341 1.00 18.39 298 PRO B O 1
ATOM 5010 N N . GLN B 1 299 ? -24.838 8.603 -32.996 1.00 16.55 299 GLN B N 1
ATOM 5011 C CA . GLN B 1 299 ? -25.297 9.696 -32.151 1.00 16.05 299 GLN B CA 1
ATOM 5012 C C . GLN B 1 299 ? -26.289 10.595 -32.875 1.00 21.59 299 GLN B C 1
ATOM 5013 O O . GLN B 1 299 ? -26.279 10.698 -34.098 1.00 21.19 299 GLN B O 1
ATOM 5019 N N . LEU B 1 300 ? -27.182 11.203 -32.103 1.00 17.63 300 LEU B N 1
ATOM 5020 C CA . LEU B 1 300 ? -28.166 12.152 -32.591 1.00 18.64 300 LEU B CA 1
ATOM 5021 C C . LEU B 1 300 ? -27.810 13.505 -32.014 1.00 21.33 300 LEU B C 1
ATOM 5022 O O . LEU B 1 300 ? -27.822 13.673 -30.788 1.00 19.76 300 LEU B O 1
ATOM 5027 N N . ILE B 1 301 ? -27.444 14.453 -32.880 1.00 17.29 301 ILE B N 1
ATOM 5028 C CA . ILE B 1 301 ? -27.030 15.777 -32.426 1.00 17.56 301 ILE B CA 1
ATOM 5029 C C . ILE B 1 301 ? -28.198 16.746 -32.617 1.00 23.09 301 ILE B C 1
ATOM 5030 O O . ILE B 1 301 ? -28.713 16.887 -33.733 1.00 22.89 301 ILE B O 1
ATOM 5035 N N . VAL B 1 302 ? -28.629 17.384 -31.513 1.00 18.91 302 VAL B N 1
ATOM 5036 C CA . VAL B 1 302 ? -29.733 18.373 -31.515 1.00 19.46 302 VAL B CA 1
ATOM 5037 C C . VAL B 1 302 ? -29.062 19.694 -31.112 1.00 25.79 302 VAL B C 1
ATOM 5038 O O . VAL B 1 302 ? -28.986 19.989 -29.920 1.00 23.52 302 VAL B O 1
ATOM 5042 N N . PRO B 1 303 ? -28.421 20.400 -32.084 1.00 26.00 303 PRO B N 1
ATOM 5043 C CA . PRO B 1 303 ? -27.607 21.592 -31.737 1.00 26.96 303 PRO B CA 1
ATOM 5044 C C . PRO B 1 303 ? -28.332 22.673 -30.953 1.00 32.29 303 PRO B C 1
ATOM 5045 O O . PRO B 1 303 ? -29.446 23.061 -31.284 1.00 31.86 303 PRO B O 1
ATOM 5049 N N . GLN B 1 304 ? -27.671 23.160 -29.916 1.00 31.21 304 GLN B N 1
ATOM 5050 C CA . GLN B 1 304 ? -28.197 24.194 -29.022 1.00 32.39 304 GLN B CA 1
ATOM 5051 C C . GLN B 1 304 ? -27.247 25.389 -28.971 1.00 40.26 304 GLN B C 1
ATOM 5052 O O . GLN B 1 304 ? -27.047 25.992 -27.917 1.00 41.15 304 GLN B O 1
ATOM 5058 N N . GLY B 1 305 ? -26.688 25.727 -30.123 1.00 38.48 305 GLY B N 1
ATOM 5059 C CA . GLY B 1 305 ? -25.694 26.783 -30.241 1.00 39.21 305 GLY B CA 1
ATOM 5060 C C . GLY B 1 305 ? -24.341 26.224 -29.848 1.00 44.27 305 GLY B C 1
ATOM 5061 O O . GLY B 1 305 ? -24.153 25.002 -29.828 1.00 44.78 305 GLY B O 1
ATOM 5062 N N . GLY B 1 306 ? -23.397 27.092 -29.529 1.00 40.14 306 GLY B N 1
ATOM 5063 C CA . GLY B 1 306 ? -22.075 26.618 -29.139 1.00 39.72 306 GLY B CA 1
ATOM 5064 C C . GLY B 1 306 ? -21.134 26.419 -30.309 1.00 43.00 306 GLY B C 1
ATOM 5065 O O . GLY B 1 306 ? -21.547 26.444 -31.475 1.00 44.11 306 GLY B O 1
ATOM 5066 N N . ASN B 1 307 ? -19.858 26.193 -29.998 1.00 37.07 307 ASN B N 1
ATOM 5067 C CA . ASN B 1 307 ? -18.814 26.130 -31.021 1.00 35.61 307 ASN B CA 1
ATOM 5068 C C . ASN B 1 307 ? -18.494 24.721 -31.545 1.00 33.95 307 ASN B C 1
ATOM 5069 O O . ASN B 1 307 ? -17.554 24.594 -32.330 1.00 32.79 307 ASN B O 1
ATOM 5074 N N . PHE B 1 308 ? -19.311 23.699 -31.212 1.00 26.44 308 PHE B N 1
ATOM 5075 C CA . PHE B 1 308 ? -19.075 22.344 -31.722 1.00 24.81 308 PHE B CA 1
ATOM 5076 C C . PHE B 1 308 ? -20.030 21.967 -32.891 1.00 30.53 308 PHE B C 1
ATOM 5077 O O . PHE B 1 308 ? -19.836 20.920 -33.525 1.00 30.34 308 PHE B O 1
ATOM 5085 N N . VAL B 1 309 ? -21.014 22.824 -33.207 1.00 27.45 309 VAL B N 1
ATOM 5086 C CA . VAL B 1 309 ? -22.031 22.533 -34.229 1.00 28.08 309 VAL B CA 1
ATOM 5087 C C . VAL B 1 309 ? -21.389 22.160 -35.591 1.00 30.85 309 VAL B C 1
ATOM 5088 O O . VAL B 1 309 ? -21.722 21.098 -36.120 1.00 29.16 309 VAL B O 1
ATOM 5092 N N . GLU B 1 310 ? -20.420 22.954 -36.092 1.00 27.51 310 GLU B N 1
ATOM 5093 C CA . GLU B 1 310 ? -19.702 22.687 -37.352 1.00 26.99 310 GLU B CA 1
ATOM 5094 C C . GLU B 1 310 ? -18.954 21.347 -37.287 1.00 29.12 310 GLU B C 1
ATOM 5095 O O . GLU B 1 310 ? -18.968 20.604 -38.262 1.00 28.66 310 GLU B O 1
ATOM 5101 N N . ALA B 1 311 ? -18.304 21.034 -36.153 1.00 24.53 311 ALA B N 1
ATOM 5102 C CA . ALA B 1 311 ? -17.587 19.763 -36.030 1.00 23.58 311 ALA B CA 1
ATOM 5103 C C . ALA B 1 311 ? -18.555 18.599 -35.949 1.00 24.52 311 ALA B C 1
ATOM 5104 O O . ALA B 1 311 ? -18.271 17.530 -36.493 1.00 23.89 311 ALA B O 1
ATOM 5106 N N . GLY B 1 312 ? -19.703 18.809 -35.307 1.00 20.71 312 GLY B N 1
ATOM 5107 C CA . GLY B 1 312 ? -20.759 17.805 -35.230 1.00 20.73 312 GLY B CA 1
ATOM 5108 C C . GLY B 1 312 ? -21.318 17.468 -36.603 1.00 26.43 312 GLY B C 1
ATOM 5109 O O . GLY B 1 312 ? -21.643 16.305 -36.890 1.00 25.67 312 GLY B O 1
ATOM 5110 N N . LEU B 1 313 ? -21.388 18.483 -37.488 1.00 24.02 313 LEU B N 1
ATOM 5111 C CA . LEU B 1 313 ? -21.848 18.315 -38.868 1.00 24.52 313 LEU B CA 1
ATOM 5112 C C . LEU B 1 313 ? -20.868 17.434 -39.673 1.00 25.29 313 LEU B C 1
ATOM 5113 O O . LEU B 1 313 ? -21.316 16.696 -40.540 1.00 24.38 313 LEU B O 1
ATOM 5118 N N . ARG B 1 314 ? -19.554 17.457 -39.349 1.00 20.74 314 ARG B N 1
ATOM 5119 C CA . ARG B 1 314 ? -18.551 16.578 -39.990 1.00 20.29 314 ARG B CA 1
ATOM 5120 C C . ARG B 1 314 ? -18.782 15.116 -39.629 1.00 24.10 314 ARG B C 1
ATOM 5121 O O . ARG B 1 314 ? -18.522 14.246 -40.462 1.00 24.41 314 ARG B O 1
ATOM 5129 N N . ILE B 1 315 ? -19.245 14.842 -38.382 1.00 19.05 315 ILE B N 1
ATOM 5130 C CA . ILE B 1 315 ? -19.540 13.483 -37.909 1.00 18.06 315 ILE B CA 1
ATOM 5131 C C . ILE B 1 315 ? -20.778 12.973 -38.669 1.00 21.68 315 ILE B C 1
ATOM 5132 O O . ILE B 1 315 ? -20.796 11.830 -39.105 1.00 20.58 315 ILE B O 1
ATOM 5137 N N . SER B 1 316 ? -21.783 13.841 -38.846 1.00 21.15 316 SER B N 1
ATOM 5138 C CA . SER B 1 316 ? -23.022 13.561 -39.594 1.00 22.53 316 SER B CA 1
ATOM 5139 C C . SER B 1 316 ? -22.706 13.276 -41.072 1.00 27.37 316 SER B C 1
ATOM 5140 O O . SER B 1 316 ? -23.199 12.290 -41.616 1.00 26.04 316 SER B O 1
ATOM 5143 N N . ASP B 1 317 ? -21.870 14.128 -41.705 1.00 25.01 317 ASP B N 1
ATOM 5144 C CA . ASP B 1 317 ? -21.453 13.982 -43.112 1.00 25.68 317 ASP B CA 1
ATOM 5145 C C . ASP B 1 317 ? -20.671 12.693 -43.323 1.00 27.90 317 ASP B C 1
ATOM 5146 O O . ASP B 1 317 ? -20.794 12.081 -44.378 1.00 27.95 317 ASP B O 1
ATOM 5151 N N . PHE B 1 318 ? -19.890 12.257 -42.303 1.00 20.32 318 PHE B N 1
ATOM 5152 C CA . PHE B 1 318 ? -19.142 11.001 -42.343 1.00 19.30 318 PHE B CA 1
ATOM 5153 C C . PHE B 1 318 ? -20.125 9.820 -42.302 1.00 24.33 318 PHE B C 1
ATOM 5154 O O . PHE B 1 318 ? -19.817 8.747 -42.810 1.00 24.77 318 PHE B O 1
ATOM 5162 N N . GLY B 1 319 ? -21.288 10.035 -41.686 1.00 22.19 319 GLY B N 1
ATOM 5163 C CA . GLY B 1 319 ? -22.335 9.025 -41.579 1.00 22.15 319 GLY B CA 1
ATOM 5164 C C . GLY B 1 319 ? -22.410 8.305 -40.252 1.00 24.82 319 GLY B C 1
ATOM 5165 O O . GLY B 1 319 ? -23.125 7.308 -40.156 1.00 24.55 319 GLY B O 1
ATOM 5166 N N . ALA B 1 320 ? -21.691 8.797 -39.213 1.00 20.23 320 ALA B N 1
ATOM 5167 C CA . ALA B 1 320 ? -21.707 8.170 -37.883 1.00 20.20 320 ALA B CA 1
ATOM 5168 C C . ALA B 1 320 ? -22.727 8.854 -36.959 1.00 23.40 320 ALA B C 1
ATOM 5169 O O . ALA B 1 320 ? -22.793 8.547 -35.766 1.00 22.33 320 ALA B O 1
ATOM 5171 N N . ALA B 1 321 ? -23.493 9.806 -37.506 1.00 18.05 321 ALA B N 1
ATOM 5172 C CA . ALA B 1 321 ? -24.466 10.595 -36.762 1.00 17.02 321 ALA B CA 1
ATOM 5173 C C . ALA B 1 321 ? -25.523 11.179 -37.670 1.00 22.71 321 ALA B C 1
ATOM 5174 O O . ALA B 1 321 ? -25.389 11.153 -38.897 1.00 22.71 321 ALA B O 1
ATOM 5176 N N . ILE B 1 322 ? -26.549 11.777 -37.046 1.00 18.45 322 ILE B N 1
ATOM 5177 C CA . ILE B 1 322 ? -27.566 12.598 -37.702 1.00 18.11 322 ILE B CA 1
ATOM 5178 C C . ILE B 1 322 ? -27.635 13.908 -36.920 1.00 24.58 322 ILE B C 1
ATOM 5179 O O . ILE B 1 322 ? -27.735 13.882 -35.694 1.00 22.61 322 ILE B O 1
ATOM 5184 N N . THR B 1 323 ? -27.546 15.045 -37.618 1.00 24.13 323 THR B N 1
ATOM 5185 C CA . THR B 1 323 ? -27.757 16.347 -37.001 1.00 25.56 323 THR B CA 1
ATOM 5186 C C . THR B 1 323 ? -29.159 16.750 -37.429 1.00 35.22 323 THR B C 1
ATOM 5187 O O . THR B 1 323 ? -29.406 16.813 -38.632 1.00 35.33 323 THR B O 1
ATOM 5191 N N . VAL B 1 324 ? -30.086 16.977 -36.483 1.00 35.94 324 VAL B N 1
ATOM 5192 C CA . VAL B 1 324 ? -31.447 17.368 -36.878 1.00 39.31 324 VAL B CA 1
ATOM 5193 C C . VAL B 1 324 ? -31.456 18.850 -37.320 1.00 49.30 324 VAL B C 1
ATOM 5194 O O . VAL B 1 324 ? -30.800 19.689 -36.699 1.00 47.25 324 VAL B O 1
ATOM 5198 N N . ASP B 1 325 ? -32.192 19.146 -38.404 1.00 52.12 325 ASP B N 1
ATOM 5199 C CA . ASP B 1 325 ? -32.333 20.502 -38.940 1.00 54.86 325 ASP B CA 1
ATOM 5200 C C . ASP B 1 325 ? -33.423 21.245 -38.149 1.00 62.37 325 ASP B C 1
ATOM 5201 O O . ASP B 1 325 ? -33.153 22.302 -37.578 1.00 62.00 325 ASP B O 1
ATOM 5206 N N . GLU B 1 326 ? -34.637 20.662 -38.089 1.00 61.93 326 GLU B N 1
ATOM 5207 C CA . GLU B 1 326 ? -35.782 21.170 -37.330 1.00 62.93 326 GLU B CA 1
ATOM 5208 C C . GLU B 1 326 ? -35.937 20.309 -36.084 1.00 65.27 326 GLU B C 1
ATOM 5209 O O . GLU B 1 326 ? -35.989 19.087 -36.198 1.00 65.07 326 GLU B O 1
ATOM 5215 N N . ASN B 1 327 ? -35.988 20.936 -34.898 1.00 60.18 327 ASN B N 1
ATOM 5216 C CA . ASN B 1 327 ? -36.054 20.260 -33.596 1.00 59.14 327 ASN B CA 1
ATOM 5217 C C . ASN B 1 327 ? -37.458 19.680 -33.242 1.00 61.51 327 ASN B C 1
ATOM 5218 O O . ASN B 1 327 ? -37.756 19.505 -32.055 1.00 61.30 327 ASN B O 1
ATOM 5223 N N . THR B 1 328 ? -38.277 19.326 -34.259 1.00 56.31 328 THR B N 1
ATOM 5224 C CA . THR B 1 328 ? -39.628 18.781 -34.084 1.00 55.80 328 THR B CA 1
ATOM 5225 C C . THR B 1 328 ? -39.606 17.339 -33.535 1.00 58.09 328 THR B C 1
ATOM 5226 O O . THR B 1 328 ? -38.687 16.587 -33.881 1.00 57.74 328 THR B O 1
ATOM 5230 N N . PRO B 1 329 ? -40.627 16.912 -32.739 1.00 52.76 329 PRO B N 1
ATOM 5231 C CA . PRO B 1 329 ? -40.656 15.524 -32.254 1.00 51.93 329 PRO B CA 1
ATOM 5232 C C . PRO B 1 329 ? -40.563 14.495 -33.384 1.00 53.13 329 PRO B C 1
ATOM 5233 O O . PRO B 1 329 ? -39.901 13.472 -33.208 1.00 51.13 329 PRO B O 1
ATOM 5237 N N . GLU B 1 330 ? -41.200 14.787 -34.548 1.00 48.60 330 GLU B N 1
ATOM 5238 C CA . GLU B 1 330 ? -41.193 13.927 -35.732 1.00 47.90 330 GLU B CA 1
ATOM 5239 C C . GLU B 1 330 ? -39.763 13.717 -36.252 1.00 46.57 330 GLU B C 1
ATOM 5240 O O . GLU B 1 330 ? -39.405 12.581 -36.543 1.00 46.17 330 GLU B O 1
ATOM 5246 N N . ALA B 1 331 ? -38.958 14.792 -36.357 1.00 40.05 331 ALA B N 1
ATOM 5247 C CA . ALA B 1 331 ? -37.569 14.722 -36.828 1.00 38.74 331 ALA B CA 1
ATOM 5248 C C . ALA B 1 331 ? -36.701 13.922 -35.868 1.00 40.58 331 ALA B C 1
ATOM 5249 O O . ALA B 1 331 ? -35.897 13.110 -36.319 1.00 40.46 331 ALA B O 1
ATOM 5251 N N . VAL B 1 332 ? -36.879 14.129 -34.548 1.00 35.0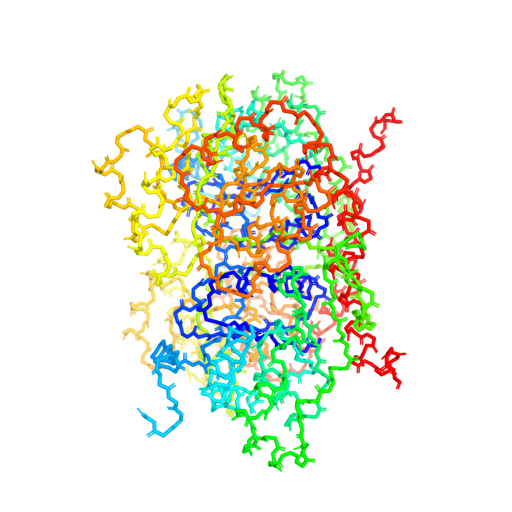2 332 VAL B N 1
ATOM 5252 C CA . VAL B 1 332 ? -36.084 13.447 -33.527 1.00 33.58 332 VAL B CA 1
ATOM 5253 C C . VAL B 1 332 ? -36.423 11.947 -33.510 1.00 35.27 332 VAL B C 1
ATOM 5254 O O . VAL B 1 332 ? -35.500 11.138 -33.574 1.00 33.96 332 VAL B O 1
ATOM 5258 N N . GLU B 1 333 ? -37.725 11.574 -33.462 1.00 31.65 333 GLU B N 1
ATOM 5259 C CA . GLU B 1 333 ? -38.135 10.162 -33.441 1.00 31.74 333 GLU B CA 1
ATOM 5260 C C . GLU B 1 333 ? -37.700 9.418 -34.717 1.00 34.76 333 GLU B C 1
ATOM 5261 O O . GLU B 1 333 ? -37.218 8.292 -34.614 1.00 33.03 333 GLU B O 1
ATOM 5267 N N . LYS B 1 334 ? -37.840 10.056 -35.902 1.00 32.18 334 LYS B N 1
ATOM 5268 C CA . LYS B 1 334 ? -37.443 9.446 -37.181 1.00 32.60 334 LYS B CA 1
ATOM 5269 C C . LYS B 1 334 ? -35.925 9.202 -37.227 1.00 33.98 334 LYS B C 1
ATOM 5270 O O . LYS B 1 334 ? -35.505 8.118 -37.620 1.00 32.13 334 LYS B O 1
ATOM 5276 N N . ALA B 1 335 ? -35.115 10.200 -36.824 1.00 30.51 335 ALA B N 1
ATOM 5277 C CA . ALA B 1 335 ? -33.645 10.095 -36.791 1.00 30.00 335 ALA B CA 1
ATOM 5278 C C . ALA B 1 335 ? -33.202 8.989 -35.837 1.00 32.69 335 ALA B C 1
ATOM 5279 O O . ALA B 1 335 ? -32.343 8.195 -36.207 1.00 30.32 335 ALA B O 1
ATOM 5281 N N . CYS B 1 336 ? -33.840 8.885 -34.650 1.00 32.35 336 CYS B N 1
ATOM 5282 C CA . CYS B 1 336 ? -33.543 7.838 -33.664 1.00 35.21 336 CYS B CA 1
ATOM 5283 C C . CYS B 1 336 ? -33.839 6.448 -34.201 1.00 37.61 336 CYS B C 1
ATOM 5284 O O . CYS B 1 336 ? -33.066 5.528 -33.936 1.00 36.20 336 CYS B O 1
ATOM 5287 N N . GLY B 1 337 ? -34.955 6.311 -34.926 1.00 33.25 337 GLY B N 1
ATOM 5288 C CA . GLY B 1 337 ? -35.350 5.050 -35.550 1.00 31.99 337 GLY B CA 1
ATOM 5289 C C . GLY B 1 337 ? -34.327 4.622 -36.584 1.00 33.70 337 GLY B C 1
ATOM 5290 O O . GLY B 1 337 ? -33.974 3.448 -36.660 1.00 33.20 337 GLY B O 1
ATOM 5291 N N . GLU B 1 338 ? -33.812 5.590 -37.354 1.00 30.49 338 GLU B N 1
ATOM 5292 C CA . GLU B 1 338 ? -32.808 5.388 -38.390 1.00 30.87 338 GLU B CA 1
ATOM 5293 C C . GLU B 1 338 ? -31.464 4.978 -37.766 1.00 32.63 338 GLU B C 1
ATOM 5294 O O . GLU B 1 338 ? -30.864 4.000 -38.210 1.00 31.50 338 GLU B O 1
ATOM 5300 N N . LEU B 1 339 ? -31.025 5.685 -36.716 1.00 27.37 339 LEU B N 1
ATOM 5301 C CA . LEU B 1 339 ? -29.763 5.385 -36.028 1.00 26.37 339 LEU B CA 1
ATOM 5302 C C . LEU B 1 339 ? -29.766 3.980 -35.402 1.00 31.28 339 LEU B C 1
ATOM 5303 O O . LEU B 1 339 ? -28.734 3.309 -35.425 1.00 30.18 339 LEU B O 1
ATOM 5308 N N . ILE B 1 340 ? -30.929 3.521 -34.902 1.00 29.58 340 ILE B N 1
ATOM 5309 C CA . ILE B 1 340 ? -31.112 2.177 -34.341 1.00 30.16 340 ILE B CA 1
ATOM 5310 C C . ILE B 1 340 ? -31.218 1.130 -35.472 1.00 36.31 340 ILE B C 1
ATOM 5311 O O . ILE B 1 340 ? -30.510 0.119 -35.438 1.00 36.39 340 ILE B O 1
ATOM 5316 N N . GLY B 1 341 ? -32.105 1.392 -36.431 1.00 33.52 341 GLY B N 1
ATOM 5317 C CA . GLY B 1 341 ? -32.486 0.497 -37.525 1.00 33.84 341 GLY B CA 1
ATOM 5318 C C . GLY B 1 341 ? -31.568 0.323 -38.717 1.00 37.38 341 GLY B C 1
ATOM 5319 O O . GLY B 1 341 ? -31.509 -0.774 -39.275 1.00 36.78 341 GLY B O 1
ATOM 5320 N N . ASN B 1 342 ? -30.895 1.394 -39.160 1.00 33.78 342 ASN B N 1
ATOM 5321 C CA . ASN B 1 342 ? -29.984 1.315 -40.304 1.00 33.28 342 ASN B CA 1
ATOM 5322 C C . ASN B 1 342 ? -28.570 1.009 -39.765 1.00 35.19 342 ASN B C 1
ATOM 5323 O O . ASN B 1 342 ? -28.005 1.856 -39.085 1.00 31.85 342 ASN B O 1
ATOM 5328 N N . PRO B 1 343 ? -27.992 -0.183 -40.072 1.00 33.33 343 PRO B N 1
ATOM 5329 C CA . PRO B 1 343 ? -26.664 -0.534 -39.530 1.00 32.53 343 PRO B CA 1
ATOM 5330 C C . PRO B 1 343 ? -25.488 0.305 -40.048 1.00 34.72 343 PRO B C 1
ATOM 5331 O O . PRO B 1 343 ? -24.410 0.225 -39.454 1.00 33.41 343 PRO B O 1
ATOM 5335 N N . SER B 1 344 ? -25.679 1.101 -41.123 1.00 31.03 344 SER B N 1
ATOM 5336 C CA . SER B 1 344 ? -24.608 1.927 -41.692 1.00 30.67 344 SER B CA 1
ATOM 5337 C C . SER B 1 344 ? -24.078 2.951 -40.671 1.00 30.69 344 SER B C 1
ATOM 5338 O O . SER B 1 344 ? -22.875 3.183 -40.650 1.00 29.62 344 SER B O 1
ATOM 5341 N N . TYR B 1 345 ? -24.960 3.538 -39.827 1.00 25.09 345 TYR B N 1
ATOM 5342 C CA . TYR B 1 345 ? -24.549 4.523 -38.819 1.00 24.23 345 TYR B CA 1
ATOM 5343 C C . TYR B 1 345 ? -23.586 3.917 -37.795 1.00 25.32 345 TYR B C 1
ATOM 5344 O O . TYR B 1 345 ? -22.545 4.521 -37.517 1.00 22.73 345 TYR B O 1
ATOM 5353 N N . ALA B 1 346 ? -23.896 2.710 -37.273 1.00 22.24 346 ALA B N 1
ATOM 5354 C CA . ALA B 1 346 ? -23.014 2.038 -36.326 1.00 21.26 346 ALA B CA 1
ATOM 5355 C C . ALA B 1 346 ? -21.727 1.596 -37.011 1.00 24.02 346 ALA B C 1
ATOM 5356 O O . ALA B 1 346 ? -20.679 1.683 -36.385 1.00 21.59 346 ALA B O 1
ATOM 5358 N N . GLU B 1 347 ? -21.767 1.148 -38.295 1.00 22.45 347 GLU B N 1
ATOM 5359 C CA . GLU B 1 347 ? -20.501 0.787 -38.936 1.00 22.71 347 GLU B CA 1
ATOM 5360 C C . GLU B 1 347 ? -19.609 2.030 -39.134 1.00 22.01 347 GLU B C 1
ATOM 5361 O O . GLU B 1 347 ? -18.404 1.899 -38.959 1.00 22.16 347 GLU B O 1
ATOM 5367 N N . ARG B 1 348 ? -20.164 3.201 -39.422 1.00 18.06 348 ARG B N 1
ATOM 5368 C CA . ARG B 1 348 ? -19.332 4.410 -39.568 1.00 17.29 348 ARG B CA 1
ATOM 5369 C C . ARG B 1 348 ? -18.734 4.819 -38.231 1.00 21.23 348 ARG B C 1
ATOM 5370 O O . ARG B 1 348 ? -17.583 5.281 -38.162 1.00 20.51 348 ARG B O 1
ATOM 5378 N N . ALA B 1 349 ? -19.538 4.676 -37.174 1.00 18.07 349 ALA B N 1
ATOM 5379 C CA . ALA B 1 349 ? -19.091 4.993 -35.811 1.00 17.62 349 ALA B CA 1
ATOM 5380 C C . ALA B 1 349 ? -17.943 4.064 -35.435 1.00 20.33 349 ALA B C 1
ATOM 5381 O O . ALA B 1 349 ? -16.956 4.532 -34.880 1.00 18.40 349 ALA B O 1
ATOM 5383 N N . ARG B 1 350 ? -18.020 2.771 -35.820 1.00 17.36 350 ARG B N 1
ATOM 5384 C CA . ARG B 1 350 ? -16.939 1.818 -35.552 1.00 17.26 350 ARG B CA 1
ATOM 5385 C C . ARG B 1 350 ? -15.657 2.177 -36.335 1.00 20.20 350 ARG B C 1
ATOM 5386 O O . ARG B 1 350 ? -14.558 1.931 -35.830 1.00 17.95 350 ARG B O 1
ATOM 5394 N N . GLU B 1 351 ? -15.791 2.761 -37.555 1.00 18.37 351 GLU B N 1
ATOM 5395 C CA . GLU B 1 351 ? -14.640 3.211 -38.351 1.00 18.24 351 GLU B CA 1
ATOM 5396 C C . GLU B 1 351 ? -13.924 4.383 -37.632 1.00 19.98 351 GLU B C 1
ATOM 5397 O O . GLU B 1 351 ? -12.697 4.413 -37.582 1.00 18.17 351 GLU B O 1
ATOM 5403 N N . LEU B 1 352 ? -14.689 5.304 -37.035 1.00 15.31 352 LEU B N 1
ATOM 5404 C CA . LEU B 1 352 ? -14.128 6.413 -36.276 1.00 15.30 352 LEU B CA 1
ATOM 5405 C C . LEU B 1 352 ? -13.457 5.901 -35.013 1.00 16.53 352 LEU B C 1
ATOM 5406 O O . LEU B 1 352 ? -12.369 6.373 -34.681 1.00 15.27 352 LEU B O 1
ATOM 5411 N N . SER B 1 353 ? -14.050 4.874 -34.366 1.00 13.32 353 SER B N 1
ATOM 5412 C CA . SER B 1 353 ? -13.448 4.240 -33.178 1.00 13.58 353 SER B CA 1
ATOM 5413 C C . SER B 1 353 ? -12.063 3.661 -33.537 1.00 18.37 353 SER B C 1
ATOM 5414 O O . SER B 1 353 ? -11.100 3.839 -32.785 1.00 17.41 353 SER B O 1
ATOM 5417 N N . ALA B 1 354 ? -11.978 2.988 -34.705 1.00 17.60 354 ALA B N 1
ATOM 5418 C CA . ALA B 1 354 ? -10.755 2.378 -35.233 1.00 18.09 354 ALA B CA 1
ATOM 5419 C C . ALA B 1 354 ? -9.701 3.455 -35.547 1.00 20.64 354 ALA B C 1
ATOM 5420 O O . ALA B 1 354 ? -8.519 3.243 -35.273 1.00 21.65 354 ALA B O 1
ATOM 5422 N N . GLU B 1 355 ? -10.117 4.612 -36.090 1.00 16.48 355 GLU B N 1
ATOM 5423 C CA . GLU B 1 355 ? -9.186 5.724 -36.369 1.00 15.95 355 GLU B CA 1
ATOM 5424 C C . GLU B 1 355 ? -8.599 6.293 -35.067 1.00 19.82 355 GLU B C 1
ATOM 5425 O O . GLU B 1 355 ? -7.387 6.516 -34.986 1.00 19.58 355 GLU B O 1
ATOM 5431 N N . ILE B 1 356 ? -9.454 6.507 -34.045 1.00 15.49 356 ILE B N 1
ATOM 5432 C CA . ILE B 1 356 ? -9.007 6.988 -32.728 1.00 14.75 356 ILE B CA 1
ATOM 5433 C C . ILE B 1 356 ? -7.981 5.985 -32.133 1.00 19.81 356 ILE B C 1
ATOM 5434 O O . ILE B 1 356 ? -6.904 6.396 -31.677 1.00 19.03 356 ILE B O 1
ATOM 5439 N N . ALA B 1 357 ? -8.312 4.669 -32.179 1.00 17.48 357 ALA B N 1
ATOM 5440 C CA . ALA B 1 357 ? -7.479 3.590 -31.623 1.00 17.24 357 ALA B CA 1
ATOM 5441 C C . ALA B 1 357 ? -6.077 3.514 -32.242 1.00 20.47 357 ALA B C 1
ATOM 5442 O O . ALA B 1 357 ? -5.144 3.082 -31.561 1.00 20.40 357 ALA B O 1
ATOM 5444 N N . ALA B 1 358 ? -5.929 3.921 -33.521 1.00 17.48 358 ALA B N 1
ATOM 5445 C CA . ALA B 1 358 ? -4.658 3.869 -34.245 1.00 17.19 358 ALA B CA 1
ATOM 5446 C C . ALA B 1 358 ? -3.728 5.041 -33.899 1.00 19.51 358 ALA B C 1
ATOM 5447 O O . ALA B 1 358 ? -2.570 5.027 -34.310 1.00 19.70 358 ALA B O 1
ATOM 5449 N N . LEU B 1 359 ? -4.221 6.050 -33.149 1.00 15.14 359 LEU B N 1
ATOM 5450 C CA . LEU B 1 359 ? -3.405 7.232 -32.836 1.00 13.79 359 LEU B CA 1
ATOM 5451 C C . LEU B 1 359 ? -2.440 6.993 -31.632 1.00 14.48 359 LEU B C 1
ATOM 5452 O O . LEU B 1 359 ? -2.674 6.056 -30.852 1.00 12.27 359 LEU B O 1
ATOM 5457 N N . PRO B 1 360 ? -1.329 7.780 -31.521 1.00 12.13 360 PRO B N 1
ATOM 5458 C CA . PRO B 1 360 ? -0.373 7.570 -30.406 1.00 12.90 360 PRO B CA 1
ATOM 5459 C C . PRO B 1 360 ? -1.025 7.671 -29.023 1.00 15.24 360 PRO B C 1
ATOM 5460 O O . PRO B 1 360 ? -1.854 8.551 -28.776 1.00 14.22 360 PRO B O 1
ATOM 5464 N N . LEU B 1 361 ? -0.659 6.762 -28.128 1.00 11.33 361 LEU B N 1
ATOM 5465 C CA . LEU B 1 361 ? -1.224 6.761 -26.774 1.00 10.09 361 LEU B CA 1
ATOM 5466 C C . LEU B 1 361 ? -0.803 7.976 -25.967 1.00 12.59 361 LEU B C 1
ATOM 5467 O O . LEU B 1 361 ? 0.315 8.447 -26.153 1.00 13.19 361 LEU B O 1
ATOM 5472 N N . PRO B 1 362 ? -1.614 8.425 -24.967 1.00 12.20 362 PRO B N 1
ATOM 5473 C CA . PRO B 1 362 ? -1.160 9.508 -24.081 1.00 11.91 362 PRO B CA 1
ATOM 5474 C C . PRO B 1 362 ? 0.230 9.215 -23.488 1.00 14.14 362 PRO B C 1
ATOM 5475 O O . PRO B 1 362 ? 1.034 10.124 -23.425 1.00 11.84 362 PRO B O 1
ATOM 5479 N N . ALA B 1 363 ? 0.540 7.943 -23.115 1.00 11.20 363 ALA B N 1
ATOM 5480 C CA . ALA B 1 363 ? 1.869 7.609 -22.566 1.00 11.73 363 ALA B CA 1
ATOM 5481 C C . ALA B 1 363 ? 2.999 7.943 -23.557 1.00 15.42 363 ALA B C 1
ATOM 5482 O O . ALA B 1 363 ? 4.059 8.414 -23.134 1.00 15.86 363 ALA B O 1
ATOM 5484 N N . GLU B 1 364 ? 2.754 7.731 -24.874 1.00 11.71 364 GLU B N 1
ATOM 5485 C CA . GLU B 1 364 ? 3.719 8.041 -25.929 1.00 12.13 364 GLU B CA 1
ATOM 5486 C C . GLU B 1 364 ? 3.859 9.565 -26.082 1.00 13.49 364 GLU B C 1
ATOM 5487 O O . GLU B 1 364 ? 4.963 10.068 -26.292 1.00 14.44 364 GLU B O 1
ATOM 5493 N N . VAL B 1 365 ? 2.737 10.294 -25.937 1.00 10.93 365 VAL B N 1
ATOM 5494 C CA . VAL B 1 365 ? 2.720 11.767 -26.043 1.00 10.66 365 VAL B CA 1
ATOM 5495 C C . VAL B 1 365 ? 3.511 12.405 -24.898 1.00 14.33 365 VAL B C 1
ATOM 5496 O O . VAL B 1 365 ? 4.167 13.425 -25.124 1.00 13.68 365 VAL B O 1
ATOM 5500 N N . VAL B 1 366 ? 3.543 11.767 -23.710 1.00 11.89 366 VAL B N 1
ATOM 5501 C CA . VAL B 1 366 ? 4.343 12.283 -22.578 1.00 11.47 366 VAL B CA 1
ATOM 5502 C C . VAL B 1 366 ? 5.829 12.393 -23.001 1.00 16.46 366 VAL B C 1
ATOM 5503 O O . VAL B 1 366 ? 6.513 13.360 -22.618 1.00 15.90 366 VAL B O 1
ATOM 5507 N N . GLY B 1 367 ? 6.294 11.435 -23.810 1.00 13.64 367 GLY B N 1
ATOM 5508 C CA . GLY B 1 367 ? 7.654 11.437 -24.356 1.00 14.26 367 GLY B CA 1
ATOM 5509 C C . GLY B 1 367 ? 7.947 12.664 -25.212 1.00 19.71 367 GLY B C 1
ATOM 5510 O O . GLY B 1 367 ? 9.044 13.246 -25.146 1.00 19.09 367 GLY B O 1
ATOM 5511 N N . ALA B 1 368 ? 6.938 13.107 -25.981 1.00 17.35 368 ALA B N 1
ATOM 5512 C CA . ALA B 1 368 ? 7.047 14.316 -26.801 1.00 18.12 368 ALA B CA 1
ATOM 5513 C C . ALA B 1 368 ? 7.139 15.562 -25.891 1.00 22.93 368 ALA B C 1
ATOM 5514 O O . ALA B 1 368 ? 7.940 16.461 -26.163 1.00 22.42 368 ALA B O 1
ATOM 5516 N N . LEU B 1 369 ? 6.369 15.581 -24.779 1.00 19.97 369 LEU B N 1
ATOM 5517 C CA . LEU B 1 369 ? 6.426 16.666 -23.781 1.00 19.38 369 LEU B CA 1
ATOM 5518 C C . LEU B 1 369 ? 7.809 16.764 -23.138 1.00 22.82 369 LEU B C 1
ATOM 5519 O O . LEU B 1 369 ? 8.345 17.881 -22.997 1.00 20.37 369 LEU B O 1
ATOM 5524 N N . GLU B 1 370 ? 8.395 15.599 -22.780 1.00 18.85 370 GLU B N 1
ATOM 5525 C CA . GLU B 1 370 ? 9.727 15.526 -22.179 1.00 18.67 370 GLU B CA 1
ATOM 5526 C C . GLU B 1 370 ? 10.778 16.095 -23.149 1.00 23.28 370 GLU B C 1
ATOM 5527 O O . GLU B 1 370 ? 11.589 16.938 -22.752 1.00 21.71 370 GLU B O 1
ATOM 5533 N N . GLY B 1 371 ? 10.677 15.699 -24.422 1.00 21.54 371 GLY B N 1
ATOM 5534 C CA . GLY B 1 371 ? 11.532 16.166 -25.511 1.00 21.30 371 GLY B CA 1
ATOM 5535 C C . GLY B 1 371 ? 11.547 17.676 -25.667 1.00 23.91 371 GLY B C 1
ATOM 5536 O O . GLY B 1 371 ? 12.615 18.227 -25.947 1.00 23.24 371 GLY B O 1
ATOM 5537 N N . LEU B 1 372 ? 10.398 18.379 -25.453 1.00 19.71 372 LEU B N 1
ATOM 5538 C CA . LEU B 1 372 ? 10.359 19.857 -25.545 1.00 20.04 372 LEU B CA 1
ATOM 5539 C C . LEU B 1 372 ? 11.242 20.503 -24.468 1.00 25.11 372 LEU B C 1
ATOM 5540 O O . LEU B 1 372 ? 11.981 21.432 -24.768 1.00 26.24 372 LEU B O 1
ATOM 5545 N N . VAL B 1 373 ? 11.140 20.017 -23.219 1.00 20.50 373 VAL B N 1
ATOM 5546 C CA . VAL B 1 373 ? 11.921 20.510 -22.087 1.00 19.28 373 VAL B CA 1
ATOM 5547 C C . VAL B 1 373 ? 13.385 20.048 -22.237 1.00 23.37 373 VAL B C 1
ATOM 5548 O O . VAL B 1 373 ? 14.285 20.869 -22.143 1.00 23.19 373 VAL B O 1
ATOM 5552 N N . GLU B 1 374 ? 13.614 18.754 -22.530 1.00 19.61 374 GLU B N 1
ATOM 5553 C CA . GLU B 1 374 ? 14.970 18.206 -22.680 1.00 19.75 374 GLU B CA 1
ATOM 5554 C C . GLU B 1 374 ? 15.793 18.878 -23.794 1.00 23.17 374 GLU B C 1
ATOM 5555 O O . GLU B 1 374 ? 16.990 19.004 -23.599 1.00 23.32 374 GLU B O 1
ATOM 5561 N N . ASN B 1 375 ? 15.172 19.351 -24.919 1.00 18.79 375 ASN B N 1
ATOM 5562 C CA . ASN B 1 375 ? 15.902 19.952 -26.048 1.00 19.22 375 ASN B CA 1
ATOM 5563 C C . ASN B 1 375 ? 16.011 21.491 -25.981 1.00 23.88 375 ASN B C 1
ATOM 5564 O O . ASN B 1 375 ? 16.486 22.108 -26.945 1.00 25.07 375 ASN B O 1
ATOM 5569 N N . LEU B 1 376 ? 15.654 22.102 -24.843 1.00 20.45 376 LEU B N 1
ATOM 5570 C CA . LEU B 1 376 ? 15.662 23.560 -24.686 1.00 22.29 376 LEU B CA 1
ATOM 5571 C C . LEU B 1 376 ? 17.021 24.210 -24.912 1.00 25.81 376 LEU B C 1
ATOM 5572 O O . LEU B 1 376 ? 17.077 25.321 -25.444 1.00 25.99 376 LEU B O 1
ATOM 5577 N N . TYR B 1 377 ? 18.108 23.512 -24.564 1.00 21.79 377 TYR B N 1
ATOM 5578 C CA . TYR B 1 377 ? 19.458 24.022 -24.760 1.00 22.03 377 TYR B CA 1
ATOM 5579 C C . TYR B 1 377 ? 19.738 24.242 -26.252 1.00 27.13 377 TYR B C 1
ATOM 5580 O O . TYR B 1 377 ? 20.414 25.201 -26.600 1.00 27.17 377 TYR B O 1
ATOM 5589 N N . PHE B 1 378 ? 19.230 23.350 -27.119 1.00 24.90 378 PHE B N 1
ATOM 5590 C CA . PHE B 1 378 ? 19.480 23.412 -28.557 1.00 25.99 378 PHE B CA 1
ATOM 5591 C C . PHE B 1 378 ? 18.441 24.258 -29.311 1.00 34.40 378 PHE B C 1
ATOM 5592 O O . PHE B 1 378 ? 18.500 24.322 -30.544 1.00 34.70 378 PHE B O 1
ATOM 5600 N N . GLN B 1 379 ? 17.540 24.952 -28.561 1.00 32.64 379 GLN B N 1
ATOM 5601 C CA . GLN B 1 379 ? 16.483 25.854 -29.045 1.00 62.81 379 GLN B CA 1
ATOM 5602 C C . GLN B 1 379 ? 15.476 25.083 -29.902 1.00 88.98 379 GLN B C 1
ATOM 5603 O O . GLN B 1 379 ? 14.634 24.375 -29.354 1.00 52.40 379 GLN B O 1
#

Foldseek 3Di:
DEEEEEFELFLLSLFLCLQLQVLLVVVVYHYEYEYAPVNQVSNVLLVHHYDHQAYNCLQVQLVQAPVRLVLLLSVLLSLLSRLVRRQVSLVVVCVVPPGQEYEYELSNLVSLLSCLVSVHFYEYEYSFQFQSCSNFVSSQVNCVVSCVVSVHSGRDDGLFYEYLHFPLLHDPPHDDHQYAQGDGSGRDDDDDVPQQDADPFAEEEEEAGGDPVRLQPCVLVVLLVVLQPVGPYQYEYAGDQVNQVVVCVVDPPYHYHHRRLLRRLLRHQEYEYQQDRSNVVSNLLSLHAYEHAHPDHRRLVSVVSLVVLQLYPYFPHPDSVSSNVRVCCSNPPCSNSVSSVVSSVSSVPHHYSSVVSVVVVCVSVVNPSD/DEEEEEFELFLLSLFLCLQLQVLLVVVVYHYEYEYAPVNQVSNVLLVHHYDHQAYNCLQCLLAAAPVRHGDDDADDLVSQLLSLLQSLLSSLVRRQVSLVVVCVVPPGQEYEYELSNLVSLLSCLVSVHFYEYEYSFQFDSVSSQVSSQVNCVVSCVVSVHSGRDDGPFYEYLHFPLLHDDVDPDHQYAQGDGSGRDDDDDVPQQDEDPFAEEEEEAGGDPVRLLPCVVVLLLVVLQPPGRYQYEYAGDQVRFVVVPVSDPPYHYHHRRLLRRLLRHQEYEYQQDRSNVVSNLLSLHAYEHAHPDHRRPVSVVSLVVLQLYPYFPDPDSVSSNVRVCCSNPPCSNSVSSVVSSVSSVPHHYSSVVSVVVVVSSVCVVVD

Sequence (749 aa):
MKILFVASGSPATVFALAPLATAARNAGHDVFMGAVEDMVPYIASAGIIPALSIAPSSIRRYATMDREGEEELDFAGHWFGRMAAGSMDALREVTANWRPDLVVGGSMSFAAALIAAELGVPYVRQAWDTGDAWRTDPAASDELRPELRALGLDRLPDPALFVDICPPSLRPATAPPAQMMRWVPANGQRRLEPWMYTKGNRPRILVTSGSRLVFAKKTGFLRGLVADMAALDAEVVIATLDEVAEELRTELPGVRAGWVPLDVVVPTCDVVVHHAGGVTALTAMNAGVPQLIVPQGGNFVEAGLRISDFGAAITVDENTPEAVEKACGELIGNPSYAERARELSAEIAALPLPAEVVGALEGLVENLYFQMKILFVASGSPATVFALAPLATAARNAGHDVFMGAVEDMVPYIASAGIPALSIAPSSIRRYATMDREGNPVRMPETPEEELDFAGHWFGRMAAGSMDALREVTANWRPDLVVGGSMSFAAALIAAELGVPYVRQAWDTGDAWRTDPAASDELRPELRALGLDRLPDPALFVDICPPSLRPATAPPAQMMRWVPANGQRRLEPWMYTKGNRPRILVTSGSRLVFAKKTGFLRGLVADMAALDAEVVIATLDEVAEELRTELPGVRAGWVPLDVVVPTCDVVVHHAGGVTALTAMNAGVPQLIVPQGGNFVEAGLRISDFGAAITVDENTPEAVEKACGELIGNPSYAERARELSAEIAALPLPAEVVGALEGLVENLYFQ

Nearest PDB structures (foldseek):
  4rif-assembly1_A  TM=1.003E+00  e=1.011E-80  Streptomyces cyanogenus
  4rif-assembly1_B  TM=9.957E-01  e=1.170E-76  Streptomyces cyanogenus
  4rih-assembly1_B  TM=9.902E-01  e=3.122E-71  Streptomyces cyanogenus
  4rie-assembly1_B  TM=8.995E-01  e=1.889E-58  Streptomyces cyanogenus
  3oti-assembly1_A  TM=8.818E-01  e=2.560E-31  Micromonospora echinospora

Organism: Streptomyces cyanogenus (NCBI:txid80860)